Protein 7AIS (pdb70)

Solvent-accessible surface area: 40945 Å² total; per-residue (Å²): 122,61,41,72,5,99,7,133,15,13,99,0,74,6,36,118,26,83,1,78,117,40,79,1,2,0,2,18,6,0,2,3,2,30,36,3,66,46,111,40,13,2,64,76,11,84,85,40,140,97,38,114,48,75,68,111,0,49,90,36,13,56,5,4,27,4,86,53,31,134,112,38,110,68,45,69,1,6,72,58,68,16,26,57,103,143,58,29,25,44,2,2,26,0,0,0,6,2,4,34,114,90,23,201,74,20,11,0,0,0,0,0,2,4,22,3,0,38,19,5,1,3,0,4,112,5,5,36,0,37,26,0,0,82,41,16,80,0,0,1,0,2,0,6,0,7,1,2,4,10,0,2,2,2,0,68,64,12,115,43,0,10,4,2,1,0,0,28,0,0,49,35,0,0,74,15,1,77,48,3,0,93,58,0,2,0,29,36,159,17,1,0,0,0,0,6,8,0,0,0,0,0,0,0,0,0,0,0,1,66,44,0,45,127,18,9,104,8,0,0,0,0,0,0,0,0,37,3,50,5,0,24,21,58,49,70,39,5,78,94,17,0,36,43,0,0,130,49,21,146,13,67,62,130,49,39,112,74,4,2,117,18,0,48,128,47,144,29,84,61,2,6,102,23,5,84,89,0,33,60,102,124,28,10,7,31,13,1,5,2,0,1,43,17,46,101,11,0,46,72,57,17,73,47,0,2,72,79,2,54,3,36,111,8,27,0,0,0,0,0,0,91,18,1,0,0,58,18,0,16,78,38,11,54,41,21,40,46,118,55,103,5,126,1,61,40,134,33,0,115,46,0,2,103,29,0,0,13,83,8,54,104,92,0,25,92,18,0,23,122,65,27,17,60,144,186,52,37,121,44,15,77,90,8,25,54,9,0,6,44,0,0,4,3,15,0,0,5,0,11,0,10,41,0,0,57,66,0,24,149,70,22,104,15,1,10,0,1,31,2,43,30,68,8,72,53,30,77,14,32,149,17,2,8,5,4,16,4,16,2,0,11,1,1,1,0,21,5,8,21,127,145,76,110,36,52,82,108,1,48,52,2,0,99,51,2,0,67,18,2,0,8,0,0,80,82,6,57,2,21,82,100,177,39,165,115,71,94,2,29,83,4,56,86,177,79,30,58,12,0,19,1,17,55,110,121,27,82,69,69,98,129,12,89,63,129,32,8,71,10,14,45,120,104,4,60,154,21,44,138,86,93,119,58,38,80,5,96,7,139,16,12,101,0,66,7,35,122,25,84,0,75,118,39,78,2,1,0,2,18,6,0,1,4,5,31,36,2,65,46,96,34,12,1,60,66,12,82,86,41,143,102,39,112,51,79,68,109,0,43,92,41,14,52,5,4,28,4,83,54,30,135,111,36,110,68,43,70,1,6,68,57,67,17,27,57,106,135,49,26,24,43,2,3,25,0,0,0,6,2,4,30,112,88,25,203,75,24,12,0,0,0,0,0,2,4,22,4,0,38,18,5,2,4,0,4,116,5,4,35,0,37,25,0,0,80,41,14,92,0,0,1,0,1,0,6,0,7,1,2,4,10,0,2,1,3,0,87,64,15,118,65,0,11,3,2,0,0,0,28,1,0,50,39,0,0,73,16,1,79,47,3,0,94,63,0,2,1,28,37,156,17,2,0,0,0,0,7,7,0,0,0,0,0,0,0,0,0,0,0,1,65,44,0,44,126,19,9,104,8,0,0,0,0,0,0,0,0,35,3,47,5,0,24,20,59,47,71,39,5,79,95,16,0,35,45,0,0,129,50,22,147,13,73,55,131,48,42,138,72,3,4,108,22,0,45,127,49,143,30,80,60,2,6,104,23,4,85,88,0,32,59,103,125,28,10,7,30,14,1,5,2,0,1,44,18,51,117,5,0,46,72,57,19,74,47,1,1,72,78,2,53,3,36,109,8,27,0,0,0,0,0,0,93,19,1,0,0,58,17,0,17,78,38,10,53,41,20,39,48,117,58,109,5,121,0,61,32,125,33,0,103,46,0,2,112,31,0,0,13,86,8,50,104,88,0,27,77,17,0,25,118,66,29,18,49,143,183,52,38,118,45,15,74,92,7,26,56,8,0,5,47,0,0,4,2,15,0,0,3,1,10,0,8,40,0,0,56,64,0,24,144,69,22,101,15,1,10,0,1,25,1,43,30,60,9,71,49,32,76,15,28,144,18,2,9,4,3,17,4,16,2,0,11,1,1,1,0,23,5,11,24,126,136,77,114,38,53,82,104,2,46,53,2,0,98,74,1,0,61,24,2,0,7,0,0,74,83,6,55,2,20,82,92,183,31,178,128,74,92,1,31,82,3,52,84,178,80,31,56,11,0,18,1,22,57,107,121,35,75,69,65,102,128,6,89,66,130,40,9,72,9,15,39,108,109,5,62,158,20,43,136,89,94

Sequence (1064 aa):
SELLVNNTKSGKVVMGTRRVPVLSSHISAFLGIPFAEPPVGNMRFRRRPEPKKPWSGVWNASTYPNNCQQYVDEEQFPGFSGSEMWNPNRREMSEDCLYLNIWVPSPRPKSTTVMVWIYGGGFYSGSSTLDVYNGKYLAYTEEVVLVSLSYRVGAFGFLALHGSQEAPGNVGLLDQRMALQWVHDNIQFFGGDPKTVTIFGESAGGASVGMHILSPGSRDLFRRAILQSGSPNCPWASVSVAEGRRRAVELGRNLNCNLNSDEELIHCLREKKPQELIDVEWNVLPFDSIFRFSFVPVVIDGEFFPTSLESMLNSGNFKKTQILLGVNKDEGSFFLLYGAPGFSKDSESKISREDFMSGVKLSVPHANDLGLDAVTLQYTDWMDDNNGIKNRDGLDDIVGDHNVICPLMHFVNNKYTKFGNGTYLYFFNHRASNLVWPEWMGVIHGYEIEFVFGLPLVKELNYTAEEEALSRRRIMHYWATFAKTGNPNEPHSQESKWPLFTTKEQKFIDLNTEPMKVHQRLRVQMCVFWNQFLPKLLNATSELLVNNTKSGKVVMGTRRVPVLSSHISAFLGIPFAEPPVGNMRFRRRPEPKKPWSGVWNASTYPNNCQQYVDEEQFPGFSGSEMWNPNRREMSEDCLYLNIWVPSPRPKSTTVMVWIYGGGFYSGSSTLDVYNGKYLAYTEEVVLVSLSYRVGAFGFLALHGSQEAPGNVGLLDQRMALQWVHDNIQFFGGDPKTVTIFGESAGGASVGMHILSPGSRDLFRRAILQSGSPNCPWASVSVAEGRRRAVELGRNLNCNLNSDEELIHCLREKKPQELIDVEWNVLPFDSIFRFSFVPVIDGEFFPTSLESMLNSGNFKKTQILLGVNKDEGSFFLLYGAPGFSKDSESKISREDFMSGVKLSVPHANDLGLDAVTLQYTDWMDDNNGIKNRDGLDDIVGDHNVICPLMHFVNNKYTKFGNGTYLYFFNHRASNLVWPEWMGVIHGYEIEFVFGLPLVKELNYTAEEEALSRRRIMHYWATFAKTGNPNEPHSQESKWPLFTTKEQKFIDLNTEPMKVHQRLRVQMCVFWNQFLPKLLNAT

Organism: Tetronarce californica (NCBI:txid7787)

Structure (mmCIF, N/CA/C/O backbone):
data_7AIS
#
_entry.id   7AIS
#
_cell.length_a   91.899
_cell.length_b   106.755
_cell.length_c   150.707
_cell.angle_alpha   90.000
_cell.angle_beta   90.000
_cell.angle_gamma   90.000
#
_symmetry.space_group_name_H-M   'P 21 21 21'
#
loop_
_entity.id
_entity.type
_entity.pdbx_description
1 polymer Acetylcholinesterase
2 non-polymer 6-[(3-Chloro-6,7,10,11-tetrahydro-9-methyl-7,11-methanocycloocta[b]quinolin-12-yl)amino]-N-(4-hydroxy-3-methoxybenzyl)hexanamide
3 non-polymer 2-acetamido-2-deoxy-beta-D-glucopyranose
4 non-polymer DI(HYDROXYETHYL)ETHER
5 non-polymer 'CHLORIDE ION'
6 water water
#
loop_
_atom_site.group_PDB
_atom_site.id
_atom_site.type_symbol
_atom_site.label_atom_id
_atom_site.label_alt_id
_atom_site.label_comp_id
_atom_site.label_asym_id
_atom_site.label_entity_id
_atom_site.label_seq_id
_atom_site.pdbx_PDB_ins_code
_atom_site.Cartn_x
_atom_site.Cartn_y
_atom_site.Cartn_z
_atom_site.occupancy
_atom_site.B_iso_or_equiv
_atom_site.auth_seq_id
_atom_site.auth_comp_id
_atom_site.auth_asym_id
_atom_site.auth_atom_id
_atom_site.pdbx_PDB_model_num
ATOM 1 N N . SER A 1 25 ? 111.201 -64.466 84.902 1.00 52.00 4 SER A N 1
ATOM 2 C CA . SER A 1 25 ? 112.588 -64.720 84.526 1.00 57.49 4 SER A CA 1
ATOM 3 C C . SER A 1 25 ? 112.684 -64.825 83.010 1.00 52.72 4 SER A C 1
ATOM 4 O O . SER A 1 25 ? 113.200 -63.928 82.339 1.00 56.16 4 SER A O 1
ATOM 7 N N . GLU A 1 26 ? 112.189 -65.942 82.478 1.00 49.43 5 GLU A N 1
ATOM 8 C CA . GLU A 1 26 ? 111.947 -66.037 81.045 1.00 49.97 5 GLU A CA 1
ATOM 9 C C . GLU A 1 26 ? 110.827 -65.096 80.617 1.00 44.43 5 GLU A C 1
ATOM 10 O O . GLU A 1 26 ? 110.832 -64.589 79.489 1.00 42.04 5 GLU A O 1
ATOM 16 N N . LEU A 1 27 ? 109.874 -64.838 81.511 1.00 39.48 6 LEU A N 1
ATOM 17 C CA . LEU A 1 27 ? 108.747 -63.969 81.220 1.00 39.59 6 LEU A CA 1
ATOM 18 C C . LEU A 1 27 ? 108.953 -62.542 81.704 1.00 38.91 6 LEU A C 1
ATOM 19 O O . LEU A 1 27 ? 108.088 -61.695 81.462 1.00 34.33 6 LEU A O 1
ATOM 24 N N . LEU A 1 28 ? 110.061 -62.251 82.382 1.00 36.71 7 LEU A N 1
ATOM 25 C CA . LEU A 1 28 ? 110.308 -60.925 82.935 1.00 35.28 7 LEU A CA 1
ATOM 26 C C . LEU A 1 28 ? 111.474 -60.319 82.170 1.00 38.06 7 LEU A C 1
ATOM 27 O O . LEU A 1 28 ? 112.602 -60.815 82.253 1.00 39.70 7 LEU A O 1
ATOM 32 N N . VAL A 1 29 ? 111.202 -59.260 81.413 1.00 34.55 8 VAL A N 1
ATOM 33 C CA . VAL A 1 29 ? 112.173 -58.687 80.492 1.00 29.40 8 VAL A CA 1
ATOM 34 C C . VAL A 1 29 ? 112.306 -57.200 80.777 1.00 30.85 8 VAL A C 1
ATOM 35 O O . VAL A 1 29 ? 111.302 -56.484 80.819 1.00 30.25 8 VAL A O 1
ATOM 39 N N . ASN A 1 30 ? 113.536 -56.728 80.963 1.00 31.23 9 ASN A N 1
ATOM 40 C CA A ASN A 1 30 ? 113.781 -55.298 81.140 0.67 33.21 9 ASN A CA 1
ATOM 41 C CA B ASN A 1 30 ? 113.797 -55.304 81.148 0.33 33.19 9 ASN A CA 1
ATOM 42 C C . ASN A 1 30 ? 114.070 -54.674 79.783 1.00 31.80 9 ASN A C 1
ATOM 43 O O . ASN A 1 30 ? 115.093 -54.966 79.151 1.00 34.44 9 ASN A O 1
ATOM 52 N N . THR A 1 31 ? 113.172 -53.808 79.330 1.00 29.26 10 THR A N 1
ATOM 53 C CA . THR A 1 31 ? 113.380 -53.079 78.089 1.00 26.57 10 THR A CA 1
ATOM 54 C C . THR A 1 31 ? 113.883 -51.679 78.410 1.00 32.39 10 THR A C 1
ATOM 55 O O . THR A 1 31 ? 113.921 -51.252 79.569 1.00 33.00 10 THR A O 1
ATOM 59 N N . LYS A 1 32 ? 114.253 -50.950 77.360 1.00 28.21 11 LYS A N 1
ATOM 60 C CA . LYS A 1 32 ? 114.749 -49.596 77.555 1.00 33.04 11 LYS A CA 1
ATOM 61 C C . LYS A 1 32 ? 113.674 -48.641 78.058 1.00 32.80 11 LYS A C 1
ATOM 62 O O . LYS A 1 32 ? 114.005 -47.549 78.527 1.00 36.03 11 LYS A O 1
ATOM 68 N N . SER A 1 33 ? 112.405 -49.023 77.982 1.00 31.04 12 SER A N 1
ATOM 69 C CA . SER A 1 33 ? 111.319 -48.197 78.478 1.00 32.64 12 SER A CA 1
ATOM 70 C C . SER A 1 33 ? 110.767 -48.684 79.808 1.00 33.00 12 SER A C 1
ATOM 71 O O . SER A 1 33 ? 109.868 -48.043 80.362 1.00 35.67 12 SER A O 1
ATOM 74 N N . GLY A 1 34 ? 111.263 -49.805 80.323 1.00 30.82 13 GLY A N 1
ATOM 75 C CA . GLY A 1 34 ? 110.754 -50.336 81.567 1.00 29.91 13 GLY A CA 1
ATOM 76 C C . GLY A 1 34 ? 110.592 -51.836 81.499 1.00 32.33 13 GLY A C 1
ATOM 77 O O . GLY A 1 34 ? 110.787 -52.442 80.443 1.00 29.14 13 GLY A O 1
ATOM 78 N N . LYS A 1 35 ? 110.242 -52.443 82.623 1.00 26.49 14 LYS A N 1
ATOM 79 C CA . LYS A 1 35 ? 110.090 -53.887 82.710 1.00 28.90 14 LYS A CA 1
ATOM 80 C C . LYS A 1 35 ? 108.730 -54.338 82.196 1.00 30.29 14 LYS A C 1
ATOM 81 O O . LYS A 1 35 ? 107.722 -53.647 82.353 1.00 28.05 14 LYS A O 1
ATOM 87 N N . VAL A 1 36 ? 108.712 -55.531 81.602 1.00 30.78 15 VAL A N 1
ATOM 88 C CA A VAL A 1 36 ? 107.503 -56.152 81.078 0.24 29.05 15 VAL A CA 1
ATOM 89 C CA B VAL A 1 36 ? 107.485 -56.144 81.112 0.76 28.97 15 VAL A CA 1
ATOM 90 C C . VAL A 1 36 ? 107.428 -57.586 81.589 1.00 27.19 15 VAL A C 1
ATOM 91 O O . VAL A 1 36 ? 108.448 -58.283 81.642 1.00 32.04 15 VAL A O 1
ATOM 98 N N . MET A 1 37 ? 106.229 -58.033 81.945 1.00 26.39 16 MET A N 1
ATOM 99 C CA . MET A 1 37 ? 105.990 -59.412 82.357 1.00 30.97 16 MET A CA 1
ATOM 100 C C . MET A 1 37 ? 105.054 -60.073 81.353 1.00 29.56 16 MET A C 1
ATOM 101 O O . MET A 1 37 ? 103.877 -59.705 81.261 1.00 30.41 16 MET A O 1
ATOM 106 N N . GLY A 1 38 ? 105.564 -61.057 80.622 1.00 32.38 17 GLY A N 1
ATOM 107 C CA . GLY A 1 38 ? 104.768 -61.814 79.676 1.00 33.15 17 GLY A CA 1
ATOM 108 C C . GLY A 1 38 ? 104.050 -62.975 80.329 1.00 38.05 17 GLY A C 1
ATOM 109 O O . GLY A 1 38 ? 103.916 -63.058 81.555 1.00 37.81 17 GLY A O 1
ATOM 110 N N . THR A 1 39 ? 103.593 -63.900 79.488 1.00 33.27 18 THR A N 1
ATOM 111 C CA . THR A 1 39 ? 102.795 -65.029 79.945 1.00 33.43 18 THR A CA 1
ATOM 112 C C . THR A 1 39 ? 103.152 -66.263 79.125 1.00 39.80 18 THR A C 1
ATOM 113 O O . THR A 1 39 ? 103.543 -66.162 77.957 1.00 36.28 18 THR A O 1
ATOM 117 N N . ARG A 1 40 ? 103.036 -67.433 79.749 1.00 39.30 19 ARG A N 1
ATOM 118 C CA A ARG A 1 40 ? 103.367 -68.688 79.087 0.61 39.48 19 ARG A CA 1
ATOM 119 C CA B ARG A 1 40 ? 103.363 -68.698 79.101 0.39 39.50 19 ARG A CA 1
ATOM 120 C C . ARG A 1 40 ? 102.105 -69.260 78.453 1.00 39.77 19 ARG A C 1
ATOM 121 O O . ARG A 1 40 ? 101.112 -69.515 79.141 1.00 41.39 19 ARG A O 1
ATOM 136 N N . VAL A 1 41 ? 102.142 -69.445 77.135 1.00 38.24 20 VAL A N 1
ATOM 137 C CA . VAL A 1 41 ? 100.945 -69.834 76.394 1.00 37.95 20 VAL A CA 1
ATOM 138 C C . VAL A 1 41 ? 101.106 -71.231 75.806 1.00 36.65 20 VAL A C 1
ATOM 139 O O . VAL A 1 41 ? 102.204 -71.609 75.371 1.00 40.29 20 VAL A O 1
ATOM 143 N N . PRO A 1 42 ? 100.045 -72.026 75.767 1.00 38.41 21 PRO A N 1
ATOM 144 C CA . PRO A 1 42 ? 100.128 -73.307 75.066 1.00 40.82 21 PRO A CA 1
ATOM 145 C C . PRO A 1 42 ? 100.149 -73.082 73.561 1.00 38.36 21 PRO A C 1
ATOM 146 O O . PRO A 1 42 ? 99.469 -72.198 73.036 1.00 40.56 21 PRO A O 1
ATOM 150 N N . VAL A 1 43 ? 100.956 -73.879 72.869 1.00 38.50 22 VAL A N 1
ATOM 151 C CA . VAL A 1 43 ? 100.946 -73.898 71.411 1.00 42.02 22 VAL A CA 1
ATOM 152 C C . VAL A 1 43 ? 101.129 -75.344 70.976 1.00 42.68 22 VAL A C 1
ATOM 153 O O . VAL A 1 43 ? 102.176 -75.950 71.239 1.00 41.79 22 VAL A O 1
ATOM 157 N N . LEU A 1 44 ? 100.105 -75.897 70.329 1.00 44.21 23 LEU A N 1
ATOM 158 C CA . LEU A 1 44 ? 100.059 -77.307 69.935 1.00 49.12 23 LEU A CA 1
ATOM 159 C C . LEU A 1 44 ? 100.257 -78.127 71.205 1.00 51.57 23 LEU A C 1
ATOM 160 O O . LEU A 1 44 ? 99.483 -77.942 72.162 1.00 53.20 23 LEU A O 1
ATOM 165 N N . SER A 1 45 ? 101.251 -79.003 71.285 1.00 51.78 24 SER A N 1
ATOM 166 C CA . SER A 1 45 ? 101.493 -79.766 72.500 1.00 51.25 24 SER A CA 1
ATOM 167 C C . SER A 1 45 ? 102.653 -79.214 73.318 1.00 53.61 24 SER A C 1
ATOM 168 O O . SER A 1 45 ? 103.170 -79.917 74.194 1.00 55.30 24 SER A O 1
ATOM 171 N N . SER A 1 46 ? 103.070 -77.975 73.056 1.00 48.13 25 SER A N 1
ATOM 172 C CA . SER A 1 46 ? 104.196 -77.371 73.759 1.00 46.65 25 SER A CA 1
ATOM 173 C C . SER A 1 46 ? 103.793 -76.033 74.374 1.00 43.45 25 SER A C 1
ATOM 174 O O . SER A 1 46 ? 102.611 -75.802 74.652 1.00 42.64 25 SER A O 1
ATOM 177 N N . HIS A 1 47 ? 104.763 -75.149 74.596 1.00 41.18 26 HIS A N 1
ATOM 178 C CA . HIS A 1 47 ? 104.485 -73.824 75.135 1.00 42.23 26 HIS A CA 1
ATOM 179 C C . HIS A 1 47 ? 105.510 -72.843 74.583 1.00 38.86 26 HIS A C 1
ATOM 180 O O . HIS A 1 47 ? 106.615 -73.227 74.192 1.00 42.52 26 HIS A O 1
ATOM 187 N N . ILE A 1 48 ? 105.133 -71.561 74.558 1.00 36.74 27 ILE A N 1
ATOM 188 C CA . ILE A 1 48 ? 106.055 -70.469 74.265 1.00 35.58 27 ILE A CA 1
ATOM 189 C C . ILE A 1 48 ? 105.647 -69.259 75.096 1.00 36.11 27 ILE A C 1
ATOM 190 O O . ILE A 1 48 ? 104.617 -69.259 75.772 1.00 37.07 27 ILE A O 1
ATOM 195 N N . SER A 1 49 ? 106.468 -68.215 75.026 1.00 32.08 28 SER A N 1
ATOM 196 C CA . SER A 1 49 ? 106.245 -66.988 75.779 1.00 33.50 28 SER A CA 1
ATOM 197 C C . SER A 1 49 ? 105.542 -65.950 74.913 1.00 33.68 28 SER A C 1
ATOM 198 O O . SER A 1 49 ? 105.870 -65.781 73.735 1.00 33.74 28 SER A O 1
ATOM 201 N N . ALA A 1 50 ? 104.572 -65.258 75.503 1.00 32.63 29 ALA A N 1
ATOM 202 C CA . ALA A 1 50 ? 103.872 -64.182 74.819 1.00 31.26 29 ALA A CA 1
ATOM 203 C C . ALA A 1 50 ? 103.948 -62.921 75.663 1.00 32.30 29 ALA A C 1
ATOM 204 O O . ALA A 1 50 ? 103.729 -62.959 76.883 1.00 33.73 29 ALA A O 1
ATOM 206 N N . PHE A 1 51 ? 104.267 -61.811 75.014 1.00 27.66 30 PHE A N 1
ATOM 207 C CA . PHE A 1 51 ? 104.246 -60.490 75.635 1.00 27.81 30 PHE A CA 1
ATOM 208 C C . PHE A 1 51 ? 103.232 -59.673 74.847 1.00 31.02 30 PHE A C 1
ATOM 209 O O . PHE A 1 51 ? 103.518 -59.233 73.727 1.00 27.79 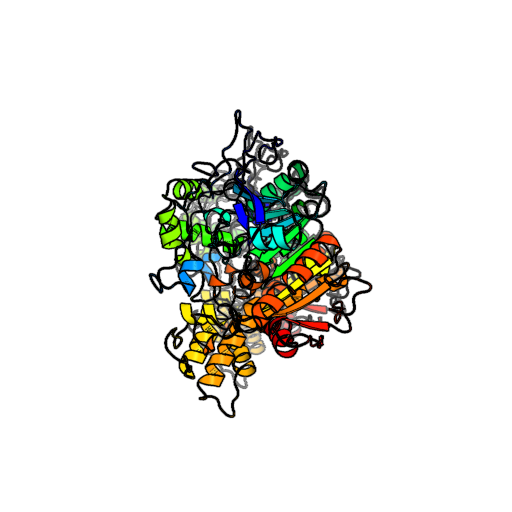30 PHE A O 1
ATOM 217 N N . LEU A 1 52 ? 102.050 -59.494 75.422 1.00 26.41 31 LEU A N 1
ATOM 218 C CA . LEU A 1 52 ? 100.923 -58.900 74.724 1.00 25.73 31 LEU A CA 1
ATOM 219 C C . LEU A 1 52 ? 100.678 -57.486 75.231 1.00 27.15 31 LEU A C 1
ATOM 220 O O . LEU A 1 52 ? 100.744 -57.225 76.438 1.00 28.00 31 LEU A O 1
ATOM 225 N N . GLY A 1 53 ? 100.414 -56.576 74.302 1.00 26.16 32 GLY A N 1
ATOM 226 C CA . GLY A 1 53 ? 100.057 -55.210 74.649 1.00 27.04 32 GLY A CA 1
ATOM 227 C C . GLY A 1 53 ? 101.170 -54.370 75.248 1.00 25.51 32 GLY A C 1
ATOM 228 O O . GLY A 1 53 ? 100.936 -53.653 76.230 1.00 26.60 32 GLY A O 1
ATOM 229 N N . ILE A 1 54 ? 102.368 -54.426 74.676 1.00 24.49 33 ILE A N 1
ATOM 230 C CA . ILE A 1 54 ? 103.464 -53.559 75.117 1.00 25.76 33 ILE A CA 1
ATOM 231 C C . ILE A 1 54 ? 103.315 -52.200 74.446 1.00 25.96 33 ILE A C 1
ATOM 232 O O . ILE A 1 54 ? 103.232 -52.135 73.202 1.00 24.36 33 ILE A O 1
ATOM 237 N N . PRO A 1 55 ? 103.318 -51.106 75.204 1.00 23.51 34 PRO A N 1
ATOM 238 C CA . PRO A 1 55 ? 103.151 -49.782 74.596 1.00 25.39 34 PRO A CA 1
ATOM 239 C C . PRO A 1 55 ? 104.435 -49.317 73.933 1.00 27.25 34 PRO A C 1
ATOM 240 O O . PRO A 1 55 ? 105.530 -49.483 74.472 1.00 27.26 34 PRO A O 1
ATOM 244 N N . PHE A 1 56 ? 104.307 -48.765 72.725 1.00 24.47 35 PHE A N 1
ATOM 245 C CA . PHE A 1 56 ? 105.473 -48.222 72.042 1.00 21.85 35 PHE A CA 1
ATOM 246 C C . PHE A 1 56 ? 105.344 -46.737 71.756 1.00 22.58 35 PHE A C 1
ATOM 247 O O . PHE A 1 56 ? 106.305 -46.126 71.279 1.00 28.31 35 PHE A O 1
ATOM 255 N N . ALA A 1 57 ? 104.197 -46.133 72.045 1.00 24.79 36 ALA A N 1
ATOM 256 C CA . ALA A 1 57 ? 104.007 -44.705 71.839 1.00 23.13 36 ALA A CA 1
ATOM 257 C C . ALA A 1 57 ? 103.160 -44.156 72.972 1.00 25.10 36 ALA A C 1
ATOM 258 O O . ALA A 1 57 ? 102.451 -44.898 73.655 1.00 27.42 36 ALA A O 1
ATOM 260 N N . GLU A 1 58 ? 103.243 -42.845 73.164 1.00 27.24 37 GLU A N 1
ATOM 261 C CA . GLU A 1 58 ? 102.290 -42.186 74.047 1.00 30.45 37 GLU A CA 1
ATOM 262 C C . GLU A 1 58 ? 100.897 -42.323 73.441 1.00 29.94 37 GLU A C 1
ATOM 263 O O . GLU A 1 58 ? 100.760 -42.295 72.213 1.00 27.97 37 GLU A O 1
ATOM 269 N N . PRO A 1 59 ? 99.860 -42.520 74.251 1.00 28.39 38 PRO A N 1
ATOM 270 C CA . PRO A 1 59 ? 98.494 -42.596 73.704 1.00 26.69 38 PRO A CA 1
ATOM 271 C C . PRO A 1 59 ? 98.172 -41.353 72.901 1.00 27.13 38 PRO A C 1
ATOM 272 O O . PRO A 1 59 ? 98.293 -40.227 73.404 1.00 26.26 38 PRO A O 1
ATOM 276 N N . PRO A 1 60 ? 97.778 -41.516 71.621 1.00 24.86 39 PRO A N 1
ATOM 277 C CA . PRO A 1 60 ? 97.536 -40.356 70.747 1.00 24.99 39 PRO A CA 1
ATOM 278 C C . PRO A 1 60 ? 96.142 -39.766 70.948 1.00 28.47 39 PRO A C 1
ATOM 279 O O . PRO A 1 60 ? 95.319 -39.742 70.039 1.00 28.38 39 PRO A O 1
ATOM 283 N N . VAL A 1 61 ? 95.871 -39.285 72.166 1.00 29.53 40 VAL A N 1
ATOM 284 C CA . VAL A 1 61 ? 94.524 -38.898 72.577 1.00 29.68 40 VAL A CA 1
ATOM 285 C C . VAL A 1 61 ? 94.458 -37.395 72.837 1.00 30.79 40 VAL A C 1
ATOM 286 O O . VAL A 1 61 ? 95.474 -36.725 73.037 1.00 30.00 40 VAL A O 1
ATOM 290 N N . GLY A 1 62 ? 93.235 -36.870 72.813 1.00 30.04 41 GLY A N 1
ATOM 291 C CA . GLY A 1 62 ? 93.028 -35.450 73.087 1.00 34.64 41 GLY A CA 1
ATOM 292 C C . GLY A 1 62 ? 93.705 -34.553 72.064 1.00 36.75 41 GLY A C 1
ATOM 293 O O . GLY A 1 62 ? 93.494 -34.686 70.851 1.00 33.59 41 GLY A O 1
ATOM 294 N N . ASN A 1 63 ? 94.528 -33.622 72.562 1.00 35.71 42 ASN A N 1
ATOM 295 C CA . ASN A 1 63 ? 95.311 -32.736 71.704 1.00 37.86 42 ASN A CA 1
ATOM 296 C C . ASN A 1 63 ? 96.239 -33.494 70.779 1.00 32.14 42 ASN A C 1
ATOM 297 O O . ASN A 1 63 ? 96.763 -32.906 69.830 1.00 32.64 42 ASN A O 1
ATOM 302 N N . MET A 1 64 ? 96.477 -34.750 71.068 1.00 28.75 43 MET A N 1
ATOM 303 C CA . MET A 1 64 ? 97.374 -35.529 70.254 1.00 28.31 43 MET A CA 1
ATOM 304 C C . MET A 1 64 ? 96.721 -36.263 69.087 1.00 29.52 43 MET A C 1
ATOM 305 O O . MET A 1 64 ? 97.389 -36.863 68.317 1.00 26.15 43 MET A O 1
ATOM 310 N N . ARG A 1 65 ? 95.409 -36.184 68.995 1.00 26.40 44 ARG A N 1
ATOM 311 C CA . ARG A 1 65 ? 94.726 -36.752 67.838 1.00 26.03 44 ARG A CA 1
ATOM 312 C C . ARG A 1 65 ? 95.208 -36.060 66.569 1.00 27.23 44 ARG A C 1
ATOM 313 O O . ARG A 1 65 ? 95.316 -34.832 66.525 1.00 26.09 44 ARG A O 1
ATOM 321 N N . PHE A 1 66 ? 95.522 -36.863 65.540 1.00 24.90 45 PHE A N 1
ATOM 322 C CA . PHE A 1 66 ? 96.043 -36.512 64.220 1.00 24.68 45 PHE A CA 1
ATOM 323 C C . PHE A 1 66 ? 97.522 -36.166 64.258 1.00 25.48 45 PHE A C 1
ATOM 324 O O . PHE A 1 66 ? 98.113 -35.948 63.202 1.00 23.61 45 PHE A O 1
ATOM 332 N N . ARG A 1 67 ? 98.149 -36.102 65.424 1.00 25.72 46 ARG A N 1
ATOM 333 C CA A ARG A 1 67 ? 99.535 -35.679 65.519 0.64 28.74 46 ARG A CA 1
ATOM 334 C CA B ARG A 1 67 ? 99.534 -35.676 65.460 0.36 27.39 46 ARG A CA 1
ATOM 335 C C . ARG A 1 67 ? 100.474 -36.863 65.293 1.00 24.32 46 ARG A C 1
ATOM 336 O O . ARG A 1 67 ? 100.109 -38.023 65.502 1.00 25.19 46 ARG A O 1
ATOM 351 N N . ARG A 1 68 ? 101.697 -36.558 64.863 1.00 23.12 47 ARG A N 1
ATOM 352 C CA . ARG A 1 68 ? 102.732 -37.583 64.809 1.00 25.57 47 ARG A CA 1
ATOM 353 C C . ARG A 1 68 ? 102.834 -38.279 66.159 1.00 27.69 47 ARG A C 1
ATOM 354 O O . ARG A 1 68 ? 102.613 -37.642 67.202 1.00 27.04 47 ARG A O 1
ATOM 362 N N . PRO A 1 69 ? 103.161 -39.568 66.195 1.00 25.58 48 PRO A N 1
ATOM 363 C CA . PRO A 1 69 ? 103.318 -40.237 67.489 1.00 25.74 48 PRO A CA 1
ATOM 364 C C . PRO A 1 69 ? 104.558 -39.746 68.229 1.00 28.12 48 PRO A C 1
ATOM 365 O O . PRO A 1 69 ? 105.534 -39.281 67.629 1.00 26.49 48 PRO A O 1
ATOM 369 N N . GLU A 1 70 ? 104.503 -39.854 69.552 1.00 28.65 49 GLU A N 1
ATOM 370 C CA . GLU A 1 70 ? 105.619 -39.553 70.438 1.00 29.08 49 GLU A CA 1
ATOM 371 C C . GLU A 1 70 ? 106.021 -40.812 71.198 1.00 28.72 49 GLU A C 1
ATOM 372 O O . GLU A 1 70 ? 105.154 -41.610 71.568 1.00 27.38 49 GLU A O 1
ATOM 378 N N . PRO A 1 71 ? 107.314 -41.025 71.440 1.00 29.03 50 PRO A N 1
ATOM 379 C CA . PRO A 1 71 ? 107.741 -42.271 72.089 1.00 27.92 50 PRO A CA 1
ATOM 380 C C . PRO A 1 71 ? 107.091 -42.437 73.452 1.00 30.61 50 PRO A C 1
ATOM 381 O O . PRO A 1 71 ? 106.862 -41.463 74.169 1.00 30.94 50 PRO A O 1
ATOM 385 N N . LYS A 1 72 ? 106.780 -43.684 73.798 1.00 28.41 51 LYS A N 1
ATOM 386 C CA . LYS A 1 72 ? 106.205 -43.968 75.100 1.00 28.32 51 LYS A CA 1
ATOM 387 C C . LYS A 1 72 ? 107.192 -43.572 76.192 1.00 31.19 51 LYS A C 1
ATOM 388 O O . LYS A 1 72 ? 108.362 -43.968 76.164 1.00 33.05 51 LYS A O 1
ATOM 394 N N . LYS A 1 73 ? 106.729 -42.758 77.127 1.00 29.13 52 LYS A N 1
ATOM 395 C CA . LYS A 1 73 ? 107.581 -42.382 78.246 1.00 33.67 52 LYS A CA 1
ATOM 396 C C . LYS A 1 73 ? 107.825 -43.592 79.143 1.00 29.66 52 LYS A C 1
ATOM 397 O O . LYS A 1 73 ? 106.900 -44.361 79.423 1.00 29.98 52 LYS A O 1
ATOM 403 N N . PRO A 1 74 ? 109.059 -43.792 79.600 1.00 33.08 53 PRO A N 1
ATOM 404 C CA . PRO A 1 74 ? 109.363 -44.968 80.422 1.00 35.09 53 PRO A CA 1
ATOM 405 C C . PRO A 1 74 ? 108.557 -44.993 81.709 1.00 34.83 53 PRO A C 1
ATOM 406 O O . PRO A 1 74 ? 108.242 -43.955 82.292 1.00 35.63 53 PRO A O 1
ATOM 410 N N . TRP A 1 75 ? 108.227 -46.207 82.144 1.00 32.08 54 TRP A N 1
ATOM 411 C CA . TRP A 1 75 ? 107.400 -46.442 83.315 1.00 37.64 54 TRP A CA 1
ATOM 412 C C . TRP A 1 75 ? 108.209 -47.155 84.392 1.00 37.98 54 TRP A C 1
ATOM 413 O O . TRP A 1 75 ? 109.142 -47.910 84.098 1.00 36.86 54 TRP A O 1
ATOM 424 N N . SER A 1 76 ? 107.846 -46.914 85.646 1.00 40.60 55 SER A N 1
ATOM 425 C CA . SER A 1 76 ? 108.398 -47.699 86.736 1.00 37.44 55 SER A CA 1
ATOM 426 C C . SER A 1 76 ? 107.507 -48.912 86.991 1.00 36.54 55 SER A C 1
ATOM 427 O O . SER A 1 76 ? 106.353 -48.971 86.557 1.00 39.64 55 SER A O 1
ATOM 430 N N . GLY A 1 77 ? 108.057 -49.889 87.691 1.00 36.91 56 GLY A N 1
ATOM 431 C CA . GLY A 1 77 ? 107.315 -51.106 87.927 1.00 39.40 56 GLY A CA 1
ATOM 432 C C . GLY A 1 77 ? 107.281 -51.999 86.698 1.00 37.81 56 GLY A C 1
ATOM 433 O O . GLY A 1 77 ? 108.011 -51.808 85.726 1.00 35.10 56 GLY A O 1
ATOM 434 N N . VAL A 1 78 ? 106.404 -52.996 86.756 1.00 31.86 57 VAL A N 1
ATOM 435 C CA . VAL A 1 78 ? 106.364 -54.069 85.769 1.00 34.77 57 VAL A CA 1
ATOM 436 C C . VAL A 1 78 ? 105.091 -53.922 84.950 1.00 34.15 57 VAL A C 1
ATOM 437 O O . VAL A 1 78 ? 103.982 -53.987 85.494 1.00 30.58 57 VAL A O 1
ATOM 441 N N . TRP A 1 79 ? 105.249 -53.729 83.639 1.00 31.23 58 TRP A N 1
ATOM 442 C CA . TRP A 1 79 ? 104.092 -53.663 82.754 1.00 30.42 58 TRP A CA 1
ATOM 443 C C . TRP A 1 79 ? 103.507 -55.056 82.575 1.00 29.02 58 TRP A C 1
ATOM 444 O O . TRP A 1 79 ? 104.218 -56.008 82.237 1.00 32.37 58 TRP A O 1
ATOM 455 N N . ASN A 1 80 ? 102.211 -55.173 82.806 1.00 26.32 59 ASN A N 1
ATOM 456 C CA . ASN A 1 80 ? 101.508 -56.449 82.698 1.00 31.65 59 ASN A CA 1
ATOM 457 C C . ASN A 1 80 ? 101.230 -56.702 81.220 1.00 30.30 59 ASN A C 1
ATOM 458 O O . ASN A 1 80 ? 100.306 -56.127 80.646 1.00 31.52 59 ASN A O 1
ATOM 463 N N . ALA A 1 81 ? 102.031 -57.567 80.606 1.00 31.12 60 ALA A N 1
ATOM 464 C CA . ALA A 1 81 ? 101.893 -57.900 79.191 1.00 26.18 60 ALA A CA 1
ATOM 465 C C . ALA A 1 81 ? 101.275 -59.283 78.997 1.00 28.99 60 ALA A C 1
ATOM 466 O O . ALA A 1 81 ? 101.700 -60.065 78.143 1.00 30.77 60 ALA A O 1
ATOM 468 N N . SER A 1 82 ? 100.260 -59.603 79.786 1.00 30.20 61 SER A N 1
ATOM 469 C CA . SER A 1 82 ? 99.614 -60.905 79.705 1.00 32.22 61 SER A CA 1
ATOM 470 C C . SER A 1 82 ? 98.353 -60.895 78.854 1.00 35.36 61 SER A C 1
ATOM 471 O O . SER A 1 82 ? 97.793 -61.965 78.599 1.00 34.09 61 SER A O 1
ATOM 474 N N . THR A 1 83 ? 97.902 -59.723 78.411 1.00 30.40 62 THR A N 1
ATOM 475 C CA . THR A 1 83 ? 96.571 -59.543 77.841 1.00 32.71 62 THR A CA 1
ATOM 476 C C . THR A 1 83 ? 96.660 -58.695 76.574 1.00 30.04 62 THR A C 1
ATOM 477 O O . THR A 1 83 ? 97.445 -57.749 76.517 1.00 27.77 62 THR A O 1
ATOM 481 N N . TYR A 1 84 ? 95.852 -59.032 75.562 1.00 31.33 63 TYR A N 1
ATOM 482 C CA . TYR A 1 84 ? 95.823 -58.252 74.330 1.00 28.12 63 TYR A CA 1
ATOM 483 C C . TYR A 1 84 ? 95.414 -56.801 74.609 1.00 25.13 63 TYR A C 1
ATOM 484 O O . TYR A 1 84 ? 94.612 -56.532 75.504 1.00 28.21 63 TYR A O 1
ATOM 493 N N . PRO A 1 85 ? 95.935 -55.848 73.844 1.00 25.33 64 PRO A N 1
ATOM 494 C CA . PRO A 1 85 ? 95.574 -54.438 74.029 1.00 26.27 64 PRO A CA 1
ATOM 495 C C . PRO A 1 85 ? 94.218 -54.130 73.401 1.00 28.62 64 PRO A C 1
ATOM 496 O O . PRO A 1 85 ? 93.610 -54.981 72.752 1.00 29.96 64 PRO A O 1
ATOM 500 N N . ASN A 1 86 ? 93.761 -52.887 73.601 1.00 27.07 65 ASN A N 1
ATOM 501 C CA . ASN A 1 86 ? 92.638 -52.344 72.841 1.00 27.79 65 ASN A CA 1
ATOM 502 C C . ASN A 1 86 ? 92.979 -52.294 71.353 1.00 24.85 65 ASN A C 1
ATOM 503 O O . ASN A 1 86 ? 94.148 -52.241 70.964 1.00 25.06 65 ASN A O 1
ATOM 508 N N . ASN A 1 87 ? 91.938 -52.243 70.522 1.00 24.05 66 ASN A N 1
ATOM 509 C CA . ASN A 1 87 ? 92.102 -52.031 69.088 1.00 24.08 66 ASN A CA 1
ATOM 510 C C . ASN A 1 87 ? 91.886 -50.555 68.765 1.00 24.98 66 ASN A C 1
ATOM 511 O O . ASN A 1 87 ? 91.207 -49.839 69.505 1.00 26.79 66 ASN A O 1
ATOM 516 N N . CYS A 1 88 ? 92.468 -50.095 67.654 1.00 22.71 67 CYS A N 1
ATOM 517 C CA . CYS A 1 88 ? 92.254 -48.706 67.275 1.00 22.23 67 CYS A CA 1
ATOM 518 C C . CYS A 1 88 ? 90.799 -48.474 66.854 1.00 24.63 67 CYS A C 1
ATOM 519 O O . CYS A 1 88 ? 90.066 -49.404 66.495 1.00 24.36 67 CYS A O 1
ATOM 522 N N . GLN A 1 89 ? 90.373 -47.213 66.949 1.00 23.46 68 GLN A N 1
ATOM 523 C CA . GLN A 1 89 ? 89.020 -46.831 66.549 1.00 22.44 68 GLN A CA 1
ATOM 524 C C . GLN A 1 89 ? 88.839 -47.009 65.046 1.00 20.67 68 GLN A C 1
ATOM 525 O O . GLN A 1 89 ? 89.673 -46.551 64.259 1.00 25.11 68 GLN A O 1
ATOM 531 N N . GLN A 1 90 ? 87.730 -47.630 64.646 1.00 21.67 69 GLN A N 1
ATOM 532 C CA . GLN A 1 90 ? 87.538 -47.942 63.228 1.00 19.50 69 GLN A CA 1
ATOM 533 C C . GLN A 1 90 ? 86.083 -48.307 62.949 1.00 21.89 69 GLN A C 1
ATOM 534 O O . GLN A 1 90 ? 85.347 -48.759 63.833 1.00 22.48 69 GLN A O 1
ATOM 540 N N . TYR A 1 91 ? 85.705 -48.135 61.683 1.00 22.56 70 TYR A N 1
ATOM 541 C CA . TYR A 1 91 ? 84.469 -48.687 61.142 1.00 23.24 70 TYR A CA 1
ATOM 542 C C . TYR A 1 91 ? 84.393 -50.187 61.406 1.00 26.88 70 TYR A C 1
ATOM 543 O O . TYR A 1 91 ? 85.370 -50.917 61.221 1.00 28.57 70 TYR A O 1
ATOM 552 N N . VAL A 1 92 ? 83.227 -50.650 61.847 1.00 24.86 71 VAL A N 1
ATOM 553 C CA . VAL A 1 92 ? 83.004 -52.055 62.181 1.00 26.93 71 VAL A CA 1
ATOM 554 C C . VAL A 1 92 ? 81.958 -52.606 61.225 1.00 30.73 71 VAL A C 1
ATOM 555 O O . VAL A 1 92 ? 80.876 -52.027 61.085 1.00 26.06 71 VAL A O 1
ATOM 559 N N . ASP A 1 93 ? 82.275 -53.723 60.575 1.00 29.99 72 ASP A N 1
ATOM 560 C CA . ASP A 1 93 ? 81.386 -54.288 59.567 1.00 30.33 72 ASP A CA 1
ATOM 561 C C . ASP A 1 93 ? 80.195 -54.971 60.227 1.00 30.12 72 ASP A C 1
ATOM 562 O O . ASP A 1 93 ? 80.369 -55.819 61.111 1.00 31.22 72 ASP A O 1
ATOM 567 N N . GLU A 1 94 ? 78.981 -54.599 59.809 1.00 28.55 73 GLU A N 1
ATOM 568 C CA A GLU A 1 94 ? 77.761 -55.224 60.305 0.55 30.66 73 GLU A CA 1
ATOM 569 C CA B GLU A 1 94 ? 77.777 -55.258 60.307 0.45 30.65 73 GLU A CA 1
ATOM 570 C C . GLU A 1 94 ? 76.912 -55.796 59.173 1.00 29.33 73 GLU A C 1
ATOM 571 O O . GLU A 1 94 ? 75.718 -56.039 59.364 1.00 27.51 73 GLU A O 1
ATOM 582 N N . GLN A 1 95 ? 77.504 -56.021 58.001 1.00 27.02 74 GLN A N 1
ATOM 583 C CA . GLN A 1 95 ? 76.729 -56.532 56.878 1.00 26.13 74 GLN A CA 1
ATOM 584 C C . GLN A 1 95 ? 76.127 -57.893 57.198 1.00 28.92 74 GLN A C 1
ATOM 585 O O . GLN A 1 95 ? 74.944 -58.140 56.933 1.00 33.67 74 GLN A O 1
ATOM 591 N N . PHE A 1 96 ? 76.934 -58.793 57.759 1.00 24.89 75 PHE A N 1
ATOM 592 C CA . PHE A 1 96 ? 76.531 -60.163 58.070 1.00 29.59 75 PHE A CA 1
ATOM 593 C C . PHE A 1 96 ? 76.720 -60.407 59.564 1.00 30.44 75 PHE A C 1
ATOM 594 O O . PHE A 1 96 ? 77.677 -61.079 59.980 1.00 29.64 75 PHE A O 1
ATOM 602 N N . PRO A 1 97 ? 75.814 -59.902 60.402 1.00 30.88 76 PRO A N 1
ATOM 603 C CA . PRO A 1 97 ? 76.036 -59.971 61.856 1.00 32.42 76 PRO A CA 1
ATOM 604 C C . PRO A 1 97 ? 76.155 -61.408 62.347 1.00 32.43 76 PRO A C 1
ATOM 605 O O . PRO A 1 97 ? 75.330 -62.267 62.024 1.00 31.23 76 PRO A O 1
ATOM 609 N N . GLY A 1 98 ? 77.212 -61.669 63.117 1.00 33.19 77 GLY A N 1
ATOM 610 C CA . GLY A 1 98 ? 77.442 -62.991 63.666 1.00 30.51 77 GLY A CA 1
ATOM 611 C C . GLY A 1 98 ? 78.010 -64.001 62.692 1.00 32.78 77 GLY A C 1
ATOM 612 O O . GLY A 1 98 ? 78.266 -65.143 63.090 1.00 29.73 77 GLY A O 1
ATOM 613 N N . PHE A 1 99 ? 78.217 -63.623 61.432 1.00 31.94 78 PHE A N 1
ATOM 614 C CA . PHE A 1 99 ? 78.796 -64.533 60.450 1.00 31.27 78 PHE A CA 1
ATOM 615 C C . PHE A 1 99 ? 80.305 -64.607 60.645 1.00 29.19 78 PHE A C 1
ATOM 616 O O . PHE A 1 99 ? 80.997 -63.584 60.579 1.00 28.72 78 PHE A O 1
ATOM 624 N N . SER A 1 100 ? 80.821 -65.822 60.849 1.00 27.72 79 SER A N 1
ATOM 625 C CA . SER A 1 100 ? 82.229 -65.974 61.213 1.00 28.80 79 SER A CA 1
ATOM 626 C C . SER A 1 100 ? 83.162 -65.452 60.128 1.00 30.76 79 SER A C 1
ATOM 627 O O . SER A 1 100 ? 84.261 -64.966 60.435 1.00 29.35 79 SER A O 1
ATOM 630 N N . GLY A 1 101 ? 82.749 -65.552 58.861 1.00 29.71 80 GLY A N 1
ATOM 631 C CA . GLY A 1 101 ? 83.630 -65.178 57.767 1.00 27.58 80 GLY A CA 1
ATOM 632 C C . GLY A 1 101 ? 83.957 -63.701 57.726 1.00 27.91 80 GLY A C 1
ATOM 633 O O . GLY A 1 101 ? 85.039 -63.317 57.271 1.00 27.75 80 GLY A O 1
ATOM 634 N N . SER A 1 102 ? 83.028 -62.850 58.167 1.00 26.40 81 SER A N 1
ATOM 635 C CA . SER A 1 102 ? 83.279 -61.416 58.269 1.00 27.43 81 SER A CA 1
ATOM 636 C C . SER A 1 102 ? 83.650 -60.988 59.683 1.00 29.43 81 SER A C 1
ATOM 637 O O . SER A 1 102 ? 84.510 -60.119 59.859 1.00 27.30 81 SER A O 1
ATOM 640 N N . GLU A 1 103 ? 83.017 -61.586 60.696 1.00 28.21 82 GLU A N 1
ATOM 641 C CA . GLU A 1 103 ? 83.323 -61.237 62.079 1.00 29.11 82 GLU A CA 1
ATOM 642 C C . GLU A 1 103 ? 84.793 -61.486 62.415 1.00 28.55 82 GLU A C 1
ATOM 643 O O . GLU A 1 103 ? 85.358 -60.795 63.266 1.00 28.14 82 GLU A O 1
ATOM 649 N N . MET A 1 104 ? 85.435 -62.455 61.759 1.00 27.81 83 MET A N 1
ATOM 650 C CA . MET A 1 104 ? 86.840 -62.742 62.033 1.00 27.00 83 MET A CA 1
ATOM 651 C C . MET A 1 104 ? 87.757 -61.557 61.750 1.00 28.62 83 MET A C 1
ATOM 652 O O . MET A 1 104 ? 88.913 -61.574 62.185 1.00 27.45 83 MET A O 1
ATOM 657 N N . TRP A 1 105 ? 87.290 -60.545 61.022 1.00 24.88 84 TRP A N 1
ATOM 658 C CA . TRP A 1 105 ? 88.122 -59.393 60.704 1.00 24.51 84 TRP A CA 1
ATOM 659 C C . TRP A 1 105 ? 87.825 -58.188 61.576 1.00 25.79 84 TRP A C 1
ATOM 660 O O . TRP A 1 105 ? 88.586 -57.215 61.544 1.00 21.93 84 TRP A O 1
ATOM 671 N N . ASN A 1 106 ? 86.735 -58.222 62.325 1.00 26.14 85 ASN A N 1
ATOM 672 C CA . ASN A 1 106 ? 86.326 -57.113 63.166 1.00 24.82 85 ASN A CA 1
ATOM 673 C C . ASN A 1 106 ? 87.160 -57.054 64.442 1.00 22.41 85 ASN A C 1
ATOM 674 O O . ASN A 1 106 ? 87.715 -58.063 64.880 1.00 24.68 85 ASN A O 1
ATOM 679 N N . PRO A 1 107 ? 87.234 -55.887 65.078 1.00 24.01 86 PRO A N 1
ATOM 680 C CA . PRO A 1 107 ? 87.909 -55.808 66.381 1.00 24.55 86 PRO A CA 1
ATOM 681 C C . PRO A 1 107 ? 87.339 -56.828 67.353 1.00 26.34 86 PRO A C 1
ATOM 682 O O . PRO A 1 107 ? 86.124 -56.973 67.483 1.00 26.38 86 PRO A O 1
ATOM 686 N N . ASN A 1 108 ? 88.225 -57.558 68.028 1.00 26.85 87 ASN A N 1
ATOM 687 C CA . ASN A 1 108 ? 87.810 -58.501 69.060 1.00 25.06 87 ASN A CA 1
ATOM 688 C C . ASN A 1 108 ? 88.162 -57.996 70.452 1.00 28.69 87 ASN A C 1
ATOM 689 O O . ASN A 1 108 ? 88.078 -58.754 71.422 1.00 29.78 87 ASN A O 1
ATOM 694 N N . ARG A 1 109 ? 88.552 -56.731 70.557 1.00 25.29 88 ARG A N 1
ATOM 695 C CA A ARG A 1 109 ? 88.807 -56.074 71.826 0.62 29.58 88 ARG A CA 1
ATOM 696 C CA B ARG A 1 109 ? 88.840 -56.052 71.810 0.38 29.57 88 ARG A CA 1
ATOM 697 C C . ARG A 1 109 ? 88.087 -54.730 71.815 1.00 30.21 88 ARG A C 1
ATOM 698 O O . ARG A 1 109 ? 87.572 -54.283 70.789 1.00 26.89 88 ARG A O 1
ATOM 713 N N . GLU A 1 110 ? 88.020 -54.084 72.973 1.00 31.51 89 GLU A N 1
ATOM 714 C CA . GLU A 1 110 ? 87.411 -52.762 72.995 1.00 29.91 89 GLU A CA 1
ATOM 715 C C . GLU A 1 110 ? 88.229 -51.817 72.126 1.00 29.12 89 GLU A C 1
ATOM 716 O O . GLU A 1 110 ? 89.457 -51.901 72.091 1.00 28.18 89 GLU A O 1
ATOM 722 N N . MET A 1 111 ? 87.539 -50.953 71.386 1.00 26.81 90 MET A N 1
ATOM 723 C CA . MET A 1 111 ? 88.201 -49.925 70.596 1.00 24.20 90 MET A CA 1
ATOM 724 C C . MET A 1 111 ? 88.522 -48.708 71.455 1.00 27.89 90 MET A C 1
ATOM 725 O O . MET A 1 111 ? 87.730 -48.300 72.317 1.00 24.33 90 MET A O 1
ATOM 730 N N . SER A 1 112 ? 89.701 -48.141 71.230 1.00 23.71 91 SER A N 1
ATOM 731 C CA . SER A 1 112 ? 90.119 -46.942 71.932 1.00 26.44 91 SER A CA 1
ATOM 732 C C . SER A 1 112 ? 91.136 -46.213 71.067 1.00 26.97 91 SER A C 1
ATOM 733 O O . SER A 1 112 ? 91.863 -46.836 70.285 1.00 24.95 91 SER A O 1
ATOM 736 N N . GLU A 1 113 ? 91.182 -44.887 71.201 1.00 22.74 92 GLU A N 1
ATOM 737 C CA . GLU A 1 113 ? 92.303 -44.166 70.597 1.00 24.01 92 GLU A CA 1
ATOM 738 C C . GLU A 1 113 ? 93.617 -44.486 71.287 1.00 24.64 92 GLU A C 1
ATOM 739 O O . GLU A 1 113 ? 94.691 -44.284 70.700 1.00 25.73 92 GLU A O 1
ATOM 745 N N . ASP A 1 114 ? 93.552 -44.965 72.529 1.00 24.69 93 ASP A N 1
ATOM 746 C CA . ASP A 1 114 ? 94.717 -45.479 73.242 1.00 21.79 93 ASP A CA 1
ATOM 747 C C . ASP A 1 114 ? 94.941 -46.903 72.741 1.00 23.65 93 ASP A C 1
ATOM 748 O O . ASP A 1 114 ? 94.512 -47.889 73.343 1.00 23.34 93 ASP A O 1
ATOM 753 N N . CYS A 1 115 ? 95.607 -47.007 71.578 1.00 24.37 94 CYS A N 1
ATOM 754 C CA . CYS A 1 115 ? 95.731 -48.295 70.905 1.00 22.56 94 CYS A CA 1
ATOM 755 C C . CYS A 1 115 ? 97.118 -48.572 70.335 1.00 22.15 94 CYS A C 1
ATOM 756 O O . CYS A 1 115 ? 97.254 -49.508 69.535 1.00 24.25 94 CYS A O 1
ATOM 759 N N . LEU A 1 116 ? 98.157 -47.811 70.697 1.00 22.54 95 LEU A N 1
ATOM 760 C CA . LEU A 1 116 ? 99.467 -48.020 70.064 1.00 24.10 95 LEU A CA 1
ATOM 761 C C . LEU A 1 116 ? 100.290 -48.979 70.919 1.00 24.63 95 LEU A C 1
ATOM 762 O O . LEU A 1 116 ? 101.056 -48.581 71.801 1.00 25.10 95 LEU A O 1
ATOM 767 N N . TYR A 1 117 ? 100.131 -50.266 70.633 1.00 22.45 96 TYR A N 1
ATOM 768 C CA . TYR A 1 117 ? 100.754 -51.345 71.377 1.00 22.44 96 TYR A CA 1
ATOM 769 C C . TYR A 1 117 ? 101.263 -52.387 70.396 1.00 23.77 96 TYR A C 1
ATOM 770 O O . TYR A 1 117 ? 100.802 -52.462 69.259 1.00 22.99 96 TYR A O 1
ATOM 779 N N . LEU A 1 118 ? 102.206 -53.206 70.843 1.00 23.50 97 LEU A N 1
ATOM 780 C CA . LEU A 1 118 ? 102.672 -54.320 70.036 1.00 23.64 97 LEU A CA 1
ATOM 781 C C . LEU A 1 118 ? 102.684 -55.598 70.871 1.00 24.89 97 LEU A C 1
ATOM 782 O O . LEU A 1 118 ? 102.665 -55.571 72.110 1.00 26.00 97 LEU A O 1
ATOM 787 N N . ASN A 1 119 ? 102.712 -56.727 70.167 1.00 22.23 98 ASN A N 1
ATOM 788 C CA . ASN A 1 119 ? 102.705 -58.058 70.763 1.00 23.94 98 ASN A CA 1
ATOM 789 C C . ASN A 1 119 ? 103.909 -58.837 70.258 1.00 28.44 98 ASN A C 1
ATOM 790 O O . ASN A 1 119 ? 104.316 -58.686 69.101 1.00 24.57 98 ASN A O 1
ATOM 795 N N . ILE A 1 120 ? 104.463 -59.691 71.122 1.00 25.84 99 ILE A N 1
ATOM 796 C CA . ILE A 1 120 ? 105.657 -60.467 70.803 1.00 27.85 99 ILE A CA 1
ATOM 797 C C . ILE A 1 120 ? 105.443 -61.912 71.235 1.00 30.00 99 ILE A C 1
ATOM 798 O O . ILE A 1 120 ? 105.050 -62.166 72.376 1.00 30.56 99 ILE A O 1
ATOM 803 N N . TRP A 1 121 ? 105.712 -62.857 70.331 1.00 28.09 100 TRP A N 1
ATOM 804 C CA . TRP A 1 121 ? 105.800 -64.274 70.682 1.00 26.73 100 TRP A CA 1
ATOM 805 C C . TRP A 1 121 ? 107.251 -64.717 70.572 1.00 28.07 100 TRP A C 1
ATOM 806 O O . TRP A 1 121 ? 107.920 -64.476 69.559 1.00 28.65 100 TRP A O 1
ATOM 817 N N . VAL A 1 122 ? 107.753 -65.365 71.638 1.00 29.54 101 VAL A N 1
ATOM 818 C CA . VAL A 1 122 ? 109.152 -65.719 71.774 1.00 31.06 101 VAL A CA 1
ATOM 819 C C . VAL A 1 122 ? 109.247 -67.221 71.978 1.00 32.07 101 VAL A C 1
ATOM 820 O O . VAL A 1 122 ? 108.552 -67.757 72.851 1.00 32.74 101 VAL A O 1
ATOM 824 N N . PRO A 1 123 ? 110.060 -67.948 71.216 1.00 32.67 102 PRO A N 1
ATOM 825 C CA . PRO A 1 123 ? 110.202 -69.389 71.461 1.00 32.13 102 PRO A CA 1
ATOM 826 C C . PRO A 1 123 ? 110.718 -69.657 72.870 1.00 38.37 102 PRO A C 1
ATOM 827 O O . PRO A 1 123 ? 111.440 -68.846 73.453 1.00 35.05 102 PRO A O 1
ATOM 831 N N . SER A 1 124 ? 110.324 -70.804 73.416 1.00 34.00 103 SER A N 1
ATOM 832 C CA . SER A 1 124 ? 110.806 -71.244 74.730 1.00 41.63 103 SER A CA 1
ATOM 833 C C . SER A 1 124 ? 111.633 -72.527 74.597 1.00 44.21 103 SER A C 1
ATOM 834 O O . SER A 1 124 ? 111.155 -73.520 74.050 1.00 43.17 103 SER A O 1
ATOM 837 N N . PRO A 1 125 ? 112.876 -72.516 75.105 1.00 44.70 104 PRO A N 1
ATOM 838 C CA . PRO A 1 125 ? 113.523 -71.411 75.828 1.00 44.40 104 PRO A CA 1
ATOM 839 C C . PRO A 1 125 ? 113.940 -70.263 74.910 1.00 43.76 104 PRO A C 1
ATOM 840 O O . PRO A 1 125 ? 114.046 -70.466 73.699 1.00 42.03 104 PRO A O 1
ATOM 844 N N . ARG A 1 126 ? 114.156 -69.084 75.485 1.00 40.14 105 ARG A N 1
ATOM 845 C CA . ARG A 1 126 ? 114.473 -67.906 74.690 1.00 40.75 105 ARG A CA 1
ATOM 846 C C . ARG A 1 126 ? 115.727 -68.149 73.850 1.00 43.83 105 ARG A C 1
ATOM 847 O O . ARG A 1 126 ? 116.742 -68.620 74.381 1.00 41.39 105 ARG A O 1
ATOM 855 N N . PRO A 1 127 ? 115.696 -67.870 72.550 1.00 43.04 106 PRO A N 1
ATOM 856 C CA . PRO A 1 127 ? 116.911 -68.008 71.738 1.00 39.62 106 PRO A CA 1
ATOM 857 C C . PRO A 1 127 ? 117.874 -66.855 71.980 1.00 38.61 106 PRO A C 1
ATOM 858 O O . PRO A 1 127 ? 117.553 -65.854 72.623 1.00 38.99 106 PRO A O 1
ATOM 862 N N . LYS A 1 128 ? 119.084 -67.007 71.442 1.00 41.98 107 LYS A N 1
ATOM 863 C CA . LYS A 1 128 ? 120.129 -66.009 71.646 1.00 42.33 107 LYS A CA 1
ATOM 864 C C . LYS A 1 128 ? 119.864 -64.739 70.845 1.00 45.09 107 LYS A C 1
ATOM 865 O O . LYS A 1 128 ? 119.631 -63.674 71.430 1.00 45.59 107 LYS A O 1
ATOM 871 N N . SER A 1 129 ? 119.928 -64.831 69.508 1.00 42.97 108 SER A N 1
ATOM 872 C CA . SER A 1 129 ? 119.573 -63.710 68.633 1.00 40.43 108 SER A CA 1
ATOM 873 C C . SER A 1 129 ? 119.041 -64.313 67.333 1.00 39.36 108 SER A C 1
ATOM 874 O O . SER A 1 129 ? 119.783 -64.480 66.363 1.00 39.98 108 SER A O 1
ATOM 877 N N . THR A 1 130 ? 117.756 -64.632 67.325 1.00 37.10 109 THR A N 1
ATOM 878 C CA . THR A 1 130 ? 117.147 -65.276 66.172 1.00 34.77 109 THR A CA 1
ATOM 879 C C . THR A 1 130 ? 116.460 -64.247 65.272 1.00 36.84 109 THR A C 1
ATOM 880 O O . THR A 1 130 ? 116.316 -63.069 65.607 1.00 31.89 109 THR A O 1
ATOM 884 N N . THR A 1 131 ? 116.056 -64.720 64.095 1.00 30.36 110 THR A N 1
ATOM 885 C CA . THR A 1 131 ? 115.341 -63.900 63.126 1.00 30.32 110 THR A CA 1
ATOM 886 C C . THR A 1 131 ? 114.046 -63.343 63.710 1.00 26.11 110 THR A C 1
ATOM 887 O O . THR A 1 131 ? 113.351 -64.012 64.478 1.00 29.42 110 THR A O 1
ATOM 891 N N . VAL A 1 132 ? 113.738 -62.098 63.350 1.00 28.06 111 VAL A N 1
ATOM 892 C CA . VAL A 1 132 ? 112.546 -61.394 63.812 1.00 25.24 111 VAL A CA 1
ATOM 893 C C . VAL A 1 132 ? 111.641 -61.151 62.609 1.00 23.56 111 VAL A C 1
ATOM 894 O O . VAL A 1 132 ? 112.119 -60.738 61.547 1.00 25.58 111 VAL A O 1
ATOM 898 N N . MET A 1 133 ? 110.339 -61.396 62.777 1.00 24.03 112 MET A N 1
ATOM 899 C CA . MET A 1 133 ? 109.349 -61.073 61.752 1.00 25.43 112 MET A CA 1
ATOM 900 C C . MET A 1 133 ? 108.297 -60.164 62.362 1.00 22.91 112 MET A C 1
ATOM 901 O O . MET A 1 133 ? 107.739 -60.483 63.415 1.00 26.50 112 MET A O 1
ATOM 906 N N . VAL A 1 134 ? 108.037 -59.033 61.713 1.00 23.91 113 VAL A N 1
ATOM 907 C CA . VAL A 1 134 ? 107.134 -58.011 62.242 1.00 23.11 113 VAL A CA 1
ATOM 908 C C . VAL A 1 134 ? 105.935 -57.932 61.310 1.00 20.46 113 VAL A C 1
ATOM 909 O O . VAL A 1 134 ? 106.075 -57.519 60.150 1.00 22.90 113 VAL A O 1
ATOM 913 N N . TRP A 1 135 ? 104.759 -58.286 61.829 1.00 22.01 114 TRP A N 1
ATOM 914 C CA . TRP A 1 135 ? 103.518 -58.303 61.060 1.00 21.43 114 TRP A CA 1
ATOM 915 C C . TRP A 1 135 ? 102.845 -56.936 61.085 1.00 23.62 114 TRP A C 1
ATOM 916 O O . TRP A 1 135 ? 102.662 -56.346 62.158 1.00 22.70 114 TRP A O 1
ATOM 927 N N . ILE A 1 136 ? 102.422 -56.465 59.914 1.00 20.75 115 ILE A N 1
ATOM 928 C CA . ILE A 1 136 ? 101.705 -55.200 59.774 1.00 19.76 115 ILE A CA 1
ATOM 929 C C . ILE A 1 136 ? 100.335 -55.520 59.179 1.00 22.51 115 ILE A C 1
ATOM 930 O O . ILE A 1 136 ? 100.245 -55.849 57.994 1.00 20.15 115 ILE A O 1
ATOM 935 N N . TYR A 1 137 ? 99.275 -55.415 59.981 1.00 21.65 116 TYR A N 1
ATOM 936 C CA . TYR A 1 137 ? 97.950 -55.790 59.495 1.00 21.68 116 TYR A CA 1
ATOM 937 C C . TYR A 1 137 ? 97.469 -54.862 58.387 1.00 21.74 116 TYR A C 1
ATOM 938 O O . TYR A 1 137 ? 97.881 -53.701 58.284 1.00 20.93 116 TYR A O 1
ATOM 947 N N . GLY A 1 138 ? 96.590 -55.397 57.537 1.00 21.43 117 GLY A N 1
ATOM 948 C CA . GLY A 1 138 ? 95.924 -54.628 56.523 1.00 23.68 117 GLY A CA 1
ATOM 949 C C . GLY A 1 138 ? 94.519 -54.259 56.946 1.00 26.29 117 GLY A C 1
ATOM 950 O O . GLY A 1 138 ? 94.155 -54.328 58.128 1.00 25.77 117 GLY A O 1
ATOM 951 N N . GLY A 1 139 ? 93.716 -53.871 55.961 1.00 24.24 118 GLY A N 1
ATOM 952 C CA . GLY A 1 139 ? 92.403 -53.318 56.224 1.00 22.80 118 GLY A CA 1
ATOM 953 C C . GLY A 1 139 ? 92.172 -52.004 55.507 1.00 22.33 118 GLY A C 1
ATOM 954 O O . GLY A 1 139 ? 91.404 -51.167 55.989 1.00 23.29 118 GLY A O 1
ATOM 955 N N . GLY A 1 140 ? 92.837 -51.798 54.361 1.00 21.70 119 GLY A N 1
ATOM 956 C CA . GLY A 1 140 ? 92.574 -50.618 53.547 1.00 23.47 119 GLY A CA 1
ATOM 957 C C . GLY A 1 140 ? 92.917 -49.290 54.196 1.00 21.62 119 GLY A C 1
ATOM 958 O O . GLY A 1 140 ? 92.433 -48.243 53.751 1.00 23.11 119 GLY A O 1
ATOM 959 N N . PHE A 1 141 ? 93.758 -49.303 55.227 1.00 20.95 120 PHE A N 1
ATOM 960 C CA . PHE A 1 141 ? 94.107 -48.152 56.056 1.00 21.15 120 PHE A CA 1
ATOM 961 C C . PHE A 1 141 ? 92.920 -47.608 56.852 1.00 24.17 120 PHE A C 1
ATOM 962 O O . PHE A 1 141 ? 93.077 -46.575 57.546 1.00 22.91 120 PHE A O 1
ATOM 970 N N . TYR A 1 142 ? 91.753 -48.269 56.809 1.00 21.45 121 TYR A N 1
ATOM 971 C CA . TYR A 1 142 ? 90.583 -47.835 57.563 1.00 21.00 121 TYR A CA 1
ATOM 972 C C . TYR A 1 142 ? 90.205 -48.788 58.680 1.00 22.36 121 TYR A C 1
ATOM 973 O O . TYR A 1 142 ? 89.308 -48.465 59.477 1.00 23.29 121 TYR A O 1
ATOM 982 N N . SER A 1 143 ? 90.841 -49.951 58.749 1.00 19.89 122 SER A N 1
ATOM 983 C CA . SER A 1 143 ? 90.456 -50.988 59.691 1.00 23.26 122 SER A CA 1
ATOM 984 C C . SER A 1 143 ? 91.653 -51.887 59.941 1.00 21.58 122 SER A C 1
ATOM 985 O O . SER A 1 143 ? 92.688 -51.791 59.275 1.00 22.91 122 SER A O 1
ATOM 988 N N . GLY A 1 144 ? 91.491 -52.784 60.897 1.00 22.22 123 GLY A N 1
ATOM 989 C CA . GLY A 1 144 ? 92.542 -53.741 61.192 1.00 20.95 123 GLY A CA 1
ATOM 990 C C . GLY A 1 144 ? 92.859 -53.753 62.673 1.00 23.17 123 GLY A C 1
ATOM 991 O O . GLY A 1 144 ? 92.730 -52.740 63.370 1.00 21.14 123 GLY A O 1
ATOM 992 N N . SER A 1 145 ? 93.294 -54.907 63.158 1.00 21.24 124 SER A N 1
ATOM 993 C CA . SER A 1 145 ? 93.653 -55.091 64.556 1.00 23.41 124 SER A CA 1
ATOM 994 C C . SER A 1 145 ? 94.828 -56.056 64.638 1.00 24.50 124 SER A C 1
ATOM 995 O O . SER A 1 145 ? 94.898 -57.020 63.873 1.00 23.72 124 SER A O 1
ATOM 998 N N . SER A 1 146 ? 95.739 -55.820 65.587 1.00 24.24 125 SER A N 1
ATOM 999 C CA . SER A 1 146 ? 96.817 -56.785 65.769 1.00 25.23 125 SER A CA 1
ATOM 1000 C C . SER A 1 146 ? 96.350 -58.064 66.456 1.00 25.34 125 SER A C 1
ATOM 1001 O O . SER A 1 146 ? 97.096 -59.049 66.471 1.00 29.84 125 SER A O 1
ATOM 1004 N N . THR A 1 147 ? 95.139 -58.075 67.005 1.00 25.28 126 THR A N 1
ATOM 1005 C CA . THR A 1 147 ? 94.701 -59.088 67.953 1.00 24.90 126 THR A CA 1
ATOM 1006 C C . THR A 1 147 ? 93.781 -60.140 67.345 1.00 28.41 126 THR A C 1
ATOM 1007 O O . THR A 1 147 ? 93.305 -61.018 68.072 1.00 27.33 126 THR A O 1
ATOM 1011 N N . LEU A 1 148 ? 93.522 -60.083 66.041 1.00 23.10 127 LEU A N 1
ATOM 1012 C CA . LEU A 1 148 ? 92.639 -61.064 65.426 1.00 27.39 127 LEU A CA 1
ATOM 1013 C C . LEU A 1 148 ? 93.172 -62.474 65.654 1.00 27.57 127 LEU A C 1
ATOM 1014 O O . LEU A 1 148 ? 94.384 -62.693 65.736 1.00 26.77 127 LEU A O 1
ATOM 1019 N N . ASP A 1 149 ? 92.253 -63.442 65.750 1.00 28.87 128 ASP A N 1
ATOM 1020 C CA . ASP A 1 149 ? 92.671 -64.841 65.861 1.00 32.63 128 ASP A CA 1
ATOM 1021 C C . ASP A 1 149 ? 93.593 -65.244 64.711 1.00 33.45 128 ASP A C 1
ATOM 1022 O O . ASP A 1 149 ? 94.551 -66.002 64.903 1.00 31.07 128 ASP A O 1
ATOM 1027 N N . VAL A 1 150 ? 93.335 -64.733 63.505 1.00 28.56 129 VAL A N 1
ATOM 1028 C CA . VAL A 1 150 ? 94.102 -65.176 62.348 1.00 31.25 129 VAL A CA 1
ATOM 1029 C C . VAL A 1 150 ? 95.511 -64.592 62.322 1.00 29.20 129 VAL A C 1
ATOM 1030 O O . VAL A 1 150 ? 96.340 -65.028 61.511 1.00 28.17 129 VAL A O 1
ATOM 1034 N N . TYR A 1 151 ? 95.828 -63.642 63.211 1.00 24.86 130 TYR A N 1
ATOM 1035 C CA . TYR A 1 151 ? 97.189 -63.114 63.325 1.00 25.05 130 TYR A CA 1
ATOM 1036 C C . TYR A 1 151 ? 97.909 -63.627 64.581 1.00 27.10 130 TYR A C 1
ATOM 1037 O O . TYR A 1 151 ? 98.963 -63.092 64.944 1.00 25.68 130 TYR A O 1
ATOM 1046 N N . ASN A 1 152 ? 97.378 -64.653 65.239 1.00 27.62 131 ASN A N 1
ATOM 1047 C CA . ASN A 1 152 ? 98.023 -65.206 66.427 1.00 28.55 131 ASN A CA 1
ATOM 1048 C C . ASN A 1 152 ? 99.408 -65.722 66.066 1.00 29.85 131 ASN A C 1
ATOM 1049 O O . ASN A 1 152 ? 99.542 -66.690 65.313 1.00 32.86 131 ASN A O 1
ATOM 1054 N N . GLY A 1 153 ? 100.439 -65.077 66.591 1.00 27.01 132 GLY A N 1
ATOM 1055 C CA . GLY A 1 153 ? 101.798 -65.389 66.216 1.00 28.63 132 GLY A CA 1
ATOM 1056 C C . GLY A 1 153 ? 102.392 -66.675 66.745 1.00 29.38 132 GLY A C 1
ATOM 1057 O O . GLY A 1 153 ? 103.525 -67.007 66.384 1.00 28.81 132 GLY A O 1
ATOM 1058 N N . LYS A 1 154 ? 101.663 -67.426 67.572 1.00 29.79 133 LYS A N 1
ATOM 1059 C CA . LYS A 1 154 ? 102.307 -68.490 68.333 1.00 32.04 133 LYS A CA 1
ATOM 1060 C C . LYS A 1 154 ? 102.708 -69.674 67.460 1.00 33.25 133 LYS A C 1
ATOM 1061 O O . LYS A 1 154 ? 103.744 -70.298 67.721 1.00 33.12 133 LYS A O 1
ATOM 1067 N N . TYR A 1 155 ? 101.922 -69.998 66.424 1.00 31.60 134 TYR A N 1
ATOM 1068 C CA . TYR A 1 155 ? 102.259 -71.161 65.605 1.00 32.11 134 TYR A CA 1
ATOM 1069 C C . TYR A 1 155 ? 103.489 -70.889 64.750 1.00 33.83 134 TYR A C 1
ATOM 1070 O O . TYR A 1 155 ? 104.371 -71.748 64.621 1.00 32.25 134 TYR A O 1
ATOM 1079 N N . LEU A 1 156 ? 103.580 -69.688 64.182 1.00 30.42 135 LEU A N 1
ATOM 1080 C CA . LEU A 1 156 ? 104.737 -69.342 63.369 1.00 30.64 135 LEU A CA 1
ATOM 1081 C C . LEU A 1 156 ? 105.997 -69.211 64.222 1.00 32.73 135 LEU A C 1
ATOM 1082 O O . LEU A 1 156 ? 107.045 -69.765 63.876 1.00 29.80 135 LEU A O 1
ATOM 1087 N N . ALA A 1 157 ? 105.903 -68.519 65.362 1.00 31.58 136 ALA A N 1
ATOM 1088 C CA . ALA A 1 157 ? 107.056 -68.389 66.249 1.00 33.25 136 ALA A CA 1
ATOM 1089 C C . ALA A 1 157 ? 107.539 -69.753 66.728 1.00 34.29 136 ALA A C 1
ATOM 1090 O O . ALA A 1 157 ? 108.743 -70.032 66.719 1.00 34.00 136 ALA A O 1
ATOM 1092 N N . TYR A 1 158 ? 106.611 -70.617 67.144 1.00 32.69 137 TYR A N 1
ATOM 1093 C CA . TYR A 1 158 ? 106.991 -71.934 67.645 1.00 34.45 137 TYR A CA 1
ATOM 1094 C C . TYR A 1 158 ? 107.528 -72.824 66.527 1.00 37.55 137 TYR A C 1
ATOM 1095 O O . TYR A 1 158 ? 108.602 -73.424 66.662 1.00 35.83 137 TYR A O 1
ATOM 1104 N N . THR A 1 159 ? 106.794 -72.925 65.416 1.00 36.91 138 THR A N 1
ATOM 1105 C CA . THR A 1 159 ? 107.170 -73.871 64.368 1.00 34.24 138 THR A CA 1
ATOM 1106 C C . THR A 1 159 ? 108.487 -73.488 63.712 1.00 34.62 138 THR A C 1
ATOM 1107 O O . THR A 1 159 ? 109.324 -74.357 63.443 1.00 37.13 138 THR A O 1
ATOM 1111 N N . GLU A 1 160 ? 108.708 -72.200 63.464 1.00 32.87 139 GLU A N 1
ATOM 1112 C CA . GLU A 1 160 ? 109.891 -71.765 62.735 1.00 32.57 139 GLU A CA 1
ATOM 1113 C C . GLU A 1 160 ? 110.974 -71.144 63.615 1.00 33.38 139 GLU A C 1
ATOM 1114 O O . GLU A 1 160 ? 111.994 -70.698 63.081 1.00 33.50 139 GLU A O 1
ATOM 1120 N N . GLU A 1 161 ? 110.791 -71.097 64.939 1.00 34.74 140 GLU A N 1
ATOM 1121 C CA . GLU A 1 161 ? 111.844 -70.608 65.842 1.00 36.24 140 GLU A CA 1
ATOM 1122 C C . GLU A 1 161 ? 112.226 -69.162 65.500 1.00 35.86 140 GLU A C 1
ATOM 1123 O O . GLU A 1 161 ? 113.400 -68.811 65.347 1.00 38.20 140 GLU A O 1
ATOM 1129 N N . VAL A 1 162 ? 111.211 -68.316 65.339 1.00 31.49 141 VAL A N 1
ATOM 1130 C CA . VAL A 1 162 ? 111.425 -66.893 65.119 1.00 31.54 141 VAL A CA 1
ATOM 1131 C C . VAL A 1 162 ? 110.752 -66.135 66.258 1.00 28.66 141 VAL A C 1
ATOM 1132 O O . VAL A 1 162 ? 109.847 -66.641 66.924 1.00 29.86 141 VAL A O 1
ATOM 1136 N N . VAL A 1 163 ? 111.218 -64.910 66.477 1.00 28.24 142 VAL A N 1
ATOM 1137 C CA . VAL A 1 163 ? 110.535 -63.952 67.340 1.00 27.79 142 VAL A CA 1
ATOM 1138 C C . VAL A 1 163 ? 109.533 -63.205 66.468 1.00 26.98 142 VAL A C 1
ATOM 1139 O O . VAL A 1 163 ? 109.928 -62.518 65.519 1.00 27.16 142 VAL A O 1
ATOM 1143 N N . LEU A 1 164 ? 108.246 -63.347 66.775 1.00 25.83 143 LEU A N 1
ATOM 1144 C CA . LEU A 1 164 ? 107.170 -62.795 65.954 1.00 28.52 143 LEU A CA 1
ATOM 1145 C C . LEU A 1 164 ? 106.527 -61.615 66.672 1.00 26.48 143 LEU A C 1
ATOM 1146 O O . LEU A 1 164 ? 105.978 -61.771 67.773 1.00 28.60 143 LEU A O 1
ATOM 1151 N N . VAL A 1 165 ? 106.607 -60.442 66.053 1.00 22.73 144 VAL A N 1
ATOM 1152 C CA . VAL A 1 165 ? 106.024 -59.207 66.566 1.00 22.74 144 VAL A CA 1
ATOM 1153 C C . VAL A 1 165 ? 104.828 -58.845 65.695 1.00 24.13 144 VAL A C 1
ATOM 1154 O O . VAL A 1 165 ? 104.909 -58.940 64.468 1.00 23.34 144 VAL A O 1
ATOM 1158 N N . SER A 1 166 ? 103.721 -58.429 66.311 1.00 23.47 145 SER A N 1
ATOM 1159 C CA . SER A 1 166 ? 102.679 -57.723 65.569 1.00 23.20 145 SER A CA 1
ATOM 1160 C C . SER A 1 166 ? 102.534 -56.321 66.149 1.00 23.52 145 SER A C 1
ATOM 1161 O O . SER A 1 166 ? 102.441 -56.148 67.372 1.00 25.89 145 SER A O 1
ATOM 1164 N N . LEU A 1 167 ? 102.567 -55.322 65.276 1.00 23.11 146 LEU A N 1
ATOM 1165 C CA . LEU A 1 167 ? 102.437 -53.940 65.704 1.00 22.82 146 LEU A CA 1
ATOM 1166 C C . LEU A 1 167 ? 101.001 -53.482 65.468 1.00 23.18 146 LEU A C 1
ATOM 1167 O O . LEU A 1 167 ? 100.147 -54.239 64.999 1.00 22.36 146 LEU A O 1
ATOM 1172 N N . SER A 1 168 ? 100.729 -52.229 65.816 1.00 23.84 147 SER A N 1
ATOM 1173 C CA . SER A 1 168 ? 99.449 -51.612 65.517 1.00 20.87 147 SER A CA 1
ATOM 1174 C C . SER A 1 168 ? 99.723 -50.203 65.027 1.00 21.13 147 SER A C 1
ATOM 1175 O O . SER A 1 168 ? 100.836 -49.686 65.156 1.00 24.41 147 SER A O 1
ATOM 1178 N N . TYR A 1 169 ? 98.710 -49.598 64.417 1.00 20.40 148 TYR A N 1
ATOM 1179 C CA . TYR A 1 169 ? 98.850 -48.239 63.921 1.00 20.77 148 TYR A CA 1
ATOM 1180 C C . TYR A 1 169 ? 97.461 -47.648 63.747 1.00 22.98 148 TYR A C 1
ATOM 1181 O O . TYR A 1 169 ? 96.497 -48.370 63.484 1.00 25.41 148 TYR A O 1
ATOM 1190 N N . ARG A 1 170 ? 97.368 -46.329 63.919 1.00 21.79 149 ARG A N 1
ATOM 1191 C CA . ARG A 1 170 ? 96.100 -45.636 63.727 1.00 20.34 149 ARG A CA 1
ATOM 1192 C C . ARG A 1 170 ? 95.603 -45.790 62.294 1.00 21.73 149 ARG A C 1
ATOM 1193 O O . ARG A 1 170 ? 96.371 -45.652 61.331 1.00 21.79 149 ARG A O 1
ATOM 1201 N N . VAL A 1 171 ? 94.294 -46.015 62.166 1.00 21.66 150 VAL A N 1
ATOM 1202 C CA . VAL A 1 171 ? 93.622 -46.154 60.885 1.00 21.30 150 VAL A CA 1
ATOM 1203 C C . VAL A 1 171 ? 92.571 -45.055 60.743 1.00 23.76 150 VAL A C 1
ATOM 1204 O O . VAL A 1 171 ? 92.263 -44.317 61.686 1.00 21.60 150 VAL A O 1
ATOM 1208 N N . GLY A 1 172 ? 92.004 -44.967 59.532 1.00 20.89 151 GLY A N 1
ATOM 1209 C CA . GLY A 1 172 ? 91.007 -43.956 59.251 1.00 22.55 151 GLY A CA 1
ATOM 1210 C C . GLY A 1 172 ? 91.555 -42.540 59.387 1.00 23.45 151 GLY A C 1
ATOM 1211 O O . GLY A 1 172 ? 92.754 -42.272 59.216 1.00 22.61 151 GLY A O 1
ATOM 1212 N N . ALA A 1 173 ? 90.640 -41.616 59.704 1.00 22.06 152 ALA A N 1
ATOM 1213 C CA . ALA A 1 173 ? 91.038 -40.227 59.910 1.00 24.24 152 ALA A CA 1
ATOM 1214 C C . ALA A 1 173 ? 92.073 -40.111 61.025 1.00 20.73 152 ALA A C 1
ATOM 1215 O O . ALA A 1 173 ? 92.971 -39.260 60.957 1.00 21.06 152 ALA A O 1
ATOM 1217 N N . PHE A 1 174 ? 91.970 -40.971 62.038 1.00 21.42 153 PHE A N 1
ATOM 1218 C CA . PHE A 1 174 ? 92.895 -40.922 63.168 1.00 22.59 153 PHE A CA 1
ATOM 1219 C C . PHE A 1 174 ? 94.327 -41.155 62.722 1.00 22.29 153 PHE A C 1
ATOM 1220 O O . PHE A 1 174 ? 95.252 -40.567 63.285 1.00 23.60 153 PHE A O 1
ATOM 1228 N N . GLY A 1 175 ? 94.529 -41.962 61.685 1.00 21.48 154 GLY A N 1
ATOM 1229 C CA . GLY A 1 175 ? 95.865 -42.213 61.207 1.00 21.12 154 GLY A CA 1
ATOM 1230 C C . GLY A 1 175 ? 96.251 -41.453 59.959 1.00 22.84 154 GLY A C 1
ATOM 1231 O O . GLY A 1 175 ? 97.442 -41.308 59.683 1.00 22.56 154 GLY A O 1
ATOM 1232 N N . PHE A 1 176 ? 95.270 -40.947 59.190 1.00 22.63 155 PHE A N 1
ATOM 1233 C CA . PHE A 1 176 ? 95.619 -40.471 57.859 1.00 22.86 155 PHE A CA 1
ATOM 1234 C C . PHE A 1 176 ? 94.918 -39.189 57.424 1.00 24.15 155 PHE A C 1
ATOM 1235 O O . PHE A 1 176 ? 95.125 -38.755 56.285 1.00 23.88 155 PHE A O 1
ATOM 1243 N N . LEU A 1 177 ? 94.146 -38.534 58.297 1.00 23.58 156 LEU A N 1
ATOM 1244 C CA . LEU A 1 177 ? 93.716 -37.171 58.011 1.00 21.92 156 LEU A CA 1
ATOM 1245 C C . LEU A 1 177 ? 94.932 -36.315 57.695 1.00 24.64 156 LEU A C 1
ATOM 1246 O O . LEU A 1 177 ? 95.893 -36.285 58.466 1.00 25.39 156 LEU A O 1
ATOM 1251 N N . ALA A 1 178 ? 94.913 -35.656 56.533 1.00 26.73 157 ALA A N 1
ATOM 1252 C CA . ALA A 1 178 ? 96.099 -34.971 56.024 1.00 24.53 157 ALA A CA 1
ATOM 1253 C C . ALA A 1 178 ? 95.762 -33.533 55.644 1.00 29.19 157 ALA A C 1
ATOM 1254 O O . ALA A 1 178 ? 95.067 -33.293 54.651 1.00 28.18 157 ALA A O 1
ATOM 1256 N N . LEU A 1 179 ? 96.281 -32.579 56.415 1.00 31.73 158 LEU A N 1
ATOM 1257 C CA . LEU A 1 179 ? 96.221 -31.155 56.075 1.00 30.42 158 LEU A CA 1
ATOM 1258 C C . LEU A 1 179 ? 97.660 -30.689 55.901 1.00 32.13 158 LEU A C 1
ATOM 1259 O O . LEU A 1 179 ? 98.259 -30.142 56.831 1.00 29.51 158 LEU A O 1
ATOM 1264 N N . HIS A 1 180 ? 98.210 -30.924 54.709 1.00 30.80 159 HIS A N 1
ATOM 1265 C CA . HIS A 1 180 ? 99.625 -30.675 54.468 1.00 31.36 159 HIS A CA 1
ATOM 1266 C C . HIS A 1 180 ? 99.960 -29.213 54.720 1.00 31.43 159 HIS A C 1
ATOM 1267 O O . HIS A 1 180 ? 99.240 -28.310 54.284 1.00 34.98 159 HIS A O 1
ATOM 1274 N N . GLY A 1 181 ? 101.078 -28.988 55.410 1.00 35.19 160 GLY A N 1
ATOM 1275 C CA . GLY A 1 181 ? 101.465 -27.690 55.900 1.00 35.53 160 GLY A CA 1
ATOM 1276 C C . GLY A 1 181 ? 101.169 -27.501 57.373 1.00 35.19 160 GLY A C 1
ATOM 1277 O O . GLY A 1 181 ? 101.830 -26.696 58.036 1.00 35.91 160 GLY A O 1
ATOM 1278 N N . SER A 1 182 ? 100.185 -28.224 57.897 1.00 33.82 161 SER A N 1
ATOM 1279 C CA . SER A 1 182 ? 99.942 -28.236 59.330 1.00 35.89 161 SER A CA 1
ATOM 1280 C C . SER A 1 182 ? 100.856 -29.256 59.991 1.00 36.38 161 SER A C 1
ATOM 1281 O O . SER A 1 182 ? 101.067 -30.356 59.472 1.00 37.06 161 SER A O 1
ATOM 1284 N N . GLN A 1 183 ? 101.429 -28.879 61.123 1.00 30.94 162 GLN A N 1
ATOM 1285 C CA . GLN A 1 183 ? 102.131 -29.855 61.934 1.00 30.97 162 GLN A CA 1
ATOM 1286 C C . GLN A 1 183 ? 101.209 -30.539 62.929 1.00 33.81 162 GLN A C 1
ATOM 1287 O O . GLN A 1 183 ? 101.639 -31.481 63.602 1.00 34.12 162 GLN A O 1
ATOM 1293 N N . GLU A 1 184 ? 99.961 -30.080 63.037 1.00 30.79 163 GLU A N 1
ATOM 1294 C CA . GLU A 1 184 ? 98.981 -30.677 63.935 1.00 29.80 163 GLU A CA 1
ATOM 1295 C C . GLU A 1 184 ? 98.259 -31.860 63.305 1.00 29.51 163 GLU A C 1
ATOM 1296 O O . GLU A 1 184 ? 97.895 -32.806 64.014 1.00 31.00 163 GLU A O 1
ATOM 1302 N N . ALA A 1 185 ? 98.051 -31.836 61.990 1.00 28.17 164 ALA A N 1
ATOM 1303 C CA . ALA A 1 185 ? 97.485 -32.973 61.261 1.00 27.67 164 ALA A CA 1
ATOM 1304 C C . ALA A 1 185 ? 98.208 -33.102 59.928 1.00 26.09 164 ALA A C 1
ATOM 1305 O O . ALA A 1 185 ? 97.643 -32.831 58.866 1.00 25.72 164 ALA A O 1
ATOM 1307 N N . PRO A 1 186 ? 99.476 -33.529 59.953 1.00 25.75 165 PRO A N 1
ATOM 1308 C CA . PRO A 1 186 ? 100.291 -33.506 58.721 1.00 29.92 165 PRO A CA 1
ATOM 1309 C C . PRO A 1 186 ? 99.973 -34.606 57.719 1.00 28.05 165 PRO A C 1
ATOM 1310 O O . PRO A 1 186 ? 100.406 -34.507 56.559 1.00 30.29 165 PRO A O 1
ATOM 1314 N N . GLY A 1 187 ? 99.259 -35.647 58.122 1.00 27.11 166 GLY A N 1
ATOM 1315 C CA . GLY A 1 187 ? 99.112 -36.833 57.307 1.00 27.73 166 GLY A CA 1
ATOM 1316 C C . GLY A 1 187 ? 100.162 -37.884 57.642 1.00 25.98 166 GLY A C 1
ATOM 1317 O O . GLY A 1 187 ? 101.168 -37.620 58.298 1.00 24.39 166 GLY A O 1
ATOM 1318 N N . ASN A 1 188 ? 99.893 -39.113 57.198 1.00 22.67 167 ASN A N 1
ATOM 1319 C CA . ASN A 1 188 ? 100.795 -40.257 57.318 1.00 23.03 167 ASN A CA 1
ATOM 1320 C C . ASN A 1 188 ? 101.130 -40.649 58.754 1.00 23.12 167 ASN A C 1
ATOM 1321 O O . ASN A 1 188 ? 102.078 -41.416 58.965 1.00 21.72 167 ASN A O 1
ATOM 1326 N N . VAL A 1 189 ? 100.392 -40.170 59.759 1.00 21.90 168 VAL A N 1
ATOM 1327 C CA . VAL A 1 189 ? 100.836 -40.483 61.114 1.00 21.94 168 VAL A CA 1
ATOM 1328 C C . VAL A 1 189 ? 100.651 -41.969 61.420 1.00 22.58 168 VAL A C 1
ATOM 1329 O O . VAL A 1 189 ? 101.403 -42.535 62.217 1.00 22.93 168 VAL A O 1
ATOM 1333 N N . GLY A 1 190 ? 99.707 -42.644 60.752 1.00 21.63 169 GLY A N 1
ATOM 1334 C CA . GLY A 1 190 ? 99.628 -44.093 60.896 1.00 20.71 169 GLY A CA 1
ATOM 1335 C C . GLY A 1 190 ? 100.887 -44.799 60.413 1.00 21.98 169 GLY A C 1
ATOM 1336 O O . GLY A 1 190 ? 101.315 -45.798 61.002 1.00 19.83 169 GLY A O 1
ATOM 1337 N N . LEU A 1 191 ? 101.487 -44.303 59.320 1.00 19.22 170 LEU A N 1
ATOM 1338 C CA . LEU A 1 191 ? 102.774 -44.845 58.884 1.00 20.55 170 LEU A CA 1
ATOM 1339 C C . LEU A 1 191 ? 103.872 -44.549 59.897 1.00 21.89 170 LEU A C 1
ATOM 1340 O O . LEU A 1 191 ? 104.763 -45.378 60.112 1.00 22.55 170 LEU A O 1
ATOM 1345 N N . LEU A 1 192 ? 103.836 -43.359 60.504 1.00 21.20 171 LEU A N 1
ATOM 1346 C CA . LEU A 1 192 ? 104.801 -43.034 61.547 1.00 24.63 171 LEU A CA 1
ATOM 1347 C C . LEU A 1 192 ? 104.609 -43.896 62.793 1.00 24.58 171 LEU A C 1
ATOM 1348 O O . LEU A 1 192 ? 105.592 -44.210 63.474 1.00 23.24 171 LEU A O 1
ATOM 1353 N N . ASP A 1 193 ? 103.366 -44.298 63.109 1.00 22.31 172 ASP A N 1
ATOM 1354 C CA . ASP A 1 193 ? 103.141 -45.265 64.181 1.00 20.76 172 ASP A CA 1
ATOM 1355 C C . ASP A 1 193 ? 103.873 -46.563 63.899 1.00 23.25 172 ASP A C 1
ATOM 1356 O O . ASP A 1 193 ? 104.497 -47.146 64.794 1.00 21.48 172 ASP A O 1
ATOM 1361 N N . GLN A 1 194 ? 103.731 -47.078 62.671 1.00 21.18 173 GLN A N 1
ATOM 1362 C CA . GLN A 1 194 ? 104.434 -48.299 62.302 1.00 20.41 173 GLN A CA 1
ATOM 1363 C C . GLN A 1 194 ? 105.927 -48.114 62.476 1.00 19.68 173 GLN A C 1
ATOM 1364 O O . GLN A 1 194 ? 106.611 -48.982 63.025 1.00 21.31 173 GLN A O 1
ATOM 1370 N N . ARG A 1 195 ? 106.446 -46.979 62.001 1.00 19.98 174 ARG A N 1
ATOM 1371 C CA . ARG A 1 195 ? 107.876 -46.719 62.093 1.00 22.22 174 ARG A CA 1
ATOM 1372 C C . ARG A 1 195 ? 108.325 -46.675 63.545 1.00 24.28 174 ARG A C 1
ATOM 1373 O O . ARG A 1 195 ? 109.397 -47.184 63.889 1.00 23.16 174 ARG A O 1
ATOM 1381 N N . MET A 1 196 ? 107.523 -46.090 64.421 1.00 21.35 175 MET A N 1
ATOM 1382 C CA . MET A 1 196 ? 107.879 -46.033 65.826 1.00 20.86 175 MET A CA 1
ATOM 1383 C C . MET A 1 196 ? 107.926 -47.422 66.441 1.00 21.99 175 MET A C 1
ATOM 1384 O O . MET A 1 196 ? 108.749 -47.696 67.242 1.00 23.71 175 MET A O 1
ATOM 1389 N N . ALA A 1 197 ? 107.030 -48.297 66.027 1.00 23.29 176 ALA A N 1
ATOM 1390 C CA . ALA A 1 197 ? 107.086 -49.676 66.506 1.00 21.04 176 ALA A CA 1
ATOM 1391 C C . ALA A 1 197 ? 108.321 -50.395 65.966 1.00 23.60 176 ALA A C 1
ATOM 1392 O O . ALA A 1 197 ? 108.957 -51.173 66.694 1.00 22.27 176 ALA A O 1
ATOM 1394 N N . LEU A 1 198 ? 108.668 -50.160 64.689 1.00 23.23 177 LEU A N 1
ATOM 1395 C CA . LEU A 1 198 ? 109.917 -50.708 64.150 1.00 20.95 177 LEU A CA 1
ATOM 1396 C C . LEU A 1 198 ? 111.132 -50.153 64.890 1.00 25.02 177 LEU A C 1
ATOM 1397 O O . LEU A 1 198 ? 112.115 -50.873 65.112 1.00 24.45 177 LEU A O 1
ATOM 1402 N N . GLN A 1 199 ? 111.105 -48.862 65.236 1.00 22.92 178 GLN A N 1
ATOM 1403 C CA . GLN A 1 199 ? 112.184 -48.293 66.043 1.00 24.24 178 GLN A CA 1
ATOM 1404 C C . GLN A 1 199 ? 112.257 -48.955 67.414 1.00 26.22 178 GLN A C 1
ATOM 1405 O O . GLN A 1 199 ? 113.350 -49.144 67.968 1.00 26.14 178 GLN A O 1
ATOM 1411 N N . TRP A 1 200 ? 111.102 -49.293 67.992 1.00 24.18 179 TRP A N 1
ATOM 1412 C CA . TRP A 1 200 ? 111.097 -49.965 69.288 1.00 25.78 179 TRP A CA 1
ATOM 1413 C C . TRP A 1 200 ? 111.694 -51.363 69.173 1.00 26.88 179 TRP A C 1
ATOM 1414 O O . TRP A 1 200 ? 112.490 -51.784 70.024 1.00 22.32 179 TRP A O 1
ATOM 1425 N N . VAL A 1 201 ? 111.316 -52.090 68.119 1.00 23.94 180 VAL A N 1
ATOM 1426 C CA . VAL A 1 201 ? 111.907 -53.395 67.822 1.00 23.83 180 VAL A CA 1
ATOM 1427 C C . VAL A 1 201 ? 113.419 -53.270 67.653 1.00 20.20 180 VAL A C 1
ATOM 1428 O O . VAL A 1 201 ? 114.191 -54.045 68.233 1.00 25.30 180 VAL A O 1
ATOM 1432 N N . HIS A 1 202 ? 113.862 -52.288 66.858 1.00 24.63 181 HIS A N 1
ATOM 1433 C CA . HIS A 1 202 ? 115.291 -52.036 66.671 1.00 22.70 181 HIS A CA 1
ATOM 1434 C C . HIS A 1 202 ? 116.005 -51.876 68.013 1.00 27.58 181 HIS A C 1
ATOM 1435 O O . HIS A 1 202 ? 117.096 -52.417 68.223 1.00 26.60 181 HIS A O 1
ATOM 1442 N N . ASP A 1 203 ? 115.400 -51.115 68.920 1.00 24.58 182 ASP A N 1
ATOM 1443 C CA . ASP A 1 203 ? 116.023 -50.772 70.200 1.00 27.30 182 ASP A CA 1
ATOM 1444 C C . ASP A 1 203 ? 115.897 -51.871 71.251 1.00 27.52 182 ASP A C 1
ATOM 1445 O O . ASP A 1 203 ? 116.737 -51.947 72.160 1.00 31.35 182 ASP A O 1
ATOM 1450 N N . ASN A 1 204 ? 114.862 -52.714 71.183 1.00 25.77 183 ASN A N 1
ATOM 1451 C CA . ASN A 1 204 ? 114.544 -53.595 72.299 1.00 22.83 183 ASN A CA 1
ATOM 1452 C C . ASN A 1 204 ? 114.446 -55.076 71.988 1.00 23.47 183 ASN A C 1
ATOM 1453 O O . ASN A 1 204 ? 114.449 -55.874 72.932 1.00 27.16 183 ASN A O 1
ATOM 1458 N N . ILE A 1 205 ? 114.311 -55.487 70.729 1.00 24.43 184 ILE A N 1
ATOM 1459 C CA . ILE A 1 205 ? 114.029 -56.897 70.498 1.00 26.78 184 ILE A CA 1
ATOM 1460 C C . ILE A 1 205 ? 115.195 -57.788 70.937 1.00 27.51 184 ILE A C 1
ATOM 1461 O O . ILE A 1 205 ? 114.991 -58.977 71.219 1.00 27.08 184 ILE A O 1
ATOM 1466 N N . GLN A 1 206 ? 116.409 -57.235 71.051 1.00 27.70 185 GLN A N 1
ATOM 1467 C CA . GLN A 1 206 ? 117.526 -58.030 71.562 1.00 29.91 185 GLN A CA 1
ATOM 1468 C C . GLN A 1 206 ? 117.256 -58.545 72.974 1.00 31.01 185 GLN A C 1
ATOM 1469 O O . GLN A 1 206 ? 117.770 -59.604 73.356 1.00 30.10 185 GLN A O 1
ATOM 1475 N N . PHE A 1 207 ? 116.445 -57.832 73.759 1.00 31.24 186 PHE A N 1
ATOM 1476 C CA . PHE A 1 207 ? 116.175 -58.297 75.115 1.00 30.52 186 PHE A CA 1
ATOM 1477 C C . PHE A 1 207 ? 115.207 -59.468 75.134 1.00 32.73 186 PHE A C 1
ATOM 1478 O O . PHE A 1 207 ? 115.063 -60.122 76.172 1.00 32.27 186 PHE A O 1
ATOM 1486 N N . PHE A 1 208 ? 114.560 -59.754 74.001 1.00 31.74 187 PHE A N 1
ATOM 1487 C CA . PHE A 1 208 ? 113.638 -60.874 73.855 1.00 32.45 187 PHE A CA 1
ATOM 1488 C C . PHE A 1 208 ? 114.247 -62.013 73.049 1.00 37.63 187 PHE A C 1
ATOM 1489 O O . PHE A 1 208 ? 113.525 -62.935 72.646 1.00 37.46 187 PHE A O 1
ATOM 1497 N N . GLY A 1 209 ? 115.546 -61.957 72.775 1.00 34.11 188 GLY A N 1
ATOM 1498 C CA . GLY A 1 209 ? 116.183 -62.986 71.981 1.00 35.93 188 GLY A CA 1
ATOM 1499 C C . GLY A 1 209 ? 116.075 -62.794 70.486 1.00 35.25 188 GLY A C 1
ATOM 1500 O O . GLY A 1 209 ? 116.284 -63.754 69.737 1.00 37.43 188 GLY A O 1
ATOM 1501 N N . GLY A 1 210 ? 115.763 -61.585 70.027 1.00 34.11 189 GLY A N 1
ATOM 1502 C CA . GLY A 1 210 ? 115.681 -61.288 68.613 1.00 31.88 189 GLY A CA 1
ATOM 1503 C C . GLY A 1 210 ? 116.886 -60.507 68.128 1.00 34.27 189 GLY A C 1
ATOM 1504 O O . GLY A 1 210 ? 117.479 -59.725 68.865 1.00 33.40 189 GLY A O 1
ATOM 1505 N N . ASP A 1 211 ? 117.258 -60.742 66.870 1.00 30.45 190 ASP A N 1
ATOM 1506 C CA . ASP A 1 211 ? 118.388 -60.049 66.269 1.00 30.30 190 ASP A CA 1
ATOM 1507 C C . ASP A 1 211 ? 117.882 -58.813 65.535 1.00 32.47 190 ASP A C 1
ATOM 1508 O O . ASP A 1 211 ? 117.249 -58.949 64.473 1.00 29.46 190 ASP A O 1
ATOM 1513 N N . PRO A 1 212 ? 118.141 -57.601 66.037 1.00 28.25 191 PRO A N 1
ATOM 1514 C CA . PRO A 1 212 ? 117.644 -56.397 65.353 1.00 29.40 191 PRO A CA 1
ATOM 1515 C C . PRO A 1 212 ? 118.248 -56.174 63.973 1.00 31.23 191 PRO A C 1
ATOM 1516 O O . PRO A 1 212 ? 117.741 -55.322 63.226 1.00 28.99 191 PRO A O 1
ATOM 1520 N N . LYS A 1 213 ? 119.308 -56.894 63.608 1.00 28.48 192 LYS A N 1
ATOM 1521 C CA . LYS A 1 213 ? 119.881 -56.792 62.271 1.00 32.57 192 LYS A CA 1
ATOM 1522 C C . LYS A 1 213 ? 119.221 -57.730 61.269 1.00 30.14 192 LYS A C 1
ATOM 1523 O O . LYS A 1 213 ? 119.558 -57.680 60.079 1.00 30.37 192 LYS A O 1
ATOM 1529 N N . THR A 1 214 ? 118.308 -58.593 61.718 1.00 29.99 193 THR A N 1
ATOM 1530 C CA . THR A 1 214 ? 117.644 -59.549 60.834 1.00 32.25 193 THR A CA 1
ATOM 1531 C C . THR A 1 214 ? 116.127 -59.486 61.075 1.00 25.87 193 THR A C 1
ATOM 1532 O O . THR A 1 214 ? 115.484 -60.457 61.468 1.00 25.53 193 THR A O 1
ATOM 1536 N N . VAL A 1 215 ? 115.559 -58.304 60.830 1.00 28.33 194 VAL A N 1
ATOM 1537 C CA . VAL A 1 215 ? 114.121 -58.059 60.966 1.00 26.10 194 VAL A CA 1
ATOM 1538 C C . VAL A 1 215 ? 113.489 -58.068 59.579 1.00 23.32 194 VAL A C 1
ATOM 1539 O O . VAL A 1 215 ? 113.901 -57.307 58.696 1.00 24.47 194 VAL A O 1
ATOM 1543 N N . THR A 1 216 ? 112.473 -58.902 59.402 1.00 25.54 195 THR A N 1
ATOM 1544 C CA . THR A 1 216 ? 111.633 -58.899 58.212 1.00 23.45 195 THR A CA 1
ATOM 1545 C C . THR A 1 216 ? 110.282 -58.305 58.572 1.00 24.32 195 THR A C 1
ATOM 1546 O O . THR A 1 216 ? 109.642 -58.752 59.528 1.00 24.72 195 THR A O 1
ATOM 1550 N N . ILE A 1 217 ? 109.858 -57.293 57.825 1.00 22.67 196 ILE A N 1
ATOM 1551 C CA . ILE A 1 217 ? 108.504 -56.771 57.961 1.00 22.75 196 ILE A CA 1
ATOM 1552 C C . ILE A 1 217 ? 107.645 -57.460 56.913 1.00 24.68 196 ILE A C 1
ATOM 1553 O O . ILE A 1 217 ? 108.097 -57.688 55.779 1.00 23.00 196 ILE A O 1
ATOM 1558 N N . PHE A 1 218 ? 106.427 -57.845 57.305 1.00 24.75 197 PHE A N 1
ATOM 1559 C CA . PHE A 1 218 ? 105.506 -58.468 56.366 1.00 22.95 197 PHE A CA 1
ATOM 1560 C C . PHE A 1 218 ? 104.089 -58.014 56.681 1.00 21.58 197 PHE A C 1
ATOM 1561 O O . PHE A 1 218 ? 103.755 -57.706 57.829 1.00 23.28 197 PHE A O 1
ATOM 1569 N N . GLY A 1 219 ? 103.270 -57.943 55.639 1.00 22.49 198 GLY A N 1
ATOM 1570 C CA . GLY A 1 219 ? 101.899 -57.501 55.832 1.00 19.84 198 GLY A CA 1
ATOM 1571 C C . GLY A 1 219 ? 101.075 -57.831 54.610 1.00 21.35 198 GLY A C 1
ATOM 1572 O O . GLY A 1 219 ? 101.604 -58.147 53.540 1.00 23.78 198 GLY A O 1
ATOM 1573 N N . GLU A 1 220 ? 99.758 -57.735 54.787 1.00 21.42 199 GLU A N 1
ATOM 1574 C CA . GLU A 1 220 ? 98.801 -58.037 53.734 1.00 21.20 199 GLU A CA 1
ATOM 1575 C C . GLU A 1 220 ? 97.915 -56.822 53.483 1.00 21.27 199 GLU A C 1
ATOM 1576 O O . GLU A 1 220 ? 97.671 -56.020 54.390 1.00 21.15 199 GLU A O 1
ATOM 1582 N N . SER A 1 221 ? 97.444 -56.673 52.242 1.00 21.25 200 SER A N 1
ATOM 1583 C CA . SER A 1 221 ? 96.520 -55.577 51.891 1.00 23.97 200 SER A CA 1
ATOM 1584 C C . SER A 1 221 ? 97.229 -54.263 52.213 1.00 24.82 200 SER A C 1
ATOM 1585 O O . SER A 1 221 ? 98.360 -54.062 51.742 1.00 21.41 200 SER A O 1
ATOM 1588 N N . ALA A 1 222 ? 96.640 -53.369 53.013 1.00 21.19 201 ALA A N 1
ATOM 1589 C CA . ALA A 1 222 ? 97.321 -52.124 53.369 1.00 23.22 201 ALA A CA 1
ATOM 1590 C C . ALA A 1 222 ? 98.625 -52.376 54.116 1.00 21.26 201 ALA A C 1
ATOM 1591 O O . ALA A 1 222 ? 99.530 -51.532 54.076 1.00 20.85 201 ALA A O 1
ATOM 1593 N N . GLY A 1 223 ? 98.737 -53.511 54.810 1.00 21.45 202 GLY A N 1
ATOM 1594 C CA . GLY A 1 223 ? 100.003 -53.858 55.435 1.00 20.74 202 GLY A CA 1
ATOM 1595 C C . GLY A 1 223 ? 101.076 -54.179 54.412 1.00 21.38 202 GLY A C 1
ATOM 1596 O O . GLY A 1 223 ? 102.253 -53.864 54.618 1.00 22.00 202 GLY A O 1
ATOM 1597 N N . GLY A 1 224 ? 100.690 -54.791 53.293 1.00 21.64 203 GLY A N 1
ATOM 1598 C CA . GLY A 1 224 ? 101.648 -55.006 52.214 1.00 20.33 203 GLY A CA 1
ATOM 1599 C C . GLY A 1 224 ? 102.054 -53.709 51.541 1.00 19.34 203 GLY A C 1
ATOM 1600 O O . GLY A 1 224 ? 103.234 -53.483 51.268 1.00 21.32 203 GLY A O 1
ATOM 1601 N N . ALA A 1 225 ? 101.082 -52.835 51.268 1.00 18.70 204 ALA A N 1
ATOM 1602 C CA . ALA A 1 225 ? 101.417 -51.506 50.770 1.00 22.17 204 ALA A CA 1
ATOM 1603 C C . ALA A 1 225 ? 102.329 -50.772 51.749 1.00 22.38 204 ALA A C 1
ATOM 1604 O O . ALA A 1 225 ? 103.291 -50.111 51.328 1.00 21.41 204 ALA A O 1
ATOM 1606 N N . SER A 1 226 ? 102.020 -50.857 53.057 1.00 21.44 205 SER A N 1
ATOM 1607 C CA . SER A 1 226 ? 102.849 -50.212 54.078 1.00 21.58 205 SER A CA 1
ATOM 1608 C C . SER A 1 226 ? 104.284 -50.721 54.041 1.00 21.04 205 SER A C 1
ATOM 1609 O O . SER A 1 226 ? 105.233 -49.931 54.109 1.00 22.30 205 SER A O 1
ATOM 1612 N N . VAL A 1 227 ? 104.461 -52.041 53.964 1.00 20.17 206 VAL A N 1
ATOM 1613 C CA . VAL A 1 227 ? 105.807 -52.609 53.826 1.00 23.24 206 VAL A CA 1
ATOM 1614 C C . VAL A 1 227 ? 106.546 -51.969 52.653 1.00 24.05 206 VAL A C 1
ATOM 1615 O O . VAL A 1 227 ? 107.716 -51.576 52.770 1.00 24.50 206 VAL A O 1
ATOM 1619 N N . GLY A 1 228 ? 105.873 -51.854 51.504 1.00 23.53 207 GLY A N 1
ATOM 1620 C CA . GLY A 1 228 ? 106.494 -51.217 50.354 1.00 22.40 207 GLY A CA 1
ATOM 1621 C C . GLY A 1 228 ? 106.779 -49.749 50.591 1.00 24.36 207 GLY A C 1
ATOM 1622 O O . GLY A 1 228 ? 107.772 -49.212 50.093 1.00 23.23 207 GLY A O 1
ATOM 1623 N N . MET A 1 229 ? 105.938 -49.085 51.382 1.00 21.77 208 MET A N 1
ATOM 1624 C CA . MET A 1 229 ? 106.173 -47.673 51.658 1.00 21.98 208 MET A CA 1
ATOM 1625 C C . MET A 1 229 ? 107.383 -47.468 52.561 1.00 22.33 208 MET A C 1
ATOM 1626 O O . MET A 1 229 ? 108.084 -46.458 52.423 1.00 23.59 208 MET A O 1
ATOM 1631 N N . HIS A 1 230 ? 107.643 -48.407 53.475 1.00 23.12 209 HIS A N 1
ATOM 1632 C CA . HIS A 1 230 ? 108.851 -48.337 54.295 1.00 23.55 209 HIS A CA 1
ATOM 1633 C C . HIS A 1 230 ? 110.094 -48.660 53.482 1.00 28.38 209 HIS A C 1
ATOM 1634 O O . HIS A 1 230 ? 111.189 -48.185 53.812 1.00 27.25 209 HIS A O 1
ATOM 1641 N N . ILE A 1 231 ? 109.948 -49.490 52.446 1.00 23.91 210 ILE A N 1
ATOM 1642 C CA . ILE A 1 231 ? 111.050 -49.707 51.510 1.00 24.15 210 ILE A CA 1
ATOM 1643 C C . ILE A 1 231 ? 111.392 -48.404 50.808 1.00 27.23 210 ILE A C 1
ATOM 1644 O O . ILE A 1 231 ? 112.568 -48.074 50.602 1.00 29.00 210 ILE A O 1
ATOM 1649 N N . LEU A 1 232 ? 110.367 -47.631 50.455 1.00 24.61 211 LEU A N 1
ATOM 1650 C CA . LEU A 1 232 ? 110.589 -46.370 49.760 1.00 26.95 211 LEU A CA 1
ATOM 1651 C C . LEU A 1 232 ? 111.097 -45.275 50.694 1.00 29.17 211 LEU A C 1
ATOM 1652 O O . LEU A 1 232 ? 111.994 -44.512 50.321 1.00 36.03 211 LEU A O 1
ATOM 1657 N N . SER A 1 233 ? 110.574 -45.197 51.915 1.00 26.49 212 SER A N 1
ATOM 1658 C CA . SER A 1 233 ? 110.788 -44.008 52.735 1.00 27.62 212 SER A CA 1
ATOM 1659 C C . SER A 1 233 ? 112.180 -44.011 53.358 1.00 28.98 212 SER A C 1
ATOM 1660 O O . SER A 1 233 ? 112.509 -44.940 54.102 1.00 28.37 212 SER A O 1
ATOM 1663 N N . PRO A 1 234 ? 113.001 -42.986 53.114 1.00 31.68 213 PRO A N 1
ATOM 1664 C CA . PRO A 1 234 ? 114.338 -42.937 53.738 1.00 31.23 213 PRO A CA 1
ATOM 1665 C C . PRO A 1 234 ? 114.320 -43.104 55.244 1.00 30.44 213 PRO A C 1
ATOM 1666 O O . PRO A 1 234 ? 115.181 -43.805 55.786 1.00 30.68 213 PRO A O 1
ATOM 1670 N N . GLY A 1 235 ? 113.335 -42.516 55.934 1.00 28.97 214 GLY A N 1
ATOM 1671 C CA . GLY A 1 235 ? 113.266 -42.577 57.389 1.00 29.63 214 GLY A CA 1
ATOM 1672 C C . GLY A 1 235 ? 112.919 -43.939 57.956 1.00 29.28 214 GLY A C 1
ATOM 1673 O O . GLY A 1 235 ? 113.041 -44.128 59.171 1.00 27.18 214 GLY A O 1
ATOM 1674 N N . SER A 1 236 ? 112.506 -44.893 57.109 1.00 26.32 215 SER A N 1
ATOM 1675 C CA . SER A 1 236 ? 112.188 -46.244 57.553 1.00 25.16 215 SER A CA 1
ATOM 1676 C C . SER A 1 236 ? 113.242 -47.287 57.193 1.00 24.64 215 SER A C 1
ATOM 1677 O O . SER A 1 236 ? 113.294 -48.334 57.845 1.00 26.32 215 SER A O 1
ATOM 1680 N N . ARG A 1 237 ? 114.084 -47.020 56.192 1.00 27.88 216 ARG A N 1
ATOM 1681 C CA . ARG A 1 237 ? 114.847 -48.082 55.538 1.00 31.51 216 ARG A CA 1
ATOM 1682 C C . ARG A 1 237 ? 115.812 -48.793 56.478 1.00 31.85 216 ARG A C 1
ATOM 1683 O O . ARG A 1 237 ? 116.041 -49.999 56.327 1.00 28.94 216 ARG A O 1
ATOM 1691 N N . ASP A 1 238 ? 116.380 -48.086 57.451 1.00 29.37 217 ASP A N 1
ATOM 1692 C CA . ASP A 1 238 ? 117.381 -48.686 58.322 1.00 32.99 217 ASP A CA 1
ATOM 1693 C C . ASP A 1 238 ? 116.775 -49.453 59.484 1.00 31.47 217 ASP A C 1
ATOM 1694 O O . ASP A 1 238 ? 117.521 -49.972 60.322 1.00 31.01 217 ASP A O 1
ATOM 1699 N N . LEU A 1 239 ? 115.448 -49.545 59.555 1.00 27.75 218 LEU A N 1
ATOM 1700 C CA . LEU A 1 239 ? 114.771 -50.197 60.668 1.00 29.39 218 LEU A CA 1
ATOM 1701 C C . LEU A 1 239 ? 114.307 -51.614 60.346 1.00 31.53 218 LEU A C 1
ATOM 1702 O O . LEU A 1 239 ? 113.523 -52.181 61.114 1.00 30.72 218 LEU A O 1
ATOM 1707 N N . PHE A 1 240 ? 114.752 -52.194 59.228 1.00 25.57 219 PHE A N 1
ATOM 1708 C CA . PHE A 1 240 ? 114.455 -53.591 58.936 1.00 27.30 219 PHE A CA 1
ATOM 1709 C C . PHE A 1 240 ? 115.446 -54.070 57.881 1.00 24.63 219 PHE A C 1
ATOM 1710 O O . PHE A 1 240 ? 116.139 -53.274 57.247 1.00 26.46 219 PHE A O 1
ATOM 1718 N N . ARG A 1 241 ? 115.512 -55.387 57.713 1.00 26.46 220 ARG A N 1
ATOM 1719 C CA . ARG A 1 241 ? 116.456 -56.028 56.796 1.00 24.42 220 ARG A CA 1
ATOM 1720 C C . ARG A 1 241 ? 115.848 -56.345 55.433 1.00 26.81 220 ARG A C 1
ATOM 1721 O O . ARG A 1 241 ? 116.438 -56.017 54.392 1.00 27.12 220 ARG A O 1
ATOM 1729 N N . ARG A 1 242 ? 114.688 -56.998 55.420 1.00 22.97 221 ARG A N 1
ATOM 1730 C CA . ARG A 1 242 ? 114.048 -57.412 54.174 1.00 24.04 221 ARG A CA 1
ATOM 1731 C C . ARG A 1 242 ? 112.541 -57.456 54.394 1.00 24.32 221 ARG A C 1
ATOM 1732 O O . ARG A 1 242 ? 112.045 -57.179 55.487 1.00 22.97 221 ARG A O 1
ATOM 1740 N N . ALA A 1 243 ? 111.801 -57.814 53.346 1.00 22.77 222 ALA A N 1
ATOM 1741 C CA . ALA A 1 243 ? 110.394 -57.448 53.323 1.00 21.60 222 ALA A CA 1
ATOM 1742 C C . ALA A 1 243 ? 109.558 -58.482 52.585 1.00 24.81 222 ALA A C 1
ATOM 1743 O O . ALA A 1 243 ? 110.000 -59.039 51.573 1.00 23.10 222 ALA A O 1
ATOM 1745 N N . ILE A 1 244 ? 108.340 -58.710 53.086 1.00 23.59 223 ILE A N 1
ATOM 1746 C CA . ILE A 1 244 ? 107.340 -59.546 52.422 1.00 22.78 223 ILE A CA 1
ATOM 1747 C C . ILE A 1 244 ? 106.073 -58.723 52.213 1.00 24.24 223 ILE A C 1
ATOM 1748 O O . ILE A 1 244 ? 105.574 -58.098 53.156 1.00 23.19 223 ILE A O 1
ATOM 1753 N N . LEU A 1 245 ? 105.527 -58.755 50.994 1.00 20.46 224 LEU A N 1
ATOM 1754 C CA . LEU A 1 245 ? 104.301 -58.032 50.657 1.00 24.41 224 LEU A CA 1
ATOM 1755 C C . LEU A 1 245 ? 103.264 -59.032 50.164 1.00 23.14 224 LEU A C 1
ATOM 1756 O O . LEU A 1 245 ? 103.508 -59.745 49.183 1.00 24.45 224 LEU A O 1
ATOM 1761 N N . GLN A 1 246 ? 102.099 -59.060 50.809 1.00 23.14 225 GLN A N 1
ATOM 1762 C CA . GLN A 1 246 ? 101.033 -59.990 50.453 1.00 23.43 225 GLN A CA 1
ATOM 1763 C C . GLN A 1 246 ? 99.827 -59.197 49.968 1.00 24.21 225 GLN A C 1
ATOM 1764 O O . GLN A 1 246 ? 99.230 -58.443 50.741 1.00 20.03 225 GLN A O 1
ATOM 1770 N N . SER A 1 247 ? 99.465 -59.365 48.689 1.00 21.49 226 SER A N 1
ATOM 1771 C CA . SER A 1 247 ? 98.241 -58.760 48.152 1.00 21.74 226 SER A CA 1
ATOM 1772 C C . SER A 1 247 ? 98.188 -57.259 48.409 1.00 22.12 226 SER A C 1
ATOM 1773 O O . SER A 1 247 ? 97.157 -56.713 48.799 1.00 24.09 226 SER A O 1
ATOM 1776 N N . GLY A 1 248 ? 99.308 -56.584 48.212 1.00 20.98 227 GLY A N 1
ATOM 1777 C CA . GLY A 1 248 ? 99.308 -55.139 48.301 1.00 25.97 227 GLY A CA 1
ATOM 1778 C C . GLY A 1 248 ? 100.667 -54.584 47.952 1.00 23.06 227 GLY A C 1
ATOM 1779 O O . GLY A 1 248 ? 101.669 -55.265 48.143 1.00 27.28 227 GLY A O 1
ATOM 1780 N N . SER A 1 249 ? 100.718 -53.374 47.413 1.00 23.30 228 SER A N 1
ATOM 1781 C CA . SER A 1 249 ? 101.981 -52.765 47.021 1.00 21.77 228 SER A CA 1
ATOM 1782 C C . SER A 1 249 ? 101.824 -51.270 47.146 1.00 23.77 228 SER A C 1
ATOM 1783 O O . SER A 1 249 ? 100.688 -50.754 47.159 1.00 21.82 228 SER A O 1
ATOM 1786 N N . PRO A 1 250 ? 102.924 -50.521 47.295 1.00 23.92 229 PRO A N 1
ATOM 1787 C CA . PRO A 1 250 ? 102.801 -49.095 47.629 1.00 24.99 229 PRO A CA 1
ATOM 1788 C C . PRO A 1 250 ? 102.127 -48.273 46.552 1.00 26.91 229 PRO A C 1
ATOM 1789 O O . PRO A 1 250 ? 101.514 -47.247 46.860 1.00 24.16 229 PRO A O 1
ATOM 1793 N N . ASN A 1 251 ? 102.216 -48.695 45.291 1.00 20.98 230 ASN A N 1
ATOM 1794 C CA . ASN A 1 251 ? 101.668 -47.959 44.162 1.00 23.57 230 ASN A CA 1
ATOM 1795 C C . ASN A 1 251 ? 100.223 -48.340 43.842 1.00 26.29 230 ASN A C 1
ATOM 1796 O O . ASN A 1 251 ? 99.698 -47.911 42.807 1.00 26.06 230 ASN A O 1
ATOM 1801 N N . CYS A 1 252 ? 99.577 -49.139 44.688 1.00 25.59 231 CYS A N 1
ATOM 1802 C CA . CYS A 1 252 ? 98.185 -49.503 44.448 1.00 22.81 231 CYS A CA 1
ATOM 1803 C C . CYS A 1 252 ? 97.314 -48.251 44.346 1.00 22.25 231 CYS A C 1
ATOM 1804 O O . CYS A 1 252 ? 97.580 -47.250 45.021 1.00 23.64 231 CYS A O 1
ATOM 1807 N N . PRO A 1 253 ? 96.286 -48.259 43.493 1.00 21.83 232 PRO A N 1
ATOM 1808 C CA . PRO A 1 253 ? 95.520 -47.022 43.251 1.00 23.05 232 PRO A CA 1
ATOM 1809 C C . PRO A 1 253 ? 94.750 -46.548 44.470 1.00 21.82 232 PRO A C 1
ATOM 1810 O O . PRO A 1 253 ? 94.372 -45.371 44.524 1.00 25.96 232 PRO A O 1
ATOM 1814 N N . TRP A 1 254 ? 94.484 -47.439 45.413 1.00 20.96 233 TRP A N 1
ATOM 1815 C CA . TRP A 1 254 ? 93.751 -47.133 46.640 1.00 20.87 233 TRP A CA 1
ATOM 1816 C C . TRP A 1 254 ? 94.661 -46.735 47.794 1.00 21.60 233 TRP A C 1
ATOM 1817 O O . TRP A 1 254 ? 94.151 -46.346 48.856 1.00 22.90 233 TRP A O 1
ATOM 1828 N N . ALA A 1 255 ? 95.980 -46.836 47.623 1.00 21.40 234 ALA A N 1
ATOM 1829 C CA . ALA A 1 255 ? 96.897 -46.810 48.764 1.00 22.03 234 ALA A CA 1
ATOM 1830 C C . ALA A 1 255 ? 97.481 -45.430 49.067 1.00 23.54 234 ALA A C 1
ATOM 1831 O O . ALA A 1 255 ? 98.124 -45.268 50.115 1.00 24.07 234 ALA A O 1
ATOM 1833 N N . SER A 1 256 ? 97.304 -44.445 48.191 1.00 24.51 235 SER A N 1
ATOM 1834 C CA . SER A 1 256 ? 97.746 -43.096 48.508 1.00 21.86 235 SER A CA 1
ATOM 1835 C C . SER A 1 256 ? 96.893 -42.092 47.755 1.00 25.29 235 SER A C 1
ATOM 1836 O O . SER A 1 256 ? 96.208 -42.429 46.783 1.00 26.90 235 SER A O 1
ATOM 1839 N N . VAL A 1 257 ? 96.953 -40.844 48.217 1.00 23.94 236 VAL A N 1
ATOM 1840 C CA . VAL A 1 257 ? 96.351 -39.703 47.539 1.00 28.01 236 VAL A CA 1
ATOM 1841 C C . VAL A 1 257 ? 97.365 -38.559 47.515 1.00 27.56 236 VAL A C 1
ATOM 1842 O O . VAL A 1 257 ? 98.367 -38.569 48.233 1.00 24.96 236 VAL A O 1
ATOM 1846 N N . SER A 1 258 ? 97.089 -37.561 46.674 1.00 25.61 237 SER A N 1
ATOM 1847 C CA . SER A 1 258 ? 97.910 -36.355 46.642 1.00 26.69 237 SER A CA 1
ATOM 1848 C C . SER A 1 258 ? 97.603 -35.472 47.853 1.00 28.45 237 SER A C 1
ATOM 1849 O O . SER A 1 258 ? 96.577 -35.629 48.523 1.00 28.39 237 SER A O 1
ATOM 1852 N N . VAL A 1 259 ? 98.498 -34.519 48.131 1.00 31.32 238 VAL A N 1
ATOM 1853 C CA . VAL A 1 259 ? 98.253 -33.614 49.255 1.00 30.70 238 VAL A CA 1
ATOM 1854 C C . VAL A 1 259 ? 96.979 -32.818 49.019 1.00 29.56 238 VAL A C 1
ATOM 1855 O O . VAL A 1 259 ? 96.218 -32.540 49.958 1.00 29.99 238 VAL A O 1
ATOM 1859 N N . ALA A 1 260 ? 96.705 -32.465 47.762 1.00 30.22 239 ALA A N 1
ATOM 1860 C CA . ALA A 1 260 ? 95.491 -31.716 47.454 1.00 29.75 239 ALA A CA 1
ATOM 1861 C C . ALA A 1 260 ? 94.236 -32.543 47.724 1.00 30.34 239 ALA A C 1
ATOM 1862 O O . ALA A 1 260 ? 93.252 -32.023 48.257 1.00 28.67 239 ALA A O 1
ATOM 1864 N N . GLU A 1 261 ? 94.243 -33.827 47.351 1.00 28.27 240 GLU A N 1
ATOM 1865 C CA . GLU A 1 261 ? 93.071 -34.665 47.588 1.00 29.07 240 GLU A CA 1
ATOM 1866 C C . GLU A 1 261 ? 92.918 -35.004 49.068 1.00 25.58 240 GLU A C 1
ATOM 1867 O O . GLU A 1 261 ? 91.796 -35.064 49.577 1.00 26.45 240 GLU A O 1
ATOM 1873 N N . GLY A 1 262 ? 94.024 -35.240 49.780 1.00 26.63 241 GLY A N 1
ATOM 1874 C CA . GLY A 1 262 ? 93.912 -35.414 51.224 1.00 24.29 241 GLY A CA 1
ATOM 1875 C C . GLY A 1 262 ? 93.328 -34.188 51.898 1.00 27.02 241 GLY A C 1
ATOM 1876 O O . GLY A 1 262 ? 92.493 -34.295 52.803 1.00 28.54 241 GLY A O 1
ATOM 1877 N N . ARG A 1 263 ? 93.746 -33.002 51.456 1.00 26.74 242 ARG A N 1
ATOM 1878 C CA . ARG A 1 263 ? 93.191 -31.775 52.014 1.00 30.25 242 ARG A CA 1
ATOM 1879 C C . ARG A 1 263 ? 91.700 -31.661 51.708 1.00 29.08 242 ARG A C 1
ATOM 1880 O O . ARG A 1 263 ? 90.906 -31.323 52.592 1.00 28.45 242 ARG A O 1
ATOM 1888 N N . ARG A 1 264 ? 91.298 -31.961 50.469 1.00 29.19 243 ARG A N 1
ATOM 1889 C CA . ARG A 1 264 ? 89.880 -31.906 50.121 1.00 29.06 243 ARG A CA 1
ATOM 1890 C C . ARG A 1 264 ? 89.052 -32.824 51.012 1.00 28.73 243 ARG A C 1
ATOM 1891 O O . ARG A 1 264 ? 87.980 -32.439 51.491 1.00 27.53 243 ARG A O 1
ATOM 1899 N N . ARG A 1 265 ? 89.536 -34.045 51.242 1.00 26.56 244 ARG A N 1
ATOM 1900 C CA . ARG A 1 265 ? 88.797 -34.998 52.056 1.00 25.17 244 ARG A CA 1
ATOM 1901 C C . ARG A 1 265 ? 88.746 -34.578 53.517 1.00 26.82 244 ARG A C 1
ATOM 1902 O O . ARG A 1 265 ? 87.757 -34.858 54.198 1.00 27.75 244 ARG A O 1
ATOM 1910 N N . ALA A 1 266 ? 89.805 -33.936 54.021 1.00 27.15 245 ALA A N 1
ATOM 1911 C CA . ALA A 1 266 ? 89.797 -33.483 55.408 1.00 24.75 245 ALA A CA 1
ATOM 1912 C C . ALA A 1 266 ? 88.792 -32.356 55.603 1.00 28.63 245 ALA A C 1
ATOM 1913 O O . ALA A 1 266 ? 88.055 -32.331 56.602 1.00 28.59 245 ALA A O 1
ATOM 1915 N N . VAL A 1 267 ? 88.758 -31.416 54.658 1.00 27.87 246 VAL A N 1
ATOM 1916 C CA . VAL A 1 267 ? 87.801 -30.317 54.709 1.00 27.04 246 VAL A CA 1
ATOM 1917 C C . VAL A 1 267 ? 86.379 -30.849 54.597 1.00 30.90 246 VAL A C 1
ATOM 1918 O O . VAL A 1 267 ? 85.474 -30.413 55.323 1.00 31.32 246 VAL A O 1
ATOM 1922 N N . GLU A 1 268 ? 86.162 -31.812 53.696 1.00 29.50 247 GLU A N 1
ATOM 1923 C CA . GLU A 1 268 ? 84.838 -32.411 53.550 1.00 31.85 247 GLU A CA 1
ATOM 1924 C C . GLU A 1 268 ? 84.422 -33.158 54.815 1.00 29.07 247 GLU A C 1
ATOM 1925 O O . GLU A 1 268 ? 83.241 -33.155 55.180 1.00 29.04 247 GLU A O 1
ATOM 1931 N N . LEU A 1 269 ? 85.372 -33.794 55.509 1.00 27.81 248 LEU A N 1
ATOM 1932 C CA . LEU A 1 269 ? 85.030 -34.399 56.792 1.00 27.34 248 LEU A CA 1
ATOM 1933 C C . LEU A 1 269 ? 84.504 -33.335 57.750 1.00 30.27 248 LEU A C 1
ATOM 1934 O O . LEU A 1 269 ? 83.473 -33.523 58.406 1.00 29.87 248 LEU A O 1
ATOM 1939 N N . GLY A 1 270 ? 85.200 -32.199 57.824 1.00 29.25 249 GLY A N 1
ATOM 1940 C CA . GLY A 1 270 ? 84.734 -31.109 58.663 1.00 29.00 249 GLY A CA 1
ATOM 1941 C C . GLY A 1 270 ? 83.381 -30.582 58.230 1.00 31.76 249 GLY A C 1
ATOM 1942 O O . GLY A 1 270 ? 82.518 -30.307 59.068 1.00 33.21 249 GLY A O 1
ATOM 1943 N N . ARG A 1 271 ? 83.174 -30.447 56.915 1.00 31.28 250 ARG A N 1
ATOM 1944 C CA . ARG A 1 271 ? 81.876 -30.009 56.405 1.00 33.69 250 ARG A CA 1
ATOM 1945 C C . ARG A 1 271 ? 80.767 -30.950 56.859 1.00 35.62 250 ARG A C 1
ATOM 1946 O O . ARG A 1 271 ? 79.701 -30.500 57.306 1.00 39.17 250 ARG A O 1
ATOM 1954 N N . ASN A 1 272 ? 81.010 -32.265 56.784 1.00 31.24 251 ASN A N 1
ATOM 1955 C CA . ASN A 1 272 ? 80.025 -33.243 57.243 1.00 32.68 251 ASN A CA 1
ATOM 1956 C C . ASN A 1 272 ? 79.689 -33.085 58.718 1.00 33.13 251 ASN A C 1
ATOM 1957 O O . ASN A 1 272 ? 78.607 -33.502 59.142 1.00 37.25 251 ASN A O 1
ATOM 1962 N N . LEU A 1 273 ? 80.590 -32.511 59.514 1.00 32.25 252 LEU A N 1
ATOM 1963 C CA . LEU A 1 273 ? 80.391 -32.406 60.953 1.00 34.65 252 LEU A CA 1
ATOM 1964 C C . LEU A 1 273 ? 80.201 -30.964 61.417 1.00 36.22 252 LEU A C 1
ATOM 1965 O O . LEU A 1 273 ? 80.412 -30.665 62.601 1.00 35.45 252 LEU A O 1
ATOM 1970 N N . ASN A 1 274 ? 79.818 -30.067 60.505 1.00 34.42 253 ASN A N 1
ATOM 1971 C CA . ASN A 1 274 ? 79.491 -28.677 60.832 1.00 39.81 253 ASN A CA 1
ATOM 1972 C C . ASN A 1 274 ? 80.668 -27.968 61.491 1.00 39.46 253 ASN A C 1
ATOM 1973 O O . ASN A 1 274 ? 80.499 -27.208 62.446 1.00 35.68 253 ASN A O 1
ATOM 1978 N N . CYS A 1 275 ? 81.868 -28.227 60.985 1.00 35.43 254 CYS A N 1
ATOM 1979 C CA . CYS A 1 275 ? 83.069 -27.633 61.545 1.00 34.97 254 CYS A CA 1
ATOM 1980 C C . CYS A 1 275 ? 83.336 -26.262 60.946 1.00 36.77 254 CYS A C 1
ATOM 1981 O O . CYS A 1 275 ? 82.922 -25.956 59.827 1.00 38.05 254 CYS A O 1
ATOM 1984 N N . ASN A 1 276 ? 84.042 -25.434 61.709 1.00 37.69 255 ASN A N 1
ATOM 1985 C CA . ASN A 1 276 ? 84.612 -24.213 61.160 1.00 39.71 255 ASN A CA 1
ATOM 1986 C C . ASN A 1 276 ? 85.684 -24.583 60.140 1.00 40.45 255 ASN A C 1
ATOM 1987 O O . ASN A 1 276 ? 86.597 -25.357 60.444 1.00 39.21 255 ASN A O 1
ATOM 1992 N N . LEU A 1 277 ? 85.581 -24.039 58.927 1.00 38.48 256 LEU A N 1
ATOM 1993 C CA . LEU A 1 277 ? 86.486 -24.412 57.847 1.00 38.53 256 LEU A CA 1
ATOM 1994 C C . LEU A 1 277 ? 87.446 -23.297 57.449 1.00 38.07 256 LEU A C 1
ATOM 1995 O O . LEU A 1 277 ? 88.146 -23.434 56.445 1.00 40.06 256 LEU A O 1
ATOM 2000 N N . ASN A 1 278 ? 87.520 -22.208 58.220 1.00 42.67 257 ASN A N 1
ATOM 2001 C CA . ASN A 1 278 ? 88.286 -21.041 57.779 1.00 42.29 257 ASN A CA 1
ATOM 2002 C C . ASN A 1 278 ? 89.790 -21.283 57.798 1.00 44.07 257 ASN A C 1
ATOM 2003 O O . ASN A 1 278 ? 90.519 -20.677 57.002 1.00 47.85 257 ASN A O 1
ATOM 2008 N N . SER A 1 279 ? 90.274 -22.150 58.683 1.00 39.11 258 SER A N 1
ATOM 2009 C CA . SER A 1 279 ? 91.704 -22.400 58.786 1.00 41.45 258 SER A CA 1
ATOM 2010 C C . SER A 1 279 ? 91.936 -23.831 59.249 1.00 36.01 258 SER A C 1
ATOM 2011 O O . SER A 1 279 ? 91.058 -24.459 59.845 1.00 33.67 258 SER A O 1
ATOM 2014 N N . ASP A 1 280 ? 93.144 -24.332 58.971 1.00 35.31 259 ASP A N 1
ATOM 2015 C CA . ASP A 1 280 ? 93.534 -25.652 59.456 1.00 33.68 259 ASP A CA 1
ATOM 2016 C C . ASP A 1 280 ? 93.387 -25.753 60.971 1.00 34.96 259 ASP A C 1
ATOM 2017 O O . ASP A 1 280 ? 92.851 -26.743 61.488 1.00 32.43 259 ASP A O 1
ATOM 2022 N N . GLU A 1 281 ? 93.847 -24.733 61.702 1.00 35.54 260 GLU A N 1
ATOM 2023 C CA . GLU A 1 281 ? 93.768 -24.784 63.160 1.00 36.38 260 GLU A CA 1
ATOM 2024 C C . GLU A 1 281 ? 92.326 -24.891 63.638 1.00 33.17 260 GLU A C 1
ATOM 2025 O O . GLU A 1 281 ? 92.028 -25.672 64.548 1.00 33.51 260 GLU A O 1
ATOM 2031 N N . GLU A 1 282 ? 91.408 -24.131 63.025 1.00 32.20 261 GLU A N 1
ATOM 2032 C CA . GLU A 1 282 ? 90.022 -24.156 63.486 1.00 33.28 261 GLU A CA 1
ATOM 2033 C C . GLU A 1 282 ? 89.347 -25.467 63.110 1.00 34.11 261 GLU A C 1
ATOM 2034 O O . GLU A 1 282 ? 88.581 -26.034 63.908 1.00 31.82 261 GLU A O 1
ATOM 2040 N N . LEU A 1 283 ? 89.627 -25.960 61.896 1.00 32.74 262 LEU A N 1
ATOM 2041 C CA . LEU A 1 283 ? 89.119 -27.259 61.470 1.00 32.51 262 LEU A CA 1
ATOM 2042 C C . LEU A 1 283 ? 89.628 -28.367 62.381 1.00 29.28 262 LEU A C 1
ATOM 2043 O O . LEU A 1 283 ? 88.851 -29.198 62.861 1.00 29.97 262 LEU A O 1
ATOM 2048 N N . ILE A 1 284 ? 90.937 -28.393 62.628 1.00 28.65 263 ILE A N 1
ATOM 2049 C CA . ILE A 1 284 ? 91.510 -29.422 63.493 1.00 27.66 263 ILE A CA 1
ATOM 2050 C C . ILE A 1 284 ? 90.945 -29.314 64.904 1.00 30.78 263 ILE A C 1
ATOM 2051 O O . ILE A 1 284 ? 90.613 -30.327 65.534 1.00 28.72 263 ILE A O 1
ATOM 2056 N N . HIS A 1 285 ? 90.828 -28.088 65.429 1.00 29.88 264 HIS A N 1
ATOM 2057 C CA . HIS A 1 285 ? 90.276 -27.927 66.772 1.00 34.61 264 HIS A CA 1
ATOM 2058 C C . HIS A 1 285 ? 88.869 -28.507 66.848 1.00 32.75 264 HIS A C 1
ATOM 2059 O O . HIS A 1 285 ? 88.517 -29.177 67.826 1.00 35.36 264 HIS A O 1
ATOM 2066 N N . CYS A 1 286 ? 88.071 -28.296 65.797 1.00 30.47 265 CYS A N 1
ATOM 2067 C CA . CYS A 1 286 ? 86.719 -28.838 65.752 1.00 33.51 265 CYS A CA 1
ATOM 2068 C C . CYS A 1 286 ? 86.737 -30.357 65.725 1.00 33.08 265 CYS A C 1
ATOM 2069 O O . CYS A 1 286 ? 86.034 -31.013 66.504 1.00 31.46 265 CYS A O 1
ATOM 2072 N N . LEU A 1 287 ? 87.524 -30.936 64.806 1.00 31.88 266 LEU A N 1
ATOM 2073 C CA . LEU A 1 287 ? 87.577 -32.388 64.683 1.00 30.98 266 LEU A CA 1
ATOM 2074 C C . LEU A 1 287 ? 88.072 -33.050 65.964 1.00 31.34 266 LEU A C 1
ATOM 2075 O O . LEU A 1 287 ? 87.635 -34.160 66.297 1.00 31.48 266 LEU A O 1
ATOM 2080 N N . ARG A 1 288 ? 88.958 -32.383 66.712 1.00 28.93 267 ARG A N 1
ATOM 2081 C CA . ARG A 1 288 ? 89.443 -32.957 67.965 1.00 28.86 267 ARG A CA 1
ATOM 2082 C C . ARG A 1 288 ? 88.396 -32.929 69.077 1.00 30.39 267 ARG A C 1
ATOM 2083 O O . ARG A 1 288 ? 88.558 -33.637 70.079 1.00 31.12 267 ARG A O 1
ATOM 2091 N N . GLU A 1 289 ? 87.330 -32.133 68.929 1.00 29.98 268 GLU A N 1
ATOM 2092 C CA . GLU A 1 289 ? 86.260 -32.130 69.920 1.00 35.74 268 GLU A CA 1
ATOM 2093 C C . GLU A 1 289 ? 85.279 -33.273 69.724 1.00 34.41 268 GLU A C 1
ATOM 2094 O O . GLU A 1 289 ? 84.530 -33.599 70.654 1.00 35.31 268 GLU A O 1
ATOM 2100 N N . LYS A 1 290 ? 85.258 -33.878 68.542 1.00 34.43 269 LYS A N 1
ATOM 2101 C CA . LYS A 1 290 ? 84.286 -34.910 68.242 1.00 31.46 269 LYS A CA 1
ATOM 2102 C C . LYS A 1 290 ? 84.665 -36.225 68.908 1.00 30.02 269 LYS A C 1
ATOM 2103 O O . LYS A 1 290 ? 85.847 -36.541 69.095 1.00 29.85 269 LYS A O 1
ATOM 2109 N N . LYS A 1 291 ? 83.643 -36.989 69.278 1.00 30.09 270 LYS A N 1
ATOM 2110 C CA . LYS A 1 291 ? 83.869 -38.348 69.726 1.00 30.45 270 LYS A CA 1
ATOM 2111 C C . LYS A 1 291 ? 84.331 -39.192 68.533 1.00 28.20 270 LYS A C 1
ATOM 2112 O O . LYS A 1 291 ? 83.970 -38.903 67.395 1.00 28.61 270 LYS A O 1
ATOM 2118 N N . PRO A 1 292 ? 85.164 -40.214 68.766 1.00 27.57 271 PRO A N 1
ATOM 2119 C CA . PRO A 1 292 ? 85.678 -41.015 67.635 1.00 27.87 271 PRO A CA 1
ATOM 2120 C C . PRO A 1 292 ? 84.590 -41.544 66.720 1.00 28.62 271 PRO A C 1
ATOM 2121 O O . PRO A 1 292 ? 84.715 -41.469 65.490 1.00 25.30 271 PRO A O 1
ATOM 2125 N N . GLN A 1 293 ? 83.491 -42.039 67.290 1.00 28.09 272 GLN A N 1
ATOM 2126 C CA . GLN A 1 293 ? 82.451 -42.612 66.450 1.00 31.13 272 GLN A CA 1
ATOM 2127 C C . GLN A 1 293 ? 81.796 -41.560 65.558 1.00 29.69 272 GLN A C 1
ATOM 2128 O O . GLN A 1 293 ? 81.285 -41.898 64.487 1.00 26.31 272 GLN A O 1
ATOM 2134 N N . GLU A 1 294 ? 81.804 -40.289 65.973 1.00 25.23 273 GLU A N 1
ATOM 2135 C CA . GLU A 1 294 ? 81.256 -39.235 65.125 1.00 27.63 273 GLU A CA 1
ATOM 2136 C C . GLU A 1 294 ? 82.054 -39.104 63.835 1.00 27.82 273 GLU A C 1
ATOM 2137 O O . GLU A 1 294 ? 81.484 -38.872 62.759 1.00 27.27 273 GLU A O 1
ATOM 2143 N N . LEU A 1 295 ? 83.383 -39.219 63.928 1.00 27.16 274 LEU A N 1
ATOM 2144 C CA . LEU A 1 295 ? 84.197 -39.187 62.717 1.00 26.40 274 LEU A CA 1
ATOM 2145 C C . LEU A 1 295 ? 83.952 -40.423 61.870 1.00 24.45 274 LEU A C 1
ATOM 2146 O O . LEU A 1 295 ? 83.831 -40.338 60.641 1.00 25.23 274 LEU A O 1
ATOM 2151 N N . ILE A 1 296 ? 83.928 -41.590 62.512 1.00 25.43 275 ILE A N 1
ATOM 2152 C CA . ILE A 1 296 ? 83.794 -42.838 61.768 1.00 27.68 275 ILE A CA 1
ATOM 2153 C C . ILE A 1 296 ? 82.463 -42.871 61.021 1.00 28.73 275 ILE A C 1
ATOM 2154 O O . ILE A 1 296 ? 82.389 -43.317 59.863 1.00 25.18 275 ILE A O 1
ATOM 2159 N N . ASP A 1 297 ? 81.404 -42.334 61.638 1.00 27.86 276 ASP A N 1
ATOM 2160 C CA . ASP A 1 297 ? 80.071 -42.399 61.034 1.00 29.95 276 ASP A CA 1
ATOM 2161 C C . ASP A 1 297 ? 79.985 -41.673 59.692 1.00 27.20 276 ASP A C 1
ATOM 2162 O O . ASP A 1 297 ? 79.118 -42.003 58.873 1.00 30.89 276 ASP A O 1
ATOM 2167 N N . VAL A 1 298 ? 80.839 -40.678 59.441 1.00 27.58 277 VAL A N 1
ATOM 2168 C CA . VAL A 1 298 ? 80.798 -39.930 58.183 1.00 27.77 277 VAL A CA 1
ATOM 2169 C C . VAL A 1 298 ? 82.025 -40.196 57.312 1.00 27.35 277 VAL A C 1
ATOM 2170 O O . VAL A 1 298 ? 82.202 -39.532 56.286 1.00 25.64 277 VAL A O 1
ATOM 2174 N N . GLU A 1 299 ? 82.871 -41.154 57.697 1.00 26.20 278 GLU A N 1
ATOM 2175 C CA . GLU A 1 299 ? 84.163 -41.352 57.037 1.00 23.69 278 GLU A CA 1
ATOM 2176 C C . GLU A 1 299 ? 84.004 -41.615 55.540 1.00 25.40 278 GLU A C 1
ATOM 2177 O O . GLU A 1 299 ? 84.723 -41.039 54.714 1.00 25.88 278 GLU A O 1
ATOM 2183 N N . TRP A 1 300 ? 83.076 -42.497 55.172 1.00 25.44 279 TRP A N 1
ATOM 2184 C CA . TRP A 1 300 ? 82.926 -42.854 53.766 1.00 26.88 279 TRP A CA 1
ATOM 2185 C C . TRP A 1 300 ? 82.338 -41.725 52.933 1.00 28.43 279 TRP A C 1
ATOM 2186 O O . TRP A 1 300 ? 82.433 -41.772 51.698 1.00 27.35 279 TRP A O 1
ATOM 2197 N N . ASN A 1 301 ? 81.765 -40.700 53.569 1.00 25.85 280 ASN A N 1
ATOM 2198 C CA . ASN A 1 301 ? 81.103 -39.633 52.821 1.00 27.55 280 ASN A CA 1
ATOM 2199 C C . ASN A 1 301 ? 82.075 -38.747 52.058 1.00 29.93 280 ASN A C 1
ATOM 2200 O O . ASN A 1 301 ? 81.639 -38.004 51.175 1.00 30.16 280 ASN A O 1
ATOM 2205 N N . VAL A 1 302 ? 83.375 -38.796 52.370 1.00 28.82 281 VAL A N 1
ATOM 2206 C CA . VAL A 1 302 ? 84.318 -37.886 51.723 1.00 25.83 281 VAL A CA 1
ATOM 2207 C C . VAL A 1 302 ? 84.947 -38.463 50.457 1.00 26.63 281 VAL A C 1
ATOM 2208 O O . VAL A 1 302 ? 85.691 -37.745 49.774 1.00 29.36 281 VAL A O 1
ATOM 2212 N N . LEU A 1 303 ? 84.665 -39.718 50.113 1.00 28.61 282 LEU A N 1
ATOM 2213 C CA . LEU A 1 303 ? 85.161 -40.261 48.850 1.00 28.35 282 LEU A CA 1
ATOM 2214 C C . LEU A 1 303 ? 84.607 -39.450 47.681 1.00 31.36 282 LEU A C 1
ATOM 2215 O O . LEU A 1 303 ? 83.452 -39.009 47.722 1.00 30.47 282 LEU A O 1
ATOM 2220 N N . PRO A 1 304 ? 85.400 -39.228 46.627 1.00 30.77 283 PRO A N 1
ATOM 2221 C CA . PRO A 1 304 ? 84.930 -38.383 45.524 1.00 34.18 283 PRO A CA 1
ATOM 2222 C C . PRO A 1 304 ? 83.990 -39.087 44.566 1.00 33.23 283 PRO A C 1
ATOM 2223 O O . PRO A 1 304 ? 83.260 -38.398 43.840 1.00 35.84 283 PRO A O 1
ATOM 2227 N N . PHE A 1 305 ? 83.974 -40.419 44.541 1.00 31.57 284 PHE A N 1
ATOM 2228 C CA . PHE A 1 305 ? 83.175 -41.178 43.589 1.00 32.69 284 PHE A CA 1
ATOM 2229 C C . PHE A 1 305 ? 82.452 -42.308 44.297 1.00 33.49 284 PHE A C 1
ATOM 2230 O O . PHE A 1 305 ? 82.924 -42.831 45.313 1.00 33.28 284 PHE A O 1
ATOM 2238 N N . ASP A 1 306 ? 81.305 -42.694 43.738 1.00 32.04 285 ASP A N 1
ATOM 2239 C CA . ASP A 1 306 ? 80.774 -44.023 44.004 1.00 35.64 285 ASP A CA 1
ATOM 2240 C C . ASP A 1 306 ? 81.786 -45.045 43.507 1.00 31.80 285 ASP A C 1
ATOM 2241 O O . ASP A 1 306 ? 82.209 -44.991 42.350 1.00 31.52 285 ASP A O 1
ATOM 2246 N N . SER A 1 307 ? 82.194 -45.960 44.379 1.00 29.62 286 SER A N 1
ATOM 2247 C CA . SER A 1 307 ? 83.357 -46.778 44.063 1.00 30.07 286 SER A CA 1
ATOM 2248 C C . SER A 1 307 ? 83.393 -48.000 44.960 1.00 28.27 286 SER A C 1
ATOM 2249 O O . SER A 1 307 ? 82.740 -48.048 46.007 1.00 30.11 286 SER A O 1
ATOM 2252 N N . ILE A 1 308 ? 84.183 -48.987 44.536 1.00 22.93 287 ILE A N 1
ATOM 2253 C CA . ILE A 1 308 ? 84.608 -50.067 45.413 1.00 24.47 287 ILE A CA 1
ATOM 2254 C C . ILE A 1 308 ? 86.133 -50.074 45.420 1.00 23.26 287 ILE A C 1
ATOM 2255 O O . ILE A 1 308 ? 86.782 -49.532 44.520 1.00 22.64 287 ILE A O 1
ATOM 2260 N N . PHE A 1 309 ? 86.702 -50.686 46.467 1.00 22.48 288 PHE A N 1
ATOM 2261 C CA . PHE A 1 309 ? 88.163 -50.744 46.650 1.00 22.58 288 PHE A CA 1
ATOM 2262 C C . PHE A 1 309 ? 88.780 -49.339 46.681 1.00 24.43 288 PHE A C 1
ATOM 2263 O O . PHE A 1 309 ? 89.883 -49.101 46.168 1.00 23.62 288 PHE A O 1
ATOM 2271 N N . ARG A 1 310 ? 88.059 -48.387 47.286 1.00 23.60 289 ARG A N 1
ATOM 2272 C CA . ARG A 1 310 ? 88.590 -47.057 47.558 1.00 21.62 289 ARG A CA 1
ATOM 2273 C C . ARG A 1 310 ? 88.282 -46.702 49.008 1.00 25.62 289 ARG A C 1
ATOM 2274 O O . ARG A 1 310 ? 87.189 -46.997 49.505 1.00 25.12 289 ARG A O 1
ATOM 2282 N N . PHE A 1 311 ? 89.262 -46.092 49.686 1.00 23.83 290 PHE A N 1
ATOM 2283 C CA . PHE A 1 311 ? 89.194 -45.817 51.114 1.00 23.79 290 PHE A CA 1
ATOM 2284 C C . PHE A 1 311 ? 89.512 -44.349 51.372 1.00 24.01 290 PHE A C 1
ATOM 2285 O O . PHE A 1 311 ? 90.311 -43.732 50.662 1.00 23.22 290 PHE A O 1
ATOM 2293 N N . SER A 1 312 ? 88.886 -43.795 52.414 1.00 20.98 291 SER A N 1
ATOM 2294 C CA . SER A 1 312 ? 88.863 -42.340 52.566 1.00 23.97 291 SER A CA 1
ATOM 2295 C C . SER A 1 312 ? 90.214 -41.772 52.997 1.00 21.62 291 SER A C 1
ATOM 2296 O O . SER A 1 312 ? 90.721 -40.826 52.382 1.00 24.21 291 SER A O 1
ATOM 2299 N N . PHE A 1 313 ? 90.785 -42.293 54.074 1.00 21.60 292 PHE A N 1
ATOM 2300 C CA . PHE A 1 313 ? 91.966 -41.692 54.688 1.00 18.99 292 PHE A CA 1
ATOM 2301 C C . PHE A 1 313 ? 93.130 -42.664 54.538 1.00 20.30 292 PHE A C 1
ATOM 2302 O O . PHE A 1 313 ? 93.165 -43.718 55.188 1.00 21.90 292 PHE A O 1
ATOM 2310 N N . VAL A 1 314 ? 94.059 -42.311 53.651 1.00 22.05 293 VAL A N 1
ATOM 2311 C CA . VAL A 1 314 ? 95.160 -43.176 53.223 1.00 20.21 293 VAL A CA 1
ATOM 2312 C C . VAL A 1 314 ? 96.446 -42.347 53.209 1.00 20.30 293 VAL A C 1
ATOM 2313 O O . VAL A 1 314 ? 96.381 -41.113 53.306 1.00 22.66 293 VAL A O 1
ATOM 2317 N N . PRO A 1 315 ? 97.627 -42.966 53.076 1.00 23.50 294 PRO A N 1
ATOM 2318 C CA . PRO A 1 315 ? 98.870 -42.188 52.968 1.00 24.59 294 PRO A CA 1
ATOM 2319 C C . PRO A 1 315 ? 98.800 -41.076 51.928 1.00 24.08 294 PRO A C 1
ATOM 2320 O O . PRO A 1 315 ? 98.119 -41.195 50.906 1.00 23.24 294 PRO A O 1
ATOM 2324 N N . VAL A 1 316 ? 99.507 -39.972 52.206 1.00 24.46 295 VAL A N 1
ATOM 2325 C CA A VAL A 1 316 ? 99.602 -38.842 51.286 0.50 27.25 295 VAL A CA 1
ATOM 2326 C CA B VAL A 1 316 ? 99.702 -38.842 51.286 0.50 27.25 295 VAL A CA 1
ATOM 2327 C C . VAL A 1 316 ? 101.029 -38.753 50.777 1.00 28.81 295 VAL A C 1
ATOM 2328 O O . VAL A 1 316 ? 101.979 -39.011 51.524 1.00 27.19 295 VAL A O 1
ATOM 2335 N N . ILE A 1 317 ? 101.171 -38.422 49.494 1.00 24.65 296 ILE A N 1
ATOM 2336 C CA . ILE A 1 317 ? 102.483 -38.202 48.879 1.00 26.70 296 ILE A CA 1
ATOM 2337 C C . ILE A 1 317 ? 102.920 -36.789 49.268 1.00 29.60 296 ILE A C 1
ATOM 2338 O O . ILE A 1 317 ? 102.579 -35.818 48.590 1.00 31.18 296 ILE A O 1
ATOM 2343 N N . ASP A 1 318 ? 103.685 -36.667 50.361 1.00 27.35 297 ASP A N 1
ATOM 2344 C CA . ASP A 1 318 ? 103.844 -35.388 51.049 1.00 32.28 297 ASP A CA 1
ATOM 2345 C C . ASP A 1 318 ? 105.171 -34.677 50.790 1.00 39.09 297 ASP A C 1
ATOM 2346 O O . ASP A 1 318 ? 105.315 -33.520 51.199 1.00 39.83 297 ASP A O 1
ATOM 2351 N N . GLY A 1 319 ? 106.143 -35.320 50.144 1.00 35.52 298 GLY A N 1
ATOM 2352 C CA . GLY A 1 319 ? 107.462 -34.720 50.047 1.00 35.00 298 GLY A CA 1
ATOM 2353 C C . GLY A 1 319 ? 108.316 -34.879 51.288 1.00 38.14 298 GLY A C 1
ATOM 2354 O O . GLY A 1 319 ? 109.408 -34.302 51.353 1.00 42.03 298 GLY A O 1
ATOM 2355 N N . GLU A 1 320 ? 107.855 -35.640 52.278 1.00 36.08 299 GLU A N 1
ATOM 2356 C CA . GLU A 1 320 ? 108.593 -35.844 53.519 1.00 38.19 299 GLU A CA 1
ATOM 2357 C C . GLU A 1 320 ? 108.740 -37.334 53.795 1.00 36.88 299 GLU A C 1
ATOM 2358 O O . GLU A 1 320 ? 109.841 -37.876 53.681 1.00 37.30 299 GLU A O 1
ATOM 2364 N N . PHE A 1 321 ? 107.642 -38.017 54.140 1.00 33.95 300 PHE A N 1
ATOM 2365 C CA . PHE A 1 321 ? 107.699 -39.476 54.213 1.00 31.89 300 PHE A CA 1
ATOM 2366 C C . PHE A 1 321 ? 108.045 -40.052 52.850 1.00 30.61 300 PHE A C 1
ATOM 2367 O O . PHE A 1 321 ? 108.848 -40.987 52.736 1.00 31.83 300 PHE A O 1
ATOM 2375 N N . PHE A 1 322 ? 107.474 -39.477 51.805 1.00 28.75 301 PHE A N 1
ATOM 2376 C CA . PHE A 1 322 ? 107.771 -39.852 50.426 1.00 31.26 301 PHE A CA 1
ATOM 2377 C C . PHE A 1 322 ? 108.437 -38.657 49.763 1.00 33.32 301 PHE A C 1
ATOM 2378 O O . PHE A 1 322 ? 107.747 -37.665 49.460 1.00 32.30 301 PHE A O 1
ATOM 2386 N N . PRO A 1 323 ? 109.752 -38.690 49.527 1.00 33.46 302 PRO A N 1
ATOM 2387 C CA . PRO A 1 323 ? 110.438 -37.485 49.024 1.00 35.27 302 PRO A CA 1
ATOM 2388 C C . PRO A 1 323 ? 109.921 -36.985 47.688 1.00 36.78 302 PRO A C 1
ATOM 2389 O O . PRO A 1 323 ? 109.852 -35.769 47.473 1.00 37.86 302 PRO A O 1
ATOM 2393 N N . THR A 1 324 ? 109.562 -37.884 46.776 1.00 32.31 303 THR A N 1
ATOM 2394 C CA . THR A 1 324 ? 108.971 -37.509 45.499 1.00 31.59 303 THR A CA 1
ATOM 2395 C C . THR A 1 324 ? 107.853 -38.499 45.201 1.00 29.81 303 THR A C 1
ATOM 2396 O O . THR A 1 324 ? 107.515 -39.348 46.030 1.00 27.79 303 THR A O 1
ATOM 2400 N N . SER A 1 325 ? 107.298 -38.415 43.993 1.00 28.88 304 SER A N 1
ATOM 2401 C CA . SER A 1 325 ? 106.257 -39.353 43.602 1.00 30.45 304 SER A CA 1
ATOM 2402 C C . SER A 1 325 ? 106.770 -40.786 43.699 1.00 29.85 304 SER A C 1
ATOM 2403 O O . SER A 1 325 ? 107.971 -41.054 43.564 1.00 31.86 304 SER A O 1
ATOM 2406 N N . LEU A 1 326 ? 105.845 -41.716 43.942 1.00 26.92 305 LEU A N 1
ATOM 2407 C CA . LEU A 1 326 ? 106.228 -43.121 44.027 1.00 28.80 305 LEU A CA 1
ATOM 2408 C C . LEU A 1 326 ? 106.849 -43.598 42.721 1.00 27.59 305 LEU A C 1
ATOM 2409 O O . LEU A 1 326 ? 107.826 -44.355 42.724 1.00 28.39 305 LEU A O 1
ATOM 2414 N N . GLU A 1 327 ? 106.293 -43.169 41.594 1.00 27.90 306 GLU A N 1
ATOM 2415 C CA . GLU A 1 327 ? 106.813 -43.656 40.322 1.00 30.12 306 GLU A CA 1
ATOM 2416 C C . GLU A 1 327 ? 108.237 -43.166 40.079 1.00 31.88 306 GLU A C 1
ATOM 2417 O O . GLU A 1 327 ? 109.083 -43.928 39.602 1.00 31.03 306 GLU A O 1
ATOM 2423 N N . SER A 1 328 ? 108.531 -41.906 40.415 1.00 33.20 307 SER A N 1
ATOM 2424 C CA . SER A 1 328 ? 109.888 -41.408 40.196 1.00 32.63 307 SER A CA 1
ATOM 2425 C C . SER A 1 328 ? 110.880 -42.075 41.141 1.00 34.42 307 SER A C 1
ATOM 2426 O O . SER A 1 328 ? 112.007 -42.385 40.741 1.00 34.48 307 SER A O 1
ATOM 2429 N N . MET A 1 329 ? 110.477 -42.322 42.395 1.00 30.69 308 MET A N 1
ATOM 2430 C CA . MET A 1 329 ? 111.348 -43.066 43.298 1.00 31.05 308 MET A CA 1
ATOM 2431 C C . MET A 1 329 ? 111.618 -44.463 42.761 1.00 31.14 308 MET A C 1
ATOM 2432 O O . MET A 1 329 ? 112.756 -44.945 42.812 1.00 32.29 308 MET A O 1
ATOM 2437 N N . LEU A 1 330 ? 110.587 -45.124 42.224 1.00 28.98 309 LEU A N 1
ATOM 2438 C CA . LEU A 1 330 ? 110.779 -46.468 41.688 1.00 28.19 309 LEU A CA 1
ATOM 2439 C C . LEU A 1 330 ? 111.646 -46.432 40.431 1.00 30.20 309 LEU A C 1
ATOM 2440 O O . LEU A 1 330 ? 112.499 -47.306 40.237 1.00 33.65 309 LEU A O 1
ATOM 2445 N N . ASN A 1 331 ? 111.461 -45.414 39.583 1.00 31.15 310 ASN A N 1
ATOM 2446 C CA . ASN A 1 331 ? 112.264 -45.318 38.361 1.00 35.54 310 ASN A CA 1
ATOM 2447 C C . ASN A 1 331 ? 113.726 -45.019 38.669 1.00 37.37 310 ASN A C 1
ATOM 2448 O O . ASN A 1 331 ? 114.628 -45.552 38.012 1.00 38.31 310 ASN A O 1
ATOM 2453 N N . SER A 1 332 ? 113.986 -44.163 39.647 1.00 34.61 311 SER A N 1
ATOM 2454 C CA . SER A 1 332 ? 115.347 -43.756 39.960 1.00 33.44 311 SER A CA 1
ATOM 2455 C C . SER A 1 332 ? 116.059 -44.720 40.900 1.00 39.39 311 SER A C 1
ATOM 2456 O O . SER A 1 332 ? 117.241 -44.513 41.188 1.00 36.99 311 SER A O 1
ATOM 2459 N N . GLY A 1 333 ? 115.384 -45.764 41.382 1.00 30.74 312 GLY A N 1
ATOM 2460 C CA . GLY A 1 333 ? 116.009 -46.642 42.348 1.00 33.25 312 GLY A CA 1
ATOM 2461 C C . GLY A 1 333 ? 116.167 -46.041 43.729 1.00 32.32 312 GLY A C 1
ATOM 2462 O O . GLY A 1 333 ? 116.968 -46.537 44.520 1.00 31.80 312 GLY A O 1
ATOM 2463 N N . ASN A 1 334 ? 115.413 -44.986 44.042 1.00 33.72 313 ASN A N 1
ATOM 2464 C CA . ASN A 1 334 ? 115.485 -44.321 45.341 1.00 34.27 313 ASN A CA 1
ATOM 2465 C C . ASN A 1 334 ? 114.655 -45.117 46.349 1.00 32.92 313 ASN A C 1
ATOM 2466 O O . ASN A 1 334 ? 113.527 -44.759 46.703 1.00 32.65 313 ASN A O 1
ATOM 2471 N N . PHE A 1 335 ? 115.231 -46.220 46.820 1.00 29.03 314 PHE A N 1
ATOM 2472 C CA . PHE A 1 335 ? 114.552 -47.094 47.771 1.00 33.57 314 PHE A CA 1
ATOM 2473 C C . PHE A 1 335 ? 115.561 -48.085 48.325 1.00 32.66 314 PHE A C 1
ATOM 2474 O O . PHE A 1 335 ? 116.672 -48.228 47.806 1.00 29.56 314 PHE A O 1
ATOM 2482 N N . LYS A 1 336 ? 115.151 -48.767 49.392 1.00 27.11 315 LYS A N 1
ATOM 2483 C CA . LYS A 1 336 ? 116.004 -49.747 50.056 1.00 27.75 315 LYS A CA 1
ATOM 2484 C C . LYS A 1 336 ? 116.273 -50.927 49.130 1.00 29.64 315 LYS A C 1
ATOM 2485 O O . LYS A 1 336 ? 115.336 -51.535 48.602 1.00 26.94 315 LYS A O 1
ATOM 2491 N N . LYS A 1 337 ? 117.557 -51.250 48.931 1.00 26.77 316 LYS A N 1
ATOM 2492 C CA . LYS A 1 337 ? 117.966 -52.371 48.088 1.00 30.70 316 LYS A CA 1
ATOM 2493 C C . LYS A 1 337 ? 118.207 -53.591 48.963 1.00 30.31 316 LYS A C 1
ATOM 2494 O O . LYS A 1 337 ? 119.167 -53.627 49.745 1.00 31.28 316 LYS A O 1
ATOM 2500 N N . THR A 1 338 ? 117.345 -54.593 48.826 1.00 24.57 317 THR A N 1
ATOM 2501 C CA . THR A 1 338 ? 117.401 -55.781 49.667 1.00 25.80 317 THR A CA 1
ATOM 2502 C C . THR A 1 338 ? 116.666 -56.894 48.926 1.00 23.97 317 THR A C 1
ATOM 2503 O O . THR A 1 338 ? 116.456 -56.798 47.708 1.00 27.93 317 THR A O 1
ATOM 2507 N N . GLN A 1 339 ? 116.327 -57.970 49.630 1.00 23.05 318 GLN A N 1
ATOM 2508 C CA . GLN A 1 339 ? 115.514 -59.041 49.069 1.00 27.01 318 GLN A CA 1
ATOM 2509 C C . GLN A 1 339 ? 114.048 -58.828 49.429 1.00 25.27 318 GLN A C 1
ATOM 2510 O O . GLN A 1 339 ? 113.729 -58.352 50.522 1.00 22.82 318 GLN A O 1
ATOM 2516 N N . ILE A 1 340 ? 113.154 -59.178 48.497 1.00 24.08 319 ILE A N 1
ATOM 2517 C CA . ILE A 1 340 ? 111.721 -59.126 48.763 1.00 23.84 319 ILE A CA 1
ATOM 2518 C C . ILE A 1 340 ? 111.070 -60.427 48.317 1.00 26.72 319 ILE A C 1
ATOM 2519 O O . ILE A 1 340 ? 111.529 -61.104 47.389 1.00 25.88 319 ILE A O 1
ATOM 2524 N N . LEU A 1 341 ? 109.989 -60.770 49.000 1.00 25.10 320 LEU A N 1
ATOM 2525 C CA . LEU A 1 341 ? 109.152 -61.906 48.649 1.00 22.97 320 LEU A CA 1
ATOM 2526 C C . LEU A 1 341 ? 107.717 -61.406 48.647 1.00 26.56 320 LEU A C 1
ATOM 2527 O O . LEU A 1 341 ? 107.308 -60.702 49.575 1.00 26.24 320 LEU A O 1
ATOM 2532 N N . LEU A 1 342 ? 106.960 -61.711 47.592 1.00 23.64 321 LEU A N 1
ATOM 2533 C CA . LEU A 1 342 ? 105.651 -61.081 47.501 1.00 23.49 321 LEU A CA 1
ATOM 2534 C C . LEU A 1 342 ? 104.771 -61.863 46.543 1.00 24.36 321 LEU A C 1
ATOM 2535 O O . LEU A 1 342 ? 105.249 -62.701 45.780 1.00 23.26 321 LEU A O 1
ATOM 2540 N N . GLY A 1 343 ? 103.475 -61.588 46.601 1.00 24.80 322 GLY A N 1
ATOM 2541 C CA . GLY A 1 343 ? 102.563 -62.309 45.738 1.00 24.59 322 GLY A CA 1
ATOM 2542 C C . GLY A 1 343 ? 101.130 -61.885 45.965 1.00 25.25 322 GLY A C 1
ATOM 2543 O O . GLY A 1 343 ? 100.839 -60.944 46.708 1.00 24.03 322 GLY A O 1
ATOM 2544 N N . VAL A 1 344 ? 100.233 -62.593 45.286 1.00 25.75 323 VAL A N 1
ATOM 2545 C CA . VAL A 1 344 ? 98.824 -62.226 45.210 1.00 22.99 323 VAL A CA 1
ATOM 2546 C C . VAL A 1 344 ? 97.995 -63.499 45.265 1.00 25.10 323 VAL A C 1
ATOM 2547 O O . VAL A 1 344 ? 98.519 -64.610 45.152 1.00 24.39 323 VAL A O 1
ATOM 2551 N N . ASN A 1 345 ? 96.681 -63.322 45.444 1.00 22.50 324 ASN A N 1
ATOM 2552 C CA . ASN A 1 345 ? 95.727 -64.420 45.461 1.00 23.46 324 ASN A CA 1
ATOM 2553 C C . ASN A 1 345 ? 94.942 -64.448 44.150 1.00 23.56 324 ASN A C 1
ATOM 2554 O O . ASN A 1 345 ? 94.875 -63.460 43.418 1.00 24.98 324 ASN A O 1
ATOM 2559 N N . LYS A 1 346 ? 94.329 -65.599 43.870 1.00 25.41 325 LYS A N 1
ATOM 2560 C CA . LYS A 1 346 ? 93.703 -65.787 42.562 1.00 27.16 325 LYS A CA 1
ATOM 2561 C C . LYS A 1 346 ? 92.508 -64.853 42.364 1.00 27.14 325 LYS A C 1
ATOM 2562 O O . LYS A 1 346 ? 92.294 -64.343 41.260 1.00 25.21 325 LYS A O 1
ATOM 2568 N N . ASP A 1 347 ? 91.736 -64.576 43.418 1.00 24.16 326 ASP A N 1
ATOM 2569 C CA . ASP A 1 347 ? 90.484 -63.836 43.262 1.00 23.95 326 ASP A CA 1
ATOM 2570 C C . ASP A 1 347 ? 90.403 -62.689 44.270 1.00 25.37 326 ASP A C 1
ATOM 2571 O O . ASP A 1 347 ? 89.515 -62.650 45.118 1.00 24.84 326 ASP A O 1
ATOM 2576 N N . GLU A 1 348 ? 91.330 -61.733 44.144 1.00 25.11 327 GLU A N 1
ATOM 2577 C CA . GLU A 1 348 ? 91.385 -60.605 45.074 1.00 26.28 327 GLU A CA 1
ATOM 2578 C C . GLU A 1 348 ? 90.126 -59.745 45.027 1.00 28.01 327 GLU A C 1
ATOM 2579 O O . GLU A 1 348 ? 89.816 -59.064 46.012 1.00 25.83 327 GLU A O 1
ATOM 2585 N N . GLY A 1 349 ? 89.371 -59.788 43.925 1.00 23.98 328 GLY A N 1
ATOM 2586 C CA . GLY A 1 349 ? 88.280 -58.842 43.758 1.00 24.99 328 GLY A CA 1
ATOM 2587 C C . GLY A 1 349 ? 86.965 -59.222 44.411 1.00 23.53 328 GLY A C 1
ATOM 2588 O O . GLY A 1 349 ? 86.129 -58.341 44.635 1.00 22.44 328 GLY A O 1
ATOM 2589 N N . SER A 1 350 ? 86.770 -60.500 44.740 1.00 25.19 329 SER A N 1
ATOM 2590 C CA . SER A 1 350 ? 85.428 -61.003 45.025 1.00 24.25 329 SER A CA 1
ATOM 2591 C C . SER A 1 350 ? 84.826 -60.370 46.279 1.00 23.43 329 SER A C 1
ATOM 2592 O O . SER A 1 350 ? 83.633 -60.037 46.302 1.00 23.00 329 SER A O 1
ATOM 2595 N N . PHE A 1 351 ? 85.637 -60.185 47.321 1.00 21.21 330 PHE A N 1
ATOM 2596 C CA . PHE A 1 351 ? 85.154 -59.582 48.557 1.00 25.74 330 PHE A CA 1
ATOM 2597 C C . PHE A 1 351 ? 84.576 -58.193 48.303 1.00 22.95 330 PHE A C 1
ATOM 2598 O O . PHE A 1 351 ? 83.480 -57.872 48.780 1.00 24.84 330 PHE A O 1
ATOM 2606 N N . PHE A 1 352 ? 85.261 -57.383 47.494 1.00 23.09 331 PHE A N 1
ATOM 2607 C CA . PHE A 1 352 ? 84.812 -56.018 47.266 1.00 22.34 331 PHE A CA 1
ATOM 2608 C C . PHE A 1 352 ? 83.536 -55.978 46.435 1.00 24.21 331 PHE A C 1
ATOM 2609 O O . PHE A 1 352 ? 82.681 -55.110 46.658 1.00 21.79 331 PHE A O 1
ATOM 2617 N N . LEU A 1 353 ? 83.376 -56.911 45.494 1.00 23.44 332 LEU A N 1
ATOM 2618 C CA . LEU A 1 353 ? 82.133 -56.956 44.727 1.00 21.86 332 LEU A CA 1
ATOM 2619 C C . LEU A 1 353 ? 80.962 -57.390 45.605 1.00 21.86 332 LEU A C 1
ATOM 2620 O O . LEU A 1 353 ? 79.865 -56.816 45.526 1.00 23.64 332 LEU A O 1
ATOM 2625 N N . LEU A 1 354 ? 81.170 -58.423 46.424 1.00 21.56 333 LEU A N 1
ATOM 2626 C CA . LEU A 1 354 ? 80.136 -58.850 47.362 1.00 26.59 333 LEU A CA 1
ATOM 2627 C C . LEU A 1 354 ? 79.625 -57.675 48.185 1.00 27.56 333 LEU A C 1
ATOM 2628 O O . LEU A 1 354 ? 78.412 -57.502 48.364 1.00 22.44 333 LEU A O 1
ATOM 2633 N N . TYR A 1 355 ? 80.542 -56.851 48.701 1.00 25.55 334 TYR A N 1
ATOM 2634 C CA . TYR A 1 355 ? 80.118 -55.795 49.616 1.00 27.04 334 TYR A CA 1
ATOM 2635 C C . TYR A 1 355 ? 79.635 -54.542 48.901 1.00 30.65 334 TYR A C 1
ATOM 2636 O O . TYR A 1 355 ? 78.872 -53.771 49.491 1.00 32.39 334 TYR A O 1
ATOM 2645 N N . GLY A 1 356 ? 80.029 -54.321 47.648 1.00 24.87 335 GLY A N 1
ATOM 2646 C CA . GLY A 1 356 ? 79.752 -53.025 47.062 1.00 23.74 335 GLY A CA 1
ATOM 2647 C C . GLY A 1 356 ? 79.146 -52.973 45.672 1.00 25.10 335 GLY A C 1
ATOM 2648 O O . GLY A 1 356 ? 78.873 -51.877 45.182 1.00 27.25 335 GLY A O 1
ATOM 2649 N N . ALA A 1 357 ? 78.944 -54.117 45.016 1.00 22.66 336 ALA A N 1
ATOM 2650 C CA . ALA A 1 357 ? 78.516 -54.047 43.624 1.00 22.58 336 ALA A CA 1
ATOM 2651 C C . ALA A 1 357 ? 77.204 -54.791 43.389 1.00 25.34 336 ALA A C 1
ATOM 2652 O O . ALA A 1 357 ? 76.940 -55.814 44.029 1.00 25.37 336 ALA A O 1
ATOM 2654 N N . PRO A 1 358 ? 76.379 -54.313 42.445 1.00 26.03 337 PRO A N 1
ATOM 2655 C CA . PRO A 1 358 ? 75.043 -54.903 42.245 1.00 28.28 337 PRO A CA 1
ATOM 2656 C C . PRO A 1 358 ? 75.106 -56.304 41.654 1.00 27.28 337 PRO A C 1
ATOM 2657 O O . PRO A 1 358 ? 75.888 -56.572 40.739 1.00 26.40 337 PRO A O 1
ATOM 2661 N N . GLY A 1 359 ? 74.262 -57.201 42.183 1.00 25.95 338 GLY A N 1
ATOM 2662 C CA . GLY A 1 359 ? 74.121 -58.552 41.670 1.00 25.85 338 GLY A CA 1
ATOM 2663 C C . GLY A 1 359 ? 74.856 -59.632 42.433 1.00 29.45 338 GLY A C 1
ATOM 2664 O O . GLY A 1 359 ? 74.669 -60.818 42.127 1.00 27.72 338 GLY A O 1
ATOM 2665 N N . PHE A 1 360 ? 75.680 -59.272 43.419 1.00 25.03 339 PHE A N 1
ATOM 2666 C CA . PHE A 1 360 ? 76.476 -60.239 44.156 1.00 25.49 339 PHE A CA 1
ATOM 2667 C C . PHE A 1 360 ? 75.821 -60.562 45.489 1.00 28.23 339 PHE A C 1
ATOM 2668 O O . PHE A 1 360 ? 75.250 -59.683 46.146 1.00 31.10 339 PHE A O 1
ATOM 2676 N N . SER A 1 361 ? 75.939 -61.823 45.895 1.00 25.59 340 SER A N 1
ATOM 2677 C CA . SER A 1 361 ? 75.333 -62.279 47.134 1.00 29.85 340 SER A CA 1
ATOM 2678 C C . SER A 1 361 ? 76.183 -63.394 47.719 1.00 29.27 340 SER A C 1
ATOM 2679 O O . SER A 1 361 ? 76.804 -64.178 46.994 1.00 29.37 340 SER A O 1
ATOM 2682 N N . LYS A 1 362 ? 76.208 -63.443 49.049 1.00 30.07 341 LYS A N 1
ATOM 2683 C CA . LYS A 1 362 ? 76.869 -64.518 49.765 1.00 29.38 341 LYS A CA 1
ATOM 2684 C C . LYS A 1 362 ? 76.127 -65.840 49.619 1.00 30.26 341 LYS A C 1
ATOM 2685 O O . LYS A 1 362 ? 76.731 -66.903 49.800 1.00 34.30 341 LYS A O 1
ATOM 2691 N N . ASP A 1 363 ? 74.836 -65.801 49.291 1.00 28.95 342 ASP A N 1
ATOM 2692 C CA . ASP A 1 363 ? 73.990 -66.986 49.336 1.00 34.73 342 ASP A CA 1
ATOM 2693 C C . ASP A 1 363 ? 73.586 -67.475 47.949 1.00 37.63 342 ASP A C 1
ATOM 2694 O O . ASP A 1 363 ? 72.628 -68.245 47.826 1.00 31.54 342 ASP A O 1
ATOM 2699 N N . SER A 1 364 ? 74.276 -67.030 46.901 1.00 32.32 343 SER A N 1
ATOM 2700 C CA . SER A 1 364 ? 73.947 -67.451 45.546 1.00 31.80 343 SER A CA 1
ATOM 2701 C C . SER A 1 364 ? 75.229 -67.498 44.729 1.00 33.69 343 SER A C 1
ATOM 2702 O O . SER A 1 364 ? 76.285 -67.034 45.167 1.00 31.33 343 SER A O 1
ATOM 2705 N N . GLU A 1 365 ? 75.124 -68.074 43.530 1.00 31.78 344 GLU A N 1
ATOM 2706 C CA . GLU A 1 365 ? 76.247 -68.095 42.601 1.00 33.07 344 GLU A CA 1
ATOM 2707 C C . GLU A 1 365 ? 76.544 -66.732 42.004 1.00 28.24 344 GLU A C 1
ATOM 2708 O O . GLU A 1 365 ? 77.585 -66.582 41.354 1.00 33.52 344 GLU A O 1
ATOM 2714 N N . SER A 1 366 ? 75.662 -65.753 42.193 1.00 27.41 345 SER A N 1
ATOM 2715 C CA . SER A 1 366 ? 75.906 -64.373 41.768 1.00 28.67 345 SER A CA 1
ATOM 2716 C C . SER A 1 366 ? 76.220 -64.290 40.276 1.00 28.68 345 SER A C 1
ATOM 2717 O O . SER A 1 366 ? 77.193 -63.659 39.860 1.00 25.54 345 SER A O 1
ATOM 2720 N N . LYS A 1 367 ? 75.388 -64.936 39.463 1.00 30.84 346 LYS A N 1
ATOM 2721 C CA . LYS A 1 367 ? 75.467 -64.692 38.029 1.00 26.98 346 LYS A CA 1
ATOM 2722 C C . LYS A 1 367 ? 75.070 -63.249 37.762 1.00 30.76 346 LYS A C 1
ATOM 2723 O O . LYS A 1 367 ? 74.063 -62.756 38.283 1.00 32.59 346 LYS A O 1
ATOM 2729 N N . ILE A 1 368 ? 75.887 -62.568 36.976 1.00 27.13 347 ILE A N 1
ATOM 2730 C CA . ILE A 1 368 ? 75.840 -61.125 36.810 1.00 28.96 347 ILE A CA 1
ATOM 2731 C C . ILE A 1 368 ? 75.252 -60.821 35.441 1.00 33.81 347 ILE A C 1
ATOM 2732 O O . ILE A 1 368 ? 75.754 -61.312 34.421 1.00 29.59 347 ILE A O 1
ATOM 2737 N N . SER A 1 369 ? 74.192 -60.018 35.424 1.00 31.04 348 SER A N 1
ATOM 2738 C CA . SER A 1 369 ? 73.632 -59.540 34.170 1.00 32.24 348 SER A CA 1
ATOM 2739 C C . SER A 1 369 ? 74.585 -58.560 33.501 1.00 30.16 348 SER A C 1
ATOM 2740 O O . SER A 1 369 ? 75.486 -57.992 34.128 1.00 29.75 348 SER A O 1
ATOM 2743 N N . ARG A 1 370 ? 74.354 -58.346 32.204 1.00 29.16 349 ARG A N 1
ATOM 2744 C CA . ARG A 1 370 ? 75.133 -57.366 31.460 1.00 28.95 349 ARG A CA 1
ATOM 2745 C C . ARG A 1 370 ? 75.002 -55.973 32.064 1.00 27.43 349 ARG A C 1
ATOM 2746 O O . ARG A 1 370 ? 75.986 -55.233 32.168 1.00 28.69 349 ARG A O 1
ATOM 2754 N N . GLU A 1 371 ? 73.788 -55.598 32.461 1.00 28.30 350 GLU A N 1
ATOM 2755 C CA . GLU A 1 371 ? 73.577 -54.290 33.063 1.00 29.84 350 GLU A CA 1
ATOM 2756 C C . GLU A 1 371 ? 74.373 -54.152 34.359 1.00 23.99 350 GLU A C 1
ATOM 2757 O O . GLU A 1 371 ? 75.050 -53.139 34.576 1.00 27.01 350 GLU A O 1
ATOM 2763 N N . ASP A 1 372 ? 74.325 -55.177 35.208 1.00 25.18 351 ASP A N 1
ATOM 2764 C CA . ASP A 1 372 ? 75.088 -55.138 36.456 1.00 26.19 351 ASP A CA 1
ATOM 2765 C C . ASP A 1 372 ? 76.588 -55.236 36.200 1.00 27.87 351 ASP A C 1
ATOM 2766 O O . ASP A 1 372 ? 77.383 -54.698 36.981 1.00 26.51 351 ASP A O 1
ATOM 2771 N N . PHE A 1 373 ? 76.995 -55.914 35.121 1.00 28.07 352 PHE A N 1
ATOM 2772 C CA . PHE A 1 373 ? 78.400 -55.886 34.728 1.00 23.50 352 PHE A CA 1
ATOM 2773 C C . PHE A 1 373 ? 78.848 -54.460 34.455 1.00 26.57 352 PHE A C 1
ATOM 2774 O O . PHE A 1 373 ? 79.869 -54.006 34.980 1.00 28.14 352 PHE A O 1
ATOM 2782 N N . MET A 1 374 ? 78.100 -53.737 33.621 1.00 24.07 353 MET A N 1
ATOM 2783 C CA . MET A 1 374 ? 78.497 -52.378 33.274 1.00 25.98 353 MET A CA 1
ATOM 2784 C C . MET A 1 374 ? 78.507 -51.478 34.506 1.00 27.70 353 MET A C 1
ATOM 2785 O O . MET A 1 374 ? 79.377 -50.609 34.640 1.00 28.31 353 MET A O 1
ATOM 2790 N N . SER A 1 375 ? 77.552 -51.674 35.422 1.00 26.07 354 SER A N 1
ATOM 2791 C CA . SER A 1 375 ? 77.584 -50.919 36.673 1.00 27.22 354 SER A CA 1
ATOM 2792 C C . SER A 1 375 ? 78.833 -51.245 37.480 1.00 26.65 354 SER A C 1
ATOM 2793 O O . SER A 1 375 ? 79.470 -50.347 38.047 1.00 26.82 354 SER A O 1
ATOM 2796 N N . GLY A 1 376 ? 79.204 -52.525 37.531 1.00 27.94 355 GLY A N 1
ATOM 2797 C CA . GLY A 1 376 ? 80.384 -52.919 38.279 1.00 26.29 355 GLY A CA 1
ATOM 2798 C C . GLY A 1 376 ? 81.666 -52.333 37.718 1.00 27.82 355 GLY A C 1
ATOM 2799 O O . GLY A 1 376 ? 82.558 -51.942 38.474 1.00 26.04 355 GLY A O 1
ATOM 2800 N N . VAL A 1 377 ? 81.789 -52.285 36.389 1.00 25.16 356 VAL A N 1
ATOM 2801 C CA . VAL A 1 377 ? 82.980 -51.684 35.786 1.00 28.50 356 VAL A CA 1
ATOM 2802 C C . VAL A 1 377 ? 83.130 -50.237 36.236 1.00 28.42 356 VAL A C 1
ATOM 2803 O O . VAL A 1 377 ? 84.233 -49.777 36.571 1.00 26.22 356 VAL A O 1
ATOM 2807 N N . LYS A 1 378 ? 82.019 -49.500 36.250 1.00 24.64 357 LYS A N 1
ATOM 2808 C CA . LYS A 1 378 ? 82.041 -48.095 36.635 1.00 25.16 357 LYS A CA 1
ATOM 2809 C C . LYS A 1 378 ? 82.470 -47.920 38.090 1.00 25.94 357 LYS A C 1
ATOM 2810 O O . LYS A 1 378 ? 83.279 -47.039 38.404 1.00 27.09 357 LYS A O 1
ATOM 2816 N N . LEU A 1 379 ? 81.933 -48.754 38.990 1.00 24.69 358 LEU A N 1
ATOM 2817 C CA . LEU A 1 379 ? 82.346 -48.728 40.396 1.00 22.23 358 LEU A CA 1
ATOM 2818 C C . LEU A 1 379 ? 83.813 -49.095 40.562 1.00 28.59 358 LEU A C 1
ATOM 2819 O O . LEU A 1 379 ? 84.483 -48.580 41.470 1.00 27.59 358 LEU A O 1
ATOM 2824 N N . SER A 1 380 ? 84.312 -50.004 39.718 1.00 25.54 359 SER A N 1
ATOM 2825 C CA . SER A 1 380 ? 85.658 -50.541 39.856 1.00 25.36 359 SER A CA 1
ATOM 2826 C C . SER A 1 380 ? 86.712 -49.585 39.329 1.00 28.79 359 SER A C 1
ATOM 2827 O O . SER A 1 380 ? 87.848 -49.587 39.820 1.00 26.06 359 SER A O 1
ATOM 2830 N N . VAL A 1 381 ? 86.385 -48.792 38.314 1.00 24.95 360 VAL A N 1
ATOM 2831 C CA . VAL A 1 381 ? 87.370 -47.863 37.772 1.00 22.59 360 VAL A CA 1
ATOM 2832 C C . VAL A 1 381 ? 86.767 -46.468 37.845 1.00 28.09 360 VAL A C 1
ATOM 2833 O O . VAL A 1 381 ? 86.450 -45.865 36.802 1.00 28.80 360 VAL A O 1
ATOM 2837 N N . PRO A 1 382 ? 86.603 -45.916 39.056 1.00 28.01 361 PRO A N 1
ATOM 2838 C CA . PRO A 1 382 ? 85.791 -44.701 39.209 1.00 32.36 361 PRO A CA 1
ATOM 2839 C C . PRO A 1 382 ? 86.408 -43.490 38.560 1.00 31.64 361 PRO A C 1
ATOM 2840 O O . PRO A 1 382 ? 85.681 -42.550 38.218 1.00 35.01 361 PRO A O 1
ATOM 2844 N N . HIS A 1 383 ? 87.716 -43.497 38.364 1.00 30.03 362 HIS A N 1
ATOM 2845 C CA . HIS A 1 383 ? 88.459 -42.383 37.805 1.00 35.93 362 HIS A CA 1
ATOM 2846 C C . HIS A 1 383 ? 88.480 -42.366 36.279 1.00 36.59 362 HIS A C 1
ATOM 2847 O O . HIS A 1 383 ? 89.066 -41.448 35.698 1.00 43.44 362 HIS A O 1
ATOM 2854 N N . ALA A 1 384 ? 87.872 -43.343 35.615 1.00 38.08 363 ALA A N 1
ATOM 2855 C CA . ALA A 1 384 ? 87.974 -43.456 34.162 1.00 33.73 363 ALA A CA 1
ATOM 2856 C C . ALA A 1 384 ? 86.884 -42.669 33.452 1.00 38.46 363 ALA A C 1
ATOM 2857 O O . ALA A 1 384 ? 85.728 -42.650 33.886 1.00 38.47 363 ALA A O 1
ATOM 2859 N N . ASN A 1 385 ? 87.250 -42.049 32.328 1.00 37.47 364 ASN A N 1
ATOM 2860 C CA . ASN A 1 385 ? 86.244 -41.480 31.444 1.00 38.95 364 ASN A CA 1
ATOM 2861 C C . ASN A 1 385 ? 85.530 -42.602 30.686 1.00 37.74 364 ASN A C 1
ATOM 2862 O O . ASN A 1 385 ? 85.824 -43.792 30.847 1.00 36.65 364 ASN A O 1
ATOM 2867 N N . ASP A 1 386 ? 84.573 -42.216 29.845 1.00 36.48 365 ASP A N 1
ATOM 2868 C CA . ASP A 1 386 ? 83.772 -43.215 29.142 1.00 38.36 365 ASP A CA 1
ATOM 2869 C C . ASP A 1 386 ? 84.604 -44.019 28.149 1.00 34.87 365 ASP A C 1
ATOM 2870 O O . ASP A 1 386 ? 84.353 -45.215 27.962 1.00 33.61 365 ASP A O 1
ATOM 2875 N N . LEU A 1 387 ? 85.595 -43.396 27.513 1.00 32.92 366 LEU A N 1
ATOM 2876 C CA . LEU A 1 387 ? 86.485 -44.168 26.650 1.00 34.46 366 LEU A CA 1
ATOM 2877 C C . LEU A 1 387 ? 87.268 -45.184 27.468 1.00 31.45 366 LEU A C 1
ATOM 2878 O O . LEU A 1 387 ? 87.458 -46.330 27.045 1.00 29.51 366 LEU A O 1
ATOM 2883 N N . GLY A 1 388 ? 87.706 -44.788 28.660 1.00 28.29 367 GLY A N 1
ATOM 2884 C CA . GLY A 1 388 ? 88.386 -45.728 29.533 1.00 30.75 367 GLY A CA 1
ATOM 2885 C C . GLY A 1 388 ? 87.502 -46.890 29.936 1.00 27.97 367 GLY A C 1
ATOM 2886 O O . GLY A 1 388 ? 87.946 -48.039 29.949 1.00 27.24 367 GLY A O 1
ATOM 2887 N N . LEU A 1 389 ? 86.235 -46.611 30.277 1.00 27.16 368 LEU A N 1
ATOM 2888 C CA . LEU A 1 389 ? 85.334 -47.692 30.662 1.00 29.10 368 LEU A CA 1
ATOM 2889 C C . LEU A 1 389 ? 85.068 -48.631 29.489 1.00 27.05 368 LEU A C 1
ATOM 2890 O O . LEU A 1 389 ? 84.976 -49.849 29.678 1.00 27.26 368 LEU A O 1
ATOM 2895 N N . ASP A 1 390 ? 84.925 -48.079 28.277 1.00 29.99 369 ASP A N 1
ATOM 2896 C CA . ASP A 1 390 ? 84.786 -48.916 27.084 1.00 30.37 369 ASP A CA 1
ATOM 2897 C C . ASP A 1 390 ? 85.985 -49.837 26.915 1.00 26.22 369 ASP A C 1
ATOM 2898 O O . ASP A 1 390 ? 85.829 -51.013 26.560 1.00 25.75 369 ASP A O 1
ATOM 2903 N N . ALA A 1 391 ? 87.195 -49.310 27.139 1.00 24.69 370 ALA A N 1
ATOM 2904 C CA . ALA A 1 391 ? 88.396 -50.120 26.984 1.00 24.73 370 ALA A CA 1
ATOM 2905 C C . ALA A 1 391 ? 88.404 -51.276 27.972 1.00 25.92 370 ALA A C 1
ATOM 2906 O O . ALA A 1 391 ? 88.710 -52.418 27.609 1.00 22.84 370 ALA A O 1
ATOM 2908 N N . VAL A 1 392 ? 88.098 -50.990 29.244 1.00 24.51 371 VAL A N 1
ATOM 2909 C CA . VAL A 1 392 ? 88.021 -52.059 30.236 1.00 24.32 371 VAL A CA 1
ATOM 2910 C C . VAL A 1 392 ? 86.973 -53.091 29.829 1.00 23.38 371 VAL A C 1
ATOM 2911 O O . VAL A 1 392 ? 87.210 -54.303 29.901 1.00 23.64 371 VAL A O 1
ATOM 2915 N N . THR A 1 393 ? 85.801 -52.629 29.399 1.00 22.81 372 THR A N 1
ATOM 2916 C CA . THR A 1 393 ? 84.721 -53.551 29.061 1.00 26.74 372 THR A CA 1
ATOM 2917 C C . THR A 1 393 ? 85.125 -54.463 27.914 1.00 25.87 372 THR A C 1
ATOM 2918 O O . THR A 1 393 ? 84.909 -55.680 27.970 1.00 26.26 372 THR A O 1
ATOM 2922 N N . LEU A 1 394 ? 85.752 -53.895 26.885 1.00 24.26 373 LEU A N 1
ATOM 2923 C CA . LEU A 1 394 ? 86.170 -54.706 25.741 1.00 27.75 373 LEU A CA 1
ATOM 2924 C C . LEU A 1 394 ? 87.221 -55.723 26.158 1.00 29.41 373 LEU A C 1
ATOM 2925 O O . LEU A 1 394 ? 87.211 -56.872 25.696 1.00 27.22 373 LEU A O 1
ATOM 2930 N N . GLN A 1 395 ? 88.127 -55.323 27.056 1.00 26.14 374 GLN A N 1
ATOM 2931 C CA . GLN A 1 395 ? 89.209 -56.216 27.433 1.00 26.62 374 GLN A CA 1
ATOM 2932 C C . GLN A 1 395 ? 88.692 -57.422 28.212 1.00 26.82 374 GLN A C 1
ATOM 2933 O O . GLN A 1 395 ? 89.317 -58.485 28.184 1.00 26.17 374 GLN A O 1
ATOM 2939 N N . TYR A 1 396 ? 87.544 -57.293 28.888 1.00 21.03 375 TYR A N 1
ATOM 2940 C CA . TYR A 1 396 ? 87.057 -58.342 29.780 1.00 23.48 375 TYR A CA 1
ATOM 2941 C C . TYR A 1 396 ? 85.710 -58.920 29.354 1.00 25.70 375 TYR A C 1
ATOM 2942 O O . TYR A 1 396 ? 85.041 -59.573 30.160 1.00 27.62 375 TYR A O 1
ATOM 2951 N N . THR A 1 397 ? 85.277 -58.703 28.114 1.00 23.34 376 THR A N 1
ATOM 2952 C CA . THR A 1 397 ? 83.983 -59.204 27.664 1.00 25.15 376 THR A CA 1
ATOM 2953 C C . THR A 1 397 ? 84.199 -60.185 26.523 1.00 27.78 376 THR A C 1
ATOM 2954 O O . THR A 1 397 ? 84.929 -59.882 25.573 1.00 26.14 376 THR A O 1
ATOM 2958 N N . ASP A 1 398 ? 83.573 -61.356 26.622 1.00 25.46 377 ASP A N 1
ATOM 2959 C CA . ASP A 1 398 ? 83.548 -62.328 25.527 1.00 27.14 377 ASP A CA 1
ATOM 2960 C C . ASP A 1 398 ? 82.335 -61.984 24.675 1.00 26.40 377 ASP A C 1
ATOM 2961 O O . ASP A 1 398 ? 81.206 -62.274 25.062 1.00 26.68 377 ASP A O 1
ATOM 2966 N 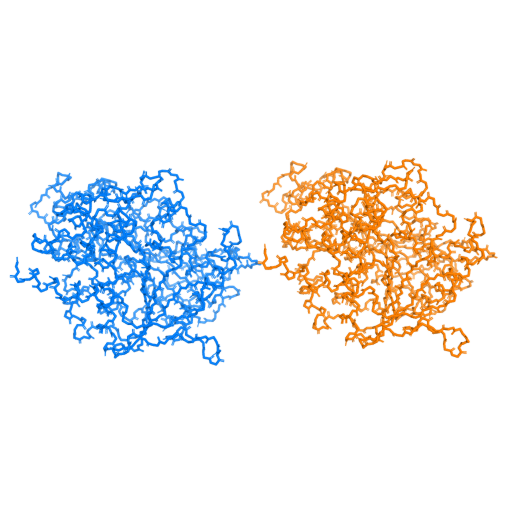N . TRP A 1 399 ? 82.557 -61.358 23.515 1.00 25.76 378 TRP A N 1
ATOM 2967 C CA . TRP A 1 399 ? 81.416 -60.943 22.698 1.00 30.46 378 TRP A CA 1
ATOM 2968 C C . TRP A 1 399 ? 80.806 -62.076 21.880 1.00 26.72 378 TRP A C 1
ATOM 2969 O O . TRP A 1 399 ? 79.801 -61.850 21.192 1.00 25.66 378 TRP A O 1
ATOM 2980 N N . MET A 1 400 ? 81.359 -63.288 21.957 1.00 25.54 379 MET A N 1
ATOM 2981 C CA . MET A 1 400 ? 80.627 -64.463 21.504 1.00 28.39 379 MET A CA 1
ATOM 2982 C C . MET A 1 400 ? 79.597 -64.937 22.523 1.00 31.33 379 MET A C 1
ATOM 2983 O O . MET A 1 400 ? 78.762 -65.786 22.188 1.00 29.55 379 MET A O 1
ATOM 2988 N N . ASP A 1 401 ? 79.632 -64.415 23.754 1.00 28.20 380 ASP A N 1
ATOM 2989 C CA . ASP A 1 401 ? 78.850 -65.010 24.833 1.00 30.17 380 ASP A CA 1
ATOM 2990 C C . ASP A 1 401 ? 78.649 -63.996 25.954 1.00 30.53 380 ASP A C 1
ATOM 2991 O O . ASP A 1 401 ? 78.906 -64.295 27.125 1.00 30.97 380 ASP A O 1
ATOM 2996 N N . ASP A 1 402 ? 78.183 -62.799 25.597 1.00 28.00 381 ASP A N 1
ATOM 2997 C CA . ASP A 1 402 ? 78.168 -61.637 26.474 1.00 30.45 381 ASP A CA 1
ATOM 2998 C C . ASP A 1 402 ? 77.054 -61.665 27.510 1.00 36.29 381 ASP A C 1
ATOM 2999 O O . ASP A 1 402 ? 77.081 -60.853 28.440 1.00 33.30 381 ASP A O 1
ATOM 3004 N N . ASN A 1 403 ? 76.073 -62.554 27.372 1.00 34.29 382 ASN A N 1
ATOM 3005 C CA . ASN A 1 403 ? 75.021 -62.694 28.372 1.00 32.52 382 ASN A CA 1
ATOM 3006 C C . ASN A 1 403 ? 75.252 -63.884 29.291 1.00 32.58 382 ASN A C 1
ATOM 3007 O O . ASN A 1 403 ? 74.320 -64.334 29.966 1.00 35.55 382 ASN A O 1
ATOM 3012 N N . ASN A 1 404 ? 76.472 -64.405 29.324 1.00 29.08 383 ASN A N 1
ATOM 3013 C CA . ASN A 1 404 ? 76.828 -65.509 30.197 1.00 29.56 383 ASN A CA 1
ATOM 3014 C C . ASN A 1 404 ? 77.075 -64.921 31.581 1.00 28.53 383 ASN A C 1
ATOM 3015 O O . ASN A 1 404 ? 78.034 -64.171 31.766 1.00 27.00 383 ASN A O 1
ATOM 3020 N N . GLY A 1 405 ? 76.204 -65.239 32.543 1.00 30.11 384 GLY A N 1
ATOM 3021 C CA . GLY A 1 405 ? 76.318 -64.631 33.864 1.00 27.41 384 GLY A CA 1
ATOM 3022 C C . GLY A 1 405 ? 77.540 -65.068 34.648 1.00 28.77 384 GLY A C 1
ATOM 3023 O O . GLY A 1 405 ? 78.017 -64.332 35.519 1.00 29.94 384 GLY A O 1
ATOM 3024 N N . ILE A 1 406 ? 78.046 -66.275 34.389 1.00 25.13 385 ILE A N 1
ATOM 3025 C CA . ILE A 1 406 ? 79.266 -66.713 35.050 1.00 26.53 385 ILE A CA 1
ATOM 3026 C C . ILE A 1 406 ? 80.469 -65.951 34.500 1.00 29.47 385 ILE A C 1
ATOM 3027 O O . ILE A 1 406 ? 81.343 -65.503 35.255 1.00 27.48 385 ILE A O 1
ATOM 3032 N N . LYS A 1 407 ? 80.537 -65.794 33.177 1.00 28.97 386 LYS A N 1
ATOM 3033 C CA . LYS A 1 407 ? 81.632 -65.037 32.582 1.00 24.00 386 LYS A CA 1
ATOM 3034 C C . LYS A 1 407 ? 81.573 -63.575 32.988 1.00 23.95 386 LYS A C 1
ATOM 3035 O O . LYS A 1 407 ? 82.615 -62.938 33.200 1.00 27.85 386 LYS A O 1
ATOM 3041 N N . ASN A 1 408 ? 80.368 -63.018 33.099 1.00 23.93 387 ASN A N 1
ATOM 3042 C CA . ASN A 1 408 ? 80.269 -61.623 33.507 1.00 24.40 387 ASN A CA 1
ATOM 3043 C C . ASN A 1 408 ? 80.736 -61.451 34.941 1.00 24.55 387 ASN A C 1
ATOM 3044 O O . ASN A 1 408 ? 81.468 -60.505 35.248 1.00 24.06 387 ASN A O 1
ATOM 3049 N N . ARG A 1 409 ? 80.334 -62.378 35.812 1.00 23.97 388 ARG A N 1
ATOM 3050 C CA . ARG A 1 409 ? 80.742 -62.355 37.217 1.00 23.55 388 ARG A CA 1
ATOM 3051 C C . ARG A 1 409 ? 82.253 -62.504 37.357 1.00 25.42 388 ARG A C 1
ATOM 3052 O O . ARG A 1 409 ? 82.899 -61.734 38.076 1.00 23.78 388 ARG A O 1
ATOM 3060 N N . ASP A 1 410 ? 82.836 -63.497 36.676 1.00 24.66 389 ASP A N 1
ATOM 3061 C CA . ASP A 1 410 ? 84.274 -63.718 36.799 1.00 26.75 389 ASP A CA 1
ATOM 3062 C C . ASP A 1 410 ? 85.076 -62.611 36.126 1.00 27.64 389 ASP A C 1
ATOM 3063 O O . ASP A 1 410 ? 86.202 -62.316 36.555 1.00 25.53 389 ASP A O 1
ATOM 3068 N N . GLY A 1 411 ? 84.539 -62.019 35.051 1.00 25.06 390 GLY A N 1
ATOM 3069 C CA . GLY A 1 411 ? 85.220 -60.900 34.419 1.00 27.88 390 GLY A CA 1
ATOM 3070 C C . GLY A 1 411 ? 85.295 -59.690 35.330 1.00 25.82 390 GLY A C 1
ATOM 3071 O O . GLY A 1 411 ? 86.334 -59.032 35.425 1.00 24.05 390 GLY A O 1
ATOM 3072 N N . LEU A 1 412 ? 84.195 -59.388 36.022 1.00 22.87 391 LEU A N 1
ATOM 3073 C CA . LEU A 1 412 ? 84.221 -58.328 37.025 1.00 23.89 391 LEU A CA 1
ATOM 3074 C C . LEU A 1 412 ? 85.182 -58.661 38.164 1.00 24.92 391 LEU A C 1
ATOM 3075 O O . LEU A 1 412 ? 85.923 -57.789 38.639 1.00 23.90 391 LEU A O 1
ATOM 3080 N N . ASP A 1 413 ? 85.169 -59.912 38.632 1.00 23.87 392 ASP A N 1
ATOM 3081 C CA . ASP A 1 413 ? 86.107 -60.332 39.669 1.00 26.71 392 ASP A CA 1
ATOM 3082 C C . ASP A 1 413 ? 87.543 -60.057 39.232 1.00 26.73 392 ASP A C 1
ATOM 3083 O O . ASP A 1 413 ? 88.347 -59.494 39.985 1.00 23.23 392 ASP A O 1
ATOM 3088 N N . ASP A 1 414 ? 87.877 -60.417 37.988 1.00 21.28 393 ASP A N 1
ATOM 3089 C CA . ASP A 1 414 ? 89.235 -60.208 37.509 1.00 23.00 393 ASP A CA 1
ATOM 3090 C C . ASP A 1 414 ? 89.556 -58.727 37.356 1.00 21.36 393 ASP A C 1
ATOM 3091 O O . ASP A 1 414 ? 90.679 -58.299 37.654 1.00 22.70 393 ASP A O 1
ATOM 3096 N N . ILE A 1 415 ? 88.602 -57.933 36.870 1.00 20.65 394 ILE A N 1
ATOM 3097 C CA . ILE A 1 415 ? 88.826 -56.493 36.748 1.00 19.90 394 ILE A CA 1
ATOM 3098 C C . ILE A 1 415 ? 89.231 -55.911 38.097 1.00 21.07 394 ILE A C 1
ATOM 3099 O O . ILE A 1 415 ? 90.260 -55.233 38.221 1.00 21.41 394 ILE A O 1
ATOM 3104 N N . VAL A 1 416 ? 88.433 -56.181 39.127 1.00 20.59 395 VAL A N 1
ATOM 3105 C CA . VAL A 1 416 ? 88.728 -55.618 40.452 1.00 20.37 395 VAL A CA 1
ATOM 3106 C C . VAL A 1 416 ? 90.091 -56.085 40.943 1.00 22.33 395 VAL A C 1
ATOM 3107 O O . VAL A 1 416 ? 90.893 -55.289 41.451 1.00 21.44 395 VAL A O 1
ATOM 3111 N N . GLY A 1 417 ? 90.374 -57.382 40.816 1.00 20.55 396 GLY A N 1
ATOM 3112 C CA . GLY A 1 417 ? 91.638 -57.896 41.316 1.00 19.64 396 GLY A CA 1
ATOM 3113 C C . GLY A 1 417 ? 92.829 -57.415 40.504 1.00 23.35 396 GLY A C 1
ATOM 3114 O O . GLY A 1 417 ? 93.867 -57.037 41.067 1.00 22.19 396 GLY A O 1
ATOM 3115 N N . ASP A 1 418 ? 92.699 -57.411 39.170 1.00 21.27 397 ASP A N 1
ATOM 3116 C CA . ASP A 1 418 ? 93.813 -56.986 38.328 1.00 20.93 397 ASP A CA 1
ATOM 3117 C C . ASP A 1 418 ? 94.133 -55.509 38.537 1.00 21.50 397 ASP A C 1
ATOM 3118 O O . ASP A 1 418 ? 95.302 -55.126 38.665 1.00 22.15 397 ASP A O 1
ATOM 3123 N N . HIS A 1 419 ? 93.106 -54.660 38.546 1.00 18.94 398 HIS A N 1
ATOM 3124 C CA . HIS A 1 419 ? 93.329 -53.221 38.653 1.00 20.45 398 HIS A CA 1
ATOM 3125 C C . HIS A 1 419 ? 93.882 -52.839 40.020 1.00 21.48 398 HIS A C 1
ATOM 3126 O O . HIS A 1 419 ? 94.777 -51.991 40.117 1.00 21.72 398 HIS A O 1
ATOM 3133 N N . ASN A 1 420 ? 93.352 -53.441 41.083 1.00 21.69 399 ASN A N 1
ATOM 3134 C CA . ASN A 1 420 ? 93.657 -52.970 42.430 1.00 20.44 399 ASN A CA 1
ATOM 3135 C C . ASN A 1 420 ? 94.825 -53.678 43.097 1.00 22.63 399 ASN A C 1
ATOM 3136 O O . ASN A 1 420 ? 95.441 -53.084 43.989 1.00 23.15 399 ASN A O 1
ATOM 3141 N N . VAL A 1 421 ? 95.152 -54.917 42.707 1.00 21.30 400 VAL A N 1
ATOM 3142 C CA . VAL A 1 421 ? 96.150 -55.687 43.449 1.00 20.38 400 VAL A CA 1
ATOM 3143 C C . VAL A 1 421 ? 97.205 -56.263 42.508 1.00 25.28 400 VAL A C 1
ATOM 3144 O O . VAL A 1 421 ? 98.397 -55.975 42.649 1.00 22.68 400 VAL A O 1
ATOM 3148 N N . ILE A 1 422 ? 96.786 -57.093 41.550 1.00 21.14 401 ILE A N 1
ATOM 3149 C CA . ILE A 1 422 ? 97.771 -57.884 40.811 1.00 21.16 401 ILE A CA 1
ATOM 3150 C C . ILE A 1 422 ? 98.628 -56.987 39.919 1.00 22.38 401 ILE A C 1
ATOM 3151 O O . ILE A 1 422 ? 99.861 -57.055 39.955 1.00 23.42 401 ILE A O 1
ATOM 3156 N N . CYS A 1 423 ? 98.008 -56.151 39.095 1.00 21.19 402 CYS A N 1
ATOM 3157 C CA . CYS A 1 423 ? 98.858 -55.388 38.176 1.00 24.71 402 CYS A CA 1
ATOM 3158 C C . CYS A 1 423 ? 99.685 -54.300 38.874 1.00 26.13 402 CYS A C 1
ATOM 3159 O O . CYS A 1 423 ? 100.854 -54.104 38.508 1.00 23.18 402 CYS A O 1
ATOM 3162 N N . PRO A 1 424 ? 99.161 -53.577 39.880 1.00 23.44 403 PRO A N 1
ATOM 3163 C CA . PRO A 1 424 ? 100.056 -52.668 40.615 1.00 21.88 403 PRO A CA 1
ATOM 3164 C C . PRO A 1 424 ? 101.230 -53.404 41.233 1.00 20.79 403 PRO A C 1
ATOM 3165 O O . PRO A 1 424 ? 102.358 -52.890 41.234 1.00 24.94 403 PRO A O 1
ATOM 3169 N N . LEU A 1 425 ? 100.995 -54.607 41.756 1.00 19.99 404 LEU A N 1
ATOM 3170 C CA . LEU A 1 425 ? 102.093 -55.369 42.341 1.00 23.25 404 LEU A CA 1
ATOM 3171 C C . LEU A 1 425 ? 103.081 -55.797 41.264 1.00 24.05 404 LEU A C 1
ATOM 3172 O O . LEU A 1 425 ? 104.296 -55.727 41.468 1.00 23.91 404 LEU A O 1
ATOM 3177 N N . MET A 1 426 ? 102.586 -56.209 40.090 1.00 23.71 405 MET A N 1
ATOM 3178 C CA . MET A 1 426 ? 103.514 -56.576 39.026 1.00 22.39 405 MET A CA 1
ATOM 3179 C C . MET A 1 426 ? 104.331 -55.382 38.545 1.00 28.38 405 MET A C 1
ATOM 3180 O O . MET A 1 426 ? 105.500 -55.544 38.164 1.00 26.41 405 MET A O 1
ATOM 3185 N N . HIS A 1 427 ? 103.735 -54.188 38.525 1.00 22.03 406 HIS A N 1
ATOM 3186 C CA . HIS A 1 427 ? 104.506 -52.992 38.210 1.00 26.07 406 HIS A CA 1
ATOM 3187 C C . HIS A 1 427 ? 105.609 -52.779 39.239 1.00 26.02 406 HIS A C 1
ATOM 3188 O O . HIS A 1 427 ? 106.763 -52.498 38.890 1.00 23.73 406 HIS A O 1
ATOM 3195 N N . PHE A 1 428 ? 105.260 -52.904 40.520 1.00 23.93 407 PHE A N 1
ATOM 3196 C CA . PHE A 1 428 ? 106.245 -52.755 41.586 1.00 24.33 407 PHE A CA 1
ATOM 3197 C C . PHE A 1 428 ? 107.342 -53.799 41.457 1.00 24.81 407 PHE A C 1
ATOM 3198 O O . PHE A 1 428 ? 108.528 -53.479 41.567 1.00 23.85 407 PHE A O 1
ATOM 3206 N N . VAL A 1 429 ? 106.956 -55.055 41.210 1.00 23.43 408 VAL A N 1
ATOM 3207 C CA . VAL A 1 429 ? 107.924 -56.147 41.088 1.00 23.52 408 VAL A CA 1
ATOM 3208 C C . VAL A 1 429 ? 108.924 -55.848 39.980 1.00 27.94 408 VAL A C 1
ATOM 3209 O O . VAL A 1 429 ? 110.141 -56.000 40.151 1.00 25.89 408 VAL A O 1
ATOM 3213 N N . ASN A 1 430 ? 108.341 -55.521 38.854 1.00 26.93 409 ASN A N 1
ATOM 3214 C CA A ASN A 1 430 ? 109.235 -55.139 37.800 0.57 28.67 409 ASN A CA 1
ATOM 3215 C CA B ASN A 1 430 ? 109.272 -55.130 37.667 0.43 28.69 409 ASN A CA 1
ATOM 3216 C C . ASN A 1 430 ? 110.312 -53.939 37.967 1.00 29.97 409 ASN A C 1
ATOM 3217 O O . ASN A 1 430 ? 111.536 -53.899 37.748 1.00 30.06 409 ASN A O 1
ATOM 3226 N N . LYS A 1 431 ? 109.719 -52.920 38.587 1.00 27.00 410 LYS A N 1
ATOM 3227 C CA . LYS A 1 431 ? 110.574 -51.780 38.909 1.00 28.28 410 LYS A CA 1
ATOM 3228 C C . LYS A 1 431 ? 111.568 -52.122 40.014 1.00 26.56 410 LYS A C 1
ATOM 3229 O O . LYS A 1 431 ? 112.746 -51.743 39.932 1.00 27.23 410 LYS A O 1
ATOM 3235 N N . TYR A 1 432 ? 111.113 -52.812 41.068 1.00 24.08 411 TYR A N 1
ATOM 3236 C CA . TYR A 1 432 ? 112.017 -53.115 42.180 1.00 25.44 411 TYR A CA 1
ATOM 3237 C C . TYR A 1 432 ? 113.171 -54.011 41.732 1.00 30.93 411 TYR A C 1
ATOM 3238 O O . TYR A 1 432 ? 114.337 -53.772 42.079 1.00 25.21 411 TYR A O 1
ATOM 3247 N N . THR A 1 433 ? 112.861 -55.042 40.950 1.00 28.10 412 THR A N 1
ATOM 3248 C CA . THR A 1 433 ? 113.836 -56.059 40.583 1.00 27.83 412 THR A CA 1
ATOM 3249 C C . THR A 1 433 ? 115.001 -55.488 39.776 1.00 29.29 412 THR A C 1
ATOM 3250 O O . THR A 1 433 ? 116.089 -56.075 39.778 1.00 30.43 412 THR A O 1
ATOM 3254 N N . LYS A 1 434 ? 114.817 -54.339 39.124 1.00 28.62 413 LYS A N 1
ATOM 3255 C CA . LYS A 1 434 ? 115.927 -53.736 38.387 1.00 29.98 413 LYS A CA 1
ATOM 3256 C C . LYS A 1 434 ? 117.079 -53.345 39.311 1.00 32.59 413 LYS A C 1
ATOM 3257 O O . LYS A 1 434 ? 118.248 -53.450 38.918 1.00 33.07 413 LYS A O 1
ATOM 3263 N N . PHE A 1 435 ? 116.766 -52.903 40.536 1.00 27.57 414 PHE A N 1
ATOM 3264 C CA . PHE A 1 435 ? 117.747 -52.404 41.495 1.00 31.18 414 PHE A CA 1
ATOM 3265 C C . PHE A 1 435 ? 117.926 -53.278 42.730 1.00 31.73 414 PHE A C 1
ATOM 3266 O O . PHE A 1 435 ? 118.934 -53.124 43.427 1.00 30.95 414 PHE A O 1
ATOM 3274 N N . GLY A 1 436 ? 116.985 -54.172 43.035 1.00 26.63 415 GLY A N 1
ATOM 3275 C CA . GLY A 1 436 ? 117.021 -54.923 44.274 1.00 28.46 415 GLY A CA 1
ATOM 3276 C C . GLY A 1 436 ? 118.021 -56.063 44.244 1.00 30.44 415 GLY A C 1
ATOM 3277 O O . GLY A 1 436 ? 118.734 -56.288 43.267 1.00 32.04 415 GLY A O 1
ATOM 3278 N N . ASN A 1 437 ? 118.063 -56.812 45.344 1.00 29.14 416 ASN A N 1
ATOM 3279 C CA . ASN A 1 437 ? 119.057 -57.871 45.505 1.00 28.97 416 ASN A CA 1
ATOM 3280 C C . ASN A 1 437 ? 118.409 -59.254 45.577 1.00 30.60 416 ASN A C 1
ATOM 3281 O O . ASN A 1 437 ? 119.006 -60.196 46.110 1.00 30.61 416 ASN A O 1
ATOM 3286 N N . GLY A 1 438 ? 117.201 -59.407 45.028 1.00 30.10 417 GLY A N 1
ATOM 3287 C CA . GLY A 1 438 ? 116.565 -60.715 44.996 1.00 28.13 417 GLY A CA 1
ATOM 3288 C C . GLY A 1 438 ? 115.060 -60.648 45.175 1.00 29.57 417 GLY A C 1
ATOM 3289 O O . GLY A 1 438 ? 114.595 -60.151 46.199 1.00 27.76 417 GLY A O 1
ATOM 3290 N N . THR A 1 439 ? 114.292 -61.133 44.200 1.00 26.42 418 THR A N 1
ATOM 3291 C CA . THR A 1 439 ? 112.831 -61.075 44.229 1.00 25.08 418 THR A CA 1
ATOM 3292 C C . THR A 1 439 ? 112.267 -62.487 44.119 1.00 25.81 418 THR A C 1
ATOM 3293 O O . THR A 1 439 ? 112.677 -63.255 43.239 1.00 29.45 418 THR A O 1
ATOM 3297 N N . TYR A 1 440 ? 111.330 -62.830 45.002 1.00 25.41 419 TYR A N 1
ATOM 3298 C CA . TYR A 1 440 ? 110.614 -64.100 44.939 1.00 24.83 419 TYR A CA 1
ATOM 3299 C C . TYR A 1 440 ? 109.117 -63.814 44.877 1.00 26.53 419 TYR A C 1
ATOM 3300 O O . TYR A 1 440 ? 108.574 -63.148 45.765 1.00 25.07 419 TYR A O 1
ATOM 3309 N N . LEU A 1 441 ? 108.460 -64.310 43.828 1.00 24.14 420 LEU A N 1
ATOM 3310 C CA . LEU A 1 441 ? 107.070 -63.981 43.512 1.00 23.50 420 LEU A CA 1
ATOM 3311 C C . LEU A 1 441 ? 106.194 -65.229 43.597 1.00 27.33 420 LEU A C 1
ATOM 3312 O O . LEU A 1 441 ? 106.577 -66.294 43.101 1.00 27.05 420 LEU A O 1
ATOM 3317 N N . TYR A 1 442 ? 104.999 -65.103 44.194 1.00 21.66 421 TYR A N 1
ATOM 3318 C CA . TYR A 1 442 ? 104.103 -66.245 44.332 1.00 24.11 421 TYR A CA 1
ATOM 3319 C C . TYR A 1 442 ? 102.700 -65.897 43.830 1.00 25.60 421 TYR A C 1
ATOM 3320 O O . TYR A 1 442 ? 102.307 -64.730 43.768 1.00 23.30 421 TYR A O 1
ATOM 3329 N N . PHE A 1 443 ? 101.945 -66.939 43.475 1.00 23.61 422 PHE A N 1
ATOM 3330 C CA . PHE A 1 443 ? 100.532 -66.838 43.112 1.00 24.55 422 PHE A CA 1
ATOM 3331 C C . PHE A 1 443 ? 99.792 -67.849 43.973 1.00 26.29 422 PHE A C 1
ATOM 3332 O O . PHE A 1 443 ? 99.916 -69.058 43.759 1.00 26.95 422 PHE A O 1
ATOM 3340 N N . PHE A 1 444 ? 99.045 -67.371 44.968 1.00 23.60 423 PHE A N 1
ATOM 3341 C CA . PHE A 1 444 ? 98.356 -68.263 45.895 1.00 25.08 423 PHE A CA 1
ATOM 3342 C C . PHE A 1 444 ? 96.961 -68.545 45.346 1.00 25.85 423 PHE A C 1
ATOM 3343 O O . PHE A 1 444 ? 96.127 -67.636 45.233 1.00 25.64 423 PHE A O 1
ATOM 3351 N N . ASN A 1 445 ? 96.699 -69.800 44.991 1.00 30.45 424 ASN A N 1
ATOM 3352 C CA . ASN A 1 445 ? 95.418 -70.114 44.355 1.00 27.59 424 ASN A CA 1
ATOM 3353 C C . ASN A 1 445 ? 94.783 -71.354 44.958 1.00 29.13 424 ASN A C 1
ATOM 3354 O O . ASN A 1 445 ? 94.092 -72.112 44.275 1.00 32.08 424 ASN A O 1
ATOM 3359 N N . HIS A 1 446 ? 94.955 -71.564 46.261 1.00 28.73 425 HIS A N 1
ATOM 3360 C CA . HIS A 1 446 ? 94.284 -72.662 46.943 1.00 29.29 425 HIS A CA 1
ATOM 3361 C C . HIS A 1 446 ? 93.041 -72.148 47.652 1.00 32.45 425 HIS A C 1
ATOM 3362 O O . HIS A 1 446 ? 93.117 -71.203 48.448 1.00 32.10 425 HIS A O 1
ATOM 3369 N N . ARG A 1 447 ? 91.904 -72.776 47.375 1.00 31.18 426 ARG A N 1
ATOM 3370 C CA . ARG A 1 447 ? 90.673 -72.487 48.094 1.00 32.85 426 ARG A CA 1
ATOM 3371 C C . ARG A 1 447 ? 90.556 -73.440 49.280 1.00 37.08 426 ARG A C 1
ATOM 3372 O O . ARG A 1 447 ? 90.605 -74.664 49.110 1.00 35.71 426 ARG A O 1
ATOM 3380 N N . ALA A 1 448 ? 90.410 -72.878 50.477 1.00 31.52 427 ALA A N 1
ATOM 3381 C CA . ALA A 1 448 ? 90.413 -73.687 51.687 1.00 36.22 427 ALA A CA 1
ATOM 3382 C C . ALA A 1 448 ? 89.210 -74.622 51.715 1.00 33.54 427 ALA A C 1
ATOM 3383 O O . ALA A 1 448 ? 88.100 -74.246 51.335 1.00 34.49 427 ALA A O 1
ATOM 3385 N N . SER A 1 449 ? 89.444 -75.850 52.180 1.00 34.24 428 SER A N 1
ATOM 3386 C CA . SER A 1 449 ? 88.387 -76.855 52.193 1.00 38.75 428 SER A CA 1
ATOM 3387 C C . SER A 1 449 ? 87.232 -76.448 53.100 1.00 39.26 428 SER A C 1
ATOM 3388 O O . SER A 1 449 ? 86.078 -76.795 52.828 1.00 40.61 428 SER A O 1
ATOM 3391 N N . ASN A 1 450 ? 87.519 -75.698 54.164 1.00 36.70 429 ASN A N 1
ATOM 3392 C CA . ASN A 1 450 ? 86.541 -75.320 55.176 1.00 35.64 429 ASN A CA 1
ATOM 3393 C C . ASN A 1 450 ? 86.049 -73.882 55.020 1.00 36.59 429 ASN A C 1
ATOM 3394 O O . ASN A 1 450 ? 85.515 -73.315 55.976 1.00 32.53 429 ASN A O 1
ATOM 3399 N N . LEU A 1 451 ? 86.260 -73.270 53.853 1.00 34.70 430 LEU A N 1
ATOM 3400 C CA . LEU A 1 451 ? 85.858 -71.882 53.649 1.00 35.45 430 LEU A CA 1
ATOM 3401 C C . LEU A 1 451 ? 84.354 -71.729 53.834 1.00 34.69 430 LEU A C 1
ATOM 3402 O O . LEU A 1 451 ? 83.568 -72.549 53.351 1.00 35.30 430 LEU A O 1
ATOM 3407 N N . VAL A 1 452 ? 83.955 -70.661 54.536 1.00 30.53 431 VAL A N 1
ATOM 3408 C CA . VAL A 1 452 ? 82.541 -70.396 54.797 1.00 29.73 431 VAL A CA 1
ATOM 3409 C C . VAL A 1 452 ? 81.905 -69.505 53.744 1.00 33.16 431 VAL A C 1
ATOM 3410 O O . VAL A 1 452 ? 80.671 -69.376 53.717 1.00 29.51 431 VAL A O 1
ATOM 3414 N N . TRP A 1 453 ? 82.715 -68.872 52.866 1.00 30.70 432 TRP A N 1
ATOM 3415 C CA . TRP A 1 453 ? 82.252 -68.049 51.763 1.00 29.15 432 TRP A CA 1
ATOM 3416 C C . TRP A 1 453 ? 81.953 -68.926 50.544 1.00 30.48 432 TRP A C 1
ATOM 3417 O O . TRP A 1 453 ? 82.537 -70.004 50.391 1.00 30.31 432 TRP A O 1
ATOM 3428 N N . PRO A 1 454 ? 81.037 -68.507 49.674 1.00 26.39 433 PRO A N 1
ATOM 3429 C CA . PRO A 1 454 ? 80.599 -69.390 48.586 1.00 29.80 433 PRO A CA 1
ATOM 3430 C C . PRO A 1 454 ? 81.665 -69.563 47.511 1.00 32.50 433 PRO A C 1
ATOM 3431 O O . PRO A 1 454 ? 82.649 -68.824 47.428 1.00 27.48 433 PRO A O 1
ATOM 3435 N N . GLU A 1 455 ? 81.451 -70.574 46.667 1.00 33.63 434 GLU A N 1
ATOM 3436 C CA . GLU A 1 455 ? 82.498 -70.979 45.729 1.00 33.80 434 GLU A CA 1
ATOM 3437 C C . GLU A 1 455 ? 82.811 -69.907 44.689 1.00 28.79 434 GLU A C 1
ATOM 3438 O O . GLU A 1 455 ? 83.951 -69.835 44.217 1.00 31.29 434 GLU A O 1
ATOM 3444 N N . TRP A 1 456 ? 81.845 -69.056 44.329 1.00 28.43 435 TRP A N 1
ATOM 3445 C CA . TRP A 1 456 ? 82.119 -68.060 43.295 1.00 28.65 435 TRP A CA 1
ATOM 3446 C C . TRP A 1 456 ? 83.184 -67.059 43.718 1.00 26.47 435 TRP A C 1
ATOM 3447 O O . TRP A 1 456 ? 83.847 -66.469 42.860 1.00 24.94 435 TRP A O 1
ATOM 3458 N N . MET A 1 457 ? 83.394 -66.872 45.018 1.00 23.78 436 MET A N 1
ATOM 3459 C CA . MET A 1 457 ? 84.392 -65.904 45.443 1.00 25.10 436 MET A CA 1
ATOM 3460 C C . MET A 1 457 ? 85.817 -66.427 45.332 1.00 26.43 436 MET A C 1
ATOM 3461 O O . MET A 1 457 ? 86.759 -65.630 45.429 1.00 27.13 436 MET A O 1
ATOM 3466 N N . GLY A 1 458 ? 86.000 -67.736 45.181 1.00 25.41 437 GLY A N 1
ATOM 3467 C CA . GLY A 1 458 ? 87.316 -68.263 44.836 1.00 29.33 437 GLY A CA 1
ATOM 3468 C C . GLY A 1 458 ? 88.315 -68.123 45.973 1.00 28.16 437 GLY A C 1
ATOM 3469 O O . GLY A 1 458 ? 88.017 -68.424 47.135 1.00 28.77 437 GLY A O 1
ATOM 3470 N N . VAL A 1 459 ? 89.519 -67.669 45.629 1.00 26.25 438 VAL A N 1
ATOM 3471 C CA . VAL A 1 459 ? 90.626 -67.512 46.571 1.00 24.02 438 VAL A CA 1
ATOM 3472 C C . VAL A 1 459 ? 90.653 -66.032 46.940 1.00 24.91 438 VAL A C 1
ATOM 3473 O O . VAL A 1 459 ? 91.120 -65.182 46.171 1.00 23.69 438 VAL A O 1
ATOM 3477 N N . ILE A 1 460 ? 90.149 -65.734 48.141 1.00 24.93 439 ILE A N 1
ATOM 3478 C CA . ILE A 1 460 ? 89.662 -64.420 48.545 1.00 26.39 439 ILE A CA 1
ATOM 3479 C C . ILE A 1 460 ? 90.789 -63.574 49.125 1.00 25.59 439 ILE A C 1
ATOM 3480 O O . ILE A 1 460 ? 91.727 -64.083 49.748 1.00 24.61 439 ILE A O 1
ATOM 3485 N N . HIS A 1 461 ? 90.683 -62.263 48.905 1.00 23.20 440 HIS A N 1
ATOM 3486 C CA . HIS A 1 461 ? 91.551 -61.270 49.523 1.00 22.71 440 HIS A CA 1
ATOM 3487 C C . HIS A 1 461 ? 91.583 -61.469 51.038 1.00 23.98 440 HIS A C 1
ATOM 3488 O O . HIS A 1 461 ? 90.550 -61.370 51.711 1.00 23.90 440 HIS A O 1
ATOM 3495 N N . GLY A 1 462 ? 92.764 -61.810 51.554 1.00 22.89 441 GLY A N 1
ATOM 3496 C CA . GLY A 1 462 ? 92.975 -62.043 52.974 1.00 23.58 441 GLY A CA 1
ATOM 3497 C C . GLY A 1 462 ? 93.110 -63.501 53.371 1.00 25.02 441 GLY A C 1
ATOM 3498 O O . GLY A 1 462 ? 93.529 -63.786 54.509 1.00 23.46 441 GLY A O 1
ATOM 3499 N N . TYR A 1 463 ? 92.771 -64.438 52.480 1.00 24.03 442 TYR A N 1
ATOM 3500 C CA . TYR A 1 463 ? 92.606 -65.820 52.902 1.00 25.20 442 TYR A CA 1
ATOM 3501 C C . TYR A 1 463 ? 93.863 -66.657 52.702 1.00 23.73 442 TYR A C 1
ATOM 3502 O O . TYR A 1 463 ? 93.845 -67.863 52.965 1.00 27.06 442 TYR A O 1
ATOM 3511 N N . GLU A 1 464 ? 94.971 -66.037 52.302 1.00 25.40 443 GLU A N 1
ATOM 3512 C CA . GLU A 1 464 ? 96.261 -66.692 52.449 1.00 24.53 443 GLU A CA 1
ATOM 3513 C C . GLU A 1 464 ? 96.825 -66.500 53.849 1.00 26.38 443 GLU A C 1
ATOM 3514 O O . GLU A 1 464 ? 97.690 -67.279 54.272 1.00 24.47 443 GLU A O 1
ATOM 3520 N N . ILE A 1 465 ? 96.334 -65.490 54.575 1.00 22.76 444 ILE A N 1
ATOM 3521 C CA . ILE A 1 465 ? 96.916 -65.162 55.880 1.00 24.11 444 ILE A CA 1
ATOM 3522 C C . ILE A 1 465 ? 96.857 -66.363 56.815 1.00 24.53 444 ILE A C 1
ATOM 3523 O O . ILE A 1 465 ? 97.841 -66.681 57.491 1.00 26.57 444 ILE A O 1
ATOM 3528 N N . GLU A 1 466 ? 95.715 -67.060 56.861 1.00 24.12 445 GLU A N 1
ATOM 3529 C CA . GLU A 1 466 ? 95.587 -68.175 57.799 1.00 27.38 445 GLU A CA 1
ATOM 3530 C C . GLU A 1 466 ? 96.606 -69.277 57.519 1.00 29.06 445 GLU A C 1
ATOM 3531 O O . GLU A 1 466 ? 96.996 -70.004 58.442 1.00 29.59 445 GLU A O 1
ATOM 3537 N N . PHE A 1 467 ? 97.072 -69.403 56.271 1.00 26.81 446 PHE A N 1
ATOM 3538 C CA . PHE A 1 467 ? 98.135 -70.361 55.988 1.00 27.50 446 PHE A CA 1
ATOM 3539 C C . PHE A 1 467 ? 99.497 -69.843 56.443 1.00 24.77 446 PHE A C 1
ATOM 3540 O O . PHE A 1 467 ? 100.317 -70.618 56.943 1.00 27.89 446 PHE A O 1
ATOM 3548 N N . VAL A 1 468 ? 99.762 -68.547 56.252 1.00 26.21 447 VAL A N 1
ATOM 3549 C CA . VAL A 1 468 ? 101.025 -67.942 56.678 1.00 23.58 447 VAL A CA 1
ATOM 3550 C C . VAL A 1 468 ? 101.200 -68.051 58.191 1.00 25.56 447 VAL A C 1
ATOM 3551 O O . VAL A 1 468 ? 102.318 -68.241 58.682 1.00 26.17 447 VAL A O 1
ATOM 3555 N N . PHE A 1 469 ? 100.113 -67.934 58.946 1.00 23.92 448 PHE A N 1
ATOM 3556 C CA . PHE A 1 469 ? 100.187 -67.962 60.403 1.00 26.87 448 PHE A CA 1
ATOM 3557 C C . PHE A 1 469 ? 99.964 -69.350 60.984 1.00 28.58 448 PHE A C 1
ATOM 3558 O O . PHE A 1 469 ? 99.989 -69.506 62.207 1.00 30.33 448 PHE A O 1
ATOM 3566 N N . GLY A 1 470 ? 99.794 -70.365 60.145 1.00 28.67 449 GLY A N 1
ATOM 3567 C CA . GLY A 1 470 ? 99.833 -71.729 60.626 1.00 30.96 449 GLY A CA 1
ATOM 3568 C C . GLY A 1 470 ? 98.544 -72.260 61.193 1.00 30.53 449 GLY A C 1
ATOM 3569 O O . GLY A 1 470 ? 98.561 -73.296 61.860 1.00 33.78 449 GLY A O 1
ATOM 3570 N N . LEU A 1 471 ? 97.421 -71.594 60.938 1.00 29.98 450 LEU A N 1
ATOM 3571 C CA . LEU A 1 471 ? 96.147 -72.091 61.438 1.00 31.81 450 LEU A CA 1
ATOM 3572 C C . LEU A 1 471 ? 95.775 -73.489 60.942 1.00 33.20 450 LEU A C 1
ATOM 3573 O O . LEU A 1 471 ? 95.078 -74.197 61.691 1.00 36.78 450 LEU A O 1
ATOM 3578 N N . PRO A 1 472 ? 96.179 -73.952 59.750 1.00 35.20 451 PRO A N 1
ATOM 3579 C CA . PRO A 1 472 ? 95.885 -75.352 59.393 1.00 34.96 451 PRO A CA 1
ATOM 3580 C C . PRO A 1 472 ? 96.538 -76.376 60.310 1.00 38.25 451 PRO A C 1
ATOM 3581 O O . PRO A 1 472 ? 96.112 -77.537 60.311 1.00 36.66 451 PRO A O 1
ATOM 3585 N N . LEU A 1 473 ? 97.539 -75.985 61.104 1.00 36.41 452 LEU A N 1
ATOM 3586 C CA . LEU A 1 473 ? 98.147 -76.904 62.062 1.00 39.11 452 LEU A CA 1
ATOM 3587 C C . LEU A 1 473 ? 97.244 -77.204 63.252 1.00 38.98 452 LEU A C 1
ATOM 3588 O O . LEU A 1 473 ? 97.569 -78.102 64.035 1.00 41.65 452 LEU A O 1
ATOM 3593 N N . VAL A 1 474 ? 96.133 -76.489 63.403 1.00 37.53 453 VAL A N 1
ATOM 3594 C CA . VAL A 1 474 ? 95.235 -76.647 64.543 1.00 40.03 453 VAL A CA 1
ATOM 3595 C C . VAL A 1 474 ? 94.157 -77.648 64.149 1.00 42.25 453 VAL A C 1
ATOM 3596 O O . VAL A 1 474 ? 93.307 -77.350 63.306 1.00 39.50 453 VAL A O 1
ATOM 3600 N N . LYS A 1 475 ? 94.186 -78.832 64.772 1.00 44.17 454 LYS A N 1
ATOM 3601 C CA . LYS A 1 475 ? 93.270 -79.910 64.397 1.00 44.81 454 LYS A CA 1
ATOM 3602 C C . LYS A 1 475 ? 91.813 -79.469 64.469 1.00 45.11 454 LYS A C 1
ATOM 3603 O O . LYS A 1 475 ? 91.021 -79.764 63.567 1.00 43.80 454 LYS A O 1
ATOM 3607 N N . GLU A 1 476 ? 91.439 -78.757 65.533 1.00 42.77 455 GLU A N 1
ATOM 36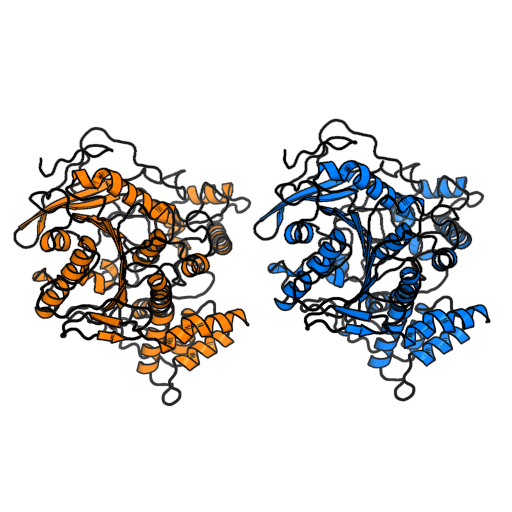08 C CA . GLU A 1 476 ? 90.041 -78.383 65.718 1.00 46.90 455 GLU A CA 1
ATOM 3609 C C . GLU A 1 476 ? 89.517 -77.439 64.643 1.00 43.64 455 GLU A C 1
ATOM 3610 O O . GLU A 1 476 ? 88.304 -77.220 64.583 1.00 43.75 455 GLU A O 1
ATOM 3616 N N . LEU A 1 477 ? 90.379 -76.876 63.800 1.00 40.68 456 LEU A N 1
ATOM 3617 C CA . LEU A 1 477 ? 89.910 -75.985 62.749 1.00 40.38 456 LEU A CA 1
ATOM 3618 C C . LEU A 1 477 ? 89.570 -76.712 61.454 1.00 41.33 456 LEU A C 1
ATOM 3619 O O . LEU A 1 477 ? 89.032 -76.084 60.538 1.00 39.05 456 LEU A O 1
ATOM 3624 N N . ASN A 1 478 ? 89.893 -78.005 61.351 1.00 40.19 457 ASN A N 1
ATOM 3625 C CA . ASN A 1 478 ? 89.365 -78.888 60.306 1.00 40.43 457 ASN A CA 1
ATOM 3626 C C . ASN A 1 478 ? 89.883 -78.537 58.916 1.00 39.32 457 ASN A C 1
ATOM 3627 O O . ASN A 1 478 ? 89.133 -78.566 57.938 1.00 40.00 457 ASN A O 1
ATOM 3632 N N . TYR A 1 479 ? 91.166 -78.210 58.824 1.00 37.14 458 TYR A N 1
ATOM 3633 C CA . TYR A 1 479 ? 91.820 -78.219 57.529 1.00 38.20 458 TYR A CA 1
ATOM 3634 C C . TYR A 1 479 ? 92.228 -79.648 57.184 1.00 41.76 458 TYR A C 1
ATO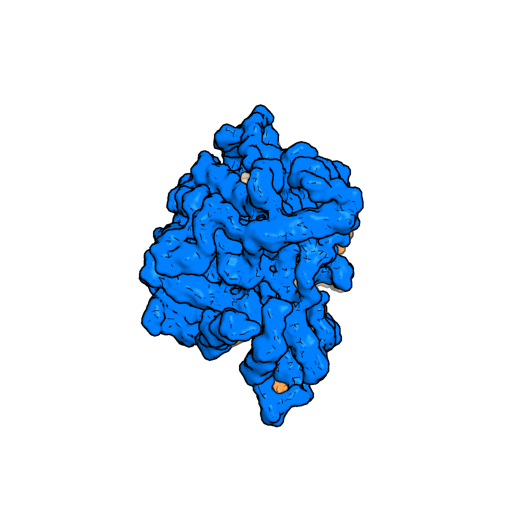M 3635 O O . TYR A 1 479 ? 92.363 -80.509 58.059 1.00 38.47 458 TYR A O 1
ATOM 3644 N N . THR A 1 480 ? 92.415 -79.899 55.893 1.00 39.08 459 THR A N 1
ATOM 3645 C CA . THR A 1 480 ? 92.909 -81.199 55.467 1.00 40.79 459 THR A CA 1
ATOM 3646 C C . THR A 1 480 ? 94.388 -81.349 55.806 1.00 41.59 459 THR A C 1
ATOM 3647 O O . THR A 1 480 ? 95.095 -80.378 56.088 1.00 41.58 459 THR A O 1
ATOM 3651 N N . ALA A 1 481 ? 94.864 -82.594 55.751 1.00 39.87 460 ALA A N 1
ATOM 3652 C CA . ALA A 1 481 ? 96.282 -82.839 55.976 1.00 41.65 460 ALA A CA 1
ATOM 3653 C C . ALA A 1 481 ? 97.134 -82.209 54.882 1.00 40.86 460 ALA A C 1
ATOM 3654 O O . ALA A 1 481 ? 98.268 -81.786 55.145 1.00 42.36 460 ALA A O 1
ATOM 3656 N N . GLU A 1 482 ? 96.611 -82.132 53.657 1.00 37.96 461 GLU A N 1
ATOM 3657 C CA . GLU A 1 482 ? 97.338 -81.443 52.597 1.00 40.73 461 GLU A CA 1
ATOM 3658 C C . GLU A 1 482 ? 97.418 -79.948 52.871 1.00 37.11 461 GLU A C 1
ATOM 3659 O O . GLU A 1 482 ? 98.407 -79.304 52.509 1.00 37.11 461 GLU A O 1
ATOM 3665 N N . GLU A 1 483 ? 96.392 -79.388 53.515 1.00 38.78 462 GLU A N 1
ATOM 3666 C CA . GLU A 1 483 ? 96.429 -77.974 53.861 1.00 40.15 462 GLU A CA 1
ATOM 3667 C C . GLU A 1 483 ? 97.386 -77.707 55.020 1.00 36.14 462 GLU A C 1
ATOM 3668 O O . GLU A 1 483 ? 98.055 -76.666 55.037 1.00 35.78 462 GLU A O 1
ATOM 3674 N N . GLU A 1 484 ? 97.489 -78.632 55.981 1.00 35.22 463 GLU A N 1
ATOM 3675 C CA . GLU A 1 484 ? 98.540 -78.504 56.988 1.00 36.36 463 GLU A CA 1
ATOM 3676 C C . GLU A 1 484 ? 99.919 -78.498 56.341 1.00 37.07 463 GLU A C 1
ATOM 3677 O O . GLU A 1 484 ? 100.771 -77.670 56.687 1.00 34.48 463 GLU A O 1
ATOM 3683 N N . ALA A 1 485 ? 100.152 -79.402 55.383 1.00 35.72 464 ALA A N 1
ATOM 3684 C CA . ALA A 1 485 ? 101.449 -79.447 54.716 1.00 36.94 464 ALA A CA 1
ATOM 3685 C C . ALA A 1 485 ? 101.724 -78.153 53.962 1.00 36.38 464 ALA A C 1
ATOM 3686 O O . ALA A 1 485 ? 102.842 -77.624 54.010 1.00 37.25 464 ALA A O 1
ATOM 3688 N N . LEU A 1 486 ? 100.715 -77.632 53.258 1.00 34.38 465 LEU A N 1
ATOM 3689 C CA . LEU A 1 486 ? 100.872 -76.363 52.555 1.00 33.37 465 LEU A CA 1
ATOM 3690 C C . LEU A 1 486 ? 101.216 -75.241 53.526 1.00 29.63 465 LEU A C 1
ATOM 3691 O O . LEU A 1 486 ? 102.133 -74.451 53.276 1.00 30.91 465 LEU A O 1
ATOM 3696 N N . SER A 1 487 ? 100.480 -75.152 54.636 1.00 32.61 466 SER A N 1
ATOM 3697 C CA . SER A 1 487 ? 100.788 -74.149 55.654 1.00 31.06 466 SER A CA 1
ATOM 3698 C C . SER A 1 487 ? 102.217 -74.305 56.167 1.00 33.57 466 SER A C 1
ATOM 3699 O O . SER A 1 487 ? 102.957 -73.321 56.290 1.00 30.81 466 SER A O 1
ATOM 3702 N N . ARG A 1 488 ? 102.636 -75.540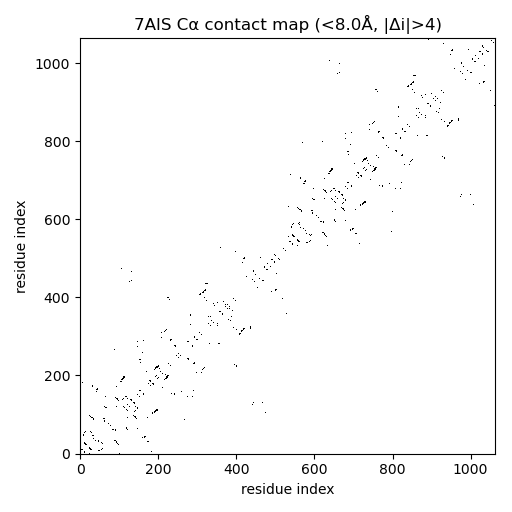 56.455 1.00 32.48 467 ARG A N 1
ATOM 3703 C CA . ARG A 1 488 ? 104.013 -75.741 56.894 1.00 35.38 467 ARG A CA 1
ATOM 3704 C C . ARG A 1 488 ? 105.002 -75.327 55.809 1.00 34.60 467 ARG A C 1
ATOM 3705 O O . ARG A 1 488 ? 106.032 -74.712 56.108 1.00 34.43 467 ARG A O 1
ATOM 3713 N N . ARG A 1 489 ? 104.677 -75.641 54.561 1.00 34.49 468 ARG A N 1
ATOM 3714 C CA A ARG A 1 489 ? 105.199 -75.206 53.261 0.63 34.34 468 ARG A CA 1
ATOM 3715 C CA B ARG A 1 489 ? 105.369 -75.094 53.416 0.37 34.37 468 ARG A CA 1
ATOM 3716 C C . ARG A 1 489 ? 105.450 -73.701 52.819 1.00 30.44 468 ARG A C 1
ATOM 3717 O O . ARG A 1 489 ? 106.245 -73.085 52.043 1.00 31.61 468 ARG A O 1
ATOM 3732 N N . ILE A 1 490 ? 104.504 -72.990 53.576 1.00 30.77 469 ILE A N 1
ATOM 3733 C CA . ILE A 1 490 ? 104.486 -71.537 53.450 1.00 30.53 469 ILE A CA 1
ATOM 3734 C C . ILE A 1 490 ? 105.222 -70.897 54.626 1.00 25.23 469 ILE A C 1
ATOM 3735 O O . ILE A 1 490 ? 106.076 -70.022 54.437 1.00 27.90 469 ILE A O 1
ATOM 3740 N N . MET A 1 491 ? 104.922 -71.342 55.849 1.00 28.99 470 MET A N 1
ATOM 3741 C CA . MET A 1 491 ? 105.639 -70.817 57.009 1.00 31.95 470 MET A CA 1
ATOM 3742 C C . MET A 1 491 ? 107.141 -71.007 56.859 1.00 30.70 470 MET A C 1
ATOM 3743 O O . MET A 1 491 ? 107.924 -70.101 57.171 1.00 30.28 470 MET A O 1
ATOM 3748 N N . HIS A 1 492 ? 107.566 -72.169 56.357 1.00 31.20 471 HIS A N 1
ATOM 3749 C CA . HIS A 1 492 ? 108.999 -72.404 56.197 1.00 33.57 471 HIS A CA 1
ATOM 3750 C C . HIS A 1 492 ? 109.596 -71.543 55.087 1.00 29.78 471 HIS A C 1
ATOM 3751 O O . HIS A 1 492 ? 110.728 -71.072 55.214 1.00 32.01 471 HIS A O 1
ATOM 3758 N N . TYR A 1 493 ? 108.866 -71.336 53.983 1.00 30.56 472 TYR A N 1
ATOM 3759 C CA . TYR A 1 493 ? 109.317 -70.375 52.977 1.00 29.86 472 TYR A CA 1
ATOM 3760 C C . TYR A 1 493 ? 109.493 -68.986 53.584 1.00 27.75 472 TYR A C 1
ATOM 3761 O O . TYR A 1 493 ? 110.512 -68.319 53.364 1.00 26.94 472 TYR A O 1
ATOM 3770 N N . TRP A 1 494 ? 108.463 -68.505 54.287 1.00 26.78 473 TRP A N 1
ATOM 3771 C CA . TRP A 1 494 ? 108.484 -67.148 54.831 1.00 27.57 473 TRP A CA 1
ATOM 3772 C C . TRP A 1 494 ? 109.624 -66.974 55.827 1.00 26.66 473 TRP A C 1
ATOM 3773 O O . TRP A 1 494 ? 110.370 -65.988 55.775 1.00 24.56 473 TRP A O 1
ATOM 3784 N N . ALA A 1 495 ? 109.761 -67.923 56.753 1.00 25.55 474 ALA A N 1
ATOM 3785 C CA . ALA A 1 495 ? 110.758 -67.796 57.812 1.00 27.27 474 ALA A CA 1
ATOM 3786 C C . ALA A 1 495 ? 112.160 -68.076 57.304 1.00 30.43 474 ALA A C 1
ATOM 3787 O O . ALA A 1 495 ? 113.124 -67.485 57.803 1.00 30.11 474 ALA A O 1
ATOM 3789 N N . THR A 1 496 ? 112.306 -68.965 56.320 1.00 27.34 475 THR A N 1
ATOM 3790 C CA . THR A 1 496 ? 113.627 -69.153 55.730 1.00 27.11 475 THR A CA 1
ATOM 3791 C C . THR A 1 496 ? 114.038 -67.925 54.931 1.00 30.63 475 THR A C 1
ATOM 3792 O O . THR A 1 496 ? 115.207 -67.515 54.971 1.00 30.36 475 THR A O 1
ATOM 3796 N N . PHE A 1 497 ? 113.090 -67.310 54.207 1.00 25.73 476 PHE A N 1
ATOM 3797 C CA . PHE A 1 497 ? 113.396 -66.049 53.543 1.00 26.31 476 PHE A CA 1
ATOM 3798 C C . PHE A 1 497 ? 113.804 -64.986 54.563 1.00 24.88 476 PHE A C 1
ATOM 3799 O O . PHE A 1 497 ? 114.806 -64.280 54.381 1.00 28.18 476 PHE A O 1
ATOM 3807 N N . ALA A 1 498 ? 113.040 -64.863 55.646 1.00 24.68 477 ALA A N 1
ATOM 3808 C CA . ALA A 1 498 ? 113.372 -63.869 56.663 1.00 25.27 477 ALA A CA 1
ATOM 3809 C C . ALA A 1 498 ? 114.782 -64.091 57.204 1.00 25.90 477 ALA A C 1
ATOM 3810 O O . ALA A 1 498 ? 115.548 -63.136 57.369 1.00 27.97 477 ALA A O 1
ATOM 3812 N N . LYS A 1 499 ? 115.158 -65.351 57.427 1.00 26.96 478 LYS A N 1
ATOM 3813 C CA . LYS A 1 499 ? 116.479 -65.668 57.979 1.00 31.66 478 LYS A CA 1
ATOM 3814 C C . LYS A 1 499 ? 117.619 -65.386 56.992 1.00 34.19 478 LYS A C 1
ATOM 3815 O O . LYS A 1 499 ? 118.691 -64.911 57.395 1.00 31.00 478 LYS A O 1
ATOM 3821 N N . THR A 1 500 ? 117.421 -65.683 55.698 1.00 28.00 479 THR A N 1
ATOM 3822 C CA . THR A 1 500 ? 118.522 -65.767 54.741 1.00 30.90 479 THR A CA 1
ATOM 3823 C C . THR A 1 500 ? 118.367 -64.908 53.489 1.00 33.30 479 THR A C 1
ATOM 3824 O O . THR A 1 500 ? 119.348 -64.753 52.751 1.00 30.32 479 THR A O 1
ATOM 3828 N N . GLY A 1 501 ? 117.180 -64.368 53.211 1.00 28.78 480 GLY A N 1
ATOM 3829 C CA . GLY A 1 501 ? 116.924 -63.697 51.949 1.00 30.05 480 GLY A CA 1
ATOM 3830 C C . GLY A 1 501 ? 116.583 -64.630 50.808 1.00 29.12 480 GLY A C 1
ATOM 3831 O O . GLY A 1 501 ? 116.549 -64.195 49.646 1.00 27.05 480 GLY A O 1
ATOM 3832 N N . ASN A 1 502 ? 116.318 -65.890 51.107 1.00 29.26 481 ASN A N 1
ATOM 3833 C CA . ASN A 1 502 ? 116.057 -66.914 50.107 1.00 31.72 481 ASN A CA 1
ATOM 3834 C C . ASN A 1 502 ? 115.093 -67.908 50.737 1.00 29.48 481 ASN A C 1
ATOM 3835 O O . ASN A 1 502 ? 115.418 -68.515 51.764 1.00 27.50 481 ASN A O 1
ATOM 3840 N N . PRO A 1 503 ? 113.896 -68.091 50.167 1.00 26.91 482 PRO A N 1
ATOM 3841 C CA . PRO A 1 503 ? 112.915 -69.005 50.773 1.00 28.27 482 PRO A CA 1
ATOM 3842 C C . PRO A 1 503 ? 113.316 -70.466 50.732 1.00 29.49 482 PRO A C 1
ATOM 3843 O O . PRO A 1 503 ? 112.700 -71.267 51.448 1.00 30.17 482 PRO A O 1
ATOM 3847 N N . ASN A 1 504 ? 114.314 -70.835 49.922 1.00 31.67 483 ASN A N 1
ATOM 3848 C CA . ASN A 1 504 ? 114.728 -72.222 49.769 1.00 34.71 483 ASN A CA 1
ATOM 3849 C C . ASN A 1 504 ? 115.822 -72.578 50.762 1.00 38.65 483 ASN A C 1
ATOM 3850 O O . ASN A 1 504 ? 116.763 -71.808 50.968 1.00 34.51 483 ASN A O 1
ATOM 3855 N N . GLU A 1 505 ? 115.705 -73.758 51.346 1.00 42.50 484 GLU A N 1
ATOM 3856 C CA . GLU A 1 505 ? 116.791 -74.298 52.148 1.00 53.28 484 GLU A CA 1
ATOM 3857 C C . GLU A 1 505 ? 117.843 -74.907 51.229 1.00 63.01 484 GLU A C 1
ATOM 3858 O O . GLU A 1 505 ? 117.498 -75.684 50.332 1.00 60.96 484 GLU A O 1
ATOM 3864 N N . PRO A 1 506 ? 119.116 -74.565 51.396 1.00 70.25 485 PRO A N 1
ATOM 3865 C CA . PRO A 1 506 ? 120.152 -75.174 50.559 1.00 76.50 485 PRO A CA 1
ATOM 3866 C C . PRO A 1 506 ? 120.364 -76.632 50.932 1.00 81.21 485 PRO A C 1
ATOM 3867 O O . PRO A 1 506 ? 120.044 -77.076 52.039 1.00 77.73 485 PRO A O 1
ATOM 3871 N N . HIS A 1 507 ? 120.887 -77.386 49.962 1.00 84.05 486 HIS A N 1
ATOM 3872 C CA . HIS A 1 507 ? 121.194 -78.807 50.110 1.00 88.06 486 HIS A CA 1
ATOM 3873 C C . HIS A 1 507 ? 119.964 -79.655 50.418 1.00 85.90 486 HIS A C 1
ATOM 3874 O O . HIS A 1 507 ? 120.060 -80.885 50.492 1.00 87.56 486 HIS A O 1
ATOM 3881 N N . SER A 1 508 ? 118.811 -79.021 50.602 1.00 82.51 487 SER A N 1
ATOM 3882 C CA . SER A 1 508 ? 117.570 -79.756 50.470 1.00 79.77 487 SER A CA 1
ATOM 3883 C C . SER A 1 508 ? 117.285 -79.965 48.990 1.00 77.58 487 SER A C 1
ATOM 3884 O O . SER A 1 508 ? 117.780 -79.232 48.129 1.00 78.39 487 SER A O 1
ATOM 3887 N N . GLN A 1 509 ? 116.499 -80.991 48.688 1.00 76.68 488 GLN A N 1
ATOM 3888 C CA . GLN A 1 509 ? 116.036 -81.169 47.318 1.00 78.50 488 GLN A CA 1
ATOM 3889 C C . GLN A 1 509 ? 114.527 -81.333 47.273 1.00 78.17 488 GLN A C 1
ATOM 3890 O O . GLN A 1 509 ? 113.993 -82.197 46.573 1.00 76.49 488 GLN A O 1
ATOM 3896 N N . GLU A 1 510 ? 113.816 -80.511 48.037 1.00 76.30 489 GLU A N 1
ATOM 3897 C CA . GLU A 1 510 ? 112.505 -80.103 47.574 1.00 73.29 489 GLU A CA 1
ATOM 3898 C C . GLU A 1 510 ? 112.692 -79.165 46.384 1.00 66.91 489 GLU A C 1
ATOM 3899 O O . GLU A 1 510 ? 113.758 -78.569 46.196 1.00 62.54 489 GLU A O 1
ATOM 3905 N N . SER A 1 511 ? 111.661 -79.068 45.550 1.00 66.77 490 SER A N 1
ATOM 3906 C CA . SER A 1 511 ? 111.746 -78.213 44.373 1.00 61.76 490 SER A CA 1
ATOM 3907 C C . SER A 1 511 ? 112.036 -76.771 44.781 1.00 54.62 490 SER A C 1
ATOM 3908 O O . SER A 1 511 ? 111.567 -76.294 45.819 1.00 57.55 490 SER A O 1
ATOM 3911 N N . LYS A 1 512 ? 112.838 -76.087 43.971 1.00 50.15 491 LYS A N 1
ATOM 3912 C CA . LYS A 1 512 ? 113.340 -74.764 44.315 1.00 44.98 491 LYS A CA 1
ATOM 3913 C C . LYS A 1 512 ? 112.441 -73.679 43.735 1.00 46.99 491 LYS A C 1
ATOM 3914 O O . LYS A 1 512 ? 112.055 -73.736 42.561 1.00 41.48 491 LYS A O 1
ATOM 3920 N N . TRP A 1 513 ? 112.114 -72.696 44.570 1.00 36.80 492 TRP A N 1
ATOM 3921 C CA . TRP A 1 513 ? 111.423 -71.467 44.209 1.00 34.06 492 TRP A CA 1
ATOM 3922 C C . TRP A 1 513 ? 112.423 -70.541 43.527 1.00 34.48 492 TRP A C 1
ATOM 3923 O O . TRP A 1 513 ? 113.303 -69.985 44.198 1.00 33.59 492 TRP A O 1
ATOM 3934 N N . PRO A 1 514 ? 112.335 -70.356 42.208 1.00 32.13 493 PRO A N 1
ATOM 3935 C CA . PRO A 1 514 ? 113.356 -69.573 41.505 1.00 31.38 493 PRO A CA 1
ATOM 3936 C C . PRO A 1 514 ? 113.224 -68.084 41.772 1.00 31.28 493 PRO A C 1
ATOM 3937 O O . PRO A 1 514 ? 112.126 -67.562 41.976 1.00 30.31 493 PRO A O 1
ATOM 3941 N N . LEU A 1 515 ? 114.371 -67.400 41.754 1.00 28.36 494 LEU A N 1
ATOM 3942 C CA . LEU A 1 515 ? 114.382 -65.943 41.704 1.00 29.96 494 LEU A CA 1
ATOM 3943 C C . LEU A 1 515 ? 113.562 -65.435 40.528 1.00 32.24 494 LEU A C 1
ATOM 3944 O O . LEU A 1 515 ? 113.671 -65.944 39.409 1.00 29.69 494 LEU A O 1
ATOM 3949 N N . PHE A 1 516 ? 112.765 -64.400 40.784 1.00 27.73 495 PHE A N 1
ATOM 3950 C CA . PHE A 1 516 ? 112.157 -63.606 39.720 1.00 27.30 495 PHE A CA 1
ATOM 3951 C C . PHE A 1 516 ? 113.226 -62.692 39.139 1.00 32.65 495 PHE A C 1
ATOM 3952 O O . PHE A 1 516 ? 113.849 -61.925 39.876 1.00 30.63 495 PHE A O 1
ATOM 3960 N N . THR A 1 517 ? 113.434 -62.763 37.825 1.00 28.24 496 THR A N 1
ATOM 3961 C CA . THR A 1 517 ? 114.388 -61.910 37.133 1.00 31.70 496 THR A CA 1
ATOM 3962 C C . THR A 1 517 ? 113.677 -61.069 36.085 1.00 31.10 496 THR A C 1
ATOM 3963 O O . THR A 1 517 ? 112.588 -61.414 35.616 1.00 31.36 496 THR A O 1
ATOM 3967 N N . THR A 1 518 ? 114.320 -59.956 35.711 1.00 32.34 497 THR A N 1
ATOM 3968 C CA . THR A 1 518 ? 113.753 -59.072 34.698 1.00 37.20 497 THR A CA 1
ATOM 3969 C C . THR A 1 518 ? 113.475 -59.821 33.401 1.00 35.61 497 THR A C 1
ATOM 3970 O O . THR A 1 518 ? 112.437 -59.611 32.761 1.00 35.94 497 THR A O 1
ATOM 3974 N N . LYS A 1 519 ? 114.374 -60.724 33.011 1.00 38.25 498 LYS A N 1
ATOM 3975 C CA . LYS A 1 519 ? 114.214 -61.364 31.710 1.00 37.57 498 LYS A CA 1
ATOM 3976 C C . LYS A 1 519 ? 113.216 -62.515 31.764 1.00 38.75 498 LYS A C 1
ATOM 3977 O O . LYS A 1 519 ? 112.318 -62.598 30.918 1.00 40.07 498 LYS A O 1
ATOM 3983 N N . GLU A 1 520 ? 113.344 -63.415 32.746 1.00 33.15 499 GLU A N 1
ATOM 3984 C CA . GLU A 1 520 ? 112.507 -64.611 32.736 1.00 35.94 499 GLU A CA 1
ATOM 3985 C C . GLU A 1 520 ? 111.239 -64.518 33.579 1.00 35.10 499 GLU A C 1
ATOM 3986 O O . GLU A 1 520 ? 110.306 -65.285 33.323 1.00 32.52 499 GLU A O 1
ATOM 3992 N N . GLN A 1 521 ? 111.192 -63.639 34.584 1.00 31.68 500 GLN A N 1
ATOM 3993 C CA . GLN A 1 521 ? 109.936 -63.274 35.263 1.00 29.90 500 GLN A CA 1
ATOM 3994 C C . GLN A 1 521 ? 109.198 -64.489 35.830 1.00 29.36 500 GLN A C 1
ATOM 3995 O O . GLN A 1 521 ? 107.968 -64.598 35.737 1.00 26.94 500 GLN A O 1
ATOM 4001 N N . LYS A 1 522 ? 109.948 -65.400 36.436 1.00 26.04 501 LYS A N 1
ATOM 4002 C CA . LYS A 1 522 ? 109.389 -66.624 36.986 1.00 26.33 501 LYS A CA 1
ATOM 4003 C C . LYS A 1 522 ? 108.690 -66.380 38.319 1.00 28.84 501 LYS A C 1
ATOM 4004 O O . LYS A 1 522 ? 109.095 -65.524 39.111 1.00 28.80 501 LYS A O 1
ATOM 4010 N N . PHE A 1 523 ? 107.635 -67.157 38.557 1.00 26.65 502 PHE A N 1
ATOM 4011 C CA . PHE A 1 523 ? 106.927 -67.178 39.830 1.00 27.69 502 PHE A CA 1
ATOM 4012 C C . PHE A 1 523 ? 106.443 -68.599 40.060 1.00 30.63 502 PHE A C 1
ATOM 4013 O O . PHE A 1 523 ? 106.490 -69.437 39.157 1.00 29.75 502 PHE A O 1
ATOM 4021 N N . ILE A 1 524 ? 105.984 -68.877 41.283 1.00 27.51 503 ILE A N 1
ATOM 4022 C CA . ILE A 1 524 ? 105.437 -70.191 41.598 1.00 29.26 503 ILE A CA 1
ATOM 4023 C C . ILE A 1 524 ? 103.982 -70.048 42.016 1.00 32.59 503 ILE A C 1
ATOM 4024 O O . ILE A 1 524 ? 103.567 -69.011 42.547 1.00 31.02 503 ILE A O 1
ATOM 4029 N N . ASP A 1 525 ? 103.200 -71.097 41.742 1.00 32.18 504 ASP A N 1
ATOM 4030 C CA . ASP A 1 525 ? 101.910 -71.282 42.384 1.00 32.06 504 ASP A CA 1
ATOM 4031 C C . ASP A 1 525 ? 102.131 -71.790 43.796 1.00 34.07 504 ASP A C 1
ATOM 4032 O O . ASP A 1 525 ? 103.036 -72.593 44.042 1.00 37.32 504 ASP A O 1
ATOM 4037 N N . LEU A 1 526 ? 101.303 -71.328 44.726 1.00 30.08 505 LEU A N 1
ATOM 4038 C CA . LEU A 1 526 ? 101.275 -71.871 46.080 1.00 31.02 505 LEU A CA 1
ATOM 4039 C C . LEU A 1 526 ? 99.931 -72.552 46.265 1.00 31.95 505 LEU A C 1
ATOM 4040 O O . LEU A 1 526 ? 98.895 -71.882 46.318 1.00 31.45 505 LEU A O 1
ATOM 4045 N N . ASN A 1 527 ? 99.946 -73.875 46.363 1.00 32.65 506 ASN A N 1
ATOM 4046 C CA . ASN A 1 527 ? 98.724 -74.644 46.542 1.00 33.90 506 ASN A CA 1
ATOM 4047 C C . ASN A 1 527 ? 99.131 -76.030 47.030 1.00 35.60 506 ASN A C 1
ATOM 4048 O O . ASN A 1 527 ? 100.309 -76.284 47.299 1.00 34.77 506 ASN A O 1
ATOM 4053 N N . THR A 1 528 ? 98.152 -76.930 47.151 1.00 39.26 507 THR A N 1
ATOM 4054 C CA . THR A 1 528 ? 98.411 -78.268 47.675 1.00 40.86 507 THR A CA 1
ATOM 4055 C C . THR A 1 528 ? 99.077 -79.193 46.666 1.00 44.67 507 THR A C 1
ATOM 4056 O O . THR A 1 528 ? 99.525 -80.277 47.051 1.00 45.87 507 THR A O 1
ATOM 4060 N N . GLU A 1 529 ? 99.138 -78.808 45.396 1.00 43.80 508 GLU A N 1
ATOM 4061 C CA . GLU A 1 529 ? 99.787 -79.616 44.381 1.00 48.71 508 GLU A CA 1
ATOM 4062 C C . GLU A 1 529 ? 101.288 -79.345 44.371 1.00 50.22 508 GLU A C 1
ATOM 4063 O O . GLU A 1 529 ? 101.745 -78.315 44.877 1.00 48.71 508 GLU A O 1
ATOM 4069 N N . PRO A 1 530 ? 102.082 -80.260 43.810 1.00 53.10 509 PRO A N 1
ATOM 4070 C CA . PRO A 1 530 ? 103.527 -80.014 43.712 1.00 51.11 509 PRO A CA 1
ATOM 4071 C C . PRO A 1 530 ? 103.818 -78.715 42.974 1.00 51.02 509 PRO A C 1
ATOM 4072 O O . PRO A 1 530 ? 103.098 -78.326 42.052 1.00 48.93 509 PRO A O 1
ATOM 4076 N N . MET A 1 531 ? 104.888 -78.045 43.397 1.00 51.23 510 MET A N 1
ATOM 4077 C CA . MET A 1 531 ? 105.178 -76.695 42.930 1.00 53.38 510 MET A CA 1
ATOM 4078 C C . MET A 1 531 ? 105.387 -76.662 41.422 1.00 53.70 510 MET A C 1
ATOM 4079 O O . MET A 1 531 ? 106.123 -77.479 40.862 1.00 55.14 510 MET A O 1
ATOM 4084 N N . LYS A 1 532 ? 104.730 -75.710 40.764 1.00 47.36 511 LYS A N 1
ATOM 4085 C CA . LYS A 1 532 ? 104.935 -75.446 39.349 1.00 46.10 511 LYS A CA 1
ATOM 4086 C C . LYS A 1 532 ? 105.484 -74.039 39.170 1.00 41.12 511 LYS A C 1
ATOM 4087 O O . LYS A 1 532 ? 105.035 -73.097 39.836 1.00 41.08 511 LYS A O 1
ATOM 4091 N N . VAL A 1 533 ? 106.461 -73.912 38.278 1.00 32.60 512 VAL A N 1
ATOM 4092 C CA . VAL A 1 533 ? 107.062 -72.631 37.932 1.00 32.60 512 VAL A CA 1
ATOM 4093 C C . VAL A 1 533 ? 106.382 -72.107 36.678 1.00 36.71 512 VAL A C 1
ATOM 4094 O O . VAL A 1 533 ? 106.222 -72.844 35.698 1.00 35.67 512 VAL A O 1
ATOM 4098 N N . HIS A 1 534 ? 105.981 -70.837 36.705 1.00 31.14 513 HIS A N 1
ATOM 4099 C CA . HIS A 1 534 ? 105.406 -70.166 35.544 1.00 30.96 513 HIS A CA 1
ATOM 4100 C C . HIS A 1 534 ? 106.170 -68.872 35.300 1.00 31.41 513 HIS A C 1
ATOM 4101 O O . HIS A 1 534 ? 107.035 -68.480 36.091 1.00 27.21 513 HIS A O 1
ATOM 4108 N N . GLN A 1 535 ? 105.828 -68.194 34.206 1.00 29.18 514 GLN A N 1
ATOM 4109 C CA . GLN A 1 535 ? 106.448 -66.928 33.853 1.00 27.97 514 GLN A CA 1
ATOM 4110 C C . GLN A 1 535 ? 105.378 -65.910 33.484 1.00 27.98 514 GLN A C 1
ATOM 4111 O O . GLN A 1 535 ? 104.316 -66.267 32.968 1.00 29.57 514 GLN A O 1
ATOM 4117 N N . ARG A 1 536 ? 105.674 -64.635 33.760 1.00 27.94 515 ARG A N 1
ATOM 4118 C CA . ARG A 1 536 ? 104.886 -63.486 33.295 1.00 24.95 515 ARG A CA 1
ATOM 4119 C C . ARG A 1 536 ? 103.456 -63.529 33.848 1.00 25.20 515 ARG A C 1
ATOM 4120 O O . ARG A 1 536 ? 102.475 -63.693 33.126 1.00 26.41 515 ARG A O 1
ATOM 4128 N N . LEU A 1 537 ? 103.371 -63.340 35.165 1.00 22.51 516 LEU A N 1
ATOM 4129 C CA . LEU A 1 537 ? 102.096 -63.393 35.870 1.00 22.41 516 LEU A CA 1
ATOM 4130 C C . LEU A 1 537 ? 101.109 -62.368 35.319 1.00 23.89 516 LEU A C 1
ATOM 4131 O O . LEU A 1 537 ? 101.391 -61.164 35.312 1.00 24.31 516 LEU A O 1
ATOM 4136 N N . ARG A 1 538 ? 99.962 -62.874 34.867 1.00 23.00 517 ARG A N 1
ATOM 4137 C CA . ARG A 1 538 ? 98.918 -62.042 34.295 1.00 24.59 517 ARG A CA 1
ATOM 4138 C C . ARG A 1 538 ? 99.613 -60.937 33.533 1.00 26.13 517 ARG A C 1
ATOM 4139 O O . ARG A 1 538 ? 99.495 -59.762 33.881 1.00 24.19 517 ARG A O 1
ATOM 4147 N N . VAL A 1 539 ? 100.352 -61.312 32.494 1.00 25.22 518 VAL A N 1
ATOM 4148 C CA . VAL A 1 539 ? 101.080 -60.296 31.737 1.00 23.60 518 VAL A CA 1
ATOM 4149 C C . VAL A 1 539 ? 100.159 -59.565 30.768 1.00 21.76 518 VAL A C 1
ATOM 4150 O O . VAL A 1 539 ? 100.290 -58.349 30.582 1.00 25.17 518 VAL A O 1
ATOM 4154 N N . GLN A 1 540 ? 99.211 -60.282 30.143 1.00 21.30 519 GLN A N 1
ATOM 4155 C CA . GLN A 1 540 ? 98.353 -59.655 29.135 1.00 27.21 519 GLN A CA 1
ATOM 4156 C C . GLN A 1 540 ? 97.491 -58.566 29.758 1.00 25.44 519 GLN A C 1
ATOM 4157 O O . GLN A 1 540 ? 97.427 -57.440 29.249 1.00 25.01 519 GLN A O 1
ATOM 4163 N N . MET A 1 541 ? 96.812 -58.883 30.865 1.00 21.79 520 MET A N 1
ATOM 4164 C CA . MET A 1 541 ? 95.965 -57.863 31.473 1.00 21.05 520 MET A CA 1
ATOM 4165 C C . MET A 1 541 ? 96.796 -56.743 32.081 1.00 20.62 520 MET A C 1
ATOM 4166 O O . MET A 1 541 ? 96.363 -55.584 32.093 1.00 24.25 520 MET A O 1
ATOM 4171 N N . CYS A 1 542 ? 97.995 -57.051 32.582 1.00 24.33 521 CYS A N 1
ATOM 4172 C CA . CYS A 1 542 ? 98.754 -55.984 33.214 1.00 26.56 521 CYS A CA 1
ATOM 4173 C C . CYS A 1 542 ? 99.426 -55.061 32.197 1.00 25.76 521 CYS A C 1
ATOM 4174 O O . CYS A 1 542 ? 99.667 -53.894 32.521 1.00 24.99 521 CYS A O 1
ATOM 4177 N N . VAL A 1 543 ? 99.656 -55.498 30.950 1.00 23.02 522 VAL A N 1
ATOM 4178 C CA . VAL A 1 543 ? 99.980 -54.502 29.932 1.00 24.76 522 VAL A CA 1
ATOM 4179 C C . VAL A 1 543 ? 98.833 -53.512 29.795 1.00 23.54 522 VAL A C 1
ATOM 4180 O O . VAL A 1 543 ? 99.050 -52.302 29.683 1.00 25.43 522 VAL A O 1
ATOM 4184 N N . PHE A 1 544 ? 97.591 -54.010 29.811 1.00 21.75 523 PHE A N 1
ATOM 4185 C CA . PHE A 1 544 ? 96.439 -53.119 29.734 1.00 22.74 523 PHE A CA 1
ATOM 4186 C C . PHE A 1 544 ? 96.401 -52.151 30.916 1.00 25.65 523 PHE A C 1
ATOM 4187 O O . PHE A 1 544 ? 96.271 -50.933 30.736 1.00 25.27 523 PHE A O 1
ATOM 4195 N N . TRP A 1 545 ? 96.490 -52.678 32.137 1.00 22.26 524 TRP A N 1
ATOM 4196 C CA . TRP A 1 545 ? 96.336 -51.819 33.311 1.00 23.62 524 TRP A CA 1
ATOM 4197 C C . TRP A 1 545 ? 97.550 -50.934 33.560 1.00 27.51 524 TRP A C 1
ATOM 4198 O O . TRP A 1 545 ? 97.397 -49.808 34.050 1.00 25.92 524 TRP A O 1
ATOM 4209 N N . ASN A 1 546 ? 98.754 -51.413 33.258 1.00 24.79 525 ASN A N 1
ATOM 4210 C CA . ASN A 1 546 ? 99.952 -50.662 33.618 1.00 26.21 525 ASN A CA 1
ATOM 4211 C C . ASN A 1 546 ? 100.466 -49.770 32.502 1.00 31.22 525 ASN A C 1
ATOM 4212 O O . ASN A 1 546 ? 101.158 -48.787 32.789 1.00 29.97 525 ASN A O 1
ATOM 4217 N N . GLN A 1 547 ? 100.147 -50.073 31.247 1.00 29.29 526 GLN A N 1
ATOM 4218 C CA . GLN A 1 547 ? 100.668 -49.285 30.138 1.00 29.43 526 GLN A CA 1
ATOM 4219 C C . GLN A 1 547 ? 99.574 -48.640 29.306 1.00 27.47 526 GLN A C 1
ATOM 4220 O O . GLN A 1 547 ? 99.577 -47.414 29.139 1.00 30.55 526 GLN A O 1
ATOM 4226 N N . PHE A 1 548 ? 98.611 -49.415 28.798 1.00 27.19 527 PHE A N 1
ATOM 4227 C CA . PHE A 1 548 ? 97.691 -48.844 27.820 1.00 27.56 527 PHE A CA 1
ATOM 4228 C C . PHE A 1 548 ? 96.638 -47.949 28.463 1.00 27.35 527 PHE A C 1
ATOM 4229 O O . PHE A 1 548 ? 96.407 -46.827 28.002 1.00 28.73 527 PHE A O 1
ATOM 4237 N N . LEU A 1 549 ? 95.949 -48.432 29.490 1.00 26.46 528 LEU A N 1
ATOM 4238 C CA . LEU A 1 549 ? 94.900 -47.598 30.076 1.00 27.99 528 LEU A CA 1
ATOM 4239 C C . LEU A 1 549 ? 95.452 -46.304 30.656 1.00 28.81 528 LEU A C 1
ATOM 4240 O O . LEU A 1 549 ? 94.865 -45.241 30.391 1.00 30.80 528 LEU A O 1
ATOM 4245 N N . PRO A 1 550 ? 96.557 -46.300 31.412 1.00 28.09 529 PRO A N 1
ATOM 4246 C CA . PRO A 1 550 ? 97.088 -45.007 31.890 1.00 30.97 529 PRO A CA 1
ATOM 4247 C C . PRO A 1 550 ? 97.402 -44.050 30.758 1.00 34.02 529 PRO A C 1
ATOM 4248 O O . PRO A 1 550 ? 97.111 -42.851 30.860 1.00 35.26 529 PRO A O 1
ATOM 4252 N N . LYS A 1 551 ? 97.961 -44.563 29.661 1.00 31.98 530 LYS A N 1
ATOM 4253 C CA . LYS A 1 551 ? 98.199 -43.726 28.492 1.00 34.89 530 LYS A CA 1
ATOM 4254 C C . LYS A 1 551 ? 96.893 -43.198 27.908 1.00 32.28 530 LYS A C 1
ATOM 4255 O O . LYS A 1 551 ? 96.809 -42.028 27.518 1.00 34.30 530 LYS A O 1
ATOM 4261 N N . LEU A 1 552 ? 95.863 -44.047 27.834 1.00 31.29 531 LEU A N 1
ATOM 4262 C CA . LEU A 1 552 ? 94.569 -43.600 27.322 1.00 29.81 531 LEU A CA 1
ATOM 4263 C C . LEU A 1 552 ? 93.977 -42.512 28.208 1.00 36.07 531 LEU A C 1
ATOM 4264 O O . LEU A 1 552 ? 93.479 -41.494 27.714 1.00 36.91 531 LEU A O 1
ATOM 4269 N N . LEU A 1 553 ? 93.997 -42.726 29.524 1.00 31.49 532 LEU A N 1
ATOM 4270 C CA . LEU A 1 553 ? 93.435 -41.731 30.432 1.00 37.59 532 LEU A CA 1
ATOM 4271 C C . LEU A 1 553 ? 94.229 -40.432 30.389 1.00 40.41 532 LEU A C 1
ATOM 4272 O O . LEU A 1 553 ? 93.644 -39.342 30.407 1.00 43.60 532 LEU A O 1
ATOM 4277 N N . ASN A 1 554 ? 95.559 -40.527 30.304 1.00 40.99 533 ASN A N 1
ATOM 4278 C CA . ASN A 1 554 ? 96.379 -39.323 30.238 1.00 45.04 533 ASN A CA 1
ATOM 4279 C C . ASN A 1 554 ? 96.104 -38.543 28.960 1.00 45.40 533 ASN A C 1
ATOM 4280 O O . ASN A 1 554 ? 96.017 -37.311 28.983 1.00 49.99 533 ASN A O 1
ATOM 4285 N N . ALA A 1 555 ? 95.942 -39.247 27.834 1.00 45.90 534 ALA A N 1
ATOM 4286 C CA . ALA A 1 555 ? 95.726 -38.600 26.546 1.00 47.19 534 ALA A CA 1
ATOM 4287 C C . ALA A 1 555 ? 94.295 -38.116 26.351 1.00 50.18 534 ALA A C 1
ATOM 4288 O O . ALA A 1 555 ? 94.063 -37.247 25.504 1.00 54.70 534 ALA A O 1
ATOM 4290 N N . THR A 1 556 ? 93.335 -38.661 27.090 1.00 47.08 535 THR A N 1
ATOM 4291 C CA . THR A 1 556 ? 91.958 -38.199 26.982 1.00 51.31 535 THR A CA 1
ATOM 4292 C C . THR A 1 556 ? 91.469 -37.646 28.319 1.00 53.16 535 THR A C 1
ATOM 4293 O O . THR A 1 556 ? 90.264 -37.542 28.562 1.00 59.16 535 THR A O 1
ATOM 4297 N N . SER B 1 25 ? 111.449 -119.323 112.142 1.00 54.13 4 SER B N 1
ATOM 4298 C CA . SER B 1 25 ? 112.795 -119.574 111.634 1.00 54.79 4 SER B CA 1
ATOM 4299 C C . SER B 1 25 ? 112.790 -119.600 110.106 1.00 48.66 4 SER B C 1
ATOM 4300 O O . SER B 1 25 ? 113.188 -118.636 109.451 1.00 50.39 4 SER B O 1
ATOM 4303 N N . GLU B 1 26 ? 112.350 -120.724 109.540 1.00 44.50 5 GLU B N 1
ATOM 4304 C CA . GLU B 1 26 ? 112.119 -120.779 108.100 1.00 44.53 5 GLU B CA 1
ATOM 4305 C C . GLU B 1 26 ? 111.053 -119.779 107.682 1.00 41.30 5 GLU B C 1
ATOM 4306 O O . GLU B 1 26 ? 111.119 -119.208 106.583 1.00 39.82 5 GLU B O 1
ATOM 4312 N N . LEU B 1 27 ? 110.080 -119.544 108.553 1.00 35.01 6 LEU B N 1
ATOM 4313 C CA . LEU B 1 27 ? 108.947 -118.686 108.262 1.00 37.28 6 LEU B CA 1
ATOM 4314 C C . LEU B 1 27 ? 109.117 -117.273 108.794 1.00 36.06 6 LEU B C 1
ATOM 4315 O O . LEU B 1 27 ? 108.215 -116.449 108.621 1.00 33.20 6 LEU B O 1
ATOM 4320 N N . LEU B 1 28 ? 110.239 -116.970 109.442 1.00 36.71 7 LEU B N 1
ATOM 4321 C CA . LEU B 1 28 ? 110.484 -115.657 110.027 1.00 36.39 7 LEU B CA 1
ATOM 4322 C C . LEU B 1 28 ? 111.625 -115.014 109.254 1.00 36.44 7 LEU B C 1
ATOM 4323 O O . LEU B 1 28 ? 112.759 -115.502 109.294 1.00 41.82 7 LEU B O 1
ATOM 4328 N N . VAL B 1 29 ? 111.329 -113.929 108.544 1.00 31.89 8 VAL B N 1
ATOM 4329 C CA . VAL B 1 29 ? 112.279 -113.306 107.631 1.00 31.45 8 VAL B CA 1
ATOM 4330 C C . VAL B 1 29 ? 112.362 -111.819 107.941 1.00 28.98 8 VAL B C 1
ATOM 4331 O O . VAL B 1 29 ? 111.336 -111.137 107.985 1.00 28.65 8 VAL B O 1
ATOM 4335 N N . ASN B 1 30 ? 113.575 -111.306 108.134 1.00 30.47 9 ASN B N 1
ATOM 4336 C CA A ASN B 1 30 ? 113.770 -109.876 108.366 0.57 32.52 9 ASN B CA 1
ATOM 4337 C CA B ASN B 1 30 ? 113.789 -109.883 108.376 0.43 32.52 9 ASN B CA 1
ATOM 4338 C C . ASN B 1 30 ? 114.073 -109.200 107.039 1.00 29.93 9 ASN B C 1
ATOM 4339 O O . ASN B 1 30 ? 115.121 -109.439 106.429 1.00 33.60 9 ASN B O 1
ATOM 4348 N N . THR B 1 31 ? 113.165 -108.343 106.595 1.00 28.21 10 THR B N 1
ATOM 4349 C CA . THR B 1 31 ? 113.370 -107.598 105.364 1.00 29.53 10 THR B CA 1
ATOM 4350 C C . THR B 1 31 ? 113.870 -106.194 105.687 1.00 35.72 10 THR B C 1
ATOM 4351 O O . THR B 1 31 ? 113.948 -105.781 106.851 1.00 32.69 10 THR B O 1
ATOM 4355 N N . LYS B 1 32 ? 114.199 -105.452 104.631 1.00 30.64 11 LYS B N 1
ATOM 4356 C CA . LYS B 1 32 ? 114.659 -104.079 104.798 1.00 33.86 11 LYS B CA 1
ATOM 4357 C C . LYS B 1 32 ? 113.569 -103.152 105.318 1.00 32.47 11 LYS B C 1
ATOM 4358 O O . LYS B 1 32 ? 113.888 -102.052 105.778 1.00 39.43 11 LYS B O 1
ATOM 4364 N N . SER B 1 33 ? 112.305 -103.559 105.249 1.00 32.21 12 SER B N 1
ATOM 4365 C CA . SER B 1 33 ? 111.204 -102.767 105.771 1.00 35.90 12 SER B CA 1
ATOM 4366 C C . SER B 1 33 ? 110.667 -103.298 107.095 1.00 35.84 12 SER B C 1
ATOM 4367 O O . SER B 1 33 ? 109.753 -102.692 107.656 1.00 39.37 12 SER B O 1
ATOM 4370 N N . GLY B 1 34 ? 111.189 -104.419 107.597 1.00 32.43 13 GLY B N 1
ATOM 4371 C CA . GLY B 1 34 ? 110.689 -104.999 108.828 1.00 32.82 13 GLY B CA 1
ATOM 4372 C C . GLY B 1 34 ? 110.537 -106.504 108.758 1.00 31.57 13 GLY B C 1
ATOM 4373 O O . GLY B 1 34 ? 110.710 -107.114 107.694 1.00 30.93 13 GLY B O 1
ATOM 4374 N N . LYS B 1 35 ? 110.193 -107.111 109.886 1.00 27.79 14 LYS B N 1
ATOM 4375 C CA . LYS B 1 35 ? 110.062 -108.558 109.974 1.00 26.05 14 LYS B CA 1
ATOM 4376 C C . LYS B 1 35 ? 108.705 -109.023 109.461 1.00 29.65 14 LYS B C 1
ATOM 4377 O O . LYS B 1 35 ? 107.684 -108.353 109.659 1.00 28.45 14 LYS B O 1
ATOM 4383 N N . VAL B 1 36 ? 108.710 -110.188 108.801 1.00 30.23 15 VAL B N 1
ATOM 4384 C CA A VAL B 1 36 ? 107.523 -110.847 108.275 0.00 27.42 15 VAL B CA 1
ATOM 4385 C CA B VAL B 1 36 ? 107.489 -110.833 108.337 1.00 27.44 15 VAL B CA 1
ATOM 4386 C C . VAL B 1 36 ? 107.494 -112.277 108.802 1.00 26.65 15 VAL B C 1
ATOM 4387 O O . VAL B 1 36 ? 108.545 -112.917 108.929 1.00 29.18 15 VAL B O 1
ATOM 4394 N N . MET B 1 37 ? 106.302 -112.783 109.082 1.00 25.51 16 MET B N 1
ATOM 4395 C CA . MET B 1 37 ? 106.085 -114.162 109.501 1.00 29.33 16 MET B CA 1
ATOM 4396 C C . MET B 1 37 ? 105.136 -114.821 108.514 1.00 29.13 16 MET B C 1
ATOM 4397 O O . MET B 1 37 ? 103.959 -114.453 108.444 1.00 27.87 16 MET B O 1
ATOM 4402 N N . GLY B 1 38 ? 105.647 -115.787 107.751 1.00 31.55 17 GLY B N 1
ATOM 4403 C CA . GLY B 1 38 ? 104.840 -116.530 106.809 1.00 31.87 17 GLY B CA 1
ATOM 4404 C C . GLY B 1 38 ? 104.120 -117.702 107.450 1.00 36.71 17 GLY B C 1
ATOM 4405 O O . GLY B 1 38 ? 104.019 -117.827 108.673 1.00 33.25 17 GLY B O 1
ATOM 4406 N N . THR B 1 39 ? 103.608 -118.580 106.588 1.00 32.12 18 THR B N 1
ATOM 4407 C CA . THR B 1 39 ? 102.840 -119.740 107.012 1.00 32.32 18 THR B CA 1
ATOM 4408 C C . THR B 1 39 ? 103.244 -120.943 106.163 1.00 36.95 18 THR B C 1
ATOM 4409 O O . THR B 1 39 ? 103.693 -120.793 105.022 1.00 34.86 18 THR B O 1
ATOM 4413 N N . ARG B 1 40 ? 103.120 -122.135 106.744 1.00 36.26 19 ARG B N 1
ATOM 4414 C CA A ARG B 1 40 ? 103.464 -123.374 106.057 0.60 35.52 19 ARG B CA 1
ATOM 4415 C CA B ARG B 1 40 ? 103.460 -123.382 106.068 0.40 35.58 19 ARG B CA 1
ATOM 4416 C C . ARG B 1 40 ? 102.208 -123.919 105.391 1.00 38.01 19 ARG B C 1
ATOM 4417 O O . ARG B 1 40 ? 101.188 -124.132 106.055 1.00 36.15 19 ARG B O 1
ATOM 4432 N N . VAL B 1 41 ? 102.280 -124.132 104.078 1.00 36.33 20 VAL B N 1
ATOM 4433 C CA . VAL B 1 41 ? 101.087 -124.505 103.324 1.00 38.39 20 VAL B CA 1
ATOM 4434 C C . VAL B 1 41 ? 101.250 -125.889 102.707 1.00 35.98 20 VAL B C 1
ATOM 4435 O O . VAL B 1 41 ? 102.342 -126.244 102.242 1.00 36.27 20 VAL B O 1
ATOM 4439 N N . PRO B 1 42 ? 100.199 -126.703 102.693 1.00 37.02 21 PRO B N 1
ATOM 4440 C CA . PRO B 1 42 ? 100.278 -127.986 101.995 1.00 36.36 21 PRO B CA 1
ATOM 4441 C C . PRO B 1 42 ? 100.314 -127.755 100.495 1.00 34.31 21 PRO B C 1
ATOM 4442 O O . PRO B 1 42 ? 99.643 -126.863 99.970 1.00 37.44 21 PRO B O 1
ATOM 4446 N N . VAL B 1 43 ? 101.117 -128.553 99.806 1.00 34.62 22 VAL B N 1
ATOM 4447 C CA . VAL B 1 43 ? 101.118 -128.537 98.345 1.00 34.30 22 VAL B CA 1
ATOM 4448 C C . VAL B 1 43 ? 101.316 -129.966 97.873 1.00 38.22 22 VAL B C 1
ATOM 4449 O O . VAL B 1 43 ? 102.360 -130.577 98.141 1.00 38.47 22 VAL B O 1
ATOM 4453 N N . LEU B 1 44 ? 100.305 -130.502 97.187 1.00 40.60 23 LEU B N 1
ATOM 4454 C CA . LEU B 1 44 ? 100.285 -131.897 96.769 1.00 42.97 23 LEU B CA 1
ATOM 4455 C C . LEU B 1 44 ? 100.527 -132.767 98.003 1.00 47.90 23 LEU B C 1
ATOM 4456 O O . LEU B 1 44 ? 99.745 -132.712 98.958 1.00 52.05 23 LEU B O 1
ATOM 4461 N N . SER B 1 45 ? 101.601 -133.550 98.029 1.00 47.88 24 SER B N 1
ATOM 4462 C CA . SER B 1 45 ? 101.874 -134.398 99.183 1.00 50.05 24 SER B CA 1
ATOM 4463 C C . SER B 1 45 ? 102.995 -133.849 100.058 1.00 48.20 24 SER B C 1
ATOM 4464 O O . SER B 1 45 ? 103.599 -134.600 100.828 1.00 51.07 24 SER B O 1
ATOM 4467 N N . SER B 1 46 ? 103.275 -132.555 99.966 1.00 43.67 25 SER B N 1
ATOM 4468 C CA . SER B 1 46 ? 104.409 -131.958 100.658 1.00 40.32 25 SER B CA 1
ATOM 4469 C C . SER B 1 46 ? 103.962 -130.611 101.222 1.00 38.19 25 SER B C 1
ATOM 4470 O O . SER B 1 46 ? 102.769 -130.360 101.425 1.00 38.40 25 SER B O 1
ATOM 4473 N N . HIS B 1 47 ? 104.926 -129.729 101.478 1.00 37.94 26 HIS B N 1
ATOM 4474 C CA . HIS B 1 47 ? 104.657 -128.416 102.046 1.00 35.92 26 HIS B CA 1
ATOM 4475 C C . HIS B 1 47 ? 105.686 -127.426 101.518 1.00 33.11 26 HIS B C 1
ATOM 4476 O O . HIS B 1 47 ? 106.796 -127.806 101.146 1.00 38.72 26 HIS B O 1
ATOM 4483 N N . ILE B 1 48 ? 105.302 -126.148 101.486 1.00 33.48 27 ILE B N 1
ATOM 4484 C CA . ILE B 1 48 ? 106.211 -125.045 101.197 1.00 33.69 27 ILE B CA 1
ATOM 4485 C C . ILE B 1 48 ? 105.802 -123.856 102.058 1.00 32.87 27 ILE B C 1
ATOM 4486 O O . ILE B 1 48 ? 104.770 -123.873 102.730 1.00 36.48 27 ILE B O 1
ATOM 4491 N N . SER B 1 49 ? 106.622 -122.811 102.026 1.00 30.06 28 SER B N 1
ATOM 4492 C CA . SER B 1 49 ? 106.389 -121.624 102.836 1.00 30.71 28 SER B CA 1
ATOM 4493 C C . SER B 1 49 ? 105.728 -120.540 101.997 1.00 33.21 28 SER B C 1
ATOM 4494 O O . SER B 1 49 ? 106.094 -120.327 100.836 1.00 30.12 28 SER B O 1
ATOM 4497 N N . ALA B 1 50 ? 104.754 -119.857 102.590 1.00 30.15 29 ALA B N 1
ATOM 4498 C CA . ALA B 1 50 ? 104.042 -118.781 101.917 1.00 30.90 29 ALA B CA 1
ATOM 4499 C C . ALA B 1 50 ? 104.105 -117.527 102.769 1.00 31.64 29 ALA B C 1
ATOM 4500 O O . ALA B 1 50 ? 103.910 -117.585 103.987 1.00 32.26 29 ALA B O 1
ATOM 4502 N N . PHE B 1 51 ? 104.390 -116.401 102.134 1.00 28.65 30 PHE B N 1
ATOM 4503 C CA . PHE B 1 51 ? 104.361 -115.101 102.798 1.00 29.50 30 PHE B CA 1
ATOM 4504 C C . PHE B 1 51 ? 103.331 -114.270 102.050 1.00 30.37 30 PHE B C 1
ATOM 4505 O O . PHE B 1 51 ? 103.586 -113.827 100.921 1.00 27.34 30 PHE B O 1
ATOM 4513 N N . LEU B 1 52 ? 102.158 -114.092 102.653 1.00 26.42 31 LEU B N 1
ATOM 4514 C CA . LEU B 1 52 ? 101.028 -113.504 101.957 1.00 24.29 31 LEU B CA 1
ATOM 4515 C C . LEU B 1 52 ? 100.759 -112.097 102.466 1.00 29.39 31 LEU B C 1
ATOM 4516 O O . LEU B 1 52 ? 100.834 -111.832 103.673 1.00 28.05 31 LEU B O 1
ATOM 4521 N N . GLY B 1 53 ? 100.462 -111.195 101.536 1.00 27.22 32 GLY B N 1
ATOM 4522 C CA . GLY B 1 53 ? 100.051 -109.846 101.891 1.00 28.35 32 GLY B CA 1
ATOM 4523 C C . GLY B 1 53 ? 101.130 -108.991 102.518 1.00 29.59 32 GLY B C 1
ATOM 4524 O O . GLY B 1 53 ? 100.852 -108.279 103.493 1.00 27.76 32 GLY B O 1
ATOM 4525 N N . ILE B 1 54 ? 102.351 -109.048 101.992 1.00 26.55 33 ILE B N 1
ATOM 4526 C CA . ILE B 1 54 ? 103.438 -108.174 102.451 1.00 27.04 33 ILE B CA 1
ATOM 4527 C C . ILE B 1 54 ? 103.278 -106.807 101.800 1.00 26.75 33 ILE B C 1
ATOM 4528 O O . ILE B 1 54 ? 103.185 -106.724 100.554 1.00 25.99 33 ILE B O 1
ATOM 4533 N N . PRO B 1 55 ? 103.266 -105.723 102.575 1.00 24.54 34 PRO B N 1
ATOM 4534 C CA . PRO B 1 55 ? 103.055 -104.395 101.993 1.00 25.78 34 PRO B CA 1
ATOM 4535 C C . PRO B 1 55 ? 104.325 -103.897 101.338 1.00 27.96 34 PRO B C 1
ATOM 4536 O O . PRO B 1 55 ? 105.433 -104.084 101.846 1.00 29.33 34 PRO B O 1
ATOM 4540 N N . PHE B 1 56 ? 104.171 -103.286 100.169 1.00 27.46 35 PHE B N 1
ATOM 4541 C CA . PHE B 1 56 ? 105.338 -102.788 99.465 1.00 27.06 35 PHE B CA 1
ATOM 4542 C C . PHE B 1 56 ? 105.226 -101.312 99.103 1.00 26.19 35 PHE B C 1
ATOM 4543 O O . PHE B 1 56 ? 106.212 -100.737 98.634 1.00 31.45 35 PHE B O 1
ATOM 4551 N N . ALA B 1 57 ? 104.105 -100.653 99.432 1.00 27.74 36 ALA B N 1
ATOM 4552 C CA . ALA B 1 57 ? 104.097 -99.200 99.602 1.00 32.80 36 ALA B CA 1
ATOM 4553 C C . ALA B 1 57 ? 103.080 -98.724 100.618 1.00 28.26 36 ALA B C 1
ATOM 4554 O O . ALA B 1 57 ? 102.308 -99.498 101.188 1.00 34.18 36 ALA B O 1
ATOM 4556 N N . GLU B 1 58 ? 103.098 -97.404 100.794 1.00 34.79 37 GLU B N 1
ATOM 4557 C CA . GLU B 1 58 ? 102.086 -96.717 101.575 1.00 35.46 37 GLU B CA 1
ATOM 4558 C C . GLU B 1 58 ? 100.724 -96.887 100.912 1.00 34.18 37 GLU B C 1
ATOM 4559 O O . GLU B 1 58 ? 100.620 -96.842 99.673 1.00 33.68 37 GLU B O 1
ATOM 4565 N N . PRO B 1 59 ? 99.677 -97.137 101.688 1.00 33.23 38 PRO B N 1
ATOM 4566 C CA . PRO B 1 59 ? 98.324 -97.164 101.136 1.00 32.79 38 PRO B CA 1
ATOM 4567 C C . PRO B 1 59 ? 98.051 -95.900 100.345 1.00 34.98 38 PRO B C 1
ATOM 4568 O O . PRO B 1 59 ? 98.229 -94.784 100.857 1.00 33.01 38 PRO B O 1
ATOM 4572 N N . PRO B 1 60 ? 97.682 -96.025 99.126 1.00 28.58 39 PRO B N 1
ATOM 4573 C CA . PRO B 1 60 ? 97.432 -94.843 98.274 1.00 26.79 39 PRO B CA 1
ATOM 4574 C C . PRO B 1 60 ? 96.017 -94.317 98.478 1.00 33.99 39 PRO B C 1
ATOM 4575 O O . PRO B 1 60 ? 95.149 -94.379 97.605 1.00 32.19 39 PRO B O 1
ATOM 4579 N N . VAL B 1 61 ? 95.757 -93.797 99.679 1.00 32.93 40 VAL B N 1
ATOM 4580 C CA . VAL B 1 61 ? 94.409 -93.431 100.089 1.00 35.03 40 VAL B CA 1
ATOM 4581 C C . VAL B 1 61 ? 94.342 -91.929 100.338 1.00 37.15 40 VAL B C 1
ATOM 4582 O O . VAL B 1 61 ? 95.357 -91.258 100.541 1.00 35.49 40 VAL B O 1
ATOM 4586 N N . GLY B 1 62 ? 93.124 -91.403 100.298 1.00 36.70 41 GLY B N 1
ATOM 4587 C CA . GLY B 1 62 ? 92.916 -89.995 100.598 1.00 38.37 41 GLY B CA 1
ATOM 4588 C C . GLY B 1 62 ? 93.600 -89.090 99.592 1.00 40.41 41 GLY B C 1
ATOM 4589 O O . GLY B 1 62 ? 93.363 -89.166 98.379 1.00 37.99 41 GLY B O 1
ATOM 4590 N N . ASN B 1 63 ? 94.466 -88.205 100.090 1.00 37.65 42 ASN B N 1
ATOM 4591 C CA . ASN B 1 63 ? 95.140 -87.262 99.210 1.00 39.21 42 ASN B CA 1
ATOM 4592 C C . ASN B 1 63 ? 96.195 -87.925 98.331 1.00 38.43 42 ASN B C 1
ATOM 4593 O O . ASN B 1 63 ? 96.759 -87.256 97.459 1.00 40.38 42 ASN B O 1
ATOM 4598 N N . MET B 1 64 ? 96.471 -89.211 98.529 1.00 37.75 43 MET B N 1
ATOM 4599 C CA . MET B 1 64 ? 97.403 -89.938 97.676 1.00 37.84 43 MET B CA 1
ATOM 4600 C C . MET B 1 64 ? 96.712 -90.754 96.587 1.00 34.56 43 MET B C 1
ATOM 4601 O O . MET B 1 64 ? 97.394 -91.444 95.820 1.00 33.52 43 MET B O 1
ATOM 4606 N N . ARG B 1 65 ? 95.386 -90.694 96.497 1.00 35.76 44 ARG B N 1
ATOM 4607 C CA . ARG B 1 65 ? 94.695 -91.293 95.359 1.00 31.07 44 ARG B CA 1
ATOM 4608 C C . ARG B 1 65 ? 95.119 -90.596 94.074 1.00 34.60 44 ARG B C 1
ATOM 4609 O O . ARG B 1 65 ? 95.186 -89.365 94.020 1.00 34.55 44 ARG B O 1
ATOM 4617 N N . PHE B 1 66 ? 95.426 -91.392 93.043 1.00 32.00 45 PHE B N 1
ATOM 4618 C CA . PHE B 1 66 ? 95.909 -90.998 91.721 1.00 30.88 45 PHE B CA 1
ATOM 4619 C C . PHE B 1 66 ? 97.377 -90.617 91.751 1.00 32.27 45 PHE B C 1
ATOM 4620 O O . PHE B 1 66 ? 97.971 -90.407 90.692 1.00 34.10 45 PHE B O 1
ATOM 4628 N N . ARG B 1 67 ? 97.985 -90.525 92.917 1.00 31.62 46 ARG B N 1
ATOM 4629 C CA A ARG B 1 67 ? 99.348 -90.050 93.067 0.50 34.58 46 ARG B CA 1
ATOM 4630 C CA B ARG B 1 67 ? 99.348 -90.045 93.018 0.50 34.56 46 ARG B CA 1
ATOM 4631 C C . ARG B 1 67 ? 100.345 -91.166 92.779 1.00 33.82 46 ARG B C 1
ATOM 4632 O O . ARG B 1 67 ? 100.040 -92.360 92.918 1.00 30.86 46 ARG B O 1
ATOM 4647 N N . ARG B 1 68 ? 101.548 -90.764 92.398 1.00 32.95 47 ARG B N 1
ATOM 4648 C CA . ARG B 1 68 ? 102.620 -91.726 92.414 1.00 32.75 47 ARG B CA 1
ATOM 4649 C C . ARG B 1 68 ? 102.685 -92.338 93.803 1.00 39.10 47 ARG B C 1
ATOM 4650 O O . ARG B 1 68 ? 102.476 -91.668 94.813 1.00 35.92 47 ARG B O 1
ATOM 4658 N N . PRO B 1 69 ? 102.914 -93.604 93.860 1.00 31.95 48 PRO B N 1
ATOM 4659 C CA . PRO B 1 69 ? 103.100 -94.309 95.117 1.00 38.14 48 PRO B CA 1
ATOM 4660 C C . PRO B 1 69 ? 104.390 -93.965 95.829 1.00 34.81 48 PRO B C 1
ATOM 4661 O O . PRO B 1 69 ? 105.392 -93.587 95.216 1.00 32.47 48 PRO B O 1
ATOM 4665 N N . GLU B 1 70 ? 104.374 -94.286 97.106 1.00 35.21 49 GLU B N 1
ATOM 4666 C CA . GLU B 1 70 ? 105.506 -94.105 97.988 1.00 34.62 49 GLU B CA 1
ATOM 4667 C C . GLU B 1 70 ? 105.861 -95.383 98.690 1.00 31.15 49 GLU B C 1
ATOM 4668 O O . GLU B 1 70 ? 105.023 -96.140 99.047 1.00 30.89 49 GLU B O 1
ATOM 4674 N N . PRO B 1 71 ? 107.219 -95.563 98.889 1.00 33.28 50 PRO B N 1
ATOM 4675 C CA . PRO B 1 71 ? 107.587 -96.807 99.548 1.00 33.61 50 PRO B CA 1
ATOM 4676 C C . PRO B 1 71 ? 106.928 -96.995 100.886 1.00 35.14 50 PRO B C 1
ATOM 4677 O O . PRO B 1 71 ? 106.653 -96.033 101.533 1.00 36.00 50 PRO B O 1
ATOM 4681 N N . LYS B 1 72 ? 106.693 -98.229 101.277 1.00 32.56 51 LYS B N 1
ATOM 4682 C CA . LYS B 1 72 ? 106.094 -98.510 102.542 1.00 34.91 51 LYS B CA 1
ATOM 4683 C C . LYS B 1 72 ? 107.052 -98.156 103.657 1.00 35.82 51 LYS B C 1
ATOM 4684 O O . LYS B 1 72 ? 108.161 -98.582 103.648 1.00 34.36 51 LYS B O 1
ATOM 4690 N N . LYS B 1 73 ? 106.588 -97.377 104.619 1.00 35.03 52 LYS B N 1
ATOM 4691 C CA . LYS B 1 73 ? 107.432 -96.997 105.743 1.00 33.41 52 LYS B CA 1
ATOM 4692 C C . LYS B 1 73 ? 107.721 -98.221 106.604 1.00 31.09 52 LYS B C 1
ATOM 4693 O O . LYS B 1 73 ? 106.811 -99.002 106.897 1.00 33.20 52 LYS B O 1
ATOM 4699 N N . PRO B 1 74 ? 108.969 -98.411 107.025 1.00 35.87 53 PRO B N 1
ATOM 4700 C CA . PRO B 1 74 ? 109.304 -99.582 107.844 1.00 36.27 53 PRO B CA 1
ATOM 4701 C C . PRO B 1 74 ? 108.426 -99.677 109.086 1.00 38.17 53 PRO B C 1
ATOM 4702 O O . PRO B 1 74 ? 108.004 -98.668 109.656 1.00 39.78 53 PRO B O 1
ATOM 4706 N N . TRP B 1 75 ? 108.135 -100.911 109.489 1.00 34.76 54 TRP B N 1
ATOM 4707 C CA . TRP B 1 75 ? 107.286 -101.184 110.638 1.00 38.97 54 TRP B CA 1
ATOM 4708 C C . TRP B 1 75 ? 108.093 -101.888 111.723 1.00 39.15 54 TRP B C 1
ATOM 4709 O O . TRP B 1 75 ? 109.081 -102.574 111.442 1.00 36.10 54 TRP B O 1
ATOM 4720 N N . SER B 1 76 ? 107.671 -101.712 112.971 1.00 41.24 55 SER B N 1
ATOM 4721 C CA . SER B 1 76 ? 108.253 -102.486 114.055 1.00 37.30 55 SER B CA 1
ATOM 4722 C C . SER B 1 76 ? 107.393 -103.719 114.303 1.00 36.72 55 SER B C 1
ATOM 4723 O O . SER B 1 76 ? 106.267 -103.826 113.817 1.00 38.13 55 SER B O 1
ATOM 4726 N N . GLY B 1 77 ? 107.934 -104.663 115.061 1.00 35.45 56 GLY B N 1
ATOM 4727 C CA . GLY B 1 77 ? 107.223 -105.902 115.295 1.00 35.71 56 GLY B CA 1
ATOM 4728 C C . GLY B 1 77 ? 107.267 -106.802 114.070 1.00 39.65 56 GLY B C 1
ATOM 4729 O O . GLY B 1 77 ? 108.070 -106.619 113.144 1.00 35.12 56 GLY B O 1
ATOM 4730 N N . VAL B 1 78 ? 106.376 -107.789 114.070 1.00 34.59 57 VAL B N 1
ATOM 4731 C CA . VAL B 1 78 ? 106.343 -108.826 113.040 1.00 33.60 57 VAL B CA 1
ATOM 4732 C C . VAL B 1 78 ? 105.059 -108.685 112.228 1.00 34.58 57 VAL B C 1
ATOM 4733 O O . VAL B 1 78 ? 103.954 -108.779 112.773 1.00 29.57 57 VAL B O 1
ATOM 4737 N N . TRP B 1 79 ? 105.204 -108.482 110.919 1.00 27.98 58 TRP B N 1
ATOM 4738 C CA . TRP B 1 79 ? 104.046 -108.465 110.033 1.00 29.66 58 TRP B CA 1
ATOM 4739 C C . TRP B 1 79 ? 103.511 -109.884 109.866 1.00 29.81 58 TRP B C 1
ATOM 4740 O O . TRP B 1 79 ? 104.249 -110.788 109.459 1.00 30.77 58 TRP B O 1
ATOM 4751 N N . ASN B 1 80 ? 102.239 -110.089 110.194 1.00 27.84 59 ASN B N 1
ATOM 4752 C CA . ASN B 1 80 ? 101.604 -111.393 110.021 1.00 28.23 59 ASN B CA 1
ATOM 4753 C C . ASN B 1 80 ? 101.304 -111.559 108.535 1.00 31.44 59 ASN B C 1
ATOM 4754 O O . ASN B 1 80 ? 100.403 -110.904 108.001 1.00 28.37 59 ASN B O 1
ATOM 4759 N N . ALA B 1 81 ? 102.075 -112.410 107.869 1.00 28.54 60 ALA B N 1
ATOM 4760 C CA . ALA B 1 81 ? 101.944 -112.647 106.434 1.00 26.29 60 ALA B CA 1
ATOM 4761 C C . ALA B 1 81 ? 101.364 -114.029 106.161 1.00 28.63 60 ALA B C 1
ATOM 4762 O O . ALA B 1 81 ? 101.821 -114.762 105.279 1.00 29.53 60 ALA B O 1
ATOM 4764 N N . SER B 1 82 ? 100.344 -114.401 106.920 1.00 30.13 61 SER B N 1
ATOM 4765 C CA . SER B 1 82 ? 99.730 -115.707 106.781 1.00 32.87 61 SER B CA 1
ATOM 4766 C C . SER B 1 82 ? 98.460 -115.672 105.945 1.00 29.63 61 SER B C 1
ATOM 4767 O O . SER B 1 82 ? 97.915 -116.737 105.641 1.00 31.44 61 SER B O 1
ATOM 4770 N N . THR B 1 83 ? 97.968 -114.485 105.582 1.00 28.39 62 THR B N 1
ATOM 4771 C CA . THR B 1 83 ? 96.675 -114.351 104.911 1.00 30.13 62 THR B CA 1
ATOM 4772 C C . THR B 1 83 ? 96.775 -113.456 103.681 1.00 29.13 62 THR B C 1
ATOM 4773 O O . THR B 1 83 ? 97.527 -112.481 103.667 1.00 28.04 62 THR B O 1
ATOM 4777 N N . TYR B 1 84 ? 95.983 -113.775 102.656 1.00 31.81 63 TYR B N 1
ATOM 4778 C CA . TYR B 1 84 ? 95.953 -112.945 101.459 1.00 28.00 63 TYR B CA 1
ATOM 4779 C C . TYR B 1 84 ? 95.511 -111.521 101.807 1.00 27.72 63 TYR B C 1
ATOM 4780 O O . TYR B 1 84 ? 94.701 -111.319 102.719 1.00 32.80 63 TYR B O 1
ATOM 4789 N N . PRO B 1 85 ? 95.998 -110.521 101.081 1.00 27.72 64 PRO B N 1
ATOM 4790 C CA . PRO B 1 85 ? 95.587 -109.132 101.318 1.00 29.08 64 PRO B CA 1
ATOM 4791 C C . PRO B 1 85 ? 94.240 -108.813 100.670 1.00 28.50 64 PRO B C 1
ATOM 4792 O O . PRO B 1 85 ? 93.638 -109.642 99.991 1.00 27.68 64 PRO B O 1
ATOM 4796 N N . ASN B 1 86 ? 93.790 -107.570 100.878 1.00 25.66 65 ASN B N 1
ATOM 4797 C CA . ASN B 1 86 ? 92.680 -107.000 100.124 1.00 26.95 65 ASN B CA 1
ATOM 4798 C C . ASN B 1 86 ? 93.014 -106.936 98.635 1.00 24.62 65 ASN B C 1
ATOM 4799 O O . ASN B 1 86 ? 94.182 -106.855 98.236 1.00 25.82 65 ASN B O 1
ATOM 4804 N N . ASN B 1 87 ? 91.966 -106.895 97.820 1.00 26.41 66 ASN B N 1
ATOM 4805 C CA . ASN B 1 87 ? 92.096 -106.633 96.390 1.00 23.76 66 ASN B CA 1
ATOM 4806 C C . ASN B 1 87 ? 91.864 -105.150 96.123 1.00 26.20 66 ASN B C 1
ATOM 4807 O O . ASN B 1 87 ? 91.185 -104.471 96.897 1.00 28.07 66 ASN B O 1
ATOM 4812 N N . CYS B 1 88 ? 92.426 -104.648 95.018 1.00 24.72 67 CYS B N 1
ATOM 4813 C CA . CYS B 1 88 ? 92.229 -103.249 94.657 1.00 24.15 67 CYS B CA 1
ATOM 4814 C C . CYS B 1 88 ? 90.777 -102.998 94.230 1.00 27.49 67 CYS B C 1
ATOM 4815 O O . CYS B 1 88 ? 90.069 -103.907 93.776 1.00 27.76 67 CYS B O 1
ATOM 4818 N N . GLN B 1 89 ? 90.326 -101.752 94.406 1.00 25.36 68 GLN B N 1
ATOM 4819 C CA . GLN B 1 89 ? 88.969 -101.375 94.005 1.00 27.12 68 GLN B CA 1
ATOM 4820 C C . GLN B 1 89 ? 88.783 -101.551 92.499 1.00 23.26 68 GLN B C 1
ATOM 4821 O O . GLN B 1 89 ? 89.570 -101.028 91.705 1.00 26.81 68 GLN B O 1
ATOM 4827 N N . GLN B 1 90 ? 87.718 -102.246 92.098 1.00 24.87 69 GLN B N 1
ATOM 4828 C CA . GLN B 1 90 ? 87.528 -102.482 90.667 1.00 25.34 69 GLN B CA 1
ATOM 4829 C C . GLN B 1 90 ? 86.079 -102.836 90.361 1.00 26.18 69 GLN B C 1
ATOM 4830 O O . GLN B 1 90 ? 85.322 -103.277 91.231 1.00 27.21 69 GLN B O 1
ATOM 4836 N N . TYR B 1 91 ? 85.730 -102.670 89.084 1.00 24.85 70 TYR B N 1
ATOM 4837 C CA . TYR B 1 91 ? 84.482 -103.189 88.547 1.00 26.90 70 TYR B CA 1
ATOM 4838 C C . TYR B 1 91 ? 84.387 -104.688 88.804 1.00 30.76 70 TYR B C 1
ATOM 4839 O O . TYR B 1 91 ? 85.361 -105.426 88.632 1.00 31.44 70 TYR B O 1
ATOM 4848 N N . VAL B 1 92 ? 83.209 -105.135 89.230 1.00 27.37 71 VAL B N 1
ATOM 4849 C CA . VAL B 1 92 ? 82.956 -106.539 89.549 1.00 27.30 71 VAL B CA 1
ATOM 4850 C C . VAL B 1 92 ? 81.925 -107.080 88.563 1.00 33.37 71 VAL B C 1
ATOM 4851 O O . VAL B 1 92 ? 80.830 -106.521 88.430 1.00 28.88 71 VAL B O 1
ATOM 4855 N N . ASP B 1 93 ? 82.273 -108.175 87.885 1.00 29.38 72 ASP B N 1
ATOM 4856 C CA . ASP B 1 93 ? 81.393 -108.759 86.882 1.00 29.04 72 ASP B CA 1
ATOM 4857 C C . ASP B 1 93 ? 80.203 -109.449 87.533 1.00 31.79 72 ASP B C 1
ATOM 4858 O O . ASP B 1 93 ? 80.367 -110.311 88.405 1.00 31.80 72 ASP B O 1
ATOM 4863 N N . GLU B 1 94 ? 78.994 -109.074 87.108 1.00 31.63 73 GLU B N 1
ATOM 4864 C CA A GLU B 1 94 ? 77.768 -109.698 87.586 0.66 30.41 73 GLU B CA 1
ATOM 4865 C CA B GLU B 1 94 ? 77.794 -109.751 87.591 0.34 30.44 73 GLU B CA 1
ATOM 4866 C C . GLU B 1 94 ? 76.934 -110.255 86.439 1.00 29.26 73 GLU B C 1
ATOM 4867 O O . GLU B 1 94 ? 75.739 -110.499 86.617 1.00 28.98 73 GLU B O 1
ATOM 4878 N N . GLN B 1 95 ? 77.534 -110.456 85.262 1.00 27.81 74 GLN B N 1
ATOM 4879 C CA . GLN B 1 95 ? 76.751 -110.938 84.134 1.00 26.51 74 GLN B CA 1
ATOM 4880 C C . GLN B 1 95 ? 76.151 -112.313 84.407 1.00 29.85 74 GLN B C 1
ATOM 4881 O O . GLN B 1 95 ? 74.985 -112.564 84.075 1.00 31.57 74 GLN B O 1
ATOM 4887 N N . PHE B 1 96 ? 76.935 -113.227 84.981 1.00 25.22 75 PHE B N 1
ATOM 4888 C CA . PHE B 1 96 ? 76.504 -114.596 85.263 1.00 29.31 75 PHE B CA 1
ATOM 4889 C C . PHE B 1 96 ? 76.667 -114.871 86.758 1.00 29.68 75 PHE B C 1
ATOM 4890 O O . PHE B 1 96 ? 77.609 -115.562 87.182 1.00 29.05 75 PHE B O 1
ATOM 4898 N N . PRO B 1 97 ? 75.760 -114.359 87.586 1.00 29.97 76 PRO B N 1
ATOM 4899 C CA . PRO B 1 97 ? 75.947 -114.472 89.042 1.00 30.97 76 PRO B CA 1
ATOM 4900 C C . PRO B 1 97 ? 76.086 -115.925 89.469 1.00 28.35 76 PRO B C 1
ATOM 4901 O O . PRO B 1 97 ? 75.286 -116.783 89.084 1.00 30.31 76 PRO B O 1
ATOM 4905 N N . GLY B 1 98 ? 77.140 -116.205 90.234 1.00 34.15 77 GLY B N 1
ATOM 4906 C CA . GLY B 1 98 ? 77.375 -117.539 90.753 1.00 37.54 77 GLY B CA 1
ATOM 4907 C C . GLY B 1 98 ? 78.028 -118.509 89.789 1.00 35.48 77 GLY B C 1
ATOM 4908 O O . GLY B 1 98 ? 78.397 -119.616 90.206 1.00 32.33 77 GLY B O 1
ATOM 4909 N N . PHE B 1 99 ? 78.197 -118.134 88.520 1.00 27.61 78 PHE B N 1
ATOM 4910 C CA . PHE B 1 99 ? 78.820 -119.012 87.536 1.00 26.40 78 PHE B CA 1
ATOM 4911 C C . PHE B 1 99 ? 80.330 -119.061 87.748 1.00 29.95 78 PHE B C 1
ATOM 4912 O O . PHE B 1 99 ? 80.998 -118.021 87.726 1.00 29.04 78 PHE B O 1
ATOM 4920 N N . SER B 1 100 ? 80.877 -120.272 87.915 1.00 27.91 79 SER B N 1
ATOM 4921 C CA . SER B 1 100 ? 82.285 -120.404 88.284 1.00 30.83 79 SER B CA 1
ATOM 4922 C C . SER B 1 100 ? 83.208 -119.860 87.203 1.00 28.58 79 SER B C 1
ATOM 4923 O O . SER B 1 100 ? 84.283 -119.330 87.514 1.00 28.17 79 SER B O 1
ATOM 4926 N N . GLY B 1 101 ? 82.812 -119.984 85.935 1.00 30.19 80 GLY B N 1
ATOM 4927 C CA . GLY B 1 101 ? 83.679 -119.561 84.848 1.00 27.65 80 GLY B CA 1
ATOM 4928 C C . GLY B 1 101 ? 83.967 -118.076 84.842 1.00 27.29 80 GLY B C 1
ATOM 4929 O O . GLY B 1 101 ? 85.048 -117.656 84.415 1.00 27.01 80 GLY B O 1
ATOM 4930 N N . SER B 1 102 ? 83.012 -117.256 85.285 1.00 24.64 81 SER B N 1
ATOM 4931 C CA . SER B 1 102 ? 83.244 -115.821 85.401 1.00 26.38 81 SER B CA 1
ATOM 4932 C C . SER B 1 102 ? 83.651 -115.406 86.810 1.00 24.81 81 SER B C 1
ATOM 4933 O O . SER B 1 102 ? 84.517 -114.543 86.961 1.00 26.14 81 SER B O 1
ATOM 4936 N N . GLU B 1 103 ? 83.049 -115.998 87.848 1.00 26.93 82 GLU B N 1
ATOM 4937 C CA . GLU B 1 103 ? 83.396 -115.599 89.213 1.00 28.04 82 GLU B CA 1
ATOM 4938 C C . GLU B 1 103 ? 84.844 -115.916 89.570 1.00 29.88 82 GLU B C 1
ATOM 4939 O O . GLU B 1 103 ? 85.402 -115.261 90.457 1.00 28.80 82 GLU B O 1
ATOM 4945 N N . MET B 1 104 ? 85.471 -116.896 88.911 1.00 27.61 83 MET B N 1
ATOM 4946 C CA . MET B 1 104 ? 86.874 -117.209 89.184 1.00 25.90 83 MET B CA 1
ATOM 4947 C C . MET B 1 104 ? 87.808 -116.038 88.903 1.00 26.98 83 MET B C 1
ATOM 4948 O O . MET B 1 104 ? 88.972 -116.081 89.322 1.00 27.84 83 MET B O 1
ATOM 4953 N N . TRP B 1 105 ? 87.334 -115.007 88.205 1.00 24.41 84 TRP B N 1
ATOM 4954 C CA . TRP B 1 105 ? 88.121 -113.822 87.890 1.00 24.54 84 TRP B CA 1
ATOM 4955 C C . TRP B 1 105 ? 87.817 -112.632 88.792 1.00 26.97 84 TRP B C 1
ATOM 4956 O O . TRP B 1 105 ? 88.605 -111.679 88.820 1.00 22.44 84 TRP B O 1
ATOM 4967 N N . ASN B 1 106 ? 86.707 -112.664 89.518 1.00 24.45 85 ASN B N 1
ATOM 4968 C CA . ASN B 1 106 ? 86.306 -111.564 90.380 1.00 27.48 85 ASN B CA 1
ATOM 4969 C C . ASN B 1 106 ? 87.139 -111.528 91.657 1.00 23.10 85 ASN B C 1
ATOM 4970 O O . ASN B 1 106 ? 87.689 -112.548 92.081 1.00 23.92 85 ASN B O 1
ATOM 4975 N N . PRO B 1 107 ? 87.220 -110.368 92.309 1.00 22.92 86 PRO B N 1
ATOM 4976 C CA . PRO B 1 107 ? 87.901 -110.311 93.611 1.00 25.69 86 PRO B CA 1
ATOM 4977 C C . PRO B 1 107 ? 87.327 -111.350 94.561 1.00 28.21 86 PRO B C 1
ATOM 4978 O O . PRO B 1 107 ? 86.108 -111.489 94.684 1.00 27.37 86 PRO B O 1
ATOM 4982 N N . ASN B 1 108 ? 88.213 -112.115 95.209 1.00 26.99 87 ASN B N 1
ATOM 4983 C CA . ASN B 1 108 ? 87.806 -113.083 96.222 1.00 27.11 87 ASN B CA 1
ATOM 4984 C C . ASN B 1 108 ? 88.157 -112.610 97.623 1.00 28.84 87 ASN B C 1
ATOM 4985 O O . ASN B 1 108 ? 87.995 -113.364 98.590 1.00 29.58 87 ASN B O 1
ATOM 4990 N N . ARG B 1 109 ? 88.643 -111.381 97.744 1.00 27.40 88 ARG B N 1
ATOM 4991 C CA A ARG B 1 109 ? 88.903 -110.761 99.033 0.58 31.44 88 ARG B CA 1
ATOM 4992 C CA B ARG B 1 109 ? 88.925 -110.746 99.022 0.42 31.43 88 ARG B CA 1
ATOM 4993 C C . ARG B 1 109 ? 88.174 -109.422 99.081 1.00 33.10 88 ARG B C 1
ATOM 4994 O O . ARG B 1 109 ? 87.584 -108.971 98.095 1.00 31.06 88 ARG B O 1
ATOM 5009 N N . GLU B 1 110 ? 88.181 -108.792 100.249 1.00 31.51 89 GLU B N 1
ATOM 5010 C CA . GLU B 1 110 ? 87.572 -107.475 100.349 1.00 30.60 89 GLU B CA 1
ATOM 5011 C C . GLU B 1 110 ? 88.327 -106.488 99.463 1.00 30.64 89 GLU B C 1
ATOM 5012 O O . GLU B 1 110 ? 89.559 -106.507 99.402 1.00 29.98 89 GLU B O 1
ATOM 5018 N N . MET B 1 111 ? 87.588 -105.631 98.758 1.00 27.34 90 MET B N 1
ATOM 5019 C CA . MET B 1 111 ? 88.212 -104.577 97.970 1.00 27.20 90 MET B CA 1
ATOM 5020 C C . MET B 1 111 ? 88.535 -103.376 98.849 1.00 29.76 90 MET B C 1
ATOM 5021 O O . MET B 1 111 ? 87.765 -103.025 99.740 1.00 27.43 90 MET B O 1
ATOM 5026 N N . SER B 1 112 ? 89.673 -102.737 98.581 1.00 29.79 91 SER B N 1
ATOM 5027 C CA . SER B 1 112 ? 90.076 -101.549 99.317 1.00 29.70 91 SER B CA 1
ATOM 5028 C C . SER B 1 112 ? 91.126 -100.809 98.508 1.00 32.49 91 SER B C 1
ATOM 5029 O O . SER B 1 112 ? 91.894 -101.419 97.756 1.00 30.44 91 SER B O 1
ATOM 5032 N N . GLU B 1 113 ? 91.146 -99.482 98.647 1.00 30.23 92 GLU B N 1
ATOM 5033 C CA . GLU B 1 113 ? 92.254 -98.739 98.061 1.00 27.36 92 GLU B CA 1
ATOM 5034 C C . GLU B 1 113 ? 93.571 -99.072 98.750 1.00 27.35 92 GLU B C 1
ATOM 5035 O O . GLU B 1 113 ? 94.642 -98.818 98.187 1.00 30.40 92 GLU B O 1
ATOM 5041 N N . ASP B 1 114 ? 93.504 -99.639 99.951 1.00 29.13 93 ASP B N 1
ATOM 5042 C CA . ASP B 1 114 ? 94.673 -100.157 100.657 1.00 26.91 93 ASP B CA 1
ATOM 5043 C C . ASP B 1 114 ? 94.896 -101.577 100.143 1.00 25.51 93 ASP B C 1
ATOM 5044 O O . ASP B 1 114 ? 94.443 -102.566 100.719 1.00 26.45 93 ASP B O 1
ATOM 5049 N N . CYS B 1 115 ? 95.595 -101.672 98.997 1.00 29.26 94 CYS B N 1
ATOM 5050 C CA . CYS B 1 115 ? 95.686 -102.943 98.285 1.00 25.83 94 CYS B CA 1
ATOM 5051 C C . CYS B 1 115 ? 97.068 -103.224 97.719 1.00 29.87 94 CYS B C 1
ATOM 5052 O O . CYS B 1 115 ? 97.206 -104.160 96.918 1.00 28.45 94 CYS B O 1
ATOM 5055 N N . LEU B 1 116 ? 98.089 -102.454 98.090 1.00 26.20 95 LEU B N 1
ATOM 5056 C CA . LEU B 1 116 ? 99.398 -102.578 97.459 1.00 25.34 95 LEU B CA 1
ATOM 5057 C C . LEU B 1 116 ? 100.265 -103.534 98.286 1.00 29.34 95 LEU B C 1
ATOM 5058 O O . LEU B 1 116 ? 101.054 -103.140 99.156 1.00 29.16 95 LEU B O 1
ATOM 5063 N N . TYR B 1 117 ? 100.093 -104.832 98.000 1.00 26.25 96 TYR B N 1
ATOM 5064 C CA . TYR B 1 117 ? 100.751 -105.929 98.708 1.00 25.33 96 TYR B CA 1
ATOM 5065 C C . TYR B 1 117 ? 101.260 -106.961 97.710 1.00 29.38 96 TYR B C 1
ATOM 5066 O O . TYR B 1 117 ? 100.796 -107.027 96.568 1.00 24.76 96 TYR B O 1
ATOM 5075 N N . LEU B 1 118 ? 102.216 -107.782 98.147 1.00 24.39 97 LEU B N 1
ATOM 5076 C CA . LEU B 1 118 ? 102.693 -108.872 97.307 1.00 22.59 97 LEU B CA 1
ATOM 5077 C C . LEU B 1 118 ? 102.718 -110.167 98.110 1.00 27.32 97 LEU B C 1
ATOM 5078 O O . LEU B 1 118 ? 102.716 -110.164 99.347 1.00 25.34 97 LEU B O 1
ATOM 5083 N N . ASN B 1 119 ? 102.707 -111.283 97.386 1.00 24.73 98 ASN B N 1
ATOM 5084 C CA . ASN B 1 119 ? 102.738 -112.612 97.976 1.00 24.41 98 ASN B CA 1
ATOM 5085 C C . ASN B 1 119 ? 103.974 -113.360 97.498 1.00 27.08 98 ASN B C 1
ATOM 5086 O O . ASN B 1 119 ? 104.433 -113.164 96.367 1.00 26.23 98 ASN B O 1
ATOM 5091 N N . ILE B 1 120 ? 104.522 -114.223 98.357 1.00 24.20 99 ILE B N 1
ATOM 5092 C CA . ILE B 1 120 ? 105.723 -114.979 98.002 1.00 26.84 99 ILE B CA 1
ATOM 5093 C C . ILE B 1 120 ? 105.551 -116.436 98.409 1.00 28.80 99 ILE B C 1
ATOM 5094 O O . ILE B 1 120 ? 105.213 -116.728 99.561 1.00 27.10 99 ILE B O 1
ATOM 5099 N N . TRP B 1 121 ? 105.819 -117.350 97.479 1.00 26.50 100 TRP B N 1
ATOM 5100 C CA . TRP B 1 121 ? 105.903 -118.780 97.763 1.00 26.97 100 TRP B CA 1
ATOM 5101 C C . TRP B 1 121 ? 107.356 -119.222 97.646 1.00 27.95 100 TRP B C 1
ATOM 5102 O O . TRP B 1 121 ? 108.000 -118.980 96.619 1.00 26.35 100 TRP B O 1
ATOM 5113 N N . VAL B 1 122 ? 107.867 -119.863 98.697 1.00 27.22 101 VAL B N 1
ATOM 5114 C CA . VAL B 1 122 ? 109.279 -120.231 98.819 1.00 29.25 101 VAL B CA 1
ATOM 5115 C C . VAL B 1 122 ? 109.387 -121.735 99.034 1.00 30.08 101 VAL B C 1
ATOM 5116 O O . VAL B 1 122 ? 108.755 -122.261 99.963 1.00 31.67 101 VAL B O 1
ATOM 5120 N N . PRO B 1 123 ? 110.172 -122.462 98.234 1.00 28.55 102 PRO B N 1
ATOM 5121 C CA . PRO B 1 123 ? 110.338 -123.900 98.476 1.00 27.39 102 PRO B CA 1
ATOM 5122 C C . PRO B 1 123 ? 110.829 -124.173 99.898 1.00 35.27 102 PRO B C 1
ATOM 5123 O O . PRO B 1 123 ? 111.522 -123.358 100.507 1.00 32.92 102 PRO B O 1
ATOM 5127 N N . SER B 1 124 ? 110.441 -125.328 100.427 1.00 34.38 103 SER B N 1
ATOM 5128 C CA . SER B 1 124 ? 110.900 -125.776 101.738 1.00 35.73 103 SER B CA 1
ATOM 5129 C C . SER B 1 124 ? 111.667 -127.084 101.587 1.00 38.31 103 SER B C 1
ATOM 5130 O O . SER B 1 124 ? 111.112 -128.064 101.091 1.00 42.64 103 SER B O 1
ATOM 5133 N N . PRO B 1 125 ? 112.935 -127.118 102.038 1.00 41.54 104 PRO B N 1
ATOM 5134 C CA . PRO B 1 125 ? 113.662 -126.060 102.759 1.00 40.43 104 PRO B CA 1
ATOM 5135 C C . PRO B 1 125 ? 114.052 -124.871 101.886 1.00 41.48 104 PRO B C 1
ATOM 5136 O O . PRO B 1 125 ? 114.133 -125.017 100.667 1.00 36.52 104 PRO B O 1
ATOM 5140 N N . ARG B 1 126 ? 114.295 -123.720 102.508 1.00 38.57 105 ARG B N 1
ATOM 5141 C CA . ARG B 1 126 ? 114.588 -122.509 101.753 1.00 37.15 105 ARG B CA 1
ATOM 5142 C C . ARG B 1 126 ? 115.837 -122.696 100.893 1.00 41.69 105 ARG B C 1
ATOM 5143 O O . ARG B 1 126 ? 116.880 -123.131 101.405 1.00 37.81 105 ARG B O 1
ATOM 5151 N N . PRO B 1 127 ? 115.779 -122.390 99.597 1.00 36.06 106 PRO B N 1
ATOM 5152 C CA . PRO B 1 127 ? 116.987 -122.451 98.766 1.00 38.72 106 PRO B CA 1
ATOM 5153 C C . PRO B 1 127 ? 117.911 -121.283 99.068 1.00 38.24 106 PRO B C 1
ATOM 5154 O O . PRO B 1 127 ? 117.551 -120.334 99.765 1.00 39.88 106 PRO B O 1
ATOM 5158 N N . LYS B 1 128 ? 119.117 -121.345 98.499 1.00 39.62 107 LYS B N 1
ATOM 5159 C CA . LYS B 1 128 ? 120.121 -120.331 98.813 1.00 41.48 107 LYS B CA 1
ATOM 5160 C C . LYS B 1 128 ? 119.954 -119.076 97.966 1.00 45.22 107 LYS B C 1
ATOM 5161 O O . LYS B 1 128 ? 119.846 -117.965 98.503 1.00 42.21 107 LYS B O 1
ATOM 5167 N N . SER B 1 129 ? 119.964 -119.226 96.634 1.00 37.40 108 SER B N 1
ATOM 5168 C CA . SER B 1 129 ? 119.672 -118.110 95.733 1.00 39.87 108 SER B CA 1
ATOM 5169 C C . SER B 1 129 ? 119.133 -118.721 94.437 1.00 36.12 108 SER B C 1
ATOM 5170 O O . SER B 1 129 ? 119.883 -118.962 93.489 1.00 40.69 108 SER B O 1
ATOM 5173 N N . THR B 1 130 ? 117.832 -118.970 94.416 1.00 35.77 109 THR B N 1
ATOM 5174 C CA . THR B 1 130 ? 117.201 -119.623 93.282 1.00 37.43 109 THR B CA 1
ATOM 5175 C C . THR B 1 130 ? 116.482 -118.602 92.401 1.00 35.64 109 THR B C 1
ATOM 5176 O O . THR B 1 130 ? 116.331 -117.425 92.745 1.00 32.30 109 THR B O 1
ATOM 5180 N N . THR B 1 131 ? 116.049 -119.083 91.238 1.00 30.14 110 THR B N 1
ATOM 5181 C CA . THR B 1 131 ? 115.363 -118.249 90.258 1.00 26.02 110 THR B CA 1
ATOM 5182 C C . THR B 1 131 ? 114.057 -117.701 90.822 1.00 24.53 110 THR B C 1
ATOM 5183 O O . THR B 1 131 ? 113.338 -118.395 91.543 1.00 27.15 110 THR B O 1
ATOM 5187 N N . VAL B 1 132 ? 113.758 -116.450 90.479 1.00 23.84 111 VAL B N 1
ATOM 5188 C CA . VAL B 1 132 ? 112.565 -115.741 90.927 1.00 24.95 111 VAL B CA 1
ATOM 5189 C C . VAL B 1 132 ? 111.657 -115.502 89.725 1.00 22.61 111 VAL B C 1
ATOM 5190 O O . VAL B 1 132 ? 112.123 -115.038 88.679 1.00 24.47 111 VAL B O 1
ATOM 5194 N N . MET B 1 133 ? 110.356 -115.761 89.894 1.00 23.03 112 MET B N 1
ATOM 5195 C CA . MET B 1 133 ? 109.345 -115.412 88.899 1.00 22.01 112 MET B CA 1
ATOM 5196 C C . MET B 1 133 ? 108.315 -114.512 89.554 1.00 23.01 112 MET B C 1
ATOM 5197 O O . MET B 1 133 ? 107.769 -114.858 90.611 1.00 27.73 112 MET B O 1
ATOM 5202 N N . VAL B 1 134 ? 108.071 -113.356 88.948 1.00 24.87 113 VAL B N 1
ATOM 5203 C CA . VAL B 1 134 ? 107.127 -112.369 89.467 1.00 19.72 113 VAL B CA 1
ATOM 5204 C C . VAL B 1 134 ? 105.947 -112.294 88.514 1.00 19.99 113 VAL B C 1
ATOM 5205 O O . VAL B 1 134 ? 106.102 -111.880 87.356 1.00 22.10 113 VAL B O 1
ATOM 5209 N N . TRP B 1 135 ? 104.774 -112.662 89.018 1.00 21.14 114 TRP B N 1
ATOM 5210 C CA . TRP B 1 135 ? 103.535 -112.662 88.247 1.00 20.84 114 TRP B CA 1
ATOM 5211 C C . TRP B 1 135 ? 102.850 -111.302 88.325 1.00 22.37 114 TRP B C 1
ATOM 5212 O O . TRP B 1 135 ? 102.645 -110.765 89.424 1.00 21.37 114 TRP B O 1
ATOM 5223 N N . ILE B 1 136 ? 102.473 -110.769 87.168 1.00 21.32 115 ILE B N 1
ATOM 5224 C CA . ILE B 1 136 ? 101.713 -109.530 87.046 1.00 20.12 115 ILE B CA 1
ATOM 5225 C C . ILE B 1 136 ? 100.353 -109.894 86.456 1.00 22.87 115 ILE B C 1
ATOM 5226 O O . ILE B 1 136 ? 100.258 -110.267 85.277 1.00 21.44 115 ILE B O 1
ATOM 5231 N N . TYR B 1 137 ? 99.297 -109.783 87.257 1.00 21.13 116 TYR B N 1
ATOM 5232 C CA . TYR B 1 137 ? 97.977 -110.163 86.775 1.00 20.15 116 TYR B CA 1
ATOM 5233 C C . TYR B 1 137 ? 97.496 -109.217 85.681 1.00 22.61 116 TYR B C 1
ATOM 5234 O O . TYR B 1 137 ? 97.874 -108.045 85.618 1.00 22.34 116 TYR B O 1
ATOM 5243 N N . GLY B 1 138 ? 96.649 -109.745 84.808 1.00 20.91 117 GLY B N 1
ATOM 5244 C CA . GLY B 1 138 ? 95.970 -108.957 83.808 1.00 22.49 117 GLY B CA 1
ATOM 5245 C C . GLY B 1 138 ? 94.551 -108.642 84.223 1.00 27.62 117 GLY B C 1
ATOM 5246 O O . GLY B 1 138 ? 94.169 -108.774 85.394 1.00 26.90 117 GLY B O 1
ATOM 5247 N N . GLY B 1 139 ? 93.754 -108.232 83.245 1.00 26.44 118 GLY B N 1
ATOM 5248 C CA . GLY B 1 139 ? 92.435 -107.701 83.520 1.00 24.58 118 GLY B CA 1
ATOM 5249 C C . GLY B 1 139 ? 92.192 -106.369 82.844 1.00 22.61 118 GLY B C 1
ATOM 5250 O O . GLY B 1 139 ? 91.408 -105.556 83.341 1.00 24.71 118 GLY B O 1
ATOM 5251 N N . GLY B 1 140 ? 92.852 -106.126 81.706 1.00 23.52 119 GLY B N 1
ATOM 5252 C CA . GLY B 1 140 ? 92.544 -104.942 80.918 1.00 24.81 119 GLY B CA 1
ATOM 5253 C C . GLY B 1 140 ? 92.911 -103.624 81.565 1.00 26.79 119 GLY B C 1
ATOM 5254 O O . GLY B 1 140 ? 92.443 -102.567 81.123 1.00 23.46 119 GLY B O 1
ATOM 5255 N N . PHE B 1 141 ? 93.739 -103.661 82.610 1.00 20.65 120 PHE B N 1
ATOM 5256 C CA . PHE B 1 141 ? 94.092 -102.526 83.456 1.00 24.68 120 PHE B CA 1
ATOM 5257 C C . PHE B 1 141 ? 92.893 -101.997 84.237 1.00 26.08 120 PHE B C 1
ATOM 5258 O O . PHE B 1 141 ? 93.037 -100.991 84.950 1.00 25.43 120 PHE B O 1
ATOM 5266 N N . TYR B 1 142 ? 91.725 -102.645 84.145 1.00 23.60 121 TYR B N 1
ATOM 5267 C CA . TYR B 1 142 ? 90.548 -102.250 84.903 1.00 24.79 121 TYR B CA 1
ATOM 5268 C C . TYR B 1 142 ? 90.185 -103.218 86.021 1.00 24.31 121 TYR B C 1
ATOM 5269 O O . TYR B 1 142 ? 89.336 -102.883 86.851 1.00 26.66 121 TYR B O 1
ATOM 5278 N N . SER B 1 143 ? 90.785 -104.402 86.059 1.00 24.32 122 SER B N 1
ATOM 5279 C CA . SER B 1 143 ? 90.436 -105.425 87.035 1.00 24.52 122 SER B CA 1
ATOM 5280 C C . SER B 1 143 ? 91.657 -106.302 87.274 1.00 24.95 122 SER B C 1
ATOM 5281 O O . SER B 1 143 ? 92.686 -106.165 86.605 1.00 23.44 122 SER B O 1
ATOM 5284 N N . GLY B 1 144 ? 91.521 -107.234 88.212 1.00 23.75 123 GLY B N 1
ATOM 5285 C CA . GLY B 1 144 ? 92.577 -108.190 88.505 1.00 20.12 123 GLY B CA 1
ATOM 5286 C C . GLY B 1 144 ? 92.899 -108.240 89.984 1.00 23.90 123 GLY B C 1
ATOM 5287 O O . GLY B 1 144 ? 92.735 -107.261 90.716 1.00 24.33 123 GLY B O 1
ATOM 5288 N N . SER B 1 145 ? 93.354 -109.404 90.434 1.00 23.17 124 SER B N 1
ATOM 5289 C CA . SER B 1 145 ? 93.697 -109.617 91.835 1.00 26.14 124 SER B CA 1
ATOM 5290 C C . SER B 1 145 ? 94.854 -110.596 91.888 1.00 24.59 124 SER B C 1
ATOM 5291 O O . SER B 1 145 ? 94.923 -111.527 91.084 1.00 25.11 124 SER B O 1
ATOM 5294 N N . SER B 1 146 ? 95.751 -110.404 92.857 1.00 23.99 125 SER B N 1
ATOM 5295 C CA . SER B 1 146 ? 96.825 -111.374 93.022 1.00 25.37 125 SER B CA 1
ATOM 5296 C C . SER B 1 146 ? 96.360 -112.661 93.696 1.00 25.12 125 SER B C 1
ATOM 5297 O O . SER B 1 146 ? 97.090 -113.660 93.673 1.00 29.52 125 SER B O 1
ATOM 5300 N N . THR B 1 147 ? 95.171 -112.664 94.292 1.00 23.90 126 THR B N 1
ATOM 5301 C CA . THR B 1 147 ? 94.723 -113.713 95.199 1.00 27.07 126 THR B CA 1
ATOM 5302 C C . THR B 1 147 ? 93.803 -114.738 94.544 1.00 28.06 126 THR B C 1
ATOM 5303 O O . THR B 1 147 ? 93.261 -115.595 95.242 1.00 28.41 126 THR B O 1
ATOM 5307 N N . LEU B 1 148 ? 93.590 -114.662 93.234 1.00 24.34 127 LEU B N 1
ATOM 5308 C CA . LEU B 1 148 ? 92.691 -115.613 92.587 1.00 26.43 127 LEU B CA 1
ATOM 5309 C C . LEU B 1 148 ? 93.216 -117.036 92.756 1.00 26.86 127 LEU B C 1
ATOM 5310 O O . LEU B 1 148 ? 94.425 -117.268 92.820 1.00 27.38 127 LEU B O 1
ATOM 5315 N N . ASP B 1 149 ? 92.287 -117.994 92.844 1.00 30.37 128 ASP B N 1
ATOM 5316 C CA . ASP B 1 149 ? 92.667 -119.404 92.947 1.00 30.54 128 ASP B CA 1
ATOM 5317 C C . ASP B 1 149 ? 93.560 -119.830 91.783 1.00 31.52 128 ASP B C 1
ATOM 5318 O O . ASP B 1 149 ? 94.468 -120.653 91.951 1.00 29.82 128 ASP B O 1
ATOM 5323 N N . VAL B 1 150 ? 93.320 -119.283 90.591 1.00 29.19 129 VAL B N 1
ATOM 5324 C CA . VAL B 1 150 ? 94.110 -119.670 89.425 1.00 27.65 129 VAL B CA 1
ATOM 5325 C C . VAL B 1 150 ? 95.517 -119.078 89.443 1.00 28.46 129 VAL B C 1
ATOM 5326 O O . VAL B 1 150 ? 96.361 -119.484 88.636 1.00 30.29 129 VAL B O 1
ATOM 5330 N N . TYR B 1 151 ? 95.811 -118.144 90.356 1.00 24.83 130 TYR B N 1
ATOM 5331 C CA . TYR B 1 151 ? 97.157 -117.595 90.487 1.00 24.98 130 TYR B CA 1
ATOM 5332 C C . TYR B 1 151 ? 97.880 -118.118 91.731 1.00 25.52 130 TYR B C 1
ATOM 5333 O O . TYR B 1 151 ? 98.943 -117.590 92.086 1.00 25.24 130 TYR B O 1
ATOM 5342 N N . ASN B 1 152 ? 97.337 -119.141 92.390 1.00 24.70 131 ASN B N 1
ATOM 5343 C CA . ASN B 1 152 ? 97.993 -119.750 93.545 1.00 27.55 131 ASN B CA 1
ATOM 5344 C C . ASN B 1 152 ? 99.382 -120.244 93.156 1.00 29.60 131 ASN B C 1
ATOM 5345 O O . ASN B 1 152 ? 99.520 -121.189 92.375 1.00 30.71 131 ASN B O 1
ATOM 5350 N N . GLY B 1 153 ? 100.418 -119.605 93.687 1.00 27.26 132 GLY B N 1
ATOM 5351 C CA . GLY B 1 153 ? 101.765 -119.916 93.276 1.00 27.94 132 GLY B CA 1
ATOM 5352 C C . GLY B 1 153 ? 102.366 -121.198 93.802 1.00 25.66 132 GLY B C 1
ATOM 5353 O O . GLY B 1 153 ? 103.492 -121.532 93.425 1.00 25.09 132 GLY B O 1
ATOM 5354 N N . LYS B 1 154 ? 101.666 -121.937 94.666 1.00 27.02 133 LYS B N 1
ATOM 5355 C CA . LYS B 1 154 ? 102.344 -123.015 95.382 1.00 29.08 133 LYS B CA 1
ATOM 5356 C C . LYS B 1 154 ? 102.722 -124.176 94.468 1.00 28.82 133 LYS B C 1
ATOM 5357 O O . LYS B 1 154 ? 103.745 -124.826 94.704 1.00 25.39 133 LYS B O 1
ATOM 5363 N N . TYR B 1 155 ? 101.932 -124.449 93.417 1.00 28.41 134 TYR B N 1
ATOM 5364 C CA . TYR B 1 155 ? 102.240 -125.592 92.561 1.00 28.89 134 TYR B CA 1
ATOM 5365 C C . TYR B 1 155 ? 103.492 -125.338 91.728 1.00 29.76 134 TYR B C 1
ATOM 5366 O O . TYR B 1 155 ? 104.363 -126.212 91.616 1.00 29.10 134 TYR B O 1
ATOM 5375 N N . LEU B 1 156 ? 103.615 -124.139 91.161 1.00 28.24 135 LEU B N 1
ATOM 5376 C CA . LEU B 1 156 ? 104.798 -123.818 90.373 1.00 28.27 135 LEU B CA 1
ATOM 5377 C C . LEU B 1 156 ? 106.038 -123.715 91.258 1.00 28.45 135 LEU B C 1
ATOM 5378 O O . LEU B 1 156 ? 107.100 -124.250 90.916 1.00 27.61 135 LEU B O 1
ATOM 5383 N N . ALA B 1 157 ? 105.918 -123.064 92.419 1.00 28.88 136 ALA B N 1
ATOM 5384 C CA . ALA B 1 157 ? 107.069 -122.933 93.309 1.00 27.54 136 ALA B CA 1
ATOM 5385 C C . ALA B 1 157 ? 107.574 -124.300 93.753 1.00 27.33 136 ALA B C 1
ATOM 5386 O O . ALA B 1 157 ? 108.780 -124.572 93.724 1.00 30.54 136 ALA B O 1
ATOM 5388 N N . TYR B 1 158 ? 106.658 -125.173 94.168 1.00 28.82 137 TYR B N 1
ATOM 5389 C CA . TYR B 1 158 ? 107.039 -126.494 94.651 1.00 29.00 137 TYR B CA 1
ATOM 5390 C C . TYR B 1 158 ? 107.607 -127.352 93.526 1.00 33.53 137 TYR B C 1
ATOM 5391 O O . TYR B 1 158 ? 108.666 -127.969 93.677 1.00 33.05 137 TYR B O 1
ATOM 5400 N N . THR B 1 159 ? 106.901 -127.414 92.394 1.00 30.11 138 THR B N 1
ATOM 5401 C CA . THR B 1 159 ? 107.273 -128.342 91.328 1.00 30.98 138 THR B CA 1
ATOM 5402 C C . THR B 1 159 ? 108.580 -127.945 90.662 1.00 29.83 138 THR B C 1
ATOM 5403 O O . THR B 1 159 ? 109.405 -128.809 90.342 1.00 33.32 138 THR B O 1
ATOM 5407 N N . GLU B 1 160 ? 108.793 -126.651 90.434 1.00 28.78 139 GLU B N 1
ATOM 5408 C CA . GLU B 1 160 ? 109.965 -126.199 89.702 1.00 29.47 139 GLU B CA 1
ATOM 5409 C C . GLU B 1 160 ? 111.032 -125.584 90.599 1.00 29.54 139 GLU B C 1
ATOM 5410 O O . GLU B 1 160 ? 112.070 -125.150 90.088 1.00 30.02 139 GLU B O 1
ATOM 5416 N N . GLU B 1 161 ? 110.811 -125.547 91.916 1.00 33.05 140 GLU B N 1
ATOM 5417 C CA . GLU B 1 161 ? 111.822 -125.061 92.853 1.00 33.54 140 GLU B CA 1
ATOM 5418 C C . GLU B 1 161 ? 112.192 -123.612 92.540 1.00 32.90 140 GLU B C 1
ATOM 5419 O O . GLU B 1 161 ? 113.365 -123.257 92.411 1.00 34.36 140 GLU B O 1
ATOM 5425 N N . VAL B 1 162 ? 111.171 -122.774 92.363 1.00 28.66 141 VAL B N 1
ATOM 5426 C CA . VAL B 1 162 ? 111.381 -121.350 92.146 1.00 27.44 141 VAL B CA 1
ATOM 5427 C C . VAL B 1 162 ? 110.742 -120.590 93.304 1.00 24.59 141 VAL B C 1
ATOM 5428 O O . VAL B 1 162 ? 109.831 -121.075 93.977 1.00 27.62 141 VAL B O 1
ATOM 5432 N N . VAL B 1 163 ? 111.247 -119.389 93.544 1.00 27.39 142 VAL B N 1
ATOM 5433 C CA . VAL B 1 163 ? 110.571 -118.439 94.421 1.00 25.13 142 VAL B CA 1
ATOM 5434 C C . VAL B 1 163 ? 109.581 -117.665 93.559 1.00 24.76 142 VAL B C 1
ATOM 5435 O O . VAL B 1 163 ? 109.978 -116.984 92.604 1.00 26.25 142 VAL B O 1
ATOM 5439 N N . LEU B 1 164 ? 108.294 -117.796 93.871 1.00 24.20 143 LEU B N 1
ATOM 5440 C CA . LEU B 1 164 ? 107.214 -117.237 93.066 1.00 26.71 143 LEU B CA 1
ATOM 5441 C C . LEU B 1 164 ? 106.583 -116.072 93.811 1.00 26.43 143 LEU B C 1
ATOM 5442 O O . LEU B 1 164 ? 106.062 -116.246 94.921 1.00 27.39 143 LEU B O 1
ATOM 5447 N N . VAL B 1 165 ? 106.643 -114.894 93.208 1.00 24.19 144 VAL B N 1
ATOM 5448 C CA . VAL B 1 165 ? 106.050 -113.674 93.749 1.00 23.54 144 VAL B CA 1
ATOM 5449 C C . VAL B 1 165 ? 104.847 -113.315 92.892 1.00 22.78 144 VAL B C 1
ATOM 5450 O O . VAL B 1 165 ? 104.917 -113.411 91.669 1.00 23.60 144 VAL B O 1
ATOM 5454 N N . SER B 1 166 ? 103.759 -112.869 93.514 1.00 22.36 145 SER B N 1
ATOM 5455 C CA . SER B 1 166 ? 102.712 -112.180 92.764 1.00 25.11 145 SER B CA 1
ATOM 5456 C C . SER B 1 166 ? 102.536 -110.792 93.362 1.00 26.85 145 SER B C 1
ATOM 5457 O O . SER B 1 166 ? 102.444 -110.639 94.589 1.00 25.97 145 SER B O 1
ATOM 5460 N N . LEU B 1 167 ? 102.570 -109.777 92.505 1.00 25.47 146 LEU B N 1
ATOM 5461 C CA . LEU B 1 167 ? 102.462 -108.408 92.976 1.00 24.49 146 LEU B CA 1
ATOM 5462 C C . LEU B 1 167 ? 101.031 -107.930 92.764 1.00 24.70 146 LEU B C 1
ATOM 5463 O O . LEU B 1 167 ? 100.168 -108.670 92.289 1.00 24.71 146 LEU B O 1
ATOM 5468 N N . SER B 1 168 ? 100.770 -106.677 93.119 1.00 23.86 147 SER B N 1
ATOM 5469 C CA . SER B 1 168 ? 99.485 -106.062 92.825 1.00 22.98 147 SER B CA 1
ATOM 5470 C C . SER B 1 168 ? 99.740 -104.640 92.359 1.00 23.31 147 SER B C 1
ATOM 5471 O O . SER B 1 168 ? 100.855 -104.124 92.451 1.00 25.00 147 SER B O 1
ATOM 5474 N N . TYR B 1 169 ? 98.701 -104.027 91.799 1.00 22.82 148 TYR B N 1
ATOM 5475 C CA . TYR B 1 169 ? 98.825 -102.667 91.306 1.00 23.19 148 TYR B CA 1
ATOM 5476 C C . TYR B 1 169 ? 97.427 -102.096 91.133 1.00 24.85 148 TYR B C 1
ATOM 5477 O O . TYR B 1 169 ? 96.476 -102.833 90.849 1.00 26.47 148 TYR B O 1
ATOM 5486 N N . ARG B 1 170 ? 97.312 -100.782 91.325 1.00 23.68 149 ARG B N 1
ATOM 5487 C CA . ARG B 1 170 ? 96.027 -100.110 91.157 1.00 22.24 149 ARG B CA 1
ATOM 5488 C C . ARG B 1 170 ? 95.539 -100.214 89.714 1.00 21.56 149 ARG B C 1
ATOM 5489 O O . ARG B 1 170 ? 96.301 -100.015 88.763 1.00 25.08 149 ARG B O 1
ATOM 5497 N N . VAL B 1 171 ? 94.242 -100.466 89.569 1.00 21.43 150 VAL B N 1
ATOM 5498 C CA . VAL B 1 171 ? 93.585 -100.617 88.283 1.00 22.84 150 VAL B CA 1
ATOM 5499 C C . VAL B 1 171 ? 92.533 -99.518 88.133 1.00 26.16 150 VAL B C 1
ATOM 5500 O O . VAL B 1 171 ? 92.246 -98.765 89.065 1.00 24.74 150 VAL B O 1
ATOM 5504 N N . GLY B 1 172 ? 91.965 -99.428 86.931 1.00 25.98 151 GLY B N 1
ATOM 5505 C CA . GLY B 1 172 ? 90.934 -98.430 86.688 1.00 26.38 151 GLY B CA 1
ATOM 5506 C C . GLY B 1 172 ? 91.442 -97.010 86.876 1.00 27.87 151 GLY B C 1
ATOM 5507 O O . GLY B 1 172 ? 92.636 -96.717 86.730 1.00 26.77 151 GLY B O 1
ATOM 5508 N N . ALA B 1 173 ? 90.514 -96.108 87.223 1.00 26.13 152 ALA B N 1
ATOM 5509 C CA . ALA B 1 173 ? 90.889 -94.710 87.428 1.00 30.45 152 ALA B CA 1
ATOM 5510 C C . ALA B 1 173 ? 91.935 -94.565 88.524 1.00 26.60 152 ALA B C 1
ATOM 5511 O O . ALA B 1 173 ? 92.797 -93.682 88.448 1.00 27.97 152 ALA B O 1
ATOM 5513 N N . PHE B 1 174 ? 91.894 -95.440 89.523 1.00 25.61 153 PHE B N 1
ATOM 5514 C CA . PHE B 1 174 ? 92.812 -95.323 90.653 1.00 27.51 153 PHE B CA 1
ATOM 5515 C C . PHE B 1 174 ? 94.252 -95.530 90.213 1.00 27.08 153 PHE B C 1
ATOM 5516 O O . PHE B 1 174 ? 95.175 -94.939 90.790 1.00 27.87 153 PHE B O 1
ATOM 5524 N N . GLY B 1 175 ? 94.465 -96.349 89.193 1.00 24.10 154 GLY B N 1
ATOM 5525 C CA . GLY B 1 175 ? 95.811 -96.599 88.723 1.00 24.25 154 GLY B CA 1
ATOM 5526 C C . GLY B 1 175 ? 96.188 -95.851 87.468 1.00 27.22 154 GLY B C 1
ATOM 5527 O O . GLY B 1 175 ? 97.377 -95.720 87.156 1.00 26.71 154 GLY B O 1
ATOM 5528 N N . PHE B 1 176 ? 95.206 -95.352 86.715 1.00 24.84 155 PHE B N 1
ATOM 5529 C CA . PHE B 1 176 ? 95.577 -94.832 85.410 1.00 26.89 155 PHE B CA 1
ATOM 5530 C C . PHE B 1 176 ? 94.858 -93.554 85.007 1.00 28.27 155 PHE B C 1
ATOM 5531 O O . PHE B 1 176 ? 94.983 -93.144 83.849 1.00 28.42 155 PHE B O 1
ATOM 5539 N N . LEU B 1 177 ? 94.130 -92.896 85.917 1.00 26.28 156 LEU B N 1
ATOM 5540 C CA . LEU B 1 177 ? 93.662 -91.546 85.626 1.00 28.45 156 LEU B CA 1
ATOM 5541 C C . LEU B 1 177 ? 94.858 -90.684 85.249 1.00 29.09 156 LEU B C 1
ATOM 5542 O O . LEU B 1 177 ? 95.866 -90.672 85.956 1.00 32.33 156 LEU B O 1
ATOM 5547 N N . ALA B 1 178 ? 94.768 -89.987 84.118 1.00 33.25 157 ALA B N 1
ATOM 5548 C CA . ALA B 1 178 ? 95.934 -89.294 83.573 1.00 34.20 157 ALA B CA 1
ATOM 5549 C C . ALA B 1 178 ? 95.576 -87.871 83.173 1.00 33.61 157 ALA B C 1
ATOM 5550 O O . ALA B 1 178 ? 94.827 -87.655 82.216 1.00 35.58 157 ALA B O 1
ATOM 5552 N N . LEU B 1 179 ? 96.138 -86.907 83.893 1.00 36.56 158 LEU B N 1
ATOM 5553 C CA . LEU B 1 179 ? 96.032 -85.484 83.584 1.00 37.04 158 LEU B CA 1
ATOM 5554 C C . LEU B 1 179 ? 97.455 -84.967 83.400 1.00 38.20 158 LEU B C 1
ATOM 5555 O O . LEU B 1 179 ? 98.059 -84.433 84.332 1.00 38.38 158 LEU B O 1
ATOM 5560 N N . HIS B 1 180 ? 97.998 -85.144 82.191 1.00 38.50 159 HIS B N 1
ATOM 5561 C CA . HIS B 1 180 ? 99.414 -84.868 81.961 1.00 40.36 159 HIS B CA 1
ATOM 5562 C C . HIS B 1 180 ? 99.752 -83.414 82.258 1.00 40.72 159 HIS B C 1
ATOM 5563 O O . HIS B 1 180 ? 99.053 -82.497 81.821 1.00 43.95 159 HIS B O 1
ATOM 5570 N N . GLY B 1 181 ? 100.855 -83.209 82.976 1.00 42.69 160 GLY B N 1
ATOM 5571 C CA . GLY B 1 181 ? 101.229 -81.924 83.508 1.00 44.87 160 GLY B CA 1
ATOM 5572 C C . GLY B 1 181 ? 100.960 -81.803 84.993 1.00 43.25 160 GLY B C 1
ATOM 5573 O O . GLY B 1 181 ? 101.639 -81.032 85.684 1.00 45.70 160 GLY B O 1
ATOM 5574 N N . SER B 1 182 ? 99.995 -82.562 85.498 1.00 46.04 161 SER B N 1
ATOM 5575 C CA . SER B 1 182 ? 99.759 -82.634 86.930 1.00 41.76 161 SER B CA 1
ATOM 5576 C C . SER B 1 182 ? 100.717 -83.629 87.572 1.00 44.47 161 SER B C 1
ATOM 5577 O O . SER B 1 182 ? 100.976 -84.707 87.027 1.00 44.79 161 SER B O 1
ATOM 5580 N N . GLN B 1 183 ? 101.258 -83.256 88.726 1.00 45.67 162 GLN B N 1
ATOM 5581 C CA . GLN B 1 183 ? 101.990 -84.199 89.557 1.00 42.77 162 GLN B CA 1
ATOM 5582 C C . GLN B 1 183 ? 101.083 -84.904 90.550 1.00 41.28 162 GLN B C 1
ATOM 5583 O O . GLN B 1 183 ? 101.548 -85.785 91.282 1.00 44.49 162 GLN B O 1
ATOM 5589 N N . GLU B 1 184 ? 99.803 -84.531 90.595 1.00 39.12 163 GLU B N 1
ATOM 5590 C CA . GLU B 1 184 ? 98.832 -85.168 91.476 1.00 41.68 163 GLU B CA 1
ATOM 5591 C C . GLU B 1 184 ? 98.124 -86.341 90.812 1.00 37.73 163 GLU B C 1
ATOM 5592 O O . GLU B 1 184 ? 97.759 -87.306 91.494 1.00 36.77 163 GLU B O 1
ATOM 5598 N N . ALA B 1 185 ? 97.910 -86.276 89.499 1.00 38.92 164 ALA B N 1
ATOM 5599 C CA . ALA B 1 185 ? 97.366 -87.393 88.726 1.00 38.65 164 ALA B CA 1
ATOM 5600 C C . ALA B 1 185 ? 98.120 -87.462 87.407 1.00 37.07 164 ALA B C 1
ATOM 5601 O O . ALA B 1 185 ? 97.584 -87.133 86.342 1.00 36.58 164 ALA B O 1
ATOM 5603 N N . PRO B 1 186 ? 99.389 -87.885 87.445 1.00 35.53 165 PRO B N 1
ATOM 5604 C CA . PRO B 1 186 ? 100.213 -87.844 86.229 1.00 37.50 165 PRO B CA 1
ATOM 5605 C C . PRO B 1 186 ? 99.896 -88.950 85.246 1.00 36.03 165 PRO B C 1
ATOM 5606 O O . PRO B 1 186 ? 100.280 -88.836 84.072 1.00 37.44 165 PRO B O 1
ATOM 5610 N N . GLY B 1 187 ? 99.211 -90.001 85.680 1.00 32.91 166 GLY B N 1
ATOM 5611 C CA . GLY B 1 187 ? 99.034 -91.184 84.866 1.00 32.07 166 GLY B CA 1
ATOM 5612 C C . GLY B 1 187 ? 100.090 -92.238 85.159 1.00 34.24 166 GLY B C 1
ATOM 5613 O O . GLY B 1 187 ? 101.116 -91.983 85.798 1.00 30.95 166 GLY B O 1
ATOM 5614 N N . ASN B 1 188 ? 99.811 -93.458 84.699 1.00 29.80 167 ASN B N 1
ATOM 5615 C CA . ASN B 1 188 ? 100.736 -94.586 84.782 1.00 28.47 167 ASN B CA 1
ATOM 5616 C C . ASN B 1 188 ? 101.082 -95.003 86.208 1.00 28.81 167 ASN B C 1
ATOM 5617 O O . ASN B 1 188 ? 102.031 -95.772 86.403 1.00 26.46 167 ASN B O 1
ATOM 5622 N N . VAL B 1 189 ? 100.338 -94.553 87.225 1.00 25.41 168 VAL B N 1
ATOM 5623 C CA . VAL B 1 189 ? 100.776 -94.877 88.576 1.00 28.82 168 VAL B CA 1
ATOM 5624 C C . VAL B 1 189 ? 100.589 -96.353 88.883 1.00 26.09 168 VAL B C 1
ATOM 5625 O O . VAL B 1 189 ? 101.310 -96.892 89.721 1.00 24.62 168 VAL B O 1
ATOM 5629 N N . GLY B 1 190 ? 99.686 -97.046 88.182 1.00 25.83 169 GLY B N 1
ATOM 5630 C CA . GLY B 1 190 ? 99.617 -98.492 88.337 1.00 24.15 169 GLY B CA 1
ATOM 5631 C C . GLY B 1 190 ? 100.870 -99.190 87.833 1.00 22.77 169 GLY B C 1
ATOM 5632 O O . GLY B 1 190 ? 101.303 -100.196 88.399 1.00 24.26 169 GLY B O 1
ATOM 5633 N N . LEU B 1 191 ? 101.442 -98.687 86.735 1.00 23.78 170 LEU B N 1
ATOM 5634 C CA . LEU B 1 191 ? 102.725 -99.192 86.258 1.00 24.00 170 LEU B CA 1
ATOM 5635 C C . LEU B 1 191 ? 103.822 -98.892 87.259 1.00 26.49 170 LEU B C 1
ATOM 5636 O O . LEU B 1 191 ? 104.712 -99.721 87.501 1.00 24.74 170 LEU B O 1
ATOM 5641 N N . LEU B 1 192 ? 103.788 -97.687 87.825 1.00 26.32 171 LEU B N 1
ATOM 5642 C CA . LEU B 1 192 ? 104.705 -97.386 88.903 1.00 27.32 171 LEU B CA 1
ATOM 5643 C C . LEU B 1 192 ? 104.468 -98.310 90.076 1.00 32.54 171 LEU B C 1
ATOM 5644 O O . LEU B 1 192 ? 105.420 -98.656 90.756 1.00 28.12 171 LEU B O 1
ATOM 5649 N N . ASP B 1 193 ? 103.215 -98.693 90.361 1.00 29.37 172 ASP B N 1
ATOM 5650 C CA . ASP B 1 193 ? 102.946 -99.708 91.381 1.00 25.54 172 ASP B CA 1
ATOM 5651 C C . ASP B 1 193 ? 103.726 -100.990 91.140 1.00 30.06 172 ASP B C 1
ATOM 5652 O O . ASP B 1 193 ? 104.333 -101.552 92.057 1.00 24.04 172 ASP B O 1
ATOM 5657 N N . GLN B 1 194 ? 103.716 -101.463 89.919 1.00 24.01 173 GLN B N 1
ATOM 5658 C CA . GLN B 1 194 ? 104.419 -102.670 89.612 1.00 23.31 173 GLN B CA 1
ATOM 5659 C C . GLN B 1 194 ? 105.921 -102.478 89.819 1.00 24.15 173 GLN B C 1
ATOM 5660 O O . GLN B 1 194 ? 106.572 -103.301 90.351 1.00 23.26 173 GLN B O 1
ATOM 5666 N N . ARG B 1 195 ? 106.426 -101.347 89.388 1.00 24.69 174 ARG B N 1
ATOM 5667 C CA . ARG B 1 195 ? 107.827 -101.052 89.530 1.00 27.62 174 ARG B CA 1
ATOM 5668 C C . ARG B 1 195 ? 108.320 -101.108 90.981 1.00 27.02 174 ARG B C 1
ATOM 5669 O O . ARG B 1 195 ? 109.326 -101.672 91.227 1.00 32.35 174 ARG B O 1
ATOM 5677 N N . MET B 1 196 ? 107.583 -100.531 91.922 1.00 44.65 175 MET B N 1
ATOM 5678 C CA . MET B 1 196 ? 107.986 -100.539 93.346 1.00 41.09 175 MET B CA 1
ATOM 5679 C C . MET B 1 196 ? 108.100 -101.933 93.998 1.00 27.76 175 MET B C 1
ATOM 5680 O O . MET B 1 196 ? 108.886 -102.193 94.825 1.00 31.74 175 M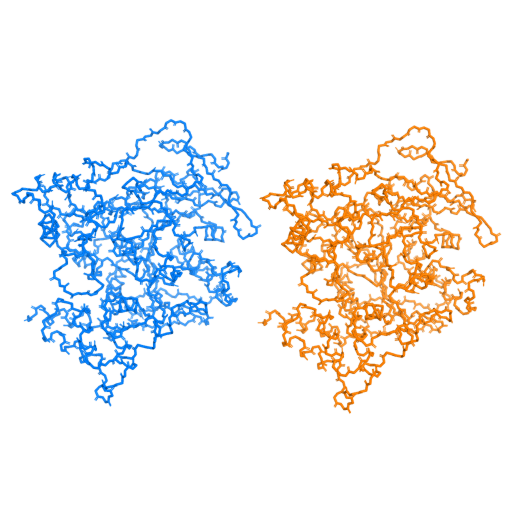ET B O 1
ATOM 5685 N N . ALA B 1 197 ? 107.236 -102.804 93.562 1.00 26.27 176 ALA B N 1
ATOM 5686 C CA . ALA B 1 197 ? 107.109 -104.227 93.836 1.00 27.59 176 ALA B CA 1
ATOM 5687 C C . ALA B 1 197 ? 108.335 -104.935 93.274 1.00 23.69 176 ALA B C 1
ATOM 5688 O O . ALA B 1 197 ? 109.000 -105.717 93.969 1.00 23.74 176 ALA B O 1
ATOM 5690 N N . LEU B 1 198 ? 108.663 -104.635 92.007 1.00 25.03 177 LEU B N 1
ATOM 5691 C CA . LEU B 1 198 ? 109.910 -105.137 91.436 1.00 22.33 177 LEU B CA 1
ATOM 5692 C C . LEU B 1 198 ? 111.117 -104.588 92.193 1.00 24.85 177 LEU B C 1
ATOM 5693 O O . LEU B 1 198 ? 112.079 -105.319 92.442 1.00 23.32 177 LEU B O 1
ATOM 5698 N N . GLN B 1 199 ? 111.085 -103.313 92.584 1.00 25.01 178 GLN B N 1
ATOM 5699 C CA . GLN B 1 199 ? 112.202 -102.796 93.379 1.00 28.16 178 GLN B CA 1
ATOM 5700 C C . GLN B 1 199 ? 112.253 -103.447 94.758 1.00 25.49 178 GLN B C 1
ATOM 5701 O O . GLN B 1 199 ? 113.345 -103.717 95.279 1.00 25.06 178 GLN B O 1
ATOM 5707 N N . TRP B 1 200 ? 111.092 -103.709 95.371 1.00 24.86 179 TRP B N 1
ATOM 5708 C CA . TRP B 1 200 ? 111.078 -104.433 96.642 1.00 27.41 179 TRP B CA 1
ATOM 5709 C C . TRP B 1 200 ? 111.682 -105.822 96.486 1.00 26.60 179 TRP B C 1
ATOM 5710 O O . TRP B 1 200 ? 112.467 -106.264 97.331 1.00 24.28 179 TRP B O 1
ATOM 5721 N N . VAL B 1 201 ? 111.319 -106.525 95.408 1.00 23.65 180 VAL B N 1
ATOM 5722 C CA . VAL B 1 201 ? 111.918 -107.826 95.115 1.00 23.47 180 VAL B CA 1
ATOM 5723 C C . VAL B 1 201 ? 113.427 -107.685 94.950 1.00 22.10 180 VAL B C 1
ATOM 5724 O O . VAL B 1 201 ? 114.206 -108.464 95.518 1.00 25.07 180 VAL B O 1
ATOM 5728 N N . HIS B 1 202 ? 113.862 -106.681 94.170 1.00 23.15 181 HIS B N 1
ATOM 5729 C CA . HIS B 1 202 ? 115.289 -106.434 93.966 1.00 24.59 181 HIS B CA 1
ATOM 5730 C C . HIS B 1 202 ? 116.017 -106.277 95.292 1.00 28.51 181 HIS B C 1
ATOM 5731 O O . HIS B 1 202 ? 117.140 -106.769 95.459 1.00 27.86 181 HIS B O 1
ATOM 5738 N N . ASP B 1 203 ? 115.387 -105.592 96.243 1.00 25.87 182 ASP B N 1
ATOM 5739 C CA . ASP B 1 203 ? 116.014 -105.277 97.528 1.00 27.74 182 ASP B CA 1
ATOM 5740 C C . ASP B 1 203 ? 115.886 -106.386 98.568 1.00 30.58 182 ASP B C 1
ATOM 5741 O O . ASP B 1 203 ? 116.737 -106.484 99.465 1.00 28.86 182 ASP B O 1
ATOM 5746 N N . ASN B 1 204 ? 114.851 -107.221 98.493 1.00 25.42 183 ASN B N 1
ATOM 5747 C CA . ASN B 1 204 ? 114.535 -108.107 99.600 1.00 24.13 183 ASN B CA 1
ATOM 5748 C C . ASN B 1 204 ? 114.417 -109.584 99.263 1.00 25.51 183 ASN B C 1
ATOM 5749 O O . ASN B 1 204 ? 114.399 -110.396 100.194 1.00 25.98 183 ASN B O 1
ATOM 5754 N N . ILE B 1 205 ? 114.290 -109.968 97.986 1.00 25.94 184 ILE B N 1
ATOM 5755 C CA . ILE B 1 205 ? 114.031 -111.376 97.714 1.00 25.20 184 ILE B CA 1
ATOM 5756 C C . ILE B 1 205 ? 115.200 -112.267 98.141 1.00 24.86 184 ILE B C 1
ATOM 5757 O O . ILE B 1 205 ? 114.994 -113.451 98.437 1.00 26.18 184 ILE B O 1
ATOM 5762 N N . GLN B 1 206 ? 116.415 -111.723 98.239 1.00 26.07 185 GLN B N 1
ATOM 5763 C CA . GLN B 1 206 ? 117.538 -112.522 98.730 1.00 30.04 185 GLN B CA 1
ATOM 5764 C C . GLN B 1 206 ? 117.285 -113.049 100.141 1.00 30.51 185 GLN B C 1
ATOM 5765 O O . GLN B 1 206 ? 117.814 -114.103 100.517 1.00 30.03 185 GLN B O 1
ATOM 5771 N N . PHE B 1 207 ? 116.469 -112.354 100.930 1.00 29.00 186 PHE B N 1
ATOM 5772 C CA . PHE B 1 207 ? 116.207 -112.827 102.289 1.00 28.42 186 PHE B CA 1
ATOM 5773 C C . PHE B 1 207 ? 115.237 -113.995 102.309 1.00 32.11 186 PHE B C 1
ATOM 5774 O O . PHE B 1 207 ? 115.076 -114.638 103.354 1.00 30.56 186 PHE B O 1
ATOM 5782 N N . PHE B 1 208 ? 114.598 -114.282 101.172 1.00 28.98 187 PHE B N 1
ATOM 5783 C CA . PHE B 1 208 ? 113.695 -115.409 101.017 1.00 31.56 187 PHE B CA 1
ATOM 5784 C C . PHE B 1 208 ? 114.316 -116.540 100.207 1.00 33.32 187 PHE B C 1
ATOM 5785 O O . PHE B 1 208 ? 113.608 -117.481 99.838 1.00 33.48 187 PHE B O 1
ATOM 5793 N N . GLY B 1 209 ? 115.610 -116.463 99.914 1.00 28.64 188 GLY B N 1
ATOM 5794 C CA . GLY B 1 209 ? 116.272 -117.486 99.133 1.00 30.70 188 GLY B CA 1
ATOM 5795 C C . GLY B 1 209 ? 116.225 -117.272 97.638 1.00 34.28 188 GLY B C 1
ATOM 5796 O O . GLY B 1 209 ? 116.601 -118.179 96.883 1.00 35.85 188 GLY B O 1
ATOM 5797 N N . GLY B 1 210 ? 115.792 -116.103 97.184 1.00 31.49 189 GLY B N 1
ATOM 5798 C CA . GLY B 1 210 ? 115.724 -115.807 95.765 1.00 33.57 189 GLY B CA 1
ATOM 5799 C C . GLY B 1 210 ? 116.929 -115.012 95.300 1.00 34.49 189 GLY B C 1
ATOM 5800 O O . GLY B 1 210 ? 117.550 -114.282 96.071 1.00 32.37 189 GLY B O 1
ATOM 5801 N N . ASP B 1 211 ? 117.259 -115.168 94.021 1.00 31.64 190 ASP B N 1
ATOM 5802 C CA . ASP B 1 211 ? 118.375 -114.456 93.424 1.00 27.55 190 ASP B CA 1
ATOM 5803 C C . ASP B 1 211 ? 117.863 -113.206 92.726 1.00 32.85 190 ASP B C 1
ATOM 5804 O O . ASP B 1 211 ? 117.200 -113.319 91.680 1.00 28.89 190 ASP B O 1
ATOM 5809 N N . PRO B 1 212 ? 118.165 -112.004 93.226 1.00 26.99 191 PRO B N 1
ATOM 5810 C CA . PRO B 1 212 ? 117.674 -110.786 92.561 1.00 29.78 191 PRO B CA 1
ATOM 5811 C C . PRO B 1 212 ? 118.287 -110.540 91.189 1.00 26.76 191 PRO B C 1
ATOM 5812 O O . PRO B 1 212 ? 117.799 -109.671 90.458 1.00 24.14 191 PRO B O 1
ATOM 5816 N N . LYS B 1 213 ? 119.351 -111.241 90.825 1.00 26.82 192 LYS B N 1
ATOM 5817 C CA . LYS B 1 213 ? 119.892 -111.122 89.479 1.00 27.59 192 LYS B CA 1
ATOM 5818 C C . LYS B 1 213 ? 119.212 -112.052 88.488 1.00 25.74 192 LYS B C 1
ATOM 5819 O O . LYS B 1 213 ? 119.548 -112.011 87.301 1.00 28.70 192 LYS B O 1
ATOM 5825 N N . THR B 1 214 ? 118.292 -112.913 88.935 1.00 25.70 193 THR B N 1
ATOM 5826 C CA . THR B 1 214 ? 117.638 -113.857 88.025 1.00 29.47 193 THR B CA 1
ATOM 5827 C C . THR B 1 214 ? 116.123 -113.793 88.241 1.00 22.97 193 THR B C 1
ATOM 5828 O O . THR B 1 214 ? 115.476 -114.774 88.599 1.00 24.05 193 THR B O 1
ATOM 5832 N N . VAL B 1 215 ? 115.563 -112.608 88.007 1.00 23.75 194 VAL B N 1
ATOM 5833 C CA . VAL B 1 215 ? 114.128 -112.357 88.161 1.00 24.60 194 VAL B CA 1
ATOM 5834 C C . VAL B 1 215 ? 113.483 -112.347 86.778 1.00 22.47 194 VAL B C 1
ATOM 5835 O O . VAL B 1 215 ? 113.866 -111.555 85.909 1.00 22.79 194 VAL B O 1
ATOM 5839 N N . THR B 1 216 ? 112.491 -113.208 86.585 1.00 21.25 195 THR B N 1
ATOM 5840 C CA . THR B 1 216 ? 111.660 -113.199 85.383 1.00 21.71 195 THR B CA 1
ATOM 5841 C C . THR B 1 216 ? 110.320 -112.580 85.743 1.00 21.39 195 THR B C 1
ATOM 5842 O O . THR B 1 216 ? 109.678 -113.020 86.703 1.00 22.87 195 THR B O 1
ATOM 5846 N N . ILE B 1 217 ? 109.917 -111.556 85.018 1.00 22.57 196 ILE B N 1
ATOM 5847 C CA . ILE B 1 217 ? 108.558 -111.049 85.176 1.00 19.91 196 ILE B CA 1
ATOM 5848 C C . ILE B 1 217 ? 107.678 -111.722 84.132 1.00 23.04 196 ILE B C 1
ATOM 5849 O O . ILE B 1 217 ? 108.098 -111.911 82.977 1.00 21.77 196 ILE B O 1
ATOM 5854 N N . PHE B 1 218 ? 106.465 -112.105 84.530 1.00 22.24 197 PHE B N 1
ATOM 5855 C CA . PHE B 1 218 ? 105.549 -112.720 83.575 1.00 20.39 197 PHE B CA 1
ATOM 5856 C C . PHE B 1 218 ? 104.122 -112.305 83.899 1.00 20.57 197 PHE B C 1
ATOM 5857 O O . PHE B 1 218 ? 103.793 -111.987 85.041 1.00 22.30 197 PHE B O 1
ATOM 5865 N N . GLY B 1 219 ? 103.293 -112.245 82.861 1.00 21.00 198 GLY B N 1
ATOM 5866 C CA . GLY B 1 219 ? 101.922 -111.808 83.057 1.00 19.49 198 GLY B CA 1
ATOM 5867 C C . GLY B 1 219 ? 101.102 -112.104 81.825 1.00 20.80 198 GLY B C 1
ATOM 5868 O O . GLY B 1 219 ? 101.642 -112.368 80.748 1.00 20.90 198 GLY B O 1
ATOM 5869 N N . GLU B 1 220 ? 99.786 -112.046 82.000 1.00 19.47 199 GLU B N 1
ATOM 5870 C CA . GLU B 1 220 ? 98.843 -112.347 80.934 1.00 20.18 199 GLU B CA 1
ATOM 5871 C C . GLU B 1 220 ? 97.943 -111.140 80.714 1.00 21.88 199 GLU B C 1
ATOM 5872 O O . GLU B 1 220 ? 97.659 -110.387 81.651 1.00 23.20 199 GLU B O 1
ATOM 5878 N N . SER B 1 221 ? 97.490 -110.950 79.476 1.00 21.80 200 SER B N 1
ATOM 5879 C CA . SER B 1 221 ? 96.552 -109.859 79.154 1.00 21.26 200 SER B CA 1
ATOM 5880 C C . SER B 1 221 ? 97.256 -108.551 79.510 1.00 24.19 200 SER B C 1
ATOM 5881 O O . SER B 1 221 ? 98.406 -108.357 79.080 1.00 22.95 200 SER B O 1
ATOM 5884 N N . ALA B 1 222 ? 96.644 -107.656 80.299 1.00 22.45 201 ALA B N 1
ATOM 5885 C CA . ALA B 1 222 ? 97.309 -106.409 80.673 1.00 22.18 201 ALA B CA 1
ATOM 5886 C C . ALA B 1 222 ? 98.606 -106.666 81.426 1.00 20.64 201 ALA B C 1
ATOM 5887 O O . ALA B 1 222 ? 99.523 -105.834 81.376 1.00 22.33 201 ALA B O 1
ATOM 5889 N N . GLY B 1 223 ? 98.707 -107.802 82.123 1.00 21.86 202 GLY B N 1
ATOM 5890 C CA . GLY B 1 223 ? 99.976 -108.168 82.743 1.00 21.28 202 GLY B CA 1
ATOM 5891 C C . GLY B 1 223 ? 101.067 -108.430 81.719 1.00 21.88 202 GLY B C 1
ATOM 5892 O O . GLY B 1 223 ? 102.239 -108.111 81.942 1.00 22.96 202 GLY B O 1
ATOM 5893 N N . GLY B 1 224 ? 100.695 -109.015 80.577 1.00 20.64 203 GLY B N 1
ATOM 5894 C CA . GLY B 1 224 ? 101.654 -109.198 79.502 1.00 21.62 203 GLY B CA 1
ATOM 5895 C C . GLY B 1 224 ? 102.016 -107.894 78.821 1.00 22.19 203 GLY B C 1
ATOM 5896 O O . GLY B 1 224 ? 103.184 -107.650 78.508 1.00 21.88 203 GLY B O 1
ATOM 5897 N N . ALA B 1 225 ? 101.020 -107.051 78.546 1.00 21.28 204 ALA B N 1
ATOM 5898 C CA . ALA B 1 225 ? 101.329 -105.696 78.098 1.00 22.04 204 ALA B CA 1
ATOM 5899 C C . ALA B 1 225 ? 102.259 -105.001 79.091 1.00 24.46 204 ALA B C 1
ATOM 5900 O O . ALA B 1 225 ? 103.246 -104.363 78.687 1.00 24.27 204 ALA B O 1
ATOM 5902 N N . SER B 1 226 ? 101.961 -105.126 80.389 1.00 21.92 205 SER B N 1
ATOM 5903 C CA . SER B 1 226 ? 102.798 -104.509 81.424 1.00 21.21 205 SER B CA 1
ATOM 5904 C C . SER B 1 226 ? 104.237 -105.002 81.345 1.00 21.98 205 SER B C 1
ATOM 5905 O O . SER B 1 226 ? 105.180 -104.207 81.411 1.00 23.19 205 SER B O 1
ATOM 5908 N N . VAL B 1 227 ? 104.427 -106.320 81.239 1.00 22.41 206 VAL B N 1
ATOM 5909 C CA . VAL B 1 227 ? 105.780 -106.868 81.135 1.00 21.67 206 VAL B CA 1
ATOM 5910 C C . VAL B 1 227 ? 106.524 -106.209 79.975 1.00 24.32 206 VAL B C 1
ATOM 5911 O O . VAL B 1 227 ? 107.677 -105.778 80.113 1.00 24.43 206 VAL B O 1
ATOM 5915 N N . GLY B 1 228 ? 105.859 -106.086 78.824 1.00 22.09 207 GLY B N 1
ATOM 5916 C CA . GLY B 1 228 ? 106.472 -105.414 77.689 1.00 23.62 207 GLY B CA 1
ATOM 5917 C C . GLY B 1 228 ? 106.754 -103.948 77.951 1.00 25.93 207 GLY B C 1
ATOM 5918 O O . GLY B 1 228 ? 107.740 -103.400 77.453 1.00 25.98 207 GLY B O 1
ATOM 5919 N N . MET B 1 229 ? 105.903 -103.296 78.744 1.00 23.89 208 MET B N 1
ATOM 5920 C CA . MET B 1 229 ? 106.109 -101.886 79.047 1.00 24.06 208 MET B CA 1
ATOM 5921 C C . MET B 1 229 ? 107.320 -101.685 79.950 1.00 25.30 208 MET B C 1
ATOM 5922 O O . MET B 1 229 ? 108.021 -100.675 79.816 1.00 28.56 208 MET B O 1
ATOM 5927 N N . HIS B 1 230 ? 107.611 -102.652 80.828 1.00 21.56 209 HIS B N 1
ATOM 5928 C CA . HIS B 1 230 ? 108.818 -102.569 81.648 1.00 27.62 209 HIS B CA 1
ATOM 5929 C C . HIS B 1 230 ? 110.064 -102.866 80.832 1.00 27.52 209 HIS B C 1
ATOM 5930 O O . HIS B 1 230 ? 111.135 -102.337 81.140 1.00 27.75 209 HIS B O 1
ATOM 5937 N N . ILE B 1 231 ? 109.951 -103.730 79.818 1.00 25.39 210 ILE B N 1
ATOM 5938 C CA . ILE B 1 231 ? 111.044 -103.900 78.860 1.00 24.60 210 ILE B CA 1
ATOM 5939 C C . ILE B 1 231 ? 111.366 -102.571 78.199 1.00 27.85 210 ILE B C 1
ATOM 5940 O O . ILE B 1 231 ? 112.539 -102.219 77.998 1.00 30.04 210 ILE B O 1
ATOM 5945 N N . LEU B 1 232 ? 110.329 -101.802 77.866 1.00 27.80 211 LEU B N 1
ATOM 5946 C CA . LEU B 1 232 ? 110.513 -100.540 77.164 1.00 27.73 211 LEU B CA 1
ATOM 5947 C C . LEU B 1 232 ? 111.018 -99.436 78.090 1.00 32.25 211 LEU B C 1
ATOM 5948 O O . LEU B 1 232 ? 111.877 -98.643 77.693 1.00 34.85 211 LEU B O 1
ATOM 5953 N N . SER B 1 233 ? 110.524 -99.373 79.320 1.00 29.37 212 SER B N 1
ATOM 5954 C CA . SER B 1 233 ? 110.713 -98.172 80.134 1.00 30.90 212 SER B CA 1
ATOM 5955 C C . SER B 1 233 ? 112.083 -98.171 80.799 1.00 31.65 212 SER B C 1
ATOM 5956 O O . SER B 1 233 ? 112.392 -99.098 81.558 1.00 28.37 212 SER B O 1
ATOM 5959 N N . PRO B 1 234 ? 112.915 -97.150 80.570 1.00 33.97 213 PRO B N 1
ATOM 5960 C CA . PRO B 1 234 ? 114.253 -97.130 81.199 1.00 34.06 213 PRO B CA 1
ATOM 5961 C C . PRO B 1 234 ? 114.224 -97.299 82.708 1.00 32.32 213 PRO B C 1
ATOM 5962 O O . PRO B 1 234 ? 115.053 -98.031 83.255 1.00 34.58 213 PRO B O 1
ATOM 5966 N N . GLY B 1 235 ? 113.269 -96.672 83.394 1.00 30.90 214 GLY B N 1
ATOM 5967 C CA . GLY B 1 235 ? 113.167 -96.784 84.841 1.00 30.85 214 GLY B CA 1
ATOM 5968 C C . GLY B 1 235 ? 112.853 -98.176 85.350 1.00 31.26 214 GLY B C 1
ATOM 5969 O O . GLY B 1 235 ? 112.986 -98.415 86.556 1.00 32.02 214 GLY B O 1
ATOM 5970 N N . SER B 1 236 ? 112.435 -99.098 84.474 1.00 29.55 215 SER B N 1
ATOM 5971 C CA . SER B 1 236 ? 112.106 -100.455 84.893 1.00 30.35 215 SER B CA 1
ATOM 5972 C C . SER B 1 236 ? 113.141 -101.500 84.505 1.00 27.48 215 SER B C 1
ATOM 5973 O O . SER B 1 236 ? 113.185 -102.560 85.141 1.00 29.75 215 SER B O 1
ATOM 5976 N N . ARG B 1 237 ? 113.982 -101.215 83.513 1.00 29.22 216 ARG B N 1
ATOM 5977 C CA . ARG B 1 237 ? 114.728 -102.269 82.828 1.00 34.53 216 ARG B CA 1
ATOM 5978 C C . ARG B 1 237 ? 115.692 -103.003 83.743 1.00 32.02 216 ARG B C 1
ATOM 5979 O O . ARG B 1 237 ? 115.925 -104.201 83.554 1.00 30.01 216 ARG B O 1
ATOM 5987 N N . ASP B 1 238 ? 116.281 -102.317 84.717 1.00 31.87 217 ASP B N 1
ATOM 5988 C CA . ASP B 1 238 ? 117.302 -102.935 85.543 1.00 31.32 217 ASP B CA 1
ATOM 5989 C C . ASP B 1 238 ? 116.725 -103.719 86.713 1.00 32.05 217 ASP B C 1
ATOM 5990 O O . ASP B 1 238 ? 117.493 -104.217 87.541 1.00 29.83 217 ASP B O 1
ATOM 5995 N N . LEU B 1 239 ? 115.401 -103.849 86.799 1.00 28.20 218 LEU B N 1
ATOM 5996 C CA . LEU B 1 239 ? 114.754 -104.517 87.921 1.00 29.72 218 LEU B CA 1
ATOM 5997 C C . LEU B 1 239 ? 114.299 -105.937 87.604 1.00 29.86 218 LEU B C 1
ATOM 5998 O O . LEU B 1 239 ? 113.528 -106.512 88.376 1.00 30.95 218 LEU B O 1
ATOM 6003 N N . PHE B 1 240 ? 114.745 -106.510 86.488 1.00 27.01 219 PHE B N 1
ATOM 6004 C CA . PHE B 1 240 ? 114.432 -107.898 86.176 1.00 28.14 219 PHE B CA 1
ATOM 6005 C C . PHE B 1 240 ? 115.420 -108.363 85.119 1.00 24.43 219 PHE B C 1
ATOM 6006 O O . PHE B 1 240 ? 116.095 -107.554 84.481 1.00 24.19 219 PHE B O 1
ATOM 6014 N N . ARG B 1 241 ? 115.512 -109.683 84.965 1.00 23.42 220 ARG B N 1
ATOM 6015 C CA . ARG B 1 241 ? 116.466 -110.306 84.049 1.00 23.42 220 ARG B CA 1
ATOM 6016 C C . ARG B 1 241 ? 115.855 -110.610 82.683 1.00 25.42 220 ARG B C 1
ATOM 6017 O O . ARG B 1 241 ? 116.459 -110.301 81.642 1.00 25.45 220 ARG B O 1
ATOM 6025 N N . ARG B 1 242 ? 114.670 -111.221 82.667 1.00 22.22 221 ARG B N 1
ATOM 6026 C CA . ARG B 1 242 ? 114.031 -111.631 81.418 1.00 20.23 221 ARG B CA 1
ATOM 6027 C C . ARG B 1 242 ? 112.523 -111.671 81.628 1.00 22.71 221 ARG B C 1
ATOM 6028 O O . ARG B 1 242 ? 112.017 -111.421 82.731 1.00 22.75 221 ARG B O 1
ATOM 6036 N N . ALA B 1 243 ? 111.791 -111.995 80.556 1.00 22.91 222 ALA B N 1
ATOM 6037 C CA . ALA B 1 243 ? 110.373 -111.677 80.549 1.00 21.24 222 ALA B CA 1
ATOM 6038 C C . ALA B 1 243 ? 109.561 -112.699 79.763 1.00 25.54 222 ALA B C 1
ATOM 6039 O O . ALA B 1 243 ? 110.014 -113.210 78.730 1.00 22.62 222 ALA B O 1
ATOM 6041 N N . ILE B 1 244 ? 108.345 -112.955 80.252 1.00 23.35 223 ILE B N 1
ATOM 6042 C CA . ILE B 1 244 ? 107.346 -113.787 79.580 1.00 21.06 223 ILE B CA 1
ATOM 6043 C C . ILE B 1 244 ? 106.073 -112.968 79.388 1.00 20.42 223 ILE B C 1
ATOM 6044 O O . ILE B 1 244 ? 105.574 -112.349 80.339 1.00 20.78 223 ILE B O 1
ATOM 6049 N N . LEU B 1 245 ? 105.511 -113.001 78.178 1.00 21.15 224 LEU B N 1
ATOM 6050 C CA . LEU B 1 245 ? 104.297 -112.251 77.869 1.00 22.86 224 LEU B CA 1
ATOM 6051 C C . LEU B 1 245 ? 103.234 -113.214 77.353 1.00 22.73 224 LEU B C 1
ATOM 6052 O O . LEU B 1 245 ? 103.447 -113.890 76.345 1.00 21.61 224 LEU B O 1
ATOM 6057 N N . GLN B 1 246 ? 102.083 -113.257 78.019 1.00 23.18 225 GLN B N 1
ATOM 6058 C CA . GLN B 1 246 ? 101.008 -114.170 77.632 1.00 19.93 225 GLN B CA 1
ATOM 6059 C C . GLN B 1 246 ? 99.792 -113.382 77.147 1.00 21.77 225 GLN B C 1
ATOM 6060 O O . GLN B 1 246 ? 99.165 -112.654 77.925 1.00 19.30 225 GLN B O 1
ATOM 6066 N N . SER B 1 247 ? 99.443 -113.547 75.870 1.00 21.34 226 SER B N 1
ATOM 6067 C CA . SER B 1 247 ? 98.234 -112.926 75.321 1.00 22.68 226 SER B CA 1
ATOM 6068 C C . SER B 1 247 ? 98.178 -111.432 75.621 1.00 21.50 226 SER B C 1
ATOM 6069 O O . SER B 1 247 ? 97.138 -110.896 75.999 1.00 22.66 226 SER B O 1
ATOM 6072 N N . GLY B 1 248 ? 99.298 -110.753 75.445 1.00 21.00 227 GLY B N 1
ATOM 6073 C CA . GLY B 1 248 ? 99.330 -109.319 75.649 1.00 23.67 227 GLY B CA 1
ATOM 6074 C C . GLY B 1 248 ? 100.673 -108.757 75.243 1.00 23.09 227 GLY B C 1
ATOM 6075 O O . GLY B 1 248 ? 101.688 -109.449 75.344 1.00 26.43 227 GLY B O 1
ATOM 6076 N N . SER B 1 249 ? 100.700 -107.525 74.757 1.00 21.98 228 SER B N 1
ATOM 6077 C CA . SER B 1 249 ? 101.952 -106.910 74.344 1.00 24.30 228 SER B CA 1
ATOM 6078 C C . SER B 1 249 ? 101.783 -105.409 74.479 1.00 24.16 228 SER B C 1
ATOM 6079 O O . SER B 1 249 ? 100.647 -104.911 74.500 1.00 22.30 228 SER B O 1
ATOM 6082 N N . PRO B 1 250 ? 102.884 -104.662 74.624 1.00 24.68 229 PRO B N 1
ATOM 6083 C CA . PRO B 1 250 ? 102.754 -103.245 75.006 1.00 23.89 229 PRO B CA 1
ATOM 6084 C C . PRO B 1 250 ? 102.091 -102.378 73.953 1.00 27.57 229 PRO B C 1
ATOM 6085 O O . PRO B 1 250 ? 101.497 -101.349 74.305 1.00 25.96 229 PRO B O 1
ATOM 6089 N N . ASN B 1 251 ? 102.168 -102.770 72.679 1.00 22.09 230 ASN B N 1
ATOM 6090 C CA . ASN B 1 251 ? 101.606 -102.036 71.560 1.00 24.62 230 ASN B CA 1
ATOM 6091 C C . ASN B 1 251 ? 100.157 -102.403 71.249 1.00 25.16 230 ASN B C 1
ATOM 6092 O O . ASN B 1 251 ? 99.635 -101.957 70.220 1.00 27.59 230 ASN B O 1
ATOM 6097 N N . CYS B 1 252 ? 99.509 -103.229 72.071 1.00 23.30 231 CYS B N 1
ATOM 6098 C CA . CYS B 1 252 ? 98.126 -103.609 71.792 1.00 23.85 231 CYS B CA 1
ATOM 6099 C C . CYS B 1 252 ? 97.244 -102.361 71.723 1.00 23.49 231 CYS B C 1
ATOM 6100 O O . CYS B 1 252 ? 97.487 -101.386 72.433 1.00 25.78 231 CYS B O 1
ATOM 6103 N N . PRO B 1 253 ? 96.223 -102.351 70.855 1.00 25.24 232 PRO B N 1
ATOM 6104 C CA . PRO B 1 253 ? 95.438 -101.118 70.671 1.00 24.81 232 PRO B CA 1
ATOM 6105 C C . PRO B 1 253 ? 94.681 -100.703 71.921 1.00 25.60 232 PRO B C 1
ATOM 6106 O O . PRO B 1 253 ? 94.380 -99.516 72.082 1.00 28.67 232 PRO B O 1
ATOM 6110 N N . TRP B 1 254 ? 94.380 -101.644 72.810 1.00 23.50 233 TRP B N 1
ATOM 6111 C CA . TRP B 1 254 ? 93.675 -101.371 74.059 1.00 24.60 233 TRP B CA 1
ATOM 6112 C C . TRP B 1 254 ? 94.596 -101.003 75.212 1.00 24.73 233 TRP B C 1
ATOM 6113 O O . TRP B 1 254 ? 94.094 -100.632 76.278 1.00 25.68 233 TRP B O 1
ATOM 6124 N N . ALA B 1 255 ? 95.915 -101.102 75.038 1.00 23.58 234 ALA B N 1
ATOM 6125 C CA . ALA B 1 255 ? 96.832 -101.080 76.177 1.00 23.78 234 ALA B CA 1
ATOM 6126 C C . ALA B 1 255 ? 97.375 -99.693 76.507 1.00 25.41 234 ALA B C 1
ATOM 6127 O O . ALA B 1 255 ? 98.001 -99.526 77.568 1.00 26.72 234 ALA B O 1
ATOM 6129 N N . SER B 1 256 ? 97.156 -98.696 75.651 1.00 26.64 235 SER B N 1
ATOM 6130 C CA . SER B 1 256 ? 97.606 -97.350 75.969 1.00 26.66 235 SER B CA 1
ATOM 6131 C C . SER B 1 256 ? 96.739 -96.324 75.254 1.00 27.96 235 SER B C 1
ATOM 6132 O O . SER B 1 256 ? 96.020 -96.640 74.303 1.00 30.87 235 SER B O 1
ATOM 6135 N N . VAL B 1 257 ? 96.829 -95.078 75.732 1.00 27.87 236 VAL B N 1
ATOM 6136 C CA . VAL B 1 257 ? 96.188 -93.924 75.113 1.00 29.55 236 VAL B CA 1
ATOM 6137 C C . VAL B 1 257 ? 97.180 -92.767 75.087 1.00 32.42 236 VAL B C 1
ATOM 6138 O O . VAL B 1 257 ? 98.162 -92.744 75.832 1.00 30.99 236 VAL B O 1
ATOM 6142 N N . SER B 1 258 ? 96.906 -91.793 74.213 1.00 33.24 237 SER B N 1
ATOM 6143 C CA . SER B 1 258 ? 97.669 -90.550 74.196 1.00 34.63 237 SER B CA 1
ATOM 6144 C C . SER B 1 258 ? 97.363 -89.711 75.439 1.00 37.17 237 SER B C 1
ATOM 6145 O O . SER B 1 258 ? 96.375 -89.939 76.144 1.00 32.40 237 SER B O 1
ATOM 6148 N N . VAL B 1 259 ? 98.222 -88.716 75.703 1.00 35.01 238 VAL B N 1
ATOM 6149 C CA . VAL B 1 259 ? 97.953 -87.819 76.828 1.00 36.59 238 VAL B CA 1
ATOM 6150 C C . VAL B 1 259 ? 96.670 -87.034 76.592 1.00 38.62 238 VAL B C 1
ATOM 6151 O O . VAL B 1 259 ? 95.919 -86.759 77.538 1.00 35.64 238 VAL B O 1
ATOM 6155 N N . ALA B 1 260 ? 96.381 -86.677 75.336 1.00 37.36 239 ALA B N 1
ATOM 6156 C CA . ALA B 1 260 ? 95.150 -85.951 75.043 1.00 37.24 239 ALA B CA 1
ATOM 6157 C C . ALA B 1 260 ? 93.925 -86.807 75.332 1.00 37.49 239 ALA B C 1
ATOM 6158 O O . ALA B 1 260 ? 92.958 -86.337 75.943 1.00 36.17 239 ALA B O 1
ATOM 6160 N N . GLU B 1 261 ? 93.944 -88.072 74.897 1.00 34.15 240 GLU B N 1
ATOM 6161 C CA . GLU B 1 261 ? 92.789 -88.934 75.134 1.00 33.39 240 GLU B CA 1
ATOM 6162 C C . GLU B 1 261 ? 92.663 -89.284 76.612 1.00 33.45 240 GLU B C 1
ATOM 6163 O O . GLU B 1 261 ? 91.551 -89.338 77.149 1.00 34.54 240 GLU B O 1
ATOM 6169 N N . GLY B 1 262 ? 93.789 -89.509 77.293 1.00 35.15 241 GLY B N 1
ATOM 6170 C CA . GLY B 1 262 ? 93.730 -89.695 78.733 1.00 33.33 241 GLY B CA 1
ATOM 6171 C C . GLY B 1 262 ? 93.152 -88.480 79.439 1.00 34.52 241 GLY B C 1
ATOM 6172 O O . GLY B 1 262 ? 92.315 -88.608 80.336 1.00 34.24 241 GLY B O 1
ATOM 6173 N N . ARG B 1 263 ? 93.572 -87.282 79.019 1.00 37.09 242 ARG B N 1
ATOM 6174 C CA . ARG B 1 263 ? 93.005 -86.061 79.579 1.00 36.48 242 ARG B CA 1
ATOM 6175 C C . ARG B 1 263 ? 91.509 -85.972 79.305 1.00 38.04 242 ARG B C 1
ATOM 6176 O O . ARG B 1 263 ? 90.723 -85.660 80.210 1.00 37.02 242 ARG B O 1
ATOM 6184 N N . ARG B 1 264 ? 91.091 -86.258 78.065 1.00 36.15 243 ARG B N 1
ATOM 6185 C CA . ARG B 1 264 ? 89.668 -86.215 77.744 1.00 36.93 243 ARG B CA 1
ATOM 6186 C C . ARG B 1 264 ? 88.872 -87.168 78.632 1.00 37.38 243 ARG B C 1
ATOM 6187 O O . ARG B 1 264 ? 87.800 -86.812 79.133 1.00 35.29 243 ARG B O 1
ATOM 6195 N N . ARG B 1 265 ? 89.379 -88.383 78.843 1.00 33.04 244 ARG B N 1
ATOM 6196 C CA . ARG B 1 265 ? 88.623 -89.349 79.630 1.00 34.05 244 ARG B CA 1
ATOM 6197 C C . ARG B 1 265 ? 88.592 -88.973 81.106 1.00 34.65 244 ARG B C 1
ATOM 6198 O O . ARG B 1 265 ? 87.608 -89.263 81.803 1.00 33.95 244 ARG B O 1
ATOM 6206 N N . ALA B 1 266 ? 89.652 -88.339 81.610 1.00 30.92 245 ALA B N 1
ATOM 6207 C CA . ALA B 1 266 ? 89.622 -87.892 82.998 1.00 31.58 245 ALA B CA 1
ATOM 6208 C C . ALA B 1 266 ? 88.596 -86.783 83.186 1.00 34.63 245 ALA B C 1
ATOM 6209 O O . ALA B 1 266 ? 87.832 -86.789 84.156 1.00 35.62 245 ALA B O 1
ATOM 6211 N N . VAL B 1 267 ? 88.564 -85.822 82.264 1.00 37.56 246 VAL B N 1
ATOM 6212 C CA . VAL B 1 267 ? 87.596 -84.735 82.365 1.00 38.22 246 VAL B CA 1
ATOM 6213 C C . VAL B 1 267 ? 86.175 -85.275 82.246 1.00 39.08 246 VAL B C 1
ATOM 6214 O O . VAL B 1 267 ? 85.274 -84.868 82.991 1.00 39.79 246 VAL B O 1
ATOM 6218 N N . GLU B 1 268 ? 85.955 -86.222 81.330 1.00 35.33 247 GLU B N 1
ATOM 6219 C CA . GLU B 1 268 ? 84.624 -86.809 81.192 1.00 38.66 247 GLU B CA 1
ATOM 6220 C C . GLU B 1 268 ? 84.214 -87.589 82.440 1.00 38.76 247 GLU B C 1
ATOM 6221 O O . GLU B 1 268 ? 83.020 -87.660 82.765 1.00 38.04 247 GLU B O 1
ATOM 6227 N N . LEU B 1 269 ? 85.179 -88.181 83.149 1.00 31.91 248 LEU B N 1
ATOM 6228 C CA . LEU B 1 269 ? 84.862 -88.814 84.422 1.00 35.16 248 LEU B CA 1
ATOM 6229 C C . LEU B 1 269 ? 84.319 -87.784 85.404 1.00 34.47 248 LEU B C 1
ATOM 6230 O O . LEU B 1 269 ? 83.323 -88.027 86.094 1.00 37.98 248 LEU B O 1
ATOM 6235 N N . GLY B 1 270 ? 84.959 -86.614 85.466 1.00 34.40 249 GLY B N 1
ATOM 6236 C CA . GLY B 1 270 ? 84.475 -85.566 86.348 1.00 38.91 249 GLY B CA 1
ATOM 6237 C C . GLY B 1 270 ? 83.127 -85.025 85.916 1.00 40.00 249 GLY B C 1
ATOM 6238 O O . GLY B 1 270 ? 82.273 -84.721 86.753 1.00 40.60 249 GLY B O 1
ATOM 6239 N N . ARG B 1 271 ? 82.914 -84.907 84.604 1.00 37.28 250 ARG B N 1
ATOM 6240 C CA . ARG B 1 271 ? 81.618 -84.467 84.097 1.00 40.66 250 ARG B CA 1
ATOM 6241 C C . ARG B 1 271 ? 80.519 -85.449 84.485 1.00 44.64 250 ARG B C 1
ATOM 6242 O O . ARG B 1 271 ? 79.410 -85.041 84.856 1.00 44.85 250 ARG B O 1
ATOM 6250 N N . ASN B 1 272 ? 80.812 -86.752 84.424 1.00 39.80 251 ASN B N 1
ATOM 6251 C CA . ASN B 1 272 ? 79.847 -87.752 84.872 1.00 41.26 251 ASN B CA 1
ATOM 6252 C C . ASN B 1 272 ? 79.547 -87.652 86.361 1.00 42.12 251 ASN B C 1
ATOM 6253 O O . ASN B 1 272 ? 78.534 -88.195 86.811 1.00 44.97 251 ASN B O 1
ATOM 6258 N N . LEU B 1 273 ? 80.406 -86.994 87.136 1.00 41.40 252 LEU B N 1
ATOM 6259 C CA . LEU B 1 273 ? 80.238 -86.922 88.584 1.00 44.28 252 LEU B CA 1
ATOM 6260 C C . LEU B 1 273 ? 80.027 -85.492 89.082 1.00 47.02 252 LEU B C 1
ATOM 6261 O O . LEU B 1 273 ? 80.251 -85.216 90.268 1.00 49.02 252 LEU B O 1
ATOM 6266 N N . ASN B 1 274 ? 79.600 -84.580 88.201 1.00 47.44 253 ASN B N 1
ATOM 6267 C CA . ASN B 1 274 ? 79.271 -83.200 88.574 1.00 47.21 253 ASN B CA 1
ATOM 6268 C C . ASN B 1 274 ? 80.453 -82.494 89.230 1.00 48.45 253 ASN B C 1
ATOM 6269 O O . ASN B 1 274 ? 80.293 -81.753 90.200 1.00 47.55 253 ASN B O 1
ATOM 6274 N N . CYS B 1 275 ? 81.649 -82.717 88.699 1.00 46.19 254 CYS B N 1
ATOM 6275 C CA . CYS B 1 275 ? 82.844 -82.091 89.242 1.00 46.86 254 CYS B CA 1
ATOM 6276 C C . CYS B 1 275 ? 83.082 -80.719 88.627 1.00 47.56 254 CYS B C 1
ATOM 6277 O O . CYS B 1 275 ? 82.689 -80.441 87.491 1.00 46.40 254 CYS B O 1
ATOM 6280 N N . ASN B 1 276 ? 83.726 -79.857 89.407 1.00 49.38 255 ASN B N 1
ATOM 6281 C CA . ASN B 1 276 ? 84.326 -78.641 88.879 1.00 49.08 255 ASN B CA 1
ATOM 6282 C C . ASN B 1 276 ? 85.393 -79.020 87.858 1.00 48.51 255 ASN B C 1
ATOM 6283 O O . ASN B 1 276 ? 86.322 -79.769 88.172 1.00 48.97 255 ASN B O 1
ATOM 6288 N N . LEU B 1 277 ? 85.261 -78.520 86.631 1.00 50.49 256 LEU B N 1
ATOM 6289 C CA . LEU B 1 277 ? 86.168 -78.893 85.551 1.00 49.94 256 LEU B CA 1
ATOM 6290 C C . LEU B 1 277 ? 87.112 -77.767 85.147 1.00 49.97 256 LEU B C 1
ATOM 6291 O O . LEU B 1 277 ? 87.754 -77.859 84.093 1.00 53.99 256 LEU B O 1
ATOM 6296 N N . ASN B 1 278 ? 87.233 -76.718 85.961 1.00 53.20 257 ASN B N 1
ATOM 6297 C CA . ASN B 1 278 ? 87.945 -75.530 85.500 1.00 56.92 257 ASN B CA 1
ATOM 6298 C C . ASN B 1 278 ? 89.457 -75.692 85.564 1.00 55.41 257 ASN B C 1
ATOM 6299 O O . ASN B 1 278 ? 90.175 -75.042 84.794 1.00 58.89 257 ASN B O 1
ATOM 6304 N N . SER B 1 279 ? 89.957 -76.545 86.453 1.00 53.68 258 SER B N 1
ATOM 6305 C CA . SER B 1 279 ? 91.386 -76.786 86.577 1.00 52.45 258 SER B CA 1
ATOM 6306 C C . SER B 1 279 ? 91.611 -78.235 86.977 1.00 47.89 258 SER B C 1
ATOM 6307 O O . SER B 1 279 ? 90.721 -78.893 87.526 1.00 47.75 258 SER B O 1
ATOM 6310 N N . ASP B 1 280 ? 92.825 -78.722 86.701 1.00 47.06 259 ASP B N 1
ATOM 6311 C CA . ASP B 1 280 ? 93.216 -80.050 87.162 1.00 45.67 259 ASP B CA 1
ATOM 6312 C C . ASP B 1 280 ? 93.063 -80.170 88.675 1.00 45.58 259 ASP B C 1
ATOM 6313 O O . ASP B 1 280 ? 92.508 -81.154 89.177 1.00 42.30 259 ASP B O 1
ATOM 6318 N N . GLU B 1 281 ? 93.544 -79.165 89.418 1.00 46.70 260 GLU B N 1
ATOM 6319 C CA . GLU B 1 281 ? 93.499 -79.228 90.878 1.00 48.04 260 GLU B CA 1
ATOM 6320 C C . GLU B 1 281 ? 92.073 -79.400 91.387 1.00 45.23 260 GLU B C 1
ATOM 6321 O O . GLU B 1 281 ? 91.819 -80.215 92.282 1.00 43.88 260 GLU B O 1
ATOM 6327 N N . GLU B 1 282 ? 91.126 -78.649 90.821 1.00 48.13 261 GLU B N 1
ATOM 6328 C CA . GLU B 1 282 ? 89.747 -78.748 91.285 1.00 47.96 261 GLU B CA 1
ATOM 6329 C C . GLU B 1 282 ? 89.105 -80.056 90.841 1.00 45.44 261 GLU B C 1
ATOM 6330 O O . GLU B 1 282 ? 88.371 -80.683 91.615 1.00 44.80 261 GLU B O 1
ATOM 6336 N N . LEU B 1 283 ? 89.368 -80.480 89.602 1.00 44.12 262 LEU B N 1
ATOM 6337 C CA . LEU B 1 283 ? 88.886 -81.777 89.134 1.00 43.53 262 LEU B CA 1
ATOM 6338 C C . LEU B 1 283 ? 89.407 -82.903 90.018 1.00 41.13 262 LEU B C 1
ATOM 6339 O O . LEU B 1 283 ? 88.627 -83.708 90.543 1.00 42.09 262 LEU B O 1
ATOM 6344 N N . ILE B 1 284 ? 90.732 -82.966 90.198 1.00 40.29 263 ILE B N 1
ATOM 6345 C CA . ILE B 1 284 ? 91.332 -83.982 91.059 1.00 39.50 263 ILE B CA 1
ATOM 6346 C C . ILE B 1 284 ? 90.746 -83.916 92.463 1.00 38.90 263 ILE B C 1
ATOM 6347 O O . ILE B 1 284 ? 90.429 -84.949 93.067 1.00 38.18 263 ILE B O 1
ATOM 6352 N N . HIS B 1 285 ? 90.590 -82.706 93.008 1.00 42.52 264 HIS B N 1
ATOM 6353 C CA . HIS B 1 285 ? 90.081 -82.592 94.374 1.00 44.16 264 HIS B CA 1
ATOM 6354 C C . HIS B 1 285 ? 88.669 -83.156 94.481 1.00 43.78 264 HIS B C 1
ATOM 6355 O O . HIS B 1 285 ? 88.352 -83.880 95.433 1.00 43.30 264 HIS B O 1
ATOM 6362 N N . CYS B 1 286 ? 87.815 -82.848 93.501 1.00 40.42 265 CYS B N 1
ATOM 6363 C CA . CYS B 1 286 ? 86.479 -83.433 93.451 1.00 42.04 265 CYS B CA 1
ATOM 6364 C C . CYS B 1 286 ? 86.550 -84.953 93.376 1.00 43.03 265 CYS B C 1
ATOM 6365 O O . CYS B 1 286 ? 85.875 -85.658 94.138 1.00 39.52 265 CYS B O 1
ATOM 6368 N N . LEU B 1 287 ? 87.376 -85.475 92.459 1.00 40.20 266 LEU B N 1
ATOM 6369 C CA . LEU B 1 287 ? 87.484 -86.919 92.288 1.00 37.21 266 LEU B CA 1
ATOM 6370 C C . LEU B 1 287 ? 88.040 -87.591 93.537 1.00 37.59 266 LEU B C 1
ATOM 6371 O O . LEU B 1 287 ? 87.657 -88.725 93.850 1.00 36.15 266 LEU B O 1
ATOM 6376 N N . ARG B 1 288 ? 88.927 -86.909 94.272 1.00 36.98 267 ARG B N 1
ATOM 6377 C CA . ARG B 1 288 ? 89.465 -87.481 95.504 1.00 36.76 267 ARG B CA 1
ATOM 6378 C C . ARG B 1 288 ? 88.442 -87.517 96.633 1.00 39.55 267 ARG B C 1
ATOM 6379 O O . ARG B 1 288 ? 88.627 -88.274 97.595 1.00 39.85 267 ARG B O 1
ATOM 6387 N N . GLU B 1 289 ? 87.375 -86.721 96.542 1.00 39.41 268 GLU B N 1
ATOM 6388 C CA . GLU B 1 289 ? 86.327 -86.740 97.555 1.00 43.45 268 GLU B CA 1
ATOM 6389 C C . GLU B 1 289 ? 85.306 -87.847 97.340 1.00 41.86 268 GLU B C 1
ATOM 6390 O O . GLU B 1 289 ? 84.511 -88.119 98.246 1.00 39.53 268 GLU B O 1
ATOM 6396 N N . LYS B 1 290 ? 85.306 -88.486 96.175 1.00 41.13 269 LYS B N 1
ATOM 6397 C CA . LYS B 1 290 ? 84.323 -89.511 95.871 1.00 38.14 269 LYS B CA 1
ATOM 6398 C C . LYS B 1 290 ? 84.684 -90.828 96.542 1.00 39.95 269 LYS B C 1
ATOM 6399 O O . LYS B 1 290 ? 85.862 -91.163 96.709 1.00 38.94 269 LYS B O 1
ATOM 6405 N N . LYS B 1 291 ? 83.652 -91.576 96.929 1.00 38.37 270 LYS B N 1
ATOM 6406 C CA . LYS B 1 291 ? 83.847 -92.956 97.339 1.00 36.06 270 LYS B CA 1
ATOM 6407 C C . LYS B 1 291 ? 84.335 -93.769 96.136 1.00 34.80 270 LYS B C 1
ATOM 6408 O O . LYS B 1 291 ? 83.992 -93.456 94.993 1.00 33.65 270 LYS B O 1
ATOM 6414 N N . PRO B 1 292 ? 85.147 -94.808 96.368 1.00 36.79 271 PRO B N 1
ATOM 6415 C CA . PRO B 1 292 ? 85.685 -95.583 95.231 1.00 33.67 271 PRO B CA 1
ATOM 6416 C C . PRO B 1 292 ? 84.613 -96.064 94.264 1.00 33.79 271 PRO B C 1
ATOM 6417 O O . PRO B 1 292 ? 84.755 -95.907 93.044 1.00 31.40 271 PRO B O 1
ATOM 6421 N N . GLN B 1 293 ? 83.521 -96.622 94.788 1.00 31.74 272 GLN B N 1
ATOM 6422 C CA . GLN B 1 293 ? 82.473 -97.172 93.944 1.00 36.58 272 GLN B CA 1
ATOM 6423 C C . GLN B 1 293 ? 81.795 -96.105 93.090 1.00 37.96 272 GLN B C 1
ATOM 6424 O O . GLN B 1 293 ? 81.270 -96.432 92.020 1.00 34.20 272 GLN B O 1
ATOM 6430 N N . GLU B 1 294 ? 81.804 -94.839 93.523 1.00 37.01 273 GLU B N 1
ATOM 6431 C CA . GLU B 1 294 ? 81.230 -93.786 92.688 1.00 36.21 273 GLU B CA 1
ATOM 6432 C C . GLU B 1 294 ? 82.010 -93.630 91.394 1.00 34.10 273 GLU B C 1
ATOM 6433 O O . GLU B 1 294 ? 81.422 -93.394 90.333 1.00 34.59 273 GLU B O 1
ATOM 6439 N N . LEU B 1 295 ? 83.341 -93.723 91.468 1.00 31.90 274 LEU B N 1
ATOM 6440 C CA . LEU B 1 295 ? 84.148 -93.688 90.252 1.00 32.77 274 LEU B CA 1
ATOM 6441 C C . LEU B 1 295 ? 83.907 -94.927 89.401 1.00 32.52 274 LEU B C 1
ATOM 6442 O O . LEU B 1 295 ? 83.726 -94.827 88.181 1.00 30.34 274 LEU B O 1
ATOM 6447 N N . ILE B 1 296 ? 83.897 -96.102 90.034 1.00 32.50 275 ILE B N 1
ATOM 6448 C CA . ILE B 1 296 ? 83.743 -97.350 89.295 1.00 32.11 275 ILE B CA 1
ATOM 6449 C C . ILE B 1 296 ? 82.416 -97.368 88.549 1.00 34.16 275 ILE B C 1
ATOM 6450 O O . ILE B 1 296 ? 82.334 -97.841 87.411 1.00 30.96 275 ILE B O 1
ATOM 6455 N N . ASP B 1 297 ? 81.364 -96.827 89.165 1.00 33.45 276 ASP B N 1
ATOM 6456 C CA . ASP B 1 297 ? 80.032 -96.903 88.576 1.00 33.32 276 ASP B CA 1
ATOM 6457 C C . ASP B 1 297 ? 79.916 -96.167 87.246 1.00 32.12 276 ASP B C 1
ATOM 6458 O O . ASP B 1 297 ? 79.042 -96.512 86.447 1.00 35.27 276 ASP B O 1
ATOM 6463 N N . VAL B 1 298 ? 80.763 -95.171 86.980 1.00 32.58 277 VAL B N 1
ATOM 6464 C CA . VAL B 1 298 ? 80.704 -94.420 85.729 1.00 31.68 277 VAL B CA 1
ATOM 6465 C C . VAL B 1 298 ? 81.918 -94.686 84.845 1.00 33.78 277 VAL B C 1
ATOM 6466 O O . VAL B 1 298 ? 82.066 -94.044 83.796 1.00 31.72 277 VAL B O 1
ATOM 6470 N N . GLU B 1 299 ? 82.776 -95.631 85.237 1.00 32.30 278 GLU B N 1
ATOM 6471 C CA . GLU B 1 299 ? 84.052 -95.865 84.559 1.00 30.63 278 GLU B CA 1
ATOM 6472 C C . GLU B 1 299 ? 83.879 -96.094 83.065 1.00 29.99 278 GLU B C 1
ATOM 6473 O O . GLU B 1 299 ? 84.571 -95.476 82.244 1.00 30.50 278 GLU B O 1
ATOM 6479 N N . TRP B 1 300 ? 82.962 -96.983 82.691 1.00 30.76 279 TRP B N 1
ATOM 6480 C CA . TRP B 1 300 ? 82.800 -97.327 81.282 1.00 31.15 279 TRP B CA 1
ATOM 6481 C C . TRP B 1 300 ? 82.187 -96.202 80.463 1.00 35.14 279 TRP B C 1
ATOM 6482 O O . TRP B 1 300 ? 82.207 -96.278 79.229 1.00 32.30 279 TRP B O 1
ATOM 6493 N N . ASN B 1 301 ? 81.659 -95.160 81.108 1.00 32.87 280 ASN B N 1
ATOM 6494 C CA . ASN B 1 301 ? 80.978 -94.097 80.374 1.00 35.79 280 ASN B CA 1
ATOM 6495 C C . ASN B 1 301 ? 81.940 -93.177 79.641 1.00 34.71 280 ASN B C 1
ATOM 6496 O O . ASN B 1 301 ? 81.503 -92.410 78.779 1.00 39.21 280 ASN B O 1
ATOM 6501 N N . VAL B 1 302 ? 83.238 -93.213 79.963 1.00 33.68 281 VAL B N 1
ATOM 6502 C CA . VAL B 1 302 ? 84.173 -92.284 79.339 1.00 31.74 281 VAL B CA 1
ATOM 6503 C C . VAL B 1 302 ? 84.786 -92.827 78.053 1.00 34.33 281 VAL B C 1
ATOM 6504 O O . VAL B 1 302 ? 85.545 -92.103 77.395 1.00 33.92 281 VAL B O 1
ATOM 6508 N N . LEU B 1 303 ? 84.482 -94.065 77.668 1.00 31.36 282 LEU B N 1
ATOM 6509 C CA . LEU B 1 303 ? 85.007 -94.576 76.407 1.00 33.60 282 LEU B CA 1
ATOM 6510 C C . LEU B 1 303 ? 84.473 -93.737 75.246 1.00 35.30 282 LEU B C 1
ATOM 6511 O O . LEU B 1 303 ? 83.337 -93.255 75.284 1.00 37.36 282 LEU B O 1
ATOM 6516 N N . PRO B 1 304 ? 85.278 -93.528 74.205 1.00 37.20 283 PRO B N 1
ATOM 6517 C CA . PRO B 1 304 ? 84.802 -92.688 73.094 1.00 36.76 283 PRO B CA 1
ATOM 6518 C C . PRO B 1 304 ? 83.767 -93.370 72.216 1.00 40.66 283 PRO B C 1
ATOM 6519 O O . PRO B 1 304 ? 82.934 -92.678 71.617 1.00 45.23 283 PRO B O 1
ATOM 6523 N N . PHE B 1 305 ? 83.778 -94.698 72.117 1.00 38.01 284 PHE B N 1
ATOM 6524 C CA . PHE B 1 305 ? 82.922 -95.387 71.163 1.00 38.68 284 PHE B CA 1
ATOM 6525 C C . PHE B 1 305 ? 82.258 -96.576 71.833 1.00 39.37 284 PHE B C 1
ATOM 6526 O O . PHE B 1 305 ? 82.787 -97.138 72.793 1.00 34.01 284 PHE B O 1
ATOM 6534 N N . ASP B 1 306 ? 81.102 -96.971 71.302 1.00 35.66 285 ASP B N 1
ATOM 6535 C CA . ASP B 1 306 ? 80.603 -98.311 71.580 1.00 38.26 285 ASP B CA 1
ATOM 6536 C C . ASP B 1 306 ? 81.630 -99.309 71.062 1.00 34.65 285 ASP B C 1
ATOM 6537 O O . ASP B 1 306 ? 82.003 -99.266 69.886 1.00 34.60 285 ASP B O 1
ATOM 6542 N N . SER B 1 307 ? 82.101 -100.196 71.935 1.00 32.01 286 SER B N 1
ATOM 6543 C CA . SER B 1 307 ? 83.243 -101.020 71.565 1.00 31.86 286 SER B CA 1
ATOM 6544 C C . SER B 1 307 ? 83.320 -102.241 72.462 1.00 31.39 286 SER B C 1
ATOM 6545 O O . SER B 1 307 ? 82.737 -102.276 73.550 1.00 30.39 286 SER B O 1
ATOM 6548 N N . ILE B 1 308 ? 84.061 -103.242 71.988 1.00 25.96 287 ILE B N 1
ATOM 6549 C CA . ILE B 1 308 ? 84.517 -104.334 72.833 1.00 26.75 287 ILE B CA 1
ATOM 6550 C C . ILE B 1 308 ? 86.040 -104.314 72.841 1.00 25.10 287 ILE B C 1
ATOM 6551 O O . ILE B 1 308 ? 86.683 -103.753 71.949 1.00 25.20 287 ILE B O 1
ATOM 6556 N N . PHE B 1 309 ? 86.614 -104.934 73.874 1.00 23.28 288 PHE B N 1
ATOM 6557 C CA . PHE B 1 309 ? 88.071 -104.993 74.039 1.00 23.60 288 PHE B CA 1
ATOM 6558 C C . PHE B 1 309 ? 88.675 -103.583 74.094 1.00 26.36 288 PHE B C 1
ATOM 6559 O O . PHE B 1 309 ? 89.774 -103.331 73.589 1.00 26.22 288 PHE B O 1
ATOM 6567 N N . ARG B 1 310 ? 87.946 -102.652 74.723 1.00 26.45 289 ARG B N 1
ATOM 6568 C CA . ARG B 1 310 ? 88.440 -101.308 74.997 1.00 24.24 289 ARG B CA 1
ATOM 6569 C C . ARG B 1 310 ? 88.163 -100.969 76.459 1.00 26.18 289 ARG B C 1
ATOM 6570 O O . ARG B 1 310 ? 87.081 -101.272 76.980 1.00 25.26 289 ARG B O 1
ATOM 6578 N N . PHE B 1 311 ? 89.151 -100.353 77.118 1.00 26.35 290 PHE B N 1
ATOM 6579 C CA . PHE B 1 311 ? 89.111 -100.114 78.557 1.00 27.40 290 PHE B CA 1
ATOM 6580 C C . PHE B 1 311 ? 89.438 -98.653 78.846 1.00 25.99 290 PHE B C 1
ATOM 6581 O O . PHE B 1 311 ? 90.249 -98.033 78.154 1.00 25.32 290 PHE B O 1
ATOM 6589 N N . SER B 1 312 ? 88.797 -98.110 79.885 1.00 27.31 291 SER B N 1
ATOM 6590 C CA . SER B 1 312 ? 88.742 -96.659 80.059 1.00 26.13 291 SER B CA 1
ATOM 6591 C C . SER B 1 312 ? 90.082 -96.071 80.493 1.00 26.03 291 SER B C 1
ATOM 6592 O O . SER B 1 312 ? 90.553 -95.087 79.910 1.00 27.83 291 SER B O 1
ATOM 6595 N N . PHE B 1 313 ? 90.690 -96.622 81.538 1.00 27.67 292 PHE B N 1
ATOM 6596 C CA . PHE B 1 313 ? 91.867 -96.013 82.159 1.00 24.57 292 PHE B CA 1
ATOM 6597 C C . PHE B 1 313 ? 93.043 -96.969 82.028 1.00 24.59 292 PHE B C 1
ATOM 6598 O O . PHE B 1 313 ? 93.109 -97.988 82.726 1.00 25.17 292 PHE B O 1
ATOM 6606 N N . VAL B 1 314 ? 93.945 -96.639 81.110 1.00 24.87 293 VAL B N 1
ATOM 6607 C CA . VAL B 1 314 ? 95.054 -97.500 80.716 1.00 26.41 293 VAL B CA 1
ATOM 6608 C C . VAL B 1 314 ? 96.322 -96.650 80.710 1.00 28.50 293 VAL B C 1
ATOM 6609 O O . VAL B 1 314 ? 96.234 -95.418 80.842 1.00 28.13 293 VAL B O 1
ATOM 6613 N N . PRO B 1 315 ? 97.509 -97.249 80.559 1.00 25.91 294 PRO B N 1
ATOM 6614 C CA . PRO B 1 315 ? 98.741 -96.452 80.458 1.00 27.40 294 PRO B CA 1
ATOM 6615 C C . PRO B 1 315 ? 98.666 -95.351 79.405 1.00 28.69 294 PRO B C 1
ATOM 6616 O O . PRO B 1 315 ? 98.022 -95.499 78.360 1.00 27.42 294 PRO B O 1
ATOM 6620 N N . VAL B 1 316 ? 99.346 -94.235 79.691 1.00 27.61 295 VAL B N 1
ATOM 6621 C CA . VAL B 1 316 ? 99.452 -93.101 78.773 1.00 29.52 295 VAL B CA 1
ATOM 6622 C C . VAL B 1 316 ? 100.883 -92.987 78.271 1.00 29.94 295 VAL B C 1
ATOM 6623 O O . VAL B 1 316 ? 101.837 -93.208 79.028 1.00 31.27 295 VAL B O 1
ATOM 6627 N N . ILE B 1 317 ? 101.029 -92.626 76.997 1.00 32.35 296 ILE B N 1
ATOM 6628 C CA . ILE B 1 317 ? 102.337 -92.349 76.403 1.00 34.12 296 ILE B CA 1
ATOM 6629 C C . ILE B 1 317 ? 102.713 -90.927 76.814 1.00 33.56 296 ILE B C 1
ATOM 6630 O O . ILE B 1 317 ? 102.308 -89.956 76.171 1.00 36.87 296 ILE B O 1
ATOM 6635 N N . ASP B 1 318 ? 103.496 -90.803 77.887 1.00 35.41 297 ASP B N 1
ATOM 6636 C CA . ASP B 1 318 ? 103.624 -89.545 78.612 1.00 40.34 297 ASP B CA 1
ATOM 6637 C C . ASP B 1 318 ? 104.922 -88.791 78.367 1.00 43.98 297 ASP B C 1
ATOM 6638 O O . ASP B 1 318 ? 104.973 -87.590 78.650 1.00 44.82 297 ASP B O 1
ATOM 6643 N N . GLY B 1 319 ? 105.961 -89.443 77.852 1.00 41.54 298 GLY B N 1
ATOM 6644 C CA . GLY B 1 319 ? 107.265 -88.822 77.774 1.00 43.80 298 GLY B CA 1
ATOM 6645 C C . GLY B 1 319 ? 108.128 -89.031 78.998 1.00 44.25 298 GLY B C 1
ATOM 6646 O O . GLY B 1 319 ? 109.250 -88.510 79.044 1.00 47.62 298 GLY B O 1
ATOM 6647 N N . GLU B 1 320 ? 107.639 -89.774 79.992 1.00 42.13 299 GLU B N 1
ATOM 6648 C CA . GLU B 1 320 ? 108.403 -90.068 81.201 1.00 46.33 299 GLU B CA 1
ATOM 6649 C C . GLU B 1 320 ? 108.568 -91.572 81.375 1.00 45.25 299 GLU B C 1
ATOM 6650 O O . GLU B 1 320 ? 109.668 -92.088 81.159 1.00 45.59 299 GLU B O 1
ATOM 6656 N N . PHE B 1 321 ? 107.512 -92.299 81.756 1.00 39.03 300 PHE B N 1
ATOM 6657 C CA . PHE B 1 321 ? 107.583 -93.757 81.763 1.00 37.87 300 PHE B CA 1
ATOM 6658 C C . PHE B 1 321 ? 107.926 -94.281 80.371 1.00 35.78 300 PHE B C 1
ATOM 6659 O O . PHE B 1 321 ? 108.721 -95.215 80.228 1.00 37.08 300 PHE B O 1
ATOM 6667 N N . PHE B 1 322 ? 107.336 -93.688 79.332 1.00 37.27 301 PHE B N 1
ATOM 6668 C CA . PHE B 1 322 ? 107.672 -94.001 77.946 1.00 37.43 301 PHE B CA 1
ATOM 6669 C C . PHE B 1 322 ? 108.314 -92.777 77.315 1.00 40.32 301 PHE B C 1
ATOM 6670 O O . PHE B 1 322 ? 107.609 -91.812 76.984 1.00 39.66 301 PHE B O 1
ATOM 6678 N N . PRO B 1 323 ? 109.637 -92.766 77.123 1.00 40.46 302 PRO B N 1
ATOM 6679 C CA . PRO B 1 323 ? 110.300 -91.565 76.580 1.00 43.22 302 PRO B CA 1
ATOM 6680 C C . PRO B 1 323 ? 109.742 -91.072 75.251 1.00 43.97 302 PRO B C 1
ATOM 6681 O O . PRO B 1 323 ? 109.584 -89.858 75.074 1.00 44.05 302 PRO B O 1
ATOM 6685 N N . THR B 1 324 ? 109.451 -91.963 74.306 1.00 37.58 303 THR B N 1
ATOM 6686 C CA . THR B 1 324 ? 108.864 -91.581 73.024 1.00 40.84 303 THR B CA 1
ATOM 6687 C C . THR B 1 324 ? 107.758 -92.579 72.705 1.00 38.00 303 THR B C 1
ATOM 6688 O O . THR B 1 324 ? 107.405 -93.422 73.535 1.00 34.98 303 THR B O 1
ATOM 6692 N N . SER B 1 325 ? 107.207 -92.486 71.496 1.00 37.26 304 SER B N 1
ATOM 6693 C CA . SER B 1 325 ? 106.175 -93.427 71.080 1.00 35.24 304 SER B CA 1
ATOM 6694 C C . SER B 1 325 ? 106.688 -94.864 71.157 1.00 33.35 304 SER B C 1
ATOM 6695 O O . SER B 1 325 ? 107.880 -95.138 70.978 1.00 35.19 304 SER B O 1
ATOM 6698 N N . LEU B 1 326 ? 105.767 -95.794 71.428 1.00 31.05 305 LEU B N 1
ATOM 6699 C CA . LEU B 1 326 ? 106.144 -97.203 71.491 1.00 31.93 305 LEU B CA 1
ATOM 6700 C C . LEU B 1 326 ? 106.771 -97.659 70.181 1.00 31.43 305 LEU B C 1
ATOM 6701 O O . LEU B 1 326 ? 107.743 -98.426 70.179 1.00 29.86 305 LEU B O 1
ATOM 6706 N N . GLU B 1 327 ? 106.237 -97.179 69.056 1.00 29.76 306 GLU B N 1
ATOM 6707 C CA . GLU B 1 327 ? 106.736 -97.631 67.761 1.00 32.78 306 GLU B CA 1
ATOM 6708 C C . GLU B 1 327 ? 108.145 -97.110 67.493 1.00 34.93 306 GLU B C 1
ATOM 6709 O O . GLU B 1 327 ? 109.007 -97.861 67.020 1.00 35.65 306 GLU B O 1
ATOM 6715 N N . SER B 1 328 ? 108.407 -95.837 67.796 1.00 34.07 307 SER B N 1
ATOM 6716 C CA . SER B 1 328 ? 109.767 -95.325 67.631 1.00 36.93 307 SER B CA 1
ATOM 6717 C C . SER B 1 328 ? 110.743 -96.034 68.568 1.00 38.49 307 SER B C 1
ATOM 6718 O O . SER B 1 328 ? 111.881 -96.327 68.179 1.00 35.21 307 SER B O 1
ATOM 6721 N N . MET B 1 329 ? 110.314 -96.341 69.798 1.00 32.33 308 MET B N 1
ATOM 6722 C CA . MET B 1 329 ? 111.183 -97.089 70.704 1.00 31.76 308 MET B CA 1
ATOM 6723 C C . MET B 1 329 ? 111.470 -98.483 70.159 1.00 33.52 308 MET B C 1
ATOM 6724 O O . MET B 1 329 ? 112.610 -98.960 70.217 1.00 31.21 308 MET B O 1
ATOM 6729 N N . LEU B 1 330 ? 110.447 -99.152 69.616 1.00 31.31 309 LEU B N 1
ATOM 6730 C CA . LEU B 1 330 ? 110.653 -100.476 69.038 1.00 31.13 309 LEU B CA 1
ATOM 6731 C C . LEU B 1 330 ? 111.551 -100.403 67.810 1.00 32.25 309 LEU B C 1
ATOM 6732 O O . LEU B 1 330 ? 112.428 -101.257 67.628 1.00 32.61 309 LEU B O 1
ATOM 6737 N N . ASN B 1 331 ? 111.347 -99.389 66.964 1.00 34.87 310 ASN B N 1
ATOM 6738 C CA . ASN B 1 331 ? 112.135 -99.267 65.738 1.00 35.41 310 ASN B CA 1
ATOM 6739 C C . ASN B 1 331 ? 113.610 -99.035 66.036 1.00 36.65 310 ASN B C 1
ATOM 6740 O O . ASN B 1 331 ? 114.478 -99.567 65.334 1.00 38.78 310 ASN B O 1
ATOM 6745 N N . SER B 1 332 ? 113.916 -98.226 67.045 1.00 36.34 311 SER B N 1
ATOM 6746 C CA . SER B 1 332 ? 115.286 -97.819 67.322 1.00 38.47 311 SER B CA 1
ATOM 6747 C C . SER B 1 332 ? 116.032 -98.781 68.242 1.00 39.19 311 SER B C 1
ATOM 6748 O O . SER B 1 332 ? 117.236 -98.603 68.451 1.00 37.60 311 SER B O 1
ATOM 6751 N N . GLY B 1 333 ? 115.364 -99.794 68.787 1.00 34.72 312 GLY B N 1
ATOM 6752 C CA . GLY B 1 333 ? 116.015 -100.656 69.752 1.00 31.72 312 GLY B CA 1
ATOM 6753 C C . GLY B 1 333 ? 116.129 -100.051 71.131 1.00 33.71 312 GLY B C 1
ATOM 6754 O O . GLY B 1 333 ? 116.946 -100.511 71.936 1.00 35.23 312 GLY B O 1
ATOM 6755 N N . ASN B 1 334 ? 115.323 -99.032 71.433 1.00 33.57 313 ASN B N 1
ATOM 6756 C CA . ASN B 1 334 ? 115.352 -98.371 72.736 1.00 34.23 313 ASN B CA 1
ATOM 6757 C C . ASN B 1 334 ? 114.517 -99.200 73.711 1.00 33.64 313 ASN B C 1
ATOM 6758 O O . ASN B 1 334 ? 113.373 -98.880 74.039 1.00 32.72 313 ASN B O 1
ATOM 6763 N N . PHE B 1 335 ? 115.094 -100.311 74.153 1.00 29.04 314 PHE B N 1
ATOM 6764 C CA . PHE B 1 335 ? 114.433 -101.191 75.110 1.00 30.43 314 PHE B CA 1
ATOM 6765 C C . PHE B 1 335 ? 115.473 -102.146 75.663 1.00 30.26 314 PHE B C 1
ATOM 6766 O O . PHE B 1 335 ? 116.592 -102.234 75.149 1.00 29.20 314 PHE B O 1
ATOM 6774 N N . LYS B 1 336 ? 115.081 -102.865 76.714 1.00 29.78 315 LYS B N 1
ATOM 6775 C CA . LYS B 1 336 ? 115.945 -103.855 77.345 1.00 28.37 315 LYS B CA 1
ATOM 6776 C C . LYS B 1 336 ? 116.197 -105.014 76.391 1.00 30.56 315 LYS B C 1
ATOM 6777 O O . LYS B 1 336 ? 115.257 -105.590 75.837 1.00 24.94 315 LYS B O 1
ATOM 6783 N N . LYS B 1 337 ? 117.466 -105.367 76.208 1.00 28.43 316 LYS B N 1
ATOM 6784 C CA . LYS B 1 337 ? 117.846 -106.453 75.313 1.00 29.59 316 LYS B CA 1
ATOM 6785 C C . LYS B 1 337 ? 118.129 -107.687 76.154 1.00 28.99 316 LYS B C 1
ATOM 6786 O O . LYS B 1 337 ? 119.126 -107.740 76.885 1.00 31.70 316 LYS B O 1
ATOM 6792 N N . THR B 1 338 ? 117.239 -108.667 76.069 1.00 25.29 317 THR B N 1
ATOM 6793 C CA . THR B 1 338 ? 117.333 -109.881 76.866 1.00 25.61 317 THR B CA 1
ATOM 6794 C C . THR B 1 338 ? 116.604 -110.996 76.117 1.00 26.66 317 THR B C 1
ATOM 6795 O O . THR B 1 338 ? 116.377 -110.900 74.903 1.00 25.57 317 THR B O 1
ATOM 6799 N N . GLN B 1 339 ? 116.265 -112.069 76.829 1.00 23.59 318 GLN B N 1
ATOM 6800 C CA . GLN B 1 339 ? 115.479 -113.162 76.267 1.00 23.06 318 GLN B CA 1
ATOM 6801 C C . GLN B 1 339 ? 114.010 -112.967 76.605 1.00 25.54 318 GLN B C 1
ATOM 6802 O O . GLN B 1 339 ? 113.673 -112.490 77.695 1.00 24.01 318 GLN B O 1
ATOM 6808 N N . ILE B 1 340 ? 113.129 -113.337 75.671 1.00 22.30 319 ILE B N 1
ATOM 6809 C CA . ILE B 1 340 ? 111.696 -113.295 75.941 1.00 20.65 319 ILE B CA 1
ATOM 6810 C C . ILE B 1 340 ? 111.048 -114.590 75.485 1.00 25.05 319 ILE B C 1
ATOM 6811 O O . ILE B 1 340 ? 111.498 -115.256 74.543 1.00 22.65 319 ILE B O 1
ATOM 6816 N N . LEU B 1 341 ? 109.988 -114.955 76.184 1.00 22.81 320 LEU B N 1
ATOM 6817 C CA . LEU B 1 341 ? 109.153 -116.077 75.802 1.00 22.60 320 LEU B CA 1
ATOM 6818 C C . LEU B 1 341 ? 107.726 -115.562 75.810 1.00 21.87 320 LEU B C 1
ATOM 6819 O O . LEU B 1 341 ? 107.305 -114.909 76.772 1.00 22.14 320 LEU B O 1
ATOM 6824 N N . LEU B 1 342 ? 106.982 -115.809 74.735 1.00 21.61 321 LEU B N 1
ATOM 6825 C CA . LEU B 1 342 ? 105.676 -115.176 74.660 1.00 19.38 321 LEU B CA 1
ATOM 6826 C C . LEU B 1 342 ? 104.801 -115.946 73.685 1.00 22.07 321 LEU B C 1
ATOM 6827 O O . LEU B 1 342 ? 105.280 -116.785 72.918 1.00 19.93 321 LEU B O 1
ATOM 6832 N N . GLY B 1 343 ? 103.512 -115.637 73.709 1.00 22.06 322 GLY B N 1
ATOM 6833 C CA . GLY B 1 343 ? 102.599 -116.386 72.869 1.00 18.63 322 GLY B CA 1
ATOM 6834 C C . GLY B 1 343 ? 101.163 -115.958 73.074 1.00 22.42 322 GLY B C 1
ATOM 6835 O O . GLY B 1 343 ? 100.863 -114.993 73.785 1.00 22.12 322 GLY B O 1
ATOM 6836 N N . VAL B 1 344 ? 100.268 -116.687 72.399 1.00 22.67 323 VAL B N 1
ATOM 6837 C CA . VAL B 1 344 ? 98.850 -116.346 72.328 1.00 22.31 323 VAL B CA 1
ATOM 6838 C C . VAL B 1 344 ? 98.025 -117.626 72.364 1.00 23.33 323 VAL B C 1
ATOM 6839 O O . VAL B 1 344 ? 98.544 -118.735 72.205 1.00 23.27 323 VAL B O 1
ATOM 6843 N N . ASN B 1 345 ? 96.715 -117.449 72.571 1.00 20.84 324 ASN B N 1
ATOM 6844 C CA . ASN B 1 345 ? 95.739 -118.529 72.553 1.00 23.12 324 ASN B CA 1
ATOM 6845 C C . ASN B 1 345 ? 94.954 -118.497 71.246 1.00 21.19 324 ASN B C 1
ATOM 6846 O O . ASN B 1 345 ? 94.863 -117.472 70.570 1.00 23.34 324 ASN B O 1
ATOM 6851 N N . LYS B 1 346 ? 94.353 -119.636 70.916 1.00 22.01 325 LYS B N 1
ATOM 6852 C CA . LYS B 1 346 ? 93.725 -119.762 69.597 1.00 21.25 325 LYS B CA 1
ATOM 6853 C C . LYS B 1 346 ? 92.500 -118.861 69.438 1.00 24.30 325 LYS B C 1
ATOM 6854 O O . LYS B 1 346 ? 92.252 -118.360 68.336 1.00 23.62 325 LYS B O 1
ATOM 6860 N N . ASP B 1 347 ? 91.722 -118.623 70.500 1.00 24.88 326 ASP B N 1
ATOM 6861 C CA . ASP B 1 347 ? 90.458 -117.888 70.361 1.00 24.51 326 ASP B CA 1
ATOM 6862 C C . ASP B 1 347 ? 90.377 -116.744 71.376 1.00 24.29 326 ASP B C 1
ATOM 6863 O O . ASP B 1 347 ? 89.474 -116.685 72.214 1.00 24.10 326 ASP B O 1
ATOM 6868 N N . GLU B 1 348 ? 91.327 -115.808 71.263 1.00 24.81 327 GLU B N 1
ATOM 6869 C CA . GLU B 1 348 ? 91.402 -114.682 72.193 1.00 25.26 327 GLU B CA 1
ATOM 6870 C C . GLU B 1 348 ? 90.126 -113.848 72.190 1.00 24.80 327 GLU B C 1
ATOM 6871 O O . GLU B 1 348 ? 89.792 -113.223 73.201 1.00 25.31 327 GLU B O 1
ATOM 6877 N N . GLY B 1 349 ? 89.393 -113.824 71.076 1.00 23.60 328 GLY B N 1
ATOM 6878 C CA . GLY B 1 349 ? 88.287 -112.889 70.972 1.00 22.86 328 GLY B CA 1
ATOM 6879 C C . GLY B 1 349 ? 86.989 -113.333 71.622 1.00 23.33 328 GLY B C 1
ATOM 6880 O O . GLY B 1 349 ? 86.113 -112.492 71.851 1.00 22.37 328 GLY B O 1
ATOM 6881 N N . SER B 1 350 ? 86.828 -114.628 71.908 1.00 23.58 329 SER B N 1
ATOM 6882 C CA . SER B 1 350 ? 85.480 -115.138 72.171 1.00 25.68 329 SER B CA 1
ATOM 6883 C C . SER B 1 350 ? 84.883 -114.552 73.445 1.00 23.35 329 SER B C 1
ATOM 6884 O O . SER B 1 350 ? 83.693 -114.215 73.475 1.00 25.60 329 SER B O 1
ATOM 6887 N N . PHE B 1 351 ? 85.691 -114.413 74.497 1.00 22.26 330 PHE B N 1
ATOM 6888 C CA . PHE B 1 351 ? 85.202 -113.836 75.748 1.00 24.77 330 PHE B CA 1
ATOM 6889 C C . PHE B 1 351 ? 84.601 -112.451 75.514 1.00 23.82 330 PHE B C 1
ATOM 6890 O O . PHE B 1 351 ? 83.503 -112.146 75.995 1.00 22.08 330 PHE B O 1
ATOM 6898 N N . PHE B 1 352 ? 85.279 -111.619 74.725 1.00 22.34 331 PHE B N 1
ATOM 6899 C CA . PHE B 1 352 ? 84.808 -110.253 74.508 1.00 21.74 331 PHE B CA 1
ATOM 6900 C C . PHE B 1 352 ? 83.533 -110.206 73.677 1.00 22.21 331 PHE B C 1
ATOM 6901 O O . PHE B 1 352 ? 82.694 -109.321 73.883 1.00 22.71 331 PHE B O 1
ATOM 6909 N N . LEU B 1 353 ? 83.371 -111.142 72.748 1.00 23.18 332 LEU B N 1
ATOM 6910 C CA . LEU B 1 353 ? 82.146 -111.190 71.960 1.00 21.35 332 LEU B CA 1
ATOM 6911 C C . LEU B 1 353 ? 80.968 -111.655 72.810 1.00 21.86 332 LEU B C 1
ATOM 6912 O O . LEU B 1 353 ? 79.865 -111.096 72.719 1.00 23.49 332 LEU B O 1
ATOM 6917 N N . LEU B 1 354 ? 81.182 -112.683 73.631 1.00 21.56 333 LEU B N 1
ATOM 6918 C CA . LEU B 1 354 ? 80.133 -113.139 74.534 1.00 23.08 333 LEU B CA 1
ATOM 6919 C C . LEU B 1 354 ? 79.604 -111.992 75.384 1.00 26.77 333 LEU B C 1
ATOM 6920 O O . LEU B 1 354 ? 78.389 -111.834 75.545 1.00 23.84 333 LEU B O 1
ATOM 6925 N N . TYR B 1 355 ? 80.500 -111.173 75.937 1.00 24.58 334 TYR B N 1
ATOM 6926 C CA . TYR B 1 355 ? 80.057 -110.139 76.865 1.00 26.44 334 TYR B CA 1
ATOM 6927 C C . TYR B 1 355 ? 79.552 -108.884 76.169 1.00 31.24 334 TYR B C 1
ATOM 6928 O O . TYR B 1 355 ? 78.810 -108.113 76.787 1.00 31.25 334 TYR B O 1
ATOM 6937 N N . GLY B 1 356 ? 79.922 -108.646 74.914 1.00 25.95 335 GLY B N 1
ATOM 6938 C CA . GLY B 1 356 ? 79.642 -107.337 74.360 1.00 24.19 335 GLY B CA 1
ATOM 6939 C C . GLY B 1 356 ? 79.070 -107.233 72.956 1.00 27.76 335 GLY B C 1
ATOM 6940 O O . GLY B 1 356 ? 78.788 -106.115 72.520 1.00 29.06 335 GLY B O 1
ATOM 6941 N N . ALA B 1 357 ? 78.908 -108.348 72.231 1.00 25.68 336 ALA B N 1
ATOM 6942 C CA . ALA B 1 357 ? 78.468 -108.275 70.835 1.00 26.35 336 ALA B CA 1
ATOM 6943 C C . ALA B 1 357 ? 77.162 -109.039 70.616 1.00 26.79 336 ALA B C 1
ATOM 6944 O O . ALA B 1 357 ? 76.911 -110.060 71.265 1.00 26.11 336 ALA B O 1
ATOM 6946 N N . PRO B 1 358 ? 76.324 -108.572 69.690 1.00 27.60 337 PRO B N 1
ATOM 6947 C CA . PRO B 1 358 ? 75.004 -109.196 69.488 1.00 24.97 337 PRO B CA 1
ATOM 6948 C C . PRO B 1 358 ? 75.088 -110.575 68.840 1.00 27.35 337 PRO B C 1
ATOM 6949 O O . PRO B 1 358 ? 75.901 -110.817 67.941 1.00 25.37 337 PRO B O 1
ATOM 6953 N N . GLY B 1 359 ? 74.228 -111.484 69.305 1.00 25.95 338 GLY B N 1
ATOM 6954 C CA . GLY B 1 359 ? 74.131 -112.829 68.773 1.00 24.73 338 GLY B CA 1
ATOM 6955 C C . GLY B 1 359 ? 74.882 -113.892 69.547 1.00 28.14 338 GLY B C 1
ATOM 6956 O O . GLY B 1 359 ? 74.698 -115.087 69.266 1.00 25.99 338 GLY B O 1
ATOM 6957 N N . PHE B 1 360 ? 75.730 -113.505 70.494 1.00 23.76 339 PHE B N 1
ATOM 6958 C CA . PHE B 1 360 ? 76.536 -114.453 71.249 1.00 24.98 339 PHE B CA 1
ATOM 6959 C C . PHE B 1 360 ? 75.867 -114.797 72.570 1.00 24.97 339 PHE B C 1
ATOM 6960 O O . PHE B 1 360 ? 75.335 -113.925 73.258 1.00 28.84 339 PHE B O 1
ATOM 6968 N N . SER B 1 361 ? 75.918 -116.075 72.919 1.00 25.05 340 SER B N 1
ATOM 6969 C CA . SER B 1 361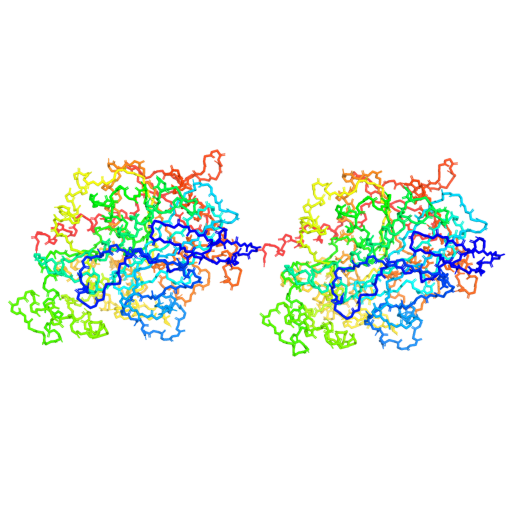 ? 75.309 -116.543 74.150 1.00 28.64 340 SER B CA 1
ATOM 6970 C C . SER B 1 361 ? 76.161 -117.658 74.720 1.00 29.18 340 SER B C 1
ATOM 6971 O O . SER B 1 361 ? 76.752 -118.455 73.982 1.00 27.45 340 SER B O 1
ATOM 6974 N N . LYS B 1 362 ? 76.209 -117.702 76.054 1.00 29.82 341 LYS B N 1
ATOM 6975 C CA . LYS B 1 362 ? 76.890 -118.764 76.771 1.00 28.31 341 LYS B CA 1
ATOM 6976 C C . LYS B 1 362 ? 76.181 -120.101 76.611 1.00 31.66 341 LYS B C 1
ATOM 6977 O O . LYS B 1 362 ? 76.813 -121.151 76.768 1.00 34.46 341 LYS B O 1
ATOM 6983 N N . ASP B 1 363 ? 74.893 -120.085 76.261 1.00 31.18 342 ASP B N 1
ATOM 6984 C CA . ASP B 1 363 ? 74.060 -121.280 76.282 1.00 34.03 342 ASP B CA 1
ATOM 6985 C C . ASP B 1 363 ? 73.635 -121.728 74.889 1.00 36.97 342 ASP B C 1
ATOM 6986 O O . ASP B 1 363 ? 72.677 -122.493 74.753 1.00 35.65 342 ASP B O 1
ATOM 6991 N N . SER B 1 364 ? 74.321 -121.270 73.845 1.00 30.86 343 SER B N 1
ATOM 6992 C CA . SER B 1 364 ? 73.952 -121.656 72.494 1.00 30.03 343 SER B CA 1
ATOM 6993 C C . SER B 1 364 ? 75.213 -121.640 71.646 1.00 30.88 343 SER B C 1
ATOM 6994 O O . SER B 1 364 ? 76.262 -121.156 72.076 1.00 29.96 343 SER B O 1
ATOM 6997 N N . GLU B 1 365 ? 75.104 -122.188 70.435 1.00 30.60 344 GLU B N 1
ATOM 6998 C CA . GLU B 1 365 ? 76.247 -122.231 69.535 1.00 30.38 344 GLU B CA 1
ATOM 6999 C C . GLU B 1 365 ? 76.582 -120.870 68.951 1.00 28.73 344 GLU B C 1
ATOM 7000 O O . GLU B 1 365 ? 77.612 -120.751 68.270 1.00 31.22 344 GLU B O 1
ATOM 7006 N N . SER B 1 366 ? 75.733 -119.867 69.182 1.00 26.05 345 SER B N 1
ATOM 7007 C CA . SER B 1 366 ? 76.000 -118.483 68.793 1.00 27.37 345 SER B CA 1
ATOM 7008 C C . SER B 1 366 ? 76.317 -118.353 67.306 1.00 27.57 345 SER B C 1
ATOM 7009 O O . SER B 1 366 ? 77.271 -117.680 66.912 1.00 25.08 345 SER B O 1
ATOM 7012 N N . LYS B 1 367 ? 75.510 -119.001 66.468 1.00 28.11 346 LYS B N 1
ATOM 7013 C CA . LYS B 1 367 ? 75.598 -118.717 65.036 1.00 26.86 346 LYS B CA 1
ATOM 7014 C C . LYS B 1 367 ? 75.186 -117.272 64.792 1.00 29.00 346 LYS B C 1
ATOM 7015 O O . LYS B 1 367 ? 74.174 -116.797 65.318 1.00 31.93 346 LYS B O 1
ATOM 7021 N N . ILE B 1 368 ? 75.983 -116.568 64.004 1.00 27.63 347 ILE B N 1
ATOM 7022 C CA . ILE B 1 368 ? 75.903 -115.122 63.872 1.00 28.32 347 ILE B CA 1
ATOM 7023 C C . ILE B 1 368 ? 75.301 -114.793 62.509 1.00 27.24 347 ILE B C 1
ATOM 7024 O O . ILE B 1 368 ? 75.814 -115.236 61.474 1.00 28.15 347 ILE B O 1
ATOM 7029 N N . SER B 1 369 ? 74.218 -114.016 62.511 1.00 27.08 348 SER B N 1
ATOM 7030 C CA . SER B 1 369 ? 73.647 -113.531 61.259 1.00 29.86 348 SER B CA 1
ATOM 7031 C C . SER B 1 369 ? 74.593 -112.540 60.597 1.00 27.85 348 SER B C 1
ATOM 7032 O O . SER B 1 369 ? 75.471 -111.953 61.233 1.00 28.30 348 SER B O 1
ATOM 7035 N N . ARG B 1 370 ? 74.380 -112.332 59.297 1.00 29.58 349 ARG B N 1
ATOM 7036 C CA . ARG B 1 370 ? 75.149 -111.327 58.577 1.00 29.75 349 ARG B CA 1
ATOM 7037 C C . ARG B 1 370 ? 75.010 -109.956 59.226 1.00 27.57 349 ARG B C 1
ATOM 7038 O O . ARG B 1 370 ? 75.998 -109.227 59.384 1.00 28.63 349 ARG B O 1
ATOM 7046 N N . GLU B 1 371 ? 73.793 -109.603 59.641 1.00 24.95 350 GLU B N 1
ATOM 7047 C CA . GLU B 1 371 ? 73.556 -108.310 60.279 1.00 26.08 350 GLU B CA 1
ATOM 7048 C C . GLU B 1 371 ? 74.353 -108.178 61.579 1.00 26.25 350 GLU B C 1
ATOM 7049 O O . GLU B 1 371 ? 75.031 -107.167 61.809 1.00 26.30 350 GLU B O 1
ATOM 7055 N N . ASP B 1 372 ? 74.296 -109.202 62.433 1.00 28.25 351 ASP B N 1
ATOM 7056 C CA . ASP B 1 372 ? 75.078 -109.182 63.669 1.00 26.77 351 ASP B CA 1
ATOM 7057 C C . ASP B 1 372 ? 76.582 -109.250 63.394 1.00 27.61 351 ASP B C 1
ATOM 7058 O O . ASP B 1 372 ? 77.379 -108.726 64.185 1.00 27.33 351 ASP B O 1
ATOM 7063 N N . PHE B 1 373 ? 76.996 -109.904 62.301 1.00 26.45 352 PHE B N 1
ATOM 7064 C CA . PHE B 1 373 ? 78.408 -109.856 61.925 1.00 24.29 352 PHE B CA 1
ATOM 7065 C C . PHE B 1 373 ? 78.844 -108.419 61.691 1.00 24.78 352 PHE B C 1
ATOM 7066 O O . PHE B 1 373 ? 79.861 -107.966 62.234 1.00 26.90 352 PHE B O 1
ATOM 7074 N N . MET B 1 374 ? 78.070 -107.680 60.891 1.00 24.57 353 MET B N 1
ATOM 7075 C CA . MET B 1 374 ? 78.421 -106.302 60.574 1.00 26.76 353 MET B CA 1
ATOM 7076 C C . MET B 1 374 ? 78.411 -105.427 61.821 1.00 27.12 353 MET B C 1
ATOM 7077 O O . MET B 1 374 ? 79.260 -104.539 61.967 1.00 25.80 353 MET B O 1
ATOM 7082 N N . SER B 1 375 ? 77.463 -105.664 62.737 1.00 24.74 354 SER B N 1
ATOM 7083 C CA . SER B 1 375 ? 77.473 -104.943 64.010 1.00 26.52 354 SER B CA 1
ATOM 7084 C C . SER B 1 375 ? 78.730 -105.257 64.811 1.00 25.31 354 SER B C 1
ATOM 7085 O O . SER B 1 375 ? 79.367 -104.352 65.365 1.00 25.46 354 SER B O 1
ATOM 7088 N N . GLY B 1 376 ? 79.102 -106.540 64.878 1.00 27.13 355 GLY B N 1
ATOM 7089 C CA . GLY B 1 376 ? 80.294 -106.932 65.607 1.00 25.33 355 GLY B CA 1
ATOM 7090 C C . GLY B 1 376 ? 81.573 -106.338 65.051 1.00 26.39 355 GLY B C 1
ATOM 7091 O O . GLY B 1 376 ? 82.485 -106.008 65.811 1.00 25.18 355 GLY B O 1
ATOM 7092 N N . VAL B 1 377 ? 81.667 -106.202 63.723 1.00 25.59 356 VAL B N 1
ATOM 7093 C CA . VAL B 1 377 ? 82.868 -105.614 63.136 1.00 26.11 356 VAL B CA 1
ATOM 7094 C C . VAL B 1 377 ? 83.023 -104.176 63.608 1.00 26.22 356 VAL B C 1
ATOM 7095 O O . VAL B 1 377 ? 84.119 -103.735 63.973 1.00 27.75 356 VAL B O 1
ATOM 7099 N N . LYS B 1 378 ? 81.918 -103.432 63.622 1.00 26.84 357 LYS B N 1
ATOM 7100 C CA . LYS B 1 378 ? 81.931 -102.046 64.076 1.00 30.76 357 LYS B CA 1
ATOM 7101 C C . LYS B 1 378 ? 82.344 -101.941 65.548 1.00 28.28 357 LYS B C 1
ATOM 7102 O O . LYS B 1 378 ? 83.141 -101.070 65.919 1.00 26.07 357 LYS B O 1
ATOM 7108 N N . LEU B 1 379 ? 81.818 -102.823 66.401 1.00 27.98 358 LEU B N 1
ATOM 7109 C CA . LEU B 1 379 ? 82.228 -102.814 67.807 1.00 25.65 358 LEU B CA 1
ATOM 7110 C C . LEU B 1 379 ? 83.692 -103.202 67.970 1.00 29.24 358 LEU B C 1
ATOM 7111 O O . LEU B 1 379 ? 84.357 -102.742 68.908 1.00 28.36 358 LEU B O 1
ATOM 7116 N N . SER B 1 380 ? 84.202 -104.052 67.079 1.00 25.94 359 SER B N 1
ATOM 7117 C CA . SER B 1 380 ? 85.552 -104.574 67.224 1.00 26.77 359 SER B CA 1
ATOM 7118 C C . SER B 1 380 ? 86.602 -103.608 66.715 1.00 27.98 359 SER B C 1
ATOM 7119 O O . SER B 1 380 ? 87.725 -103.603 67.226 1.00 28.61 359 SER B O 1
ATOM 7122 N N . VAL B 1 381 ? 86.283 -102.810 65.701 1.00 26.72 360 VAL B N 1
ATOM 7123 C CA . VAL B 1 381 ? 87.253 -101.843 65.203 1.00 28.28 360 VAL B CA 1
ATOM 7124 C C . VAL B 1 381 ? 86.617 -100.466 65.352 1.00 32.56 360 VAL B C 1
ATOM 7125 O O . VAL B 1 381 ? 86.262 -99.830 64.346 1.00 30.87 360 VAL B O 1
ATOM 7129 N N . PRO B 1 382 ? 86.445 -99.972 66.585 1.00 30.59 361 PRO B N 1
ATOM 7130 C CA . PRO B 1 382 ? 85.630 -98.763 66.772 1.00 33.11 361 PRO B CA 1
ATOM 7131 C C . PRO B 1 382 ? 86.250 -97.520 66.164 1.00 36.13 361 PRO B C 1
ATOM 7132 O O . PRO B 1 382 ? 85.521 -96.596 65.779 1.00 39.86 361 PRO B O 1
ATOM 7136 N N . HIS B 1 383 ? 87.570 -97.484 66.038 1.00 33.46 362 HIS B N 1
ATOM 7137 C CA . HIS B 1 383 ? 88.263 -96.322 65.503 1.00 38.56 362 HIS B CA 1
ATOM 7138 C C . HIS B 1 383 ? 88.243 -96.243 63.978 1.00 39.04 362 HIS B C 1
ATOM 7139 O O . HIS B 1 383 ? 88.713 -95.245 63.426 1.00 41.69 362 HIS B O 1
ATOM 7146 N N . ALA B 1 384 ? 87.721 -97.247 63.283 1.00 36.56 363 ALA B N 1
ATOM 7147 C CA . ALA B 1 384 ? 87.840 -97.281 61.827 1.00 36.88 363 ALA B CA 1
ATOM 7148 C C . ALA B 1 384 ? 86.748 -96.465 61.149 1.00 36.38 363 ALA B C 1
ATOM 7149 O O . ALA B 1 384 ? 85.597 -96.449 61.594 1.00 35.77 363 ALA B O 1
ATOM 7151 N N . ASN B 1 385 ? 87.111 -95.812 60.044 1.00 35.31 364 ASN B N 1
ATOM 7152 C CA . ASN B 1 385 ? 86.120 -95.185 59.186 1.00 36.85 364 ASN B CA 1
ATOM 7153 C C . ASN B 1 385 ? 85.433 -96.249 58.325 1.00 34.55 364 ASN B C 1
ATOM 7154 O O . ASN B 1 385 ? 85.784 -97.433 58.348 1.00 34.32 364 ASN B O 1
ATOM 7159 N N . ASP B 1 386 ? 84.443 -95.819 57.542 1.00 34.12 365 ASP B N 1
ATOM 7160 C CA . ASP B 1 386 ? 83.631 -96.776 56.796 1.00 38.92 365 ASP B CA 1
ATOM 7161 C C . ASP B 1 386 ? 84.473 -97.560 55.789 1.00 34.72 365 ASP B C 1
ATOM 7162 O O . ASP B 1 386 ? 84.232 -98.752 55.562 1.00 34.63 365 ASP B O 1
ATOM 7167 N N . LEU B 1 387 ? 85.473 -96.918 55.183 1.00 34.00 366 LEU B N 1
ATOM 7168 C CA . LEU B 1 387 ? 86.357 -97.642 54.274 1.00 34.45 366 LEU B CA 1
ATOM 7169 C C . LEU B 1 387 ? 87.160 -98.703 55.018 1.00 31.63 366 LEU B C 1
ATOM 7170 O O . LEU B 1 387 ? 87.382 -99.809 54.503 1.00 29.62 366 LEU B O 1
ATOM 7175 N N . GLY B 1 388 ? 87.606 -98.383 56.232 1.00 31.15 367 GLY B N 1
ATOM 7176 C CA . GLY B 1 388 ? 88.314 -99.369 57.029 1.00 29.43 367 GLY B CA 1
ATOM 7177 C C . GLY B 1 388 ? 87.420 -100.525 57.421 1.00 28.46 367 GLY B C 1
ATOM 7178 O O . GLY B 1 388 ? 87.838 -101.687 57.382 1.00 26.61 367 GLY B O 1
ATOM 7179 N N . LEU B 1 389 ? 86.171 -100.227 57.797 1.00 28.72 368 LEU B N 1
ATOM 7180 C CA . LEU B 1 389 ? 85.229 -101.291 58.116 1.00 27.23 368 LEU B CA 1
ATOM 7181 C C . LEU B 1 389 ? 84.989 -102.196 56.913 1.00 27.51 368 LEU B C 1
ATOM 7182 O O . LEU B 1 389 ? 84.902 -103.422 57.060 1.00 25.18 368 LEU B O 1
ATOM 7187 N N . ASP B 1 390 ? 84.856 -101.608 55.715 1.00 27.91 369 ASP B N 1
ATOM 7188 C CA . ASP B 1 390 ? 84.728 -102.417 54.502 1.00 29.19 369 ASP B CA 1
ATOM 7189 C C . ASP B 1 390 ? 85.929 -103.335 54.323 1.00 26.43 369 ASP B C 1
ATOM 7190 O O . ASP B 1 390 ? 85.781 -104.486 53.890 1.00 26.87 369 ASP B O 1
ATOM 7195 N N . ALA B 1 391 ? 87.133 -102.835 54.624 1.00 25.09 370 ALA B N 1
ATOM 7196 C CA . ALA B 1 391 ? 88.336 -103.639 54.418 1.00 25.30 370 ALA B CA 1
ATOM 7197 C C . ALA B 1 391 ? 88.350 -104.839 55.355 1.00 25.39 370 ALA B C 1
ATOM 7198 O O . ALA B 1 391 ? 88.633 -105.969 54.934 1.00 22.82 370 ALA B O 1
ATOM 7200 N N . VAL B 1 392 ? 88.030 -104.609 56.635 1.00 22.74 371 VAL B N 1
ATOM 7201 C CA . VAL B 1 392 ? 87.950 -105.706 57.598 1.00 24.04 371 VAL B CA 1
ATOM 7202 C C . VAL B 1 392 ? 86.916 -106.730 57.153 1.00 22.97 371 VAL B C 1
ATOM 7203 O O . VAL B 1 392 ? 87.162 -107.942 57.189 1.00 22.88 371 VAL B O 1
ATOM 7207 N N . THR B 1 393 ? 85.748 -106.254 56.717 1.00 24.18 372 THR B N 1
ATOM 7208 C CA . THR B 1 393 ? 84.668 -107.156 56.323 1.00 25.68 372 THR B CA 1
ATOM 7209 C C . THR B 1 393 ? 85.089 -108.042 55.161 1.00 25.92 372 THR B C 1
ATOM 7210 O O . THR B 1 393 ? 84.893 -109.264 55.189 1.00 25.65 372 THR B O 1
ATOM 7214 N N . LEU B 1 394 ? 85.691 -107.442 54.134 1.00 23.76 373 LEU B N 1
ATOM 7215 C CA . LEU B 1 394 ? 86.102 -108.214 52.969 1.00 26.03 373 LEU B CA 1
ATOM 7216 C C . LEU B 1 394 ? 87.167 -109.235 53.344 1.00 24.98 373 LEU B C 1
ATOM 7217 O O . LEU B 1 394 ? 87.151 -110.372 52.861 1.00 24.61 373 LEU B O 1
ATOM 7222 N N . GLN B 1 395 ? 88.092 -108.855 54.225 1.00 24.43 374 GLN B N 1
ATOM 7223 C CA . GLN B 1 395 ? 89.168 -109.761 54.598 1.00 23.66 374 GLN B CA 1
ATOM 7224 C C . GLN B 1 395 ? 88.652 -110.996 55.329 1.00 26.15 374 GLN B C 1
ATOM 7225 O O . GLN B 1 395 ? 89.267 -112.066 55.245 1.00 26.28 374 GLN B O 1
ATOM 7231 N N . TYR B 1 396 ? 87.546 -110.869 56.069 1.00 21.38 375 TYR B N 1
ATOM 7232 C CA . TYR B 1 396 ? 87.064 -111.947 56.928 1.00 24.96 375 TYR B CA 1
ATOM 7233 C C . TYR B 1 396 ? 85.726 -112.529 56.482 1.00 28.70 375 TYR B C 1
ATOM 7234 O O . TYR B 1 396 ? 85.098 -113.258 57.257 1.00 28.34 375 TYR B O 1
ATOM 7243 N N . THR B 1 397 ? 85.273 -112.234 55.263 1.00 24.56 376 THR B N 1
ATOM 7244 C CA . THR B 1 397 ? 83.998 -112.745 54.767 1.00 26.16 376 THR B CA 1
ATOM 7245 C C . THR B 1 397 ? 84.232 -113.692 53.602 1.00 29.44 376 THR B C 1
ATOM 7246 O O . THR B 1 397 ? 84.971 -113.361 52.664 1.00 27.12 376 THR B O 1
ATOM 7250 N N . ASP B 1 398 ? 83.593 -114.857 53.659 1.00 26.04 377 ASP B N 1
ATOM 7251 C CA . ASP B 1 398 ? 83.567 -115.797 52.540 1.00 26.54 377 ASP B CA 1
ATOM 7252 C C . ASP B 1 398 ? 82.328 -115.463 51.718 1.00 26.53 377 ASP B C 1
ATOM 7253 O O . ASP B 1 398 ? 81.206 -115.806 52.098 1.00 26.01 377 ASP B O 1
ATOM 7258 N N . TRP B 1 399 ? 82.526 -114.787 50.581 1.00 26.74 378 TRP B N 1
ATOM 7259 C CA . TRP B 1 399 ? 81.380 -114.355 49.783 1.00 27.65 378 TRP B CA 1
ATOM 7260 C C . TRP B 1 399 ? 80.760 -115.473 48.960 1.00 26.39 378 TRP B C 1
ATOM 7261 O O . TRP B 1 399 ? 79.728 -115.246 48.322 1.00 27.80 378 TRP B O 1
ATOM 7272 N N . MET B 1 400 ? 81.334 -116.674 48.978 1.00 25.57 379 MET B N 1
ATOM 7273 C CA . MET B 1 400 ? 80.606 -117.832 48.480 1.00 27.39 379 MET B CA 1
ATOM 7274 C C . MET B 1 400 ? 79.576 -118.339 49.484 1.00 31.52 379 MET B C 1
ATOM 7275 O O . MET B 1 400 ? 78.742 -119.176 49.127 1.00 29.33 379 MET B O 1
ATOM 7280 N N . ASP B 1 401 ? 79.603 -117.842 50.719 1.00 28.21 380 ASP B N 1
ATOM 7281 C CA . ASP B 1 401 ? 78.843 -118.475 51.789 1.00 29.91 380 ASP B CA 1
ATOM 7282 C C . ASP B 1 401 ? 78.630 -117.488 52.938 1.00 30.07 380 ASP B C 1
ATOM 7283 O O . ASP B 1 401 ? 78.909 -117.802 54.101 1.00 31.65 380 ASP B O 1
ATOM 7288 N N . ASP B 1 402 ? 78.136 -116.289 52.616 1.00 27.46 381 ASP B N 1
ATOM 7289 C CA . ASP B 1 402 ? 78.139 -115.166 53.544 1.00 29.90 381 ASP B CA 1
ATOM 7290 C C . ASP B 1 402 ? 77.058 -115.251 54.612 1.00 31.98 381 ASP B C 1
ATOM 7291 O O . ASP B 1 402 ? 77.092 -114.464 55.562 1.00 31.80 381 ASP B O 1
ATOM 7296 N N . ASN B 1 403 ? 76.104 -116.164 54.483 1.00 30.18 382 ASN B N 1
ATOM 7297 C CA . ASN B 1 403 ? 75.063 -116.322 55.489 1.00 29.71 382 ASN B CA 1
ATOM 7298 C C . ASN B 1 403 ? 75.308 -117.521 56.387 1.00 31.36 382 ASN B C 1
ATOM 7299 O O . ASN B 1 403 ? 74.409 -117.926 57.126 1.00 36.79 382 ASN B O 1
ATOM 7304 N N . ASN B 1 404 ? 76.503 -118.096 56.335 1.00 27.39 383 ASN B N 1
ATOM 7305 C CA . ASN B 1 404 ? 76.867 -119.234 57.166 1.00 28.36 383 ASN B CA 1
ATOM 7306 C C . ASN B 1 404 ? 77.117 -118.707 58.575 1.00 30.13 383 ASN B C 1
ATOM 7307 O O . ASN B 1 404 ? 78.098 -117.996 58.804 1.00 27.79 383 ASN B O 1
ATOM 7312 N N . GLY B 1 405 ? 76.219 -119.029 59.513 1.00 29.56 384 GLY B N 1
ATOM 7313 C CA . GLY B 1 405 ? 76.331 -118.475 60.858 1.00 28.90 384 GLY B CA 1
ATOM 7314 C C . GLY B 1 405 ? 77.578 -118.914 61.602 1.00 27.16 384 GLY B C 1
ATOM 7315 O O . GLY B 1 405 ? 78.068 -118.196 62.481 1.00 27.46 384 GLY B O 1
ATOM 7316 N N . ILE B 1 406 ? 78.104 -120.095 61.285 1.00 25.22 385 ILE B N 1
ATOM 7317 C CA . ILE B 1 406 ? 79.314 -120.543 61.961 1.00 27.82 385 ILE B CA 1
ATOM 7318 C C . ILE B 1 406 ? 80.537 -119.826 61.409 1.00 28.75 385 ILE B C 1
ATOM 7319 O O . ILE B 1 406 ? 81.406 -119.387 62.171 1.00 25.83 385 ILE B O 1
ATOM 7324 N N . LYS B 1 407 ? 80.609 -119.653 60.087 1.00 26.37 386 LYS B N 1
ATOM 7325 C CA . LYS B 1 407 ? 81.723 -118.895 59.519 1.00 23.12 386 LYS B CA 1
ATOM 7326 C C . LYS B 1 407 ? 81.690 -117.444 59.979 1.00 23.17 386 LYS B C 1
ATOM 7327 O O . LYS B 1 407 ? 82.739 -116.848 60.253 1.00 25.19 386 LYS B O 1
ATOM 7333 N N . ASN B 1 408 ? 80.492 -116.862 60.074 1.00 23.53 387 ASN B N 1
ATOM 7334 C CA . ASN B 1 408 ? 80.363 -115.499 60.577 1.00 22.66 387 ASN B CA 1
ATOM 7335 C C . ASN B 1 408 ? 80.808 -115.404 62.031 1.00 23.96 387 ASN B C 1
ATOM 7336 O O . ASN B 1 408 ? 81.502 -114.455 62.411 1.00 24.07 387 ASN B O 1
ATOM 7341 N N . ARG B 1 409 ? 80.402 -116.376 62.846 1.00 22.75 388 ARG B N 1
ATOM 7342 C CA . ARG B 1 409 ? 80.795 -116.397 64.253 1.00 23.36 388 ARG B CA 1
ATOM 7343 C C . ARG B 1 409 ? 82.311 -116.503 64.386 1.00 26.60 388 ARG B C 1
ATOM 7344 O O . ARG B 1 409 ? 82.951 -115.697 65.081 1.00 23.31 388 ARG B O 1
ATOM 7352 N N . ASP B 1 410 ? 82.905 -117.497 63.719 1.00 23.32 389 ASP B N 1
ATOM 7353 C CA . ASP B 1 410 ? 84.347 -117.703 63.826 1.00 26.93 389 ASP B CA 1
ATOM 7354 C C . ASP B 1 410 ? 85.122 -116.561 63.176 1.00 26.62 389 ASP B C 1
ATOM 7355 O O . ASP B 1 410 ? 86.230 -116.229 63.621 1.00 23.23 389 ASP B O 1
ATOM 7360 N N . GLY B 1 411 ? 84.566 -115.962 62.120 1.00 25.19 390 GLY B N 1
ATOM 7361 C CA . GLY B 1 411 ? 85.211 -114.807 61.509 1.00 26.34 390 GLY B CA 1
ATOM 7362 C C . GLY B 1 411 ? 85.297 -113.622 62.453 1.00 26.78 390 GLY B C 1
ATOM 7363 O O . GLY B 1 411 ? 86.338 -112.970 62.561 1.00 22.60 390 GLY B O 1
ATOM 7364 N N . LEU B 1 412 ? 84.206 -113.337 63.163 1.00 23.68 391 LEU B N 1
ATOM 7365 C CA . LEU B 1 412 ? 84.235 -112.274 64.159 1.00 24.91 391 LEU B CA 1
ATOM 7366 C C . LEU B 1 412 ? 85.185 -112.627 65.301 1.00 22.20 391 LEU B C 1
ATOM 7367 O O . LEU B 1 412 ? 85.959 -111.778 65.759 1.00 23.33 391 LEU B O 1
ATOM 7372 N N . ASP B 1 413 ? 85.169 -113.885 65.750 1.00 23.61 392 ASP B N 1
ATOM 7373 C CA . ASP B 1 413 ? 86.124 -114.326 66.764 1.00 23.68 392 ASP B CA 1
ATOM 7374 C C . ASP B 1 413 ? 87.550 -114.042 66.314 1.00 27.20 392 ASP B C 1
ATOM 7375 O O . ASP B 1 413 ? 88.350 -113.473 67.062 1.00 22.15 392 ASP B O 1
ATOM 7380 N N . ASP B 1 414 ? 87.877 -114.390 65.065 1.00 22.93 393 ASP B N 1
ATOM 7381 C CA . ASP B 1 414 ? 89.231 -114.143 64.585 1.00 23.46 393 ASP B CA 1
ATOM 7382 C C . ASP B 1 414 ? 89.528 -112.651 64.497 1.00 22.78 393 ASP B C 1
ATOM 7383 O O . ASP B 1 414 ? 90.646 -112.222 64.804 1.00 22.21 393 ASP B O 1
ATOM 7388 N N . ILE B 1 415 ? 88.554 -111.848 64.061 1.00 21.14 394 ILE B N 1
ATOM 7389 C CA . ILE B 1 415 ? 88.773 -110.403 63.971 1.00 20.24 394 ILE B CA 1
ATOM 7390 C C . ILE B 1 415 ? 89.211 -109.856 65.325 1.00 23.38 394 ILE B C 1
ATOM 7391 O O . ILE B 1 415 ? 90.212 -109.134 65.443 1.00 20.86 394 ILE B O 1
ATOM 7396 N N . VAL B 1 416 ? 88.467 -110.200 66.368 1.00 20.69 395 VAL B N 1
ATOM 7397 C CA . VAL B 1 416 ? 88.760 -109.645 67.689 1.00 20.21 395 VAL B CA 1
ATOM 7398 C C . VAL B 1 416 ? 90.113 -110.131 68.184 1.00 20.29 395 VAL B C 1
ATOM 7399 O O . VAL B 1 416 ? 90.918 -109.345 68.701 1.00 22.30 395 VAL B O 1
ATOM 7403 N N . GLY B 1 417 ? 90.396 -111.425 68.032 1.00 20.86 396 GLY B N 1
ATOM 7404 C CA . GLY B 1 417 ? 91.658 -111.950 68.529 1.00 19.41 396 GLY B CA 1
ATOM 7405 C C . GLY B 1 417 ? 92.848 -111.438 67.743 1.00 23.02 396 GLY B C 1
ATOM 7406 O O . GLY B 1 417 ? 93.883 -111.074 68.321 1.00 20.71 396 GLY B O 1
ATOM 7407 N N . ASP B 1 418 ? 92.703 -111.371 66.416 1.00 21.91 397 ASP B N 1
ATOM 7408 C CA . ASP B 1 418 ? 93.799 -110.929 65.560 1.00 22.17 397 ASP B CA 1
ATOM 7409 C C . ASP B 1 418 ? 94.112 -109.458 65.791 1.00 19.57 397 ASP B C 1
ATOM 7410 O O . ASP B 1 418 ? 95.278 -109.076 65.933 1.00 23.66 397 ASP B O 1
ATOM 7415 N N . HIS B 1 419 ? 93.083 -108.610 65.777 1.00 19.62 398 HIS B N 1
ATOM 7416 C CA . HIS B 1 419 ? 93.284 -107.172 65.942 1.00 21.01 398 HIS B CA 1
ATOM 7417 C C . HIS B 1 419 ? 93.824 -106.834 67.327 1.00 22.16 398 HIS B C 1
ATOM 7418 O O . HIS B 1 419 ? 94.700 -105.972 67.458 1.00 21.41 398 HIS B O 1
ATOM 7425 N N . ASN B 1 420 ? 93.291 -107.472 68.375 1.00 20.35 399 ASN B N 1
ATOM 7426 C CA . ASN B 1 420 ? 93.604 -107.020 69.730 1.00 20.86 399 ASN B CA 1
ATOM 7427 C C . ASN B 1 420 ? 94.782 -107.737 70.367 1.00 22.22 399 ASN B C 1
ATOM 7428 O O . ASN B 1 420 ? 95.443 -107.151 71.234 1.00 23.48 399 ASN B O 1
ATOM 7433 N N . VAL B 1 421 ? 95.079 -108.977 69.973 1.00 21.93 400 VAL B N 1
ATOM 7434 C CA . VAL B 1 421 ? 96.114 -109.736 70.669 1.00 22.54 400 VAL B CA 1
ATOM 7435 C C . VAL B 1 421 ? 97.179 -110.253 69.707 1.00 23.73 400 VAL B C 1
ATOM 7436 O O . VAL B 1 421 ? 98.364 -109.925 69.845 1.00 21.14 400 VAL B O 1
ATOM 7440 N N . ILE B 1 422 ? 96.775 -111.066 68.727 1.00 24.63 401 ILE B N 1
ATOM 7441 C CA . ILE B 1 422 ? 97.765 -111.810 67.960 1.00 24.76 401 ILE B CA 1
ATOM 7442 C C . ILE B 1 422 ? 98.595 -110.867 67.101 1.00 22.45 401 ILE B C 1
ATOM 7443 O O . ILE B 1 422 ? 99.828 -110.904 67.139 1.00 23.26 401 ILE B O 1
ATOM 7448 N N . CYS B 1 423 ? 97.947 -110.002 66.328 1.00 23.65 402 CYS B N 1
ATOM 7449 C CA . CYS B 1 423 ? 98.754 -109.212 65.394 1.00 25.39 402 CYS B CA 1
ATOM 7450 C C . CYS B 1 423 ? 99.605 -108.170 66.126 1.00 24.37 402 CYS B C 1
ATOM 7451 O O . CYS B 1 423 ? 100.764 -107.978 65.750 1.00 22.38 402 CYS B O 1
ATOM 7454 N N . PRO B 1 424 ? 99.108 -107.493 67.176 1.00 23.66 403 PRO B N 1
ATOM 7455 C CA . PRO B 1 424 ? 100.027 -106.637 67.945 1.00 23.25 403 PRO B CA 1
ATOM 7456 C C . PRO B 1 424 ? 101.201 -107.408 68.509 1.00 22.07 403 PRO B C 1
ATOM 7457 O O . PRO B 1 424 ? 102.336 -106.905 68.494 1.00 24.69 403 PRO B O 1
ATOM 7461 N N . LEU B 1 425 ? 100.959 -108.630 69.005 1.00 22.80 404 LEU B N 1
ATOM 7462 C CA . LEU B 1 425 ? 102.053 -109.392 69.602 1.00 22.06 404 LEU B CA 1
ATOM 7463 C C . LEU B 1 425 ? 103.056 -109.814 68.534 1.00 23.11 404 LEU B C 1
ATOM 7464 O O . LEU B 1 425 ? 104.270 -109.785 68.766 1.00 24.88 404 LEU B O 1
ATOM 7469 N N . MET B 1 426 ? 102.573 -110.181 67.345 1.00 21.61 405 MET B N 1
ATOM 7470 C CA . MET B 1 426 ? 103.515 -110.530 66.285 1.00 23.59 405 MET B CA 1
ATOM 7471 C C . MET B 1 426 ? 104.279 -109.320 65.776 1.00 24.49 405 MET B C 1
ATOM 7472 O O . MET B 1 426 ? 105.426 -109.457 65.338 1.00 27.39 405 MET B O 1
ATOM 7477 N N . HIS B 1 427 ? 103.675 -108.136 65.811 1.00 22.91 406 HIS B N 1
ATOM 7478 C CA . HIS B 1 427 ? 104.441 -106.939 65.489 1.00 26.15 406 HIS B CA 1
ATOM 7479 C C . HIS B 1 427 ? 105.541 -106.735 66.519 1.00 25.98 406 HIS B C 1
ATOM 7480 O O . HIS B 1 427 ? 106.711 -106.529 66.175 1.00 25.62 406 HIS B O 1
ATOM 7487 N N . PHE B 1 428 ? 105.181 -106.833 67.791 1.00 22.21 407 PHE B N 1
ATOM 7488 C CA . PHE B 1 428 ? 106.171 -106.722 68.862 1.00 22.54 407 PHE B CA 1
ATOM 7489 C C . PHE B 1 428 ? 107.269 -107.774 68.720 1.00 24.04 407 PHE B C 1
ATOM 7490 O O . PHE B 1 428 ? 108.460 -107.464 68.851 1.00 22.62 407 PHE B O 1
ATOM 7498 N N . VAL B 1 429 ? 106.891 -109.023 68.445 1.00 23.36 408 VAL B N 1
ATOM 7499 C CA . VAL B 1 429 ? 107.869 -110.108 68.350 1.00 23.37 408 VAL B CA 1
ATOM 7500 C C . VAL B 1 429 ? 108.866 -109.832 67.226 1.00 28.07 408 VAL B C 1
ATOM 7501 O O . VAL B 1 429 ? 110.085 -110.017 67.375 1.00 24.29 408 VAL B O 1
ATOM 7505 N N . ASN B 1 430 ? 108.363 -109.372 66.086 1.00 23.83 409 ASN B N 1
ATOM 7506 C CA A ASN B 1 430 ? 109.268 -109.139 64.977 0.73 27.14 409 ASN B CA 1
ATOM 7507 C CA B ASN B 1 430 ? 109.208 -109.070 64.928 0.27 27.19 409 ASN B CA 1
ATOM 7508 C C . ASN B 1 430 ? 110.181 -107.943 65.243 1.00 28.12 409 ASN B C 1
ATOM 7509 O O . ASN B 1 430 ? 111.378 -108.019 64.945 1.00 28.71 409 ASN B O 1
ATOM 7518 N N . LYS B 1 431 ? 109.672 -106.868 65.857 1.00 27.05 410 LYS B N 1
ATOM 7519 C CA . LYS B 1 431 ? 110.541 -105.742 66.182 1.00 26.93 410 LYS B CA 1
ATOM 7520 C C . LYS B 1 431 ? 111.532 -106.112 67.277 1.00 27.16 410 LYS B C 1
ATOM 7521 O O . LYS B 1 431 ? 112.726 -105.792 67.174 1.00 25.95 410 LYS B O 1
ATOM 7527 N N . TYR B 1 432 ? 111.063 -106.790 68.334 1.00 23.91 411 TYR B N 1
ATOM 7528 C CA . TYR B 1 432 ? 111.960 -107.120 69.442 1.00 22.56 411 TYR B CA 1
ATOM 7529 C C . TYR B 1 432 ? 113.113 -107.998 68.978 1.00 26.29 411 TYR B C 1
ATOM 7530 O O . TYR B 1 432 ? 114.265 -107.790 69.376 1.00 24.94 411 TYR B O 1
ATOM 7539 N N . THR B 1 433 ? 112.815 -109.001 68.153 1.00 24.68 412 THR B N 1
ATOM 7540 C CA . THR B 1 433 ? 113.805 -110.007 67.791 1.00 25.80 412 THR B CA 1
ATOM 7541 C C . THR B 1 433 ? 114.969 -109.407 67.003 1.00 25.74 412 THR B C 1
ATOM 7542 O O . THR B 1 433 ? 116.061 -109.984 66.996 1.00 28.59 412 THR B O 1
ATOM 7546 N N . LYS B 1 434 ? 114.776 -108.242 66.382 1.00 28.01 413 LYS B N 1
ATOM 7547 C CA . LYS B 1 434 ? 115.863 -107.601 65.645 1.00 29.44 413 LYS B CA 1
ATOM 7548 C C . LYS B 1 434 ? 117.003 -107.189 66.573 1.00 31.48 413 LYS B C 1
ATOM 7549 O O . LYS B 1 434 ? 118.161 -107.118 66.146 1.00 30.33 413 LYS B O 1
ATOM 7555 N N . PHE B 1 435 ? 116.694 -106.910 67.837 1.00 28.20 414 PHE B N 1
ATOM 7556 C CA . PHE B 1 435 ? 117.677 -106.423 68.793 1.00 30.89 414 PHE B CA 1
ATOM 7557 C C . PHE B 1 435 ? 117.882 -107.335 69.991 1.00 31.52 414 PHE B C 1
ATOM 7558 O O . PHE B 1 435 ? 118.933 -107.241 70.637 1.00 32.19 414 PHE B O 1
ATOM 7566 N N . GLY B 1 436 ? 116.925 -108.203 70.310 1.00 28.07 415 GLY B N 1
ATOM 7567 C CA . GLY B 1 436 ? 116.972 -108.979 71.535 1.00 27.04 415 GLY B CA 1
ATOM 7568 C C . GLY B 1 436 ? 117.989 -110.105 71.480 1.00 29.07 415 GLY B C 1
ATOM 7569 O O . GLY B 1 436 ? 118.726 -110.289 70.508 1.00 29.12 415 GLY B O 1
ATOM 7570 N N . ASN B 1 437 ? 118.001 -110.897 72.555 1.00 25.87 416 ASN B N 1
ATOM 7571 C CA . ASN B 1 437 ? 119.006 -111.941 72.751 1.00 28.27 416 ASN B CA 1
ATOM 7572 C C . ASN B 1 437 ? 118.388 -113.338 72.770 1.00 29.36 416 ASN B C 1
ATOM 7573 O O . ASN B 1 437 ? 118.999 -114.287 73.272 1.00 31.49 416 ASN B O 1
ATOM 7578 N N . GLY B 1 438 ? 117.183 -113.490 72.230 1.00 27.54 417 GLY B N 1
ATOM 7579 C CA . GLY B 1 438 ? 116.573 -114.801 72.162 1.00 24.19 417 GLY B CA 1
ATOM 7580 C C . GLY B 1 438 ? 115.071 -114.700 72.322 1.00 26.01 417 GLY B C 1
ATOM 7581 O O . GLY B 1 438 ? 114.600 -114.198 73.343 1.00 25.64 417 GLY B O 1
ATOM 7582 N N . THR B 1 439 ? 114.311 -115.153 71.326 1.00 25.00 418 THR B N 1
ATOM 7583 C CA . THR B 1 439 ? 112.851 -115.117 71.377 1.00 24.31 418 THR B CA 1
ATOM 7584 C C . THR B 1 439 ? 112.292 -116.528 71.251 1.00 23.45 418 THR B C 1
ATOM 7585 O O . THR B 1 439 ? 112.727 -117.294 70.390 1.00 26.03 418 THR B O 1
ATOM 7589 N N . TYR B 1 440 ? 111.313 -116.865 72.095 1.00 22.86 419 TYR B N 1
ATOM 7590 C CA . TYR B 1 440 ? 110.591 -118.129 71.984 1.00 23.27 419 TYR B CA 1
ATOM 7591 C C . TYR B 1 440 ? 109.101 -117.835 71.916 1.00 22.54 419 TYR B C 1
ATOM 7592 O O . TYR B 1 440 ? 108.562 -117.154 72.790 1.00 22.79 419 TYR B O 1
ATOM 7601 N N . LEU B 1 441 ? 108.436 -118.355 70.886 1.00 20.77 420 LEU B N 1
ATOM 7602 C CA . LEU B 1 441 ? 107.056 -118.005 70.571 1.00 20.23 420 LEU B CA 1
ATOM 7603 C C . LEU B 1 441 ? 106.185 -119.256 70.614 1.00 23.54 420 LEU B C 1
ATOM 7604 O O . LEU B 1 441 ? 106.566 -120.302 70.072 1.00 22.06 420 LEU B O 1
ATOM 7609 N N . TYR B 1 442 ? 105.011 -119.154 71.247 1.00 19.62 421 TYR B N 1
ATOM 7610 C CA . TYR B 1 442 ? 104.099 -120.289 71.353 1.00 22.06 421 TYR B CA 1
ATOM 7611 C C . TYR B 1 442 ? 102.699 -119.906 70.882 1.00 22.06 421 TYR B C 1
ATOM 7612 O O . TYR B 1 442 ? 102.313 -118.734 70.867 1.00 20.59 421 TYR B O 1
ATOM 7621 N N . PHE B 1 443 ? 101.935 -120.935 70.509 1.00 23.60 422 PHE B N 1
ATOM 7622 C CA . PHE B 1 443 ? 100.524 -120.829 70.134 1.00 21.95 422 PHE B CA 1
ATOM 7623 C C . PHE B 1 443 ? 99.784 -121.870 70.970 1.00 23.90 422 PHE B C 1
ATOM 7624 O O . PHE B 1 443 ? 99.876 -123.071 70.696 1.00 25.86 422 PHE B O 1
ATOM 7632 N N . PHE B 1 444 ? 99.071 -121.428 72.011 1.00 22.40 423 PHE B N 1
ATOM 7633 C CA . PHE B 1 444 ? 98.386 -122.348 72.916 1.00 20.60 423 PHE B CA 1
ATOM 7634 C C . PHE B 1 444 ? 97.005 -122.650 72.344 1.00 21.37 423 PHE B C 1
ATOM 7635 O O . PHE B 1 444 ? 96.178 -121.741 72.208 1.00 23.06 423 PHE B O 1
ATOM 7643 N N . ASN B 1 445 ? 96.752 -123.917 71.982 1.00 23.69 424 ASN B N 1
ATOM 7644 C CA . ASN B 1 445 ? 95.469 -124.217 71.347 1.00 22.27 424 ASN B CA 1
ATOM 7645 C C . ASN B 1 445 ? 94.797 -125.457 71.932 1.00 24.03 424 ASN B C 1
ATOM 7646 O O . ASN B 1 445 ? 94.078 -126.166 71.224 1.00 26.88 424 ASN B O 1
ATOM 7651 N N . HIS B 1 446 ? 94.958 -125.703 73.235 1.00 24.71 425 HIS B N 1
ATOM 7652 C CA . HIS B 1 446 ? 94.297 -126.820 73.896 1.00 25.55 425 HIS B CA 1
ATOM 7653 C C . HIS B 1 446 ? 93.031 -126.330 74.586 1.00 27.59 425 HIS B C 1
ATOM 7654 O O . HIS B 1 446 ? 93.088 -125.419 75.419 1.00 25.88 425 HIS B O 1
ATOM 7661 N N . ARG B 1 447 ? 91.896 -126.944 74.255 1.00 26.55 426 ARG B N 1
ATOM 7662 C CA . ARG B 1 447 ? 90.657 -126.698 74.983 1.00 27.19 426 ARG B CA 1
ATOM 7663 C C . ARG B 1 447 ? 90.565 -127.677 76.152 1.00 28.88 426 ARG B C 1
ATOM 7664 O O . ARG B 1 447 ? 90.609 -128.896 75.949 1.00 28.65 426 ARG B O 1
ATOM 7672 N N . ALA B 1 448 ? 90.440 -127.145 77.371 1.00 26.91 427 ALA B N 1
ATOM 7673 C CA . ALA B 1 448 ? 90.463 -127.984 78.567 1.00 29.29 427 ALA B CA 1
ATOM 7674 C C . ALA B 1 448 ? 89.263 -128.924 78.616 1.00 30.41 427 ALA B C 1
ATOM 7675 O O . ALA B 1 448 ? 88.130 -128.527 78.338 1.00 28.87 427 ALA B O 1
ATOM 7677 N N . SER B 1 449 ? 89.519 -130.171 79.027 1.00 31.40 428 SER B N 1
ATOM 7678 C CA . SER B 1 449 ? 88.470 -131.188 79.069 1.00 32.72 428 SER B CA 1
ATOM 7679 C C . SER B 1 449 ? 87.325 -130.801 79.997 1.00 36.37 428 SER B C 1
ATOM 7680 O O . SER B 1 449 ? 86.179 -131.212 79.776 1.00 37.83 428 SER B O 1
ATOM 7683 N N . ASN B 1 450 ? 87.609 -130.022 81.039 1.00 29.28 429 ASN B N 1
ATOM 7684 C CA . ASN B 1 450 ? 86.626 -129.668 82.051 1.00 34.33 429 ASN B CA 1
ATOM 7685 C C . ASN B 1 450 ? 86.150 -128.226 81.930 1.00 29.70 429 ASN B C 1
ATOM 7686 O O . ASN B 1 450 ? 85.670 -127.656 82.913 1.00 28.69 429 ASN B O 1
ATOM 7691 N N . LEU B 1 451 ? 86.285 -127.616 80.756 1.00 28.19 430 LEU B N 1
ATOM 7692 C CA . LEU B 1 451 ? 85.902 -126.220 80.610 1.00 28.07 430 LEU B CA 1
ATOM 7693 C C . LEU B 1 451 ? 84.402 -126.053 80.812 1.00 28.63 430 LEU B C 1
ATOM 7694 O O . LEU B 1 451 ? 83.604 -126.888 80.375 1.00 28.62 430 LEU B O 1
ATOM 7699 N N . VAL B 1 452 ? 84.017 -124.959 81.475 1.00 26.45 431 VAL B N 1
ATOM 7700 C CA . VAL B 1 452 ? 82.611 -124.699 81.766 1.00 27.88 431 VAL B CA 1
ATOM 7701 C C . VAL B 1 452 ? 81.964 -123.793 80.736 1.00 32.29 431 VAL B C 1
ATOM 7702 O O . VAL B 1 452 ? 80.733 -123.640 80.751 1.00 29.49 431 VAL B O 1
ATOM 7706 N N . TRP B 1 453 ? 82.745 -123.195 79.839 1.00 28.68 432 TRP B N 1
ATOM 7707 C CA . TRP B 1 453 ? 82.260 -122.344 78.767 1.00 29.76 432 TRP B CA 1
ATOM 7708 C C . TRP B 1 453 ? 81.974 -123.175 77.523 1.00 26.84 432 TRP B C 1
ATOM 7709 O O . TRP B 1 453 ? 82.542 -124.258 77.340 1.00 28.65 432 TRP B O 1
ATOM 7720 N N . PRO B 1 454 ? 81.090 -122.699 76.645 1.00 27.72 433 PRO B N 1
ATOM 7721 C CA . PRO B 1 454 ? 80.647 -123.530 75.519 1.00 31.13 433 PRO B CA 1
ATOM 7722 C C . PRO B 1 454 ? 81.729 -123.706 74.465 1.00 32.10 433 PRO B C 1
ATOM 7723 O O . PRO B 1 454 ? 82.721 -122.973 74.407 1.00 27.03 433 PRO B O 1
ATOM 7727 N N . GLU B 1 455 ? 81.500 -124.688 73.585 1.00 32.24 434 GLU B N 1
ATOM 7728 C CA . GLU B 1 455 ? 82.561 -125.108 72.679 1.00 34.54 434 GLU B CA 1
ATOM 7729 C C . GLU B 1 455 ? 82.869 -124.062 71.613 1.00 30.93 434 GLU B C 1
ATOM 7730 O O . GLU B 1 455 ? 84.000 -124.016 71.117 1.00 28.76 434 GLU B O 1
ATOM 7736 N N . TRP B 1 456 ? 81.902 -123.208 71.259 1.00 28.41 435 TRP B N 1
ATOM 7737 C CA . TRP B 1 456 ? 82.171 -122.201 70.237 1.00 29.20 435 TRP B CA 1
ATOM 7738 C C . TRP B 1 456 ? 83.233 -121.205 70.686 1.00 26.14 435 TRP B C 1
ATOM 7739 O O . TRP B 1 456 ? 83.880 -120.582 69.839 1.00 26.00 435 TRP B O 1
ATOM 7750 N N . MET B 1 457 ? 83.430 -121.043 71.990 1.00 23.75 436 MET B N 1
ATOM 7751 C CA . MET B 1 457 ? 84.428 -120.095 72.462 1.00 25.95 436 MET B CA 1
ATOM 7752 C C . MET B 1 457 ? 85.849 -120.630 72.351 1.00 24.33 436 MET B C 1
ATOM 7753 O O . MET B 1 457 ? 86.796 -119.844 72.465 1.00 24.05 436 MET B O 1
ATOM 7758 N N . GLY B 1 458 ? 86.023 -121.938 72.149 1.00 24.00 437 GLY B N 1
ATOM 7759 C CA . GLY B 1 458 ? 87.348 -122.462 71.825 1.00 25.67 437 GLY B CA 1
ATOM 7760 C C . GLY B 1 458 ? 88.332 -122.332 72.977 1.00 26.19 437 GLY B C 1
ATOM 7761 O O . GLY B 1 458 ? 88.021 -122.680 74.120 1.00 24.97 437 GLY B O 1
ATOM 7762 N N . VAL B 1 459 ? 89.528 -121.831 72.662 1.00 22.76 438 VAL B N 1
ATOM 7763 C CA . VAL B 1 459 ? 90.637 -121.680 73.604 1.00 25.09 438 VAL B CA 1
ATOM 7764 C C . VAL B 1 459 ? 90.667 -120.210 74.017 1.00 23.60 438 VAL B C 1
ATOM 7765 O O . VAL B 1 459 ? 91.159 -119.344 73.283 1.00 21.83 438 VAL B O 1
ATOM 7769 N N . ILE B 1 460 ? 90.164 -119.934 75.204 1.00 21.17 439 ILE B N 1
ATOM 7770 C CA . ILE B 1 460 ? 89.676 -118.622 75.616 1.00 21.32 439 ILE B CA 1
ATOM 7771 C C . ILE B 1 460 ? 90.799 -117.783 76.223 1.00 23.31 439 ILE B C 1
ATOM 7772 O O . ILE B 1 460 ? 91.749 -118.301 76.819 1.00 22.44 439 ILE B O 1
ATOM 7777 N N . HIS B 1 461 ? 90.673 -116.465 76.070 1.00 22.66 440 HIS B N 1
ATOM 7778 C CA . HIS B 1 461 ? 91.559 -115.497 76.707 1.00 21.04 440 HIS B CA 1
ATOM 7779 C C . HIS B 1 461 ? 91.595 -115.730 78.217 1.00 23.58 440 HIS B C 1
ATOM 7780 O O . HIS B 1 461 ? 90.571 -115.634 78.897 1.00 24.09 440 HIS B O 1
ATOM 7787 N N . GLY B 1 462 ? 92.775 -116.068 78.727 1.00 20.49 441 GLY B N 1
ATOM 7788 C CA . GLY B 1 462 ? 92.977 -116.353 80.140 1.00 20.94 441 GLY B CA 1
ATOM 7789 C C . GLY B 1 462 ? 93.106 -117.824 80.483 1.00 22.35 441 GLY B C 1
ATOM 7790 O O . GLY B 1 462 ? 93.508 -118.148 81.606 1.00 22.41 441 GLY B O 1
ATOM 7791 N N . TYR B 1 463 ? 92.783 -118.732 79.561 1.00 22.54 442 TYR B N 1
ATOM 7792 C CA . TYR B 1 463 ? 92.632 -120.120 79.962 1.00 21.18 442 TYR B CA 1
ATOM 7793 C C . TYR B 1 463 ? 93.895 -120.943 79.756 1.00 23.30 442 TYR B C 1
ATOM 7794 O O . TYR B 1 463 ? 93.883 -122.149 80.017 1.00 25.41 442 TYR B O 1
ATOM 7803 N N . GLU B 1 464 ? 95.007 -120.308 79.370 1.00 23.01 443 GLU B N 1
ATOM 7804 C CA . GLU B 1 464 ? 96.294 -120.974 79.495 1.00 20.76 443 GLU B CA 1
ATOM 7805 C C . GLU B 1 464 ? 96.879 -120.816 80.891 1.00 22.43 443 GLU B C 1
ATOM 7806 O O . GLU B 1 464 ? 97.780 -121.579 81.259 1.00 22.07 443 GLU B O 1
ATOM 7812 N N . ILE B 1 465 ? 96.362 -119.860 81.673 1.00 21.62 444 ILE B N 1
ATOM 7813 C CA . ILE B 1 465 ? 96.948 -119.554 82.984 1.00 20.50 444 ILE B CA 1
ATOM 7814 C C . ILE B 1 465 ? 96.884 -120.764 83.900 1.00 23.43 444 ILE B C 1
ATOM 7815 O O . ILE B 1 465 ? 97.853 -121.070 84.601 1.00 24.20 444 ILE B O 1
ATOM 7820 N N . GLU B 1 466 ? 95.748 -121.473 83.916 1.00 22.90 445 GLU B N 1
ATOM 7821 C CA . GLU B 1 466 ? 95.621 -122.608 84.830 1.00 25.47 445 GLU B CA 1
ATOM 7822 C C . GLU B 1 466 ? 96.649 -123.689 84.517 1.00 26.51 445 GLU B C 1
ATOM 7823 O O . GLU B 1 466 ? 97.074 -124.423 85.417 1.00 25.27 445 GLU B O 1
ATOM 7829 N N . PHE B 1 467 ? 97.080 -123.790 83.258 1.00 22.49 446 PHE B N 1
ATOM 7830 C CA . PHE B 1 467 ? 98.158 -124.721 82.943 1.00 22.70 446 PHE B CA 1
ATOM 7831 C C . PHE B 1 467 ? 99.513 -124.189 83.406 1.00 24.74 446 PHE B C 1
ATOM 7832 O O . PHE B 1 467 ? 100.360 -124.961 83.873 1.00 25.84 446 PHE B O 1
ATOM 7840 N N . VAL B 1 468 ? 99.735 -122.878 83.277 1.00 22.95 447 VAL B N 1
ATOM 7841 C CA . VAL B 1 468 ? 101.000 -122.282 83.703 1.00 21.26 447 VAL B CA 1
ATOM 7842 C C . VAL B 1 468 ? 101.190 -122.442 85.213 1.00 23.21 447 VAL B C 1
ATOM 7843 O O . VAL B 1 468 ? 102.313 -122.657 85.693 1.00 24.62 447 VAL B O 1
ATOM 7847 N N . PHE B 1 469 ? 100.102 -122.351 85.980 1.00 24.65 448 PHE B N 1
ATOM 7848 C CA . PHE B 1 469 ? 100.181 -122.403 87.440 1.00 23.63 448 PHE B CA 1
ATOM 7849 C C . PHE B 1 469 ? 99.948 -123.804 87.997 1.00 26.82 448 PHE B C 1
ATOM 7850 O O . PHE B 1 469 ? 99.947 -123.986 89.218 1.00 27.58 448 PHE B O 1
ATOM 7858 N N . GLY B 1 470 ? 99.809 -124.806 87.129 1.00 26.79 449 GLY B N 1
ATOM 7859 C CA . GLY B 1 470 ? 99.832 -126.186 87.556 1.00 24.78 449 GLY B CA 1
ATOM 7860 C C . GLY B 1 470 ? 98.546 -126.723 88.130 1.00 26.85 449 GLY B C 1
ATOM 7861 O O . GLY B 1 470 ? 98.569 -127.787 88.756 1.00 30.72 449 GLY B O 1
ATOM 7862 N N . LEU B 1 471 ? 97.426 -126.045 87.928 1.00 25.00 450 LEU B N 1
ATOM 7863 C CA . LEU B 1 471 ? 96.155 -126.548 88.439 1.00 26.85 450 LEU B CA 1
ATOM 7864 C C . LEU B 1 471 ? 95.821 -127.965 87.966 1.00 29.31 450 LEU B C 1
ATOM 7865 O O . LEU B 1 471 ? 95.196 -128.719 88.727 1.00 31.44 450 LEU B O 1
ATOM 7870 N N . PRO B 1 472 ? 96.203 -128.390 86.753 1.00 29.52 451 PRO B N 1
ATOM 7871 C CA . PRO B 1 472 ? 95.930 -129.785 86.368 1.00 27.80 451 PRO B CA 1
ATOM 7872 C C . PRO B 1 472 ? 96.618 -130.818 87.245 1.00 32.60 451 PRO B C 1
ATOM 7873 O O . PRO B 1 472 ? 96.274 -132.002 87.155 1.00 33.09 451 PRO B O 1
ATOM 7877 N N . LEU B 1 473 ? 97.581 -130.418 88.074 1.00 30.83 452 LEU B N 1
ATOM 7878 C CA . LEU B 1 473 ? 98.219 -131.365 88.982 1.00 33.28 452 LEU B CA 1
ATOM 7879 C C . LEU B 1 473 ? 97.344 -131.710 90.176 1.00 33.21 452 LEU B C 1
ATOM 7880 O O . LEU B 1 473 ? 97.698 -132.611 90.944 1.00 36.03 452 LEU B O 1
ATOM 7885 N N . VAL B 1 474 ? 96.213 -131.033 90.341 1.00 32.92 453 VAL B N 1
ATOM 7886 C CA . VAL B 1 474 ? 95.318 -131.237 91.475 1.00 33.40 453 VAL B CA 1
ATOM 7887 C C . VAL B 1 474 ? 94.236 -132.211 91.017 1.00 37.58 453 VAL B C 1
ATOM 7888 O O . VAL B 1 474 ? 93.318 -131.832 90.289 1.00 34.00 453 VAL B O 1
ATOM 7892 N N . LYS B 1 475 ? 94.334 -133.466 91.470 1.00 39.23 454 LYS B N 1
ATOM 7893 C CA . LYS B 1 475 ? 93.434 -134.523 91.007 1.00 41.83 454 LYS B CA 1
ATOM 7894 C C . LYS B 1 475 ? 91.968 -134.136 91.160 1.00 39.57 454 LYS B C 1
ATOM 7895 O O . LYS B 1 475 ? 91.134 -134.480 90.313 1.00 41.18 454 LYS B O 1
ATOM 7899 N N . GLU B 1 476 ? 91.639 -133.409 92.228 1.00 40.14 455 GLU B N 1
ATOM 7900 C CA . GLU B 1 476 ? 90.255 -133.056 92.516 1.00 41.07 455 GLU B CA 1
ATOM 7901 C C . GLU B 1 476 ? 89.644 -132.139 91.461 1.00 39.64 455 GLU B C 1
ATOM 7902 O O . GLU B 1 476 ? 88.415 -132.062 91.366 1.00 39.23 455 GLU B O 1
ATOM 7908 N N . LEU B 1 477 ? 90.463 -131.453 90.660 1.00 37.39 456 LEU B N 1
ATOM 7909 C CA . LEU B 1 477 ? 89.934 -130.559 89.636 1.00 34.80 456 LEU B CA 1
ATOM 7910 C C . LEU B 1 477 ? 89.530 -131.285 88.354 1.00 36.59 456 LEU B C 1
ATOM 7911 O O . LEU B 1 477 ? 88.965 -130.651 87.457 1.00 36.16 456 LEU B O 1
ATOM 7916 N N . ASN B 1 478 ? 89.805 -132.588 88.254 1.00 35.32 457 ASN B N 1
ATOM 7917 C CA . ASN B 1 478 ? 89.293 -133.454 87.187 1.00 38.72 457 ASN B CA 1
ATOM 7918 C C . ASN B 1 478 ? 89.849 -133.079 85.814 1.00 37.40 457 ASN B C 1
ATOM 7919 O O . ASN B 1 478 ? 89.122 -133.090 84.820 1.00 39.02 457 ASN B O 1
ATOM 7924 N N . TYR B 1 479 ? 91.132 -132.744 85.755 1.00 30.45 458 TYR B N 1
ATOM 7925 C CA . TYR B 1 479 ? 91.813 -132.693 84.470 1.00 32.16 458 TYR B CA 1
ATOM 7926 C C . TYR B 1 479 ? 92.249 -134.100 84.064 1.00 35.41 458 TYR B C 1
ATOM 7927 O O . TYR B 1 479 ? 92.404 -134.991 84.904 1.00 33.45 458 TYR B O 1
ATOM 7936 N N . THR B 1 480 ? 92.455 -134.295 82.759 1.00 31.47 459 THR B N 1
ATOM 7937 C CA . THR B 1 480 ? 92.921 -135.588 82.272 1.00 32.59 459 THR B CA 1
ATOM 7938 C C . THR B 1 480 ? 94.404 -135.776 82.582 1.00 31.60 459 THR B C 1
ATOM 7939 O O . THR B 1 480 ? 95.133 -134.831 82.903 1.00 33.57 459 THR B O 1
ATOM 7943 N N . ALA B 1 481 ? 94.860 -137.025 82.463 1.00 32.59 460 ALA B N 1
ATOM 7944 C CA . ALA B 1 481 ? 96.282 -137.294 82.637 1.00 33.17 460 ALA B CA 1
ATOM 7945 C C . ALA B 1 481 ? 97.107 -136.546 81.601 1.00 31.30 460 ALA B C 1
ATOM 7946 O O . ALA B 1 481 ? 98.204 -136.061 81.904 1.00 33.68 460 ALA B O 1
ATOM 7948 N N . GLU B 1 482 ? 96.601 -136.445 80.368 1.00 33.31 461 GLU B N 1
ATOM 7949 C CA . GLU B 1 482 ? 97.339 -135.720 79.339 1.00 33.27 461 GLU B CA 1
ATOM 7950 C C . GLU B 1 482 ? 97.445 -134.239 79.676 1.00 31.12 461 GLU B C 1
ATOM 7951 O O . GLU B 1 482 ? 98.460 -133.605 79.371 1.00 29.85 461 GLU B O 1
ATOM 7957 N N . GLU B 1 483 ? 96.419 -133.681 80.318 1.00 30.02 462 GLU B N 1
ATOM 7958 C CA . GLU B 1 483 ? 96.465 -132.275 80.700 1.00 30.17 462 GLU B CA 1
ATOM 7959 C C . GLU B 1 483 ? 97.433 -132.042 81.859 1.00 29.20 462 GLU B C 1
ATOM 7960 O O . GLU B 1 483 ? 98.146 -131.030 81.883 1.00 26.86 462 GLU B O 1
ATOM 7966 N N . GLU B 1 484 ? 97.503 -132.972 82.816 1.00 29.84 463 GLU B N 1
ATOM 7967 C CA . GLU B 1 484 ? 98.555 -132.860 83.825 1.00 31.43 463 GLU B CA 1
ATOM 7968 C C . GLU B 1 484 ? 99.932 -132.878 83.172 1.00 30.23 463 GLU B C 1
ATOM 7969 O O . GLU B 1 484 ? 100.816 -132.091 83.539 1.00 29.31 463 GLU B O 1
ATOM 7975 N N . ALA B 1 485 ? 100.135 -133.760 82.187 1.00 29.38 464 ALA B N 1
ATOM 7976 C CA . ALA B 1 485 ? 101.430 -133.805 81.520 1.00 29.07 464 ALA B CA 1
ATOM 7977 C C . ALA B 1 485 ? 101.710 -132.493 80.799 1.00 30.77 464 ALA B C 1
ATOM 7978 O O . ALA B 1 485 ? 102.838 -131.981 80.837 1.00 29.50 464 ALA B O 1
ATOM 7980 N N . LEU B 1 486 ? 100.684 -131.924 80.158 1.00 28.50 465 LEU B N 1
ATOM 7981 C CA . LEU B 1 486 ? 100.845 -130.645 79.471 1.00 28.04 465 LEU B CA 1
ATOM 7982 C C . LEU B 1 486 ? 101.176 -129.530 80.457 1.00 26.31 465 LEU B C 1
ATOM 7983 O O . LEU B 1 486 ? 102.063 -128.708 80.197 1.00 23.25 465 LEU B O 1
ATOM 7988 N N . SER B 1 487 ? 100.461 -129.479 81.588 1.00 26.46 466 SER B N 1
ATOM 7989 C CA . SER B 1 487 ? 100.784 -128.493 82.619 1.00 25.37 466 SER B CA 1
ATOM 7990 C C . SER B 1 487 ? 102.225 -128.638 83.102 1.00 27.43 466 SER B C 1
ATOM 7991 O O . SER B 1 487 ? 102.948 -127.642 83.213 1.00 25.06 466 SER B O 1
ATOM 7994 N N . ARG B 1 488 ? 102.667 -129.871 83.378 1.00 26.04 467 ARG B N 1
ATOM 7995 C CA . ARG B 1 488 ? 104.049 -130.076 83.814 1.00 28.39 467 ARG B CA 1
ATOM 7996 C C . ARG B 1 488 ? 105.049 -129.625 82.751 1.00 29.76 467 ARG B C 1
ATOM 7997 O O . ARG B 1 488 ? 106.088 -129.043 83.082 1.00 26.24 467 ARG B O 1
ATOM 8005 N N . ARG B 1 489 ? 104.746 -129.878 81.471 1.00 28.36 468 ARG B N 1
ATOM 8006 C CA A ARG B 1 489 ? 105.612 -129.418 80.388 0.63 27.71 468 ARG B CA 1
ATOM 8007 C CA B ARG B 1 489 ? 105.612 -129.417 80.387 0.37 27.77 468 ARG B CA 1
ATOM 8008 C C . ARG B 1 489 ? 105.717 -127.899 80.374 1.00 26.64 468 ARG B C 1
ATOM 8009 O O . ARG B 1 489 ? 106.808 -127.339 80.217 1.00 26.97 468 ARG B O 1
ATOM 8024 N N . ILE B 1 490 ? 104.574 -127.215 80.494 1.00 25.38 469 ILE B N 1
ATOM 8025 C CA . ILE B 1 490 ? 104.564 -125.759 80.396 1.00 23.32 469 ILE B CA 1
ATOM 8026 C C . ILE B 1 490 ? 105.273 -125.138 81.595 1.00 24.96 469 ILE B C 1
ATOM 8027 O O . ILE B 1 490 ? 106.077 -124.210 81.440 1.00 22.67 469 ILE B O 1
ATOM 8032 N N . MET B 1 491 ? 104.996 -125.648 82.803 1.00 25.26 470 MET B N 1
ATOM 8033 C CA . MET B 1 491 ? 105.685 -125.132 83.984 1.00 25.29 470 MET B CA 1
ATOM 8034 C C . MET B 1 491 ? 107.190 -125.301 83.852 1.00 27.23 470 MET B C 1
ATOM 8035 O O . MET B 1 491 ? 107.961 -124.402 84.215 1.00 25.73 470 MET B O 1
ATOM 8040 N N . HIS B 1 492 ? 107.629 -126.438 83.307 1.00 26.27 471 HIS B N 1
ATOM 8041 C CA . HIS B 1 492 ? 109.061 -126.658 83.142 1.00 30.56 471 HIS B CA 1
ATOM 8042 C C . HIS B 1 492 ? 109.650 -125.761 82.053 1.00 26.91 471 HIS B C 1
ATOM 8043 O O . HIS B 1 492 ? 110.753 -125.237 82.218 1.00 28.62 471 HIS B O 1
ATOM 8050 N N . TYR B 1 493 ? 108.936 -125.566 80.936 1.00 24.98 472 TYR B N 1
ATOM 8051 C CA . TYR B 1 493 ? 109.360 -124.570 79.950 1.00 26.53 472 TYR B CA 1
ATOM 8052 C C . TYR B 1 493 ? 109.522 -123.194 80.594 1.00 23.73 472 TYR B C 1
ATOM 8053 O O . TYR B 1 493 ? 110.557 -122.537 80.433 1.00 22.85 472 TYR B O 1
ATOM 8062 N N . TRP B 1 494 ? 108.480 -122.732 81.300 1.00 24.27 473 TRP B N 1
ATOM 8063 C CA . TRP B 1 494 ? 108.486 -121.389 81.873 1.00 24.34 473 TRP B CA 1
ATOM 8064 C C . TRP B 1 494 ? 109.628 -121.234 82.874 1.00 22.73 473 TRP B C 1
ATOM 8065 O O . TRP B 1 494 ? 110.391 -120.260 82.829 1.00 23.23 473 TRP B O 1
ATOM 8076 N N . ALA B 1 495 ? 109.775 -122.210 83.766 1.00 22.49 474 ALA B N 1
ATOM 8077 C CA . ALA B 1 495 ? 110.770 -122.100 84.828 1.00 25.41 474 ALA B CA 1
ATOM 8078 C C . ALA B 1 495 ? 112.181 -122.312 84.302 1.00 28.36 474 ALA B C 1
ATOM 8079 O O . ALA B 1 495 ? 113.129 -121.681 84.790 1.00 27.02 474 ALA B O 1
ATOM 8081 N N . THR B 1 496 ? 112.355 -123.200 83.318 1.00 23.83 475 THR B N 1
ATOM 8082 C CA . THR B 1 496 ? 113.689 -123.372 82.743 1.00 27.60 475 THR B CA 1
ATOM 8083 C C . THR B 1 496 ? 114.095 -122.132 81.962 1.00 25.40 475 THR B C 1
ATOM 8084 O O . THR B 1 496 ? 115.257 -121.708 82.011 1.00 27.94 475 THR B O 1
ATOM 8088 N N . PHE B 1 497 ? 113.146 -121.521 81.244 1.00 24.16 476 PHE B N 1
ATOM 8089 C CA . PHE B 1 497 ? 113.423 -120.229 80.631 1.00 23.08 476 PHE B CA 1
ATOM 8090 C C . PHE B 1 497 ? 113.814 -119.199 81.690 1.00 22.85 476 PHE B C 1
ATOM 8091 O O . PHE B 1 497 ? 114.816 -118.485 81.542 1.00 25.03 476 PHE B O 1
ATOM 8099 N N . ALA B 1 498 ? 113.018 -119.099 82.757 1.00 24.51 477 ALA B N 1
ATOM 8100 C CA . ALA B 1 498 ? 113.328 -118.151 83.822 1.00 26.58 477 ALA B CA 1
ATOM 8101 C C . ALA B 1 498 ? 114.743 -118.367 84.342 1.00 24.89 477 ALA B C 1
ATOM 8102 O O . ALA B 1 498 ? 115.489 -117.404 84.528 1.00 26.53 477 ALA B O 1
ATOM 8104 N N . LYS B 1 499 ? 115.138 -119.632 84.530 1.00 23.95 478 LYS B N 1
ATOM 8105 C CA . LYS B 1 499 ? 116.462 -119.940 85.085 1.00 27.70 478 LYS B CA 1
ATOM 8106 C C . LYS B 1 499 ? 117.592 -119.650 84.092 1.00 31.65 478 LYS B C 1
ATOM 8107 O O . LYS B 1 499 ? 118.676 -119.201 84.489 1.00 27.09 478 LYS B O 1
ATOM 8113 N N . THR B 1 500 ? 117.366 -119.903 82.794 1.00 25.48 479 THR B N 1
ATOM 8114 C CA . THR B 1 500 ? 118.461 -119.993 81.830 1.00 29.16 479 THR B CA 1
ATOM 8115 C C . THR B 1 500 ? 118.330 -119.107 80.597 1.00 31.71 479 THR B C 1
ATOM 8116 O O . THR B 1 500 ? 119.322 -118.946 79.880 1.00 28.31 479 THR B O 1
ATOM 8120 N N . GLY B 1 501 ? 117.153 -118.555 80.307 1.00 25.25 480 GLY B N 1
ATOM 8121 C CA . GLY B 1 501 ? 116.935 -117.856 79.056 1.00 25.79 480 GLY B CA 1
ATOM 8122 C C . GLY B 1 501 ? 116.579 -118.762 77.897 1.00 23.83 480 GLY B C 1
ATOM 8123 O O . GLY B 1 501 ? 116.514 -118.293 76.758 1.00 24.26 480 GLY B O 1
ATOM 8124 N N . ASN B 1 502 ? 116.323 -120.032 78.164 1.00 25.77 481 ASN B N 1
ATOM 8125 C CA . ASN B 1 502 ? 116.052 -121.053 77.156 1.00 26.76 481 ASN B CA 1
ATOM 8126 C C . ASN B 1 502 ? 115.081 -122.048 77.784 1.00 26.39 481 ASN B C 1
ATOM 8127 O O . ASN B 1 502 ? 115.390 -122.624 78.839 1.00 24.25 481 ASN B O 1
ATOM 8132 N N . PRO B 1 503 ? 113.884 -122.239 77.211 1.00 24.83 482 PRO B N 1
ATOM 8133 C CA . PRO B 1 503 ? 112.923 -123.177 77.811 1.00 23.85 482 PRO B CA 1
ATOM 8134 C C . PRO B 1 503 ? 113.353 -124.625 77.716 1.00 24.81 482 PRO B C 1
ATOM 8135 O O . PRO B 1 503 ? 112.794 -125.466 78.434 1.00 26.62 482 PRO B O 1
ATOM 8139 N N .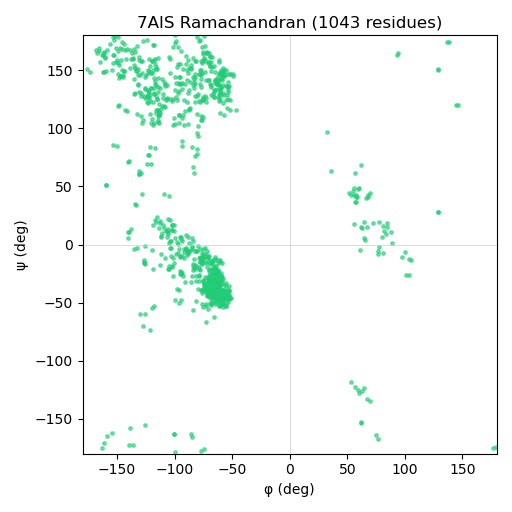 ASN B 1 504 ? 114.308 -124.938 76.844 1.00 25.14 483 ASN B N 1
ATOM 8140 C CA . ASN B 1 504 ? 114.771 -126.299 76.638 1.00 29.27 483 ASN B CA 1
ATOM 8141 C C . ASN B 1 504 ? 115.869 -126.643 77.628 1.00 34.82 483 ASN B C 1
ATOM 8142 O O . ASN B 1 504 ? 116.763 -125.832 77.877 1.00 33.07 483 ASN B O 1
ATOM 8147 N N . GLU B 1 505 ? 115.819 -127.862 78.148 1.00 33.84 484 GLU B N 1
ATOM 8148 C CA . GLU B 1 505 ? 116.956 -128.388 78.885 1.00 51.87 484 GLU B CA 1
ATOM 8149 C C . GLU B 1 505 ? 117.980 -128.975 77.914 1.00 57.59 484 GLU B C 1
ATOM 8150 O O . GLU B 1 505 ? 117.615 -129.707 76.991 1.00 57.21 484 GLU B O 1
ATOM 8156 N N . PRO B 1 506 ? 119.260 -128.673 78.094 1.00 66.83 485 PRO B N 1
ATOM 8157 C CA . PRO B 1 506 ? 120.282 -129.221 77.199 1.00 73.21 485 PRO B CA 1
ATOM 8158 C C . PRO B 1 506 ? 120.539 -130.691 77.498 1.00 78.23 485 PRO B C 1
ATOM 8159 O O . PRO B 1 506 ? 120.238 -131.201 78.581 1.00 81.00 485 PRO B O 1
ATOM 8163 N N . HIS B 1 507 ? 121.110 -131.372 76.505 1.00 80.25 486 HIS B N 1
ATOM 8164 C CA . HIS B 1 507 ? 121.387 -132.808 76.563 1.00 84.44 486 HIS B CA 1
ATOM 8165 C C . HIS B 1 507 ? 120.134 -133.629 76.857 1.00 80.95 486 HIS B C 1
ATOM 8166 O O . HIS B 1 507 ? 120.232 -134.793 77.262 1.00 83.75 486 HIS B O 1
ATOM 8173 N N . SER B 1 508 ? 118.954 -133.046 76.665 1.00 75.86 487 SER B N 1
ATOM 8174 C CA . SER B 1 508 ? 117.701 -133.740 76.903 1.00 72.89 487 SER B CA 1
ATOM 8175 C C . SER B 1 508 ? 117.210 -134.394 75.621 1.00 71.73 487 SER B C 1
ATOM 8176 O O . SER B 1 508 ? 117.479 -133.919 74.514 1.00 70.72 487 SER B O 1
ATOM 8179 N N . GLN B 1 509 ? 116.476 -135.491 75.782 1.00 72.00 488 GLN B N 1
ATOM 8180 C CA . GLN B 1 509 ? 115.953 -136.247 74.652 1.00 73.56 488 GLN B CA 1
ATOM 8181 C C . GLN B 1 509 ? 114.599 -135.750 74.167 1.00 70.08 488 GLN B C 1
ATOM 8182 O O . GLN B 1 509 ? 114.048 -136.332 73.230 1.00 66.34 488 GLN B O 1
ATOM 8188 N N . GLU B 1 510 ? 114.052 -134.698 74.768 1.00 67.10 489 GLU B N 1
ATOM 8189 C CA . GLU B 1 510 ? 112.738 -134.206 74.385 1.00 61.50 489 GLU B CA 1
ATOM 8190 C C . GLU B 1 510 ? 112.857 -133.237 73.218 1.00 54.84 489 GLU B C 1
ATOM 8191 O O . GLU B 1 510 ? 113.880 -132.570 73.047 1.00 48.98 489 GLU B O 1
ATOM 8197 N N . SER B 1 511 ? 111.803 -133.175 72.405 1.00 51.79 490 SER B N 1
ATOM 8198 C CA . SER B 1 511 ? 111.834 -132.289 71.249 1.00 49.18 490 SER B CA 1
ATOM 8199 C C . SER B 1 511 ? 112.061 -130.852 71.698 1.00 39.48 490 SER B C 1
ATOM 8200 O O . SER B 1 511 ? 111.655 -130.440 72.789 1.00 40.99 490 SER B O 1
ATOM 8203 N N . LYS B 1 512 ? 112.761 -130.103 70.862 1.00 39.50 491 LYS B N 1
ATOM 8204 C CA . LYS B 1 512 ? 113.268 -128.793 71.230 1.00 37.25 491 LYS B CA 1
ATOM 8205 C C . LYS B 1 512 ? 112.361 -127.707 70.672 1.00 36.14 491 LYS B C 1
ATOM 8206 O O . LYS B 1 512 ? 111.967 -127.751 69.498 1.00 33.95 491 LYS B O 1
ATOM 8212 N N . TRP B 1 513 ? 112.025 -126.749 71.525 1.00 28.39 492 TRP B N 1
ATOM 8213 C CA . TRP B 1 513 ? 111.343 -125.522 71.151 1.00 26.95 492 TRP B CA 1
ATOM 8214 C C . TRP B 1 513 ? 112.377 -124.609 70.504 1.00 25.58 492 TRP B C 1
ATOM 8215 O O . TRP B 1 513 ? 113.292 -124.130 71.185 1.00 27.20 492 TRP B O 1
ATOM 8226 N N . PRO B 1 514 ? 112.285 -124.360 69.197 1.00 26.51 493 PRO B N 1
ATOM 8227 C CA . PRO B 1 514 ? 113.315 -123.570 68.522 1.00 25.32 493 PRO B CA 1
ATOM 8228 C C . PRO B 1 514 ? 113.165 -122.081 68.772 1.00 25.57 493 PRO B C 1
ATOM 8229 O O . PRO B 1 514 ? 112.064 -121.565 68.977 1.00 25.68 493 PRO B O 1
ATOM 8233 N N . LEU B 1 515 ? 114.311 -121.395 68.758 1.00 25.55 494 LEU B N 1
ATOM 8234 C CA . LEU B 1 515 ? 114.329 -119.941 68.712 1.00 25.50 494 LEU B CA 1
ATOM 8235 C C . LEU B 1 515 ? 113.493 -119.414 67.555 1.00 29.18 494 LEU B C 1
ATOM 8236 O O . LEU B 1 515 ? 113.578 -119.914 66.426 1.00 24.78 494 LEU B O 1
ATOM 8241 N N . PHE B 1 516 ? 112.719 -118.371 67.843 1.00 23.38 495 PHE B N 1
ATOM 8242 C CA . PHE B 1 516 ? 112.134 -117.517 66.820 1.00 25.45 495 PHE B CA 1
ATOM 8243 C C . PHE B 1 516 ? 113.214 -116.600 66.264 1.00 30.31 495 PHE B C 1
ATOM 8244 O O . PHE B 1 516 ? 113.851 -115.854 67.012 1.00 27.11 495 PHE B O 1
ATOM 8252 N N . THR B 1 517 ? 113.405 -116.635 64.949 1.00 25.97 496 THR B N 1
ATOM 8253 C CA . THR B 1 517 ? 114.385 -115.792 64.284 1.00 27.15 496 THR B CA 1
ATOM 8254 C C . THR B 1 517 ? 113.698 -114.919 63.243 1.00 29.13 496 THR B C 1
ATOM 8255 O O . THR B 1 517 ? 112.649 -115.282 62.703 1.00 28.59 496 THR B O 1
ATOM 8259 N N . THR B 1 518 ? 114.308 -113.765 62.961 1.00 28.22 497 THR B N 1
ATOM 8260 C CA . THR B 1 518 ? 113.770 -112.850 61.959 1.00 36.24 497 THR B CA 1
ATOM 8261 C C . THR B 1 518 ? 113.525 -113.556 60.628 1.00 33.35 497 THR B C 1
ATOM 8262 O O . THR B 1 518 ? 112.497 -113.332 59.977 1.00 34.92 497 THR B O 1
ATOM 8266 N N . LYS B 1 519 ? 114.441 -114.444 60.227 1.00 32.77 498 LYS B N 1
ATOM 8267 C CA . LYS B 1 519 ? 114.304 -115.110 58.934 1.00 34.36 498 LYS B CA 1
ATOM 8268 C C . LYS B 1 519 ? 113.239 -116.202 58.957 1.00 33.24 498 LYS B C 1
ATOM 8269 O O . LYS B 1 519 ? 112.319 -116.193 58.130 1.00 34.94 498 LYS B O 1
ATOM 8275 N N . GLU B 1 520 ? 113.337 -117.150 59.892 1.00 26.86 499 GLU B N 1
ATOM 8276 C CA . GLU B 1 520 ? 112.518 -118.358 59.832 1.00 28.60 499 GLU B CA 1
ATOM 8277 C C . GLU B 1 520 ? 111.240 -118.287 60.661 1.00 27.87 499 GLU B C 1
ATOM 8278 O O . GLU B 1 520 ? 110.278 -119.001 60.347 1.00 26.09 499 GLU B O 1
ATOM 8284 N N . GLN B 1 521 ? 111.210 -117.454 61.701 1.00 25.68 500 GLN B N 1
ATOM 8285 C CA . GLN B 1 521 ? 109.968 -117.093 62.397 1.00 26.72 500 GLN B CA 1
ATOM 8286 C C . GLN B 1 521 ? 109.226 -118.314 62.942 1.00 23.30 500 GLN B C 1
ATOM 8287 O O . GLN B 1 521 ? 107.995 -118.410 62.858 1.00 26.37 500 GLN B O 1
ATOM 8293 N N . LYS B 1 522 ? 109.973 -119.247 63.522 1.00 22.59 501 LYS B N 1
ATOM 8294 C CA . LYS B 1 522 ? 109.385 -120.481 64.019 1.00 22.92 501 LYS B CA 1
ATOM 8295 C C . LYS B 1 522 ? 108.670 -120.265 65.348 1.00 23.73 501 LYS B C 1
ATOM 8296 O O . LYS B 1 522 ? 109.057 -119.414 66.160 1.00 23.26 501 LYS B O 1
ATOM 8302 N N . PHE B 1 523 ? 107.631 -121.072 65.562 1.00 23.60 502 PHE B N 1
ATOM 8303 C CA . PHE B 1 523 ? 106.920 -121.139 66.829 1.00 22.87 502 PHE B CA 1
ATOM 8304 C C . PHE B 1 523 ? 106.394 -122.555 66.993 1.00 25.62 502 PHE B C 1
ATOM 8305 O O . PHE B 1 523 ? 106.358 -123.338 66.035 1.00 26.25 502 PHE B O 1
ATOM 8313 N N . ILE B 1 524 ? 105.967 -122.879 68.217 1.00 23.78 503 ILE B N 1
ATOM 8314 C CA . ILE B 1 524 ? 105.390 -124.185 68.499 1.00 24.01 503 ILE B CA 1
ATOM 8315 C C . ILE B 1 524 ? 103.935 -124.030 68.921 1.00 26.82 503 ILE B C 1
ATOM 8316 O O . ILE B 1 524 ? 103.529 -123.005 69.480 1.00 25.46 503 ILE B O 1
ATOM 8321 N N . ASP B 1 525 ? 103.145 -125.061 68.634 1.00 25.04 504 ASP B N 1
ATOM 8322 C CA . ASP B 1 525 ? 101.876 -125.231 69.324 1.00 29.90 504 ASP B CA 1
ATOM 8323 C C . ASP B 1 525 ? 102.135 -125.781 70.721 1.00 29.65 504 ASP B C 1
ATOM 8324 O O . ASP B 1 525 ? 103.056 -126.570 70.937 1.00 29.56 504 ASP B O 1
ATOM 8329 N N . LEU B 1 526 ? 101.312 -125.365 71.674 1.00 27.06 505 LEU B N 1
ATOM 8330 C CA . LEU B 1 526 ? 101.308 -125.957 73.008 1.00 24.57 505 LEU B CA 1
ATOM 8331 C C . LEU B 1 526 ? 99.976 -126.662 73.177 1.00 24.62 505 LEU B C 1
ATOM 8332 O O . LEU B 1 526 ? 98.934 -126.004 73.269 1.00 25.89 505 LEU B O 1
ATOM 8337 N N . ASN B 1 527 ? 100.009 -127.989 73.225 1.00 26.46 506 ASN B N 1
ATOM 8338 C CA . ASN B 1 527 ? 98.803 -128.783 73.443 1.00 26.88 506 ASN B CA 1
ATOM 8339 C C . ASN B 1 527 ? 99.246 -130.171 73.892 1.00 26.59 506 ASN B C 1
ATOM 8340 O O . ASN B 1 527 ? 100.426 -130.397 74.172 1.00 28.11 506 ASN B O 1
ATOM 8345 N N . THR B 1 528 ? 98.299 -131.108 73.963 1.00 29.77 507 THR B N 1
ATOM 8346 C CA . THR B 1 528 ? 98.623 -132.437 74.467 1.00 30.38 507 THR B CA 1
ATOM 8347 C C . THR B 1 528 ? 99.274 -133.338 73.425 1.00 32.13 507 THR B C 1
ATOM 8348 O O . THR B 1 528 ? 99.687 -134.451 73.771 1.00 33.63 507 THR B O 1
ATOM 8352 N N . GLU B 1 529 ? 99.381 -132.895 72.167 1.00 30.63 508 GLU B N 1
ATOM 8353 C CA . GLU B 1 529 ? 99.998 -133.700 71.126 1.00 31.47 508 GLU B CA 1
ATOM 8354 C C . GLU B 1 529 ? 101.500 -133.468 71.074 1.00 32.02 508 GLU B C 1
ATOM 8355 O O . GLU B 1 529 ? 102.000 -132.448 71.556 1.00 31.68 508 GLU B O 1
ATOM 8361 N N . PRO B 1 530 ? 102.249 -134.408 70.499 1.00 31.37 509 PRO B N 1
ATOM 8362 C CA . PRO B 1 530 ? 103.673 -134.164 70.248 1.00 34.50 509 PRO B CA 1
ATOM 8363 C C . PRO B 1 530 ? 103.899 -132.830 69.553 1.00 36.16 509 PRO B C 1
ATOM 8364 O O . PRO B 1 530 ? 103.103 -132.396 68.711 1.00 31.28 509 PRO B O 1
ATOM 8368 N N . MET B 1 531 ? 105.012 -132.191 69.911 1.00 35.55 510 MET B N 1
ATOM 8369 C CA . MET B 1 531 ? 105.286 -130.828 69.480 1.00 34.59 510 MET B CA 1
ATOM 8370 C C . MET B 1 531 ? 105.298 -130.715 67.964 1.00 33.76 510 MET B C 1
ATOM 8371 O O . MET B 1 531 ? 105.827 -131.583 67.262 1.00 37.23 510 MET B O 1
ATOM 8376 N N . LYS B 1 532 ? 104.679 -129.648 67.460 1.00 30.20 511 LYS B N 1
ATOM 8377 C CA . LYS B 1 532 ? 104.783 -129.259 66.060 1.00 35.41 511 LYS B CA 1
ATOM 8378 C C . LYS B 1 532 ? 105.421 -127.881 65.987 1.00 32.92 511 LYS B C 1
ATOM 8379 O O . LYS B 1 532 ? 105.057 -126.980 66.753 1.00 32.24 511 LYS B O 1
ATOM 8383 N N . VAL B 1 533 ? 106.383 -127.735 65.079 1.00 28.31 512 VAL B N 1
ATOM 8384 C CA . VAL B 1 533 ? 107.006 -126.456 64.764 1.00 29.52 512 VAL B CA 1
ATOM 8385 C C . VAL B 1 533 ? 106.324 -125.894 63.527 1.00 32.87 512 VAL B C 1
ATOM 8386 O O . VAL B 1 533 ? 106.157 -126.604 62.526 1.00 31.41 512 VAL B O 1
ATOM 8390 N N . HIS B 1 534 ? 105.914 -124.636 63.596 1.00 25.01 513 HIS B N 1
ATOM 8391 C CA . HIS B 1 534 ? 105.331 -123.924 62.464 1.00 29.80 513 HIS B CA 1
ATOM 8392 C C . HIS B 1 534 ? 106.141 -122.659 62.214 1.00 27.73 513 HIS B C 1
ATOM 8393 O O . HIS B 1 534 ? 107.059 -122.333 62.971 1.00 27.47 513 HIS B O 1
ATOM 8400 N N . GLN B 1 535 ? 105.788 -121.932 61.155 1.00 29.02 514 GLN B N 1
ATOM 8401 C CA . GLN B 1 535 ? 106.428 -120.663 60.839 1.00 26.81 514 GLN B CA 1
ATOM 8402 C C . GLN B 1 535 ? 105.379 -119.615 60.500 1.00 25.17 514 GLN B C 1
ATOM 8403 O O . GLN B 1 535 ? 104.292 -119.937 60.008 1.00 28.26 514 GLN B O 1
ATOM 8409 N N . ARG B 1 536 ? 105.729 -118.350 60.753 1.00 23.92 515 ARG B N 1
ATOM 8410 C CA . ARG B 1 536 ? 104.920 -117.193 60.370 1.00 23.18 515 ARG B CA 1
ATOM 8411 C C . ARG B 1 536 ? 103.508 -117.292 60.951 1.00 24.20 515 ARG B C 1
ATOM 8412 O O . ARG B 1 536 ? 102.495 -117.334 60.230 1.00 24.44 515 ARG B O 1
ATOM 8420 N N . LEU B 1 537 ? 103.468 -117.312 62.287 1.00 21.16 516 LEU B N 1
ATOM 8421 C CA . LEU B 1 537 ? 102.224 -117.395 63.035 1.00 24.89 516 LEU B CA 1
ATOM 8422 C C . LEU B 1 537 ? 101.234 -116.419 62.465 1.00 29.63 516 LEU B C 1
ATOM 8423 O O . LEU B 1 537 ? 101.463 -115.204 62.496 1.00 24.90 516 LEU B O 1
ATOM 8428 N N . ARG B 1 538 ? 100.153 -116.975 61.931 1.00 27.96 517 ARG B N 1
ATOM 8429 C CA . ARG B 1 538 ? 99.176 -116.220 61.200 1.00 35.33 517 ARG B CA 1
ATOM 8430 C C . ARG B 1 538 ? 99.954 -115.076 60.500 1.00 41.61 517 ARG B C 1
ATOM 8431 O O . ARG B 1 538 ? 100.209 -114.035 61.110 1.00 54.97 517 ARG B O 1
ATOM 8439 N N . VAL B 1 539 ? 100.345 -115.178 59.247 1.00 31.39 518 VAL B N 1
ATOM 8440 C CA . VAL B 1 539 ? 101.054 -114.014 58.708 1.00 29.36 518 VAL B CA 1
ATOM 8441 C C . VAL B 1 539 ? 100.157 -113.125 57.820 1.00 23.01 518 VAL B C 1
ATOM 8442 O O . VAL B 1 539 ? 100.333 -111.905 57.774 1.00 27.22 518 VAL B O 1
ATOM 8446 N N . GLN B 1 540 ? 99.124 -113.703 57.199 1.00 30.51 519 GLN B N 1
ATOM 8447 C CA . GLN B 1 540 ? 98.288 -112.974 56.223 1.00 26.85 519 GLN B CA 1
ATOM 8448 C C . GLN B 1 540 ? 97.475 -111.807 56.834 1.00 22.94 519 GLN B C 1
ATOM 8449 O O . GLN B 1 540 ? 97.616 -110.653 56.427 1.00 29.55 519 GLN B O 1
ATOM 8455 N N . MET B 1 541 ? 96.556 -112.103 57.766 1.00 31.89 520 MET B N 1
ATOM 8456 C CA . MET B 1 541 ? 95.771 -111.078 58.469 1.00 32.78 520 MET B CA 1
ATOM 8457 C C . MET B 1 541 ? 96.659 -110.084 59.216 1.00 21.31 520 MET B C 1
ATOM 8458 O O . MET B 1 541 ? 96.279 -108.933 59.371 1.00 26.19 520 MET B O 1
ATOM 8463 N N . CYS B 1 542 ? 97.843 -110.477 59.689 1.00 26.36 521 CYS B N 1
ATOM 8464 C CA . CYS B 1 542 ? 98.658 -109.493 60.390 1.00 30.00 521 CYS B CA 1
ATOM 8465 C C . CYS B 1 542 ? 99.372 -108.565 59.436 1.00 24.20 521 CYS B C 1
ATOM 8466 O O . CYS B 1 542 ? 99.632 -107.419 59.802 1.00 25.27 521 CYS B O 1
ATOM 8469 N N . VAL B 1 543 ? 99.659 -109.003 58.201 1.00 24.42 522 VAL B N 1
ATOM 8470 C CA . VAL B 1 543 ? 99.972 -108.002 57.193 1.00 25.00 522 VAL B CA 1
ATOM 8471 C C . VAL B 1 543 ? 98.806 -107.043 57.065 1.00 23.64 522 VAL B C 1
ATOM 8472 O O . VAL B 1 543 ? 98.990 -105.824 57.018 1.00 25.82 522 VAL B O 1
ATOM 8476 N N . PHE B 1 544 ? 97.576 -107.580 57.066 1.00 24.05 523 PHE B N 1
ATOM 8477 C CA . PHE B 1 544 ? 96.399 -106.722 57.000 1.00 24.37 523 PHE B CA 1
ATOM 8478 C C . PHE B 1 544 ? 96.344 -105.781 58.195 1.00 23.99 523 PHE B C 1
ATOM 8479 O O . PHE B 1 544 ? 96.241 -104.559 58.030 1.00 22.78 523 PHE B O 1
ATOM 8487 N N . TRP B 1 545 ? 96.432 -106.339 59.411 1.00 24.56 524 TRP B N 1
ATOM 8488 C CA . TRP B 1 545 ? 96.262 -105.529 60.616 1.00 23.62 524 TRP B CA 1
ATOM 8489 C C . TRP B 1 545 ? 97.466 -104.628 60.877 1.00 26.32 524 TRP B C 1
ATOM 8490 O O . TRP B 1 545 ? 97.301 -103.502 61.359 1.00 27.20 524 TRP B O 1
ATOM 8501 N N . ASN B 1 546 ? 98.680 -105.090 60.567 1.00 24.95 525 ASN B N 1
ATOM 8502 C CA . ASN B 1 546 ? 99.849 -104.305 60.947 1.00 26.54 525 ASN B CA 1
ATOM 8503 C C . ASN B 1 546 ? 100.351 -103.381 59.842 1.00 31.09 525 ASN B C 1
ATOM 8504 O O . ASN B 1 546 ? 100.982 -102.363 60.144 1.00 28.00 525 ASN B O 1
ATOM 8509 N N . GLN B 1 547 ? 100.093 -103.682 58.575 1.00 29.45 526 GLN B N 1
ATOM 8510 C CA . GLN B 1 547 ? 100.580 -102.799 57.519 1.00 29.88 526 GLN B CA 1
ATOM 8511 C C . GLN B 1 547 ? 99.462 -102.180 56.691 1.00 29.55 526 GLN B C 1
ATOM 8512 O O . GLN B 1 547 ? 99.432 -100.953 56.553 1.00 33.79 526 GLN B O 1
ATOM 8518 N N . PHE B 1 548 ? 98.540 -102.977 56.142 1.00 27.11 527 PHE B N 1
ATOM 8519 C CA . PHE B 1 548 ? 97.573 -102.405 55.217 1.00 27.64 527 PHE B CA 1
ATOM 8520 C C . PHE B 1 548 ? 96.567 -101.515 55.934 1.00 29.46 527 PHE B C 1
ATOM 8521 O O . PHE B 1 548 ? 96.377 -100.356 55.552 1.00 29.60 527 PHE B O 1
ATOM 8529 N N . LEU B 1 549 ? 95.868 -102.044 56.939 1.00 28.19 528 LEU B N 1
ATOM 8530 C CA . LEU B 1 549 ? 94.801 -101.249 57.544 1.00 27.83 528 LEU B CA 1
ATOM 8531 C C . LEU B 1 549 ? 95.315 -99.942 58.134 1.00 30.47 528 LEU B C 1
ATOM 8532 O O . LEU B 1 549 ? 94.677 -98.903 57.889 1.00 30.17 528 LEU B O 1
ATOM 8537 N N . PRO B 1 550 ? 96.444 -99.897 58.864 1.00 30.65 529 PRO B N 1
ATOM 8538 C CA . PRO B 1 550 ? 96.898 -98.593 59.385 1.00 32.20 529 PRO B CA 1
ATOM 8539 C C . PRO B 1 550 ? 97.178 -97.593 58.280 1.00 33.74 529 PRO B C 1
ATOM 8540 O O . PRO B 1 550 ? 96.886 -96.399 58.432 1.00 32.66 529 PRO B O 1
ATOM 8544 N N . LYS B 1 551 ? 97.685 -98.065 57.140 1.00 34.41 530 LYS B N 1
ATOM 8545 C CA . LYS B 1 551 ? 97.895 -97.177 56.003 1.00 35.22 530 LYS B CA 1
ATOM 8546 C C . LYS B 1 551 ? 96.570 -96.687 55.427 1.00 36.01 530 LYS B C 1
ATOM 8547 O O . LYS B 1 551 ? 96.447 -95.516 55.053 1.00 38.76 530 LYS B O 1
ATOM 8553 N N . LEU B 1 552 ? 95.566 -97.563 55.347 1.00 32.93 531 LEU B N 1
ATOM 8554 C CA . LEU B 1 552 ? 94.251 -97.134 54.882 1.00 36.00 531 LEU B CA 1
ATOM 8555 C C . LEU B 1 552 ? 93.660 -96.081 55.815 1.00 38.29 531 LEU B C 1
ATOM 8556 O O . LEU B 1 552 ? 93.142 -95.053 55.363 1.00 38.07 531 LEU B O 1
ATOM 8561 N N . LEU B 1 553 ? 93.702 -96.336 57.124 1.00 33.54 532 LEU B N 1
ATOM 8562 C CA . LEU B 1 553 ? 93.121 -95.397 58.080 1.00 38.72 532 LEU B CA 1
ATOM 8563 C C . LEU B 1 553 ? 93.880 -94.075 58.117 1.00 42.83 532 LEU B C 1
ATOM 8564 O O . LEU B 1 553 ? 93.279 -93.025 58.365 1.00 45.48 532 LEU B O 1
ATOM 8569 N N . ASN B 1 554 ? 95.194 -94.107 57.883 1.00 44.85 533 ASN B N 1
ATOM 8570 C CA . ASN B 1 554 ? 95.999 -92.890 57.856 1.00 48.72 533 ASN B CA 1
ATOM 8571 C C . ASN B 1 554 ? 95.792 -92.098 56.570 1.00 48.76 533 ASN B C 1
ATOM 8572 O O . ASN B 1 554 ? 95.907 -90.870 56.575 1.00 54.21 533 ASN B O 1
ATOM 8577 N N . ALA B 1 555 ? 95.496 -92.772 55.464 1.00 47.80 534 ALA B N 1
ATOM 8578 C CA . ALA B 1 555 ? 95.216 -92.056 54.225 1.00 52.23 534 ALA B CA 1
ATOM 8579 C C . ALA B 1 555 ? 93.853 -91.383 54.264 1.00 56.02 534 ALA B C 1
ATOM 8580 O O . ALA B 1 555 ? 93.694 -90.269 53.751 1.00 59.44 534 ALA B O 1
ATOM 8582 N N . THR B 1 556 ? 92.879 -92.037 54.888 1.00 61.27 535 THR B N 1
ATOM 8583 C CA . THR B 1 556 ? 91.489 -91.600 54.896 1.00 61.71 535 THR B CA 1
ATOM 8584 C C . THR B 1 556 ? 91.073 -91.016 56.242 1.00 62.26 535 THR B C 1
ATOM 8585 O O . THR B 1 556 ? 89.879 -90.832 56.500 1.00 68.92 535 THR B O 1
#

Foldseek 3Di:
DQQWFQAPQGIEGWDWADDDPRIWTKFAFAAQFDQCAQLNQLAATHGDHRDYDYHYRHDHFAWAQADADDPPPPDCQRVLFGTPHHHDSRHWGKMKIAGPPHAQAFAEEEEEEADLLGGGGCPGPLNPQHHLCHLLVYIYMYTHFHGFCRQAQDQPPDNSNHGRSRLSSVQSVLVSCLRGVSRRRHHQQQYEYEYAHLSLLSQQLLQQFPSNQNSHAEYEHEQDHVPFPQAEDENVLSNQLLLVLLVVVVFDNPDPVRSVVVVSVDDSVSSNVCRVVSDPFQAWPHGRGHGYCRCHRRVHDPVVCLQVVNGHAHFYEYEYEDQAQLVRCCVRFPQHHQPDLSQAALVSLLRLLCRQCVLDDPVLSVLLCVVQADVVCRGGSLSSLVSSRCSNSCNRGVLVVVVSQLSSQVRHDFYAYEYEFADWPPDSGDPNSGGYRPNCSSLLSQVVVPVVVDTDPLSNVLSSVNSQQVSVCSRPVASDDPPDPQPGRDTQHNVFQWHWYRYSDRIDIDHCPVPPVSCVNVPVSVVVRVVD/DLQWFQAPQGIEGWDWADDDPRIWTKFAFAAQFDQCAFLNQLAATGGHHRDYDYHYRHDHDAWEDADADDPPPPDCQRCLFGTPHHYDSRHWGKMKIAGPPHAQAFFEEEEEEADLLGGGGCPRPLNPQHHLCHLLVYIYMYTHFHGFCRQAQDQPPDNSNHGRSRLSSVQSVLVSCLRGVSRRNHHQQQYEYEYAHLSLLSQQLLQQFPSRQNSHAEYEHEQHHVPFPQAEDENVLSNQLLLVLLVVVVFDNPDPVRSVNVVSPDDSVSSNVCQVVSDPFQAWSHGRGHGYCHCHRHVHDPVVSLQVVNGHAEFYEYEYEDQAQLVRCCVRFPQHHQPDLSQAALVSLLRLLCRQCVLFDPVLSVLLCVVQADVVCRGGSLSSLVSSSCSNSCNRGVLVVVVSQLSSQVRHDFYAYEYEFADWPPDPTDPSSGGYRPVCSSLLSQVLVPVVVPTDPLSSVLSSLNSQLVSVCSRPVASDDPPDPADGRDTQHNPFQWHWYRYSDRIDIDHCVPPVVSCVNVPVSVVVRVVD

Radius of gyration: 37.71 Å; Cα contacts (8 Å, |Δi|>4): 2448; chains: 2; bounding box: 48×116×94 Å

B-factor: mean 32.8, std 10.01, range [17.56, 97.0]

Secondary structure (DSSP, 8-state):
--SEEEETTEEEE-EEEEETTEEEEEEEEEE-B----GGGTTSPP-BPPP-SSEEE-BS--PBPP-----SSTT-HHHHTTS-SS-B-S---EEEEEE-SSPPSSEEEEEEE--STTT---TT-GGG-THHHHHHHT-EEEE-----HHHHH-B-TT-SSSBS-HHHHHHHHHHHHHHHHGGGGTEEEEEEEEEEETHHHHHHHHHHH-TTTGGG-SEEEEES--TT-TTS-EEHHHHHHHHHHHHHHTT---SSHHHHHHHHHHS-HHHHHHTGGGG-SSS-SS--SS--EE-SSSSSS-HHHHHHHT-S--S-EEEEEETBTTHHHHHHHSTT--TTS-----HHHHHHHHHHHSTT--HHHHHHHHHHT--TTSTT-HHHHHHHHHHHHHIIIIIHHHHHHHHHHHHHSS-EEEEEE-PPPTT--S-GGG-SBTTTTHHHHTTGGG-GGG---HHHHHHHHHHHHHHHHHHHHS-SSPTT--SPP-PPB-TTT-EEEEESSSPP-EEESTTHHHHHIIIIIHHHHHHH-/--SEEEETTEEEE-EEEEETTEEEEEEEEEE-B----GGGTTSPP-BPPP-SSEEE-BS--PBPP-----SSTT-HHHHTTS--S-B-S---EEEEEE-SSPPSSEEEEEEE--STTT---TT-GGG-THHHHHHHT-EEEE-----HHHHH-B-TT-SSSBS-HHHHHHHHHHHHHHHHGGGGTEEEEEEEEEEETHHHHHHHHHHH-HHHHTT-SEEEEES--TT-TTS-EEHHHHHHHHHHHHHHTT---SSHHHHHHHHHHS-HHHHHHHGGGG-SSS-SS--SS--EE-SSSSSS-HHHHHHHT-S--S-EEEEEETBTTHHHHHHHSTT--TTS-----HHHHHHHHHHHSTT--HHHHHHHHHHH--TTSTT-HHHHHHHHHHHHHIIIIIHHHHHHHHHHHTTSS-EEEEEE-PPPTT--S-GGG-SBTTTTHHHHTTGGG-GGG---HHHHHHHHHHHHHHHHHHHHS-SSPTT--SPP-PPB-TTT-EEEEESSSSP-EEESSS-HHHHIIIIIHHHHHHH-

InterPro domains:
  IPR000908 Acetylcholinesterase, fish/snake [PR00879] (289-294)
  IPR000908 Acetylcholinesterase, fish/snake [PR00879] (320-328)
  IPR000908 Acetylcholinesterase, fish/snake [PR00879] (401-409)
  IPR000908 Acetylcholinesterase, fish/snake [PR00879] (427-435)
  IPR000997 Cholinesterase [PR00878] (93-107)
  IPR000997 Cholinesterase [PR00878] (137-166)
  IPR000997 Cholinesterase [PR00878] (349-357)
  IPR000997 Cholinesterase [PR00878] (415-423)
  IPR000997 Cholinesterase [PR00878] (453-460)
  IPR000997 Cholinesterase [PR00878] (461-473)
  IPR002018 Carboxylesterase, type B [PF00135] (27-545)
  IPR019819 Carboxylesterase type B, conserved site [PS00941] (113-123)
  IPR019826 Carboxylesterase type B, active site [PS00122] (208-223)
  IPR029058 Alpha/Beta hydrolase fold [G3DSA:3.40.50.1820] (22-555)
  IPR029058 Alpha/Beta hydrolase fold [SSF53474] (27-553)
  IPR050654 Acetylcholinesterase-related enzymes [PTHR43918] (11-556)

Nearest PDB structures (foldseek):
  6h14-assembly1_A-2  TM=1.001E+00  e=0.000E+00  Tetronarce californica
  1w4l-assembly1_A  TM=9.990E-01  e=0.000E+00  Tetronarce californica
  3gel-assembly1_A  TM=1.000E+00  e=0.000E+00  Tetronarce californica
  6g4p-assembly1_A  TM=1.000E+00  e=0.000E+00  Tetronarce californica
  2dfp-assembly1_A  TM=9.993E-01  e=0.000E+00  Tetronarce californica